Protein 4RWD (pdb70)

B-factor: mean 66.59, std 16.88, range [39.59, 154.86]

Structure (mmCIF, N/CA/C/O backbone):
data_4RWD
#
_entry.id   4RWD
#
_cell.length_a   156.230
_cell.length_b   89.290
_cell.length_c   96.420
_cell.angle_alpha   90.00
_cell.angle_beta   92.30
_cell.angle_gamma   90.00
#
_symmetry.space_group_name_H-M   'C 1 2 1'
#
loop_
_entity.id
_entity.type
_entity.pdbx_description
1 polymer 'Soluble cytochrome b562,Delta-type opioid receptor'
2 polymer 'bifunctional peptide'
3 non-polymer 'OLEIC ACID'
4 non-polymer 'SODIUM ION'
5 non-polymer '(2R)-2,3-dihydroxypropyl (9Z)-octadec-9-enoate'
6 water water
#
loop_
_atom_site.group_PDB
_atom_site.id
_atom_site.type_symbol
_atom_site.label_atom_id
_atom_site.label_alt_id
_atom_site.label_comp_id
_atom_site.label_asym_id
_atom_site.label_entity_id
_atom_site.label_seq_id
_atom_site.pdbx_PDB_ins_code
_atom_site.Cartn_x
_atom_site.Cartn_y
_atom_site.Cartn_z
_atom_site.occupancy
_atom_site.B_iso_or_equiv
_atom_site.auth_seq_id
_atom_site.auth_comp_id
_atom_site.auth_asym_id
_atom_site.auth_atom_id
_atom_site.pdbx_PDB_model_num
ATOM 1 N N . ALA A 1 6 ? -19.051 12.137 34.029 1.00 107.66 1001 ALA A N 1
ATOM 2 C CA . ALA A 1 6 ? -18.132 13.133 33.390 1.00 103.51 1001 ALA A CA 1
ATOM 3 C C . ALA A 1 6 ? -16.909 12.460 32.757 1.00 100.15 1001 ALA A C 1
ATOM 4 O O . ALA A 1 6 ? -16.674 11.257 32.935 1.00 97.30 1001 ALA A O 1
ATOM 6 N N . ASP A 1 7 ? -16.148 13.253 32.006 1.00 96.54 1002 ASP A N 1
ATOM 7 C CA . ASP A 1 7 ? -14.888 12.810 31.433 1.00 90.21 1002 ASP A CA 1
ATOM 8 C C . ASP A 1 7 ? -13.769 12.835 32.476 1.00 85.96 1002 ASP A C 1
ATOM 9 O O . ASP A 1 7 ? -12.913 11.971 32.440 1.00 88.64 1002 ASP A O 1
ATOM 11 N N . LEU A 1 8 ? -13.783 13.794 33.409 1.00 81.06 1003 LEU A N 1
ATOM 12 C CA . LEU A 1 8 ? -12.709 13.928 34.403 1.00 75.96 1003 LEU A CA 1
ATOM 13 C C . LEU A 1 8 ? -12.492 12.663 35.226 1.00 77.04 1003 LEU A C 1
ATOM 14 O O . LEU A 1 8 ? -11.366 12.177 35.324 1.00 76.01 1003 LEU A O 1
ATOM 19 N N . GLU A 1 9 ? -13.561 12.137 35.821 1.00 81.94 1004 GLU A N 1
ATOM 20 C CA . GLU A 1 9 ? -13.455 10.929 36.659 1.00 82.83 1004 GLU A CA 1
ATOM 21 C C . GLU A 1 9 ? -12.929 9.738 35.833 1.00 79.67 1004 GLU A C 1
ATOM 22 O O . GLU A 1 9 ? -12.089 8.974 36.315 1.00 79.27 1004 GLU A O 1
ATOM 25 N N . ASP A 1 10 ? -13.378 9.608 34.585 1.00 76.38 1005 ASP A N 1
ATOM 26 C CA . ASP A 1 10 ? -12.848 8.571 33.690 1.00 77.96 1005 ASP A CA 1
ATOM 27 C C . ASP A 1 10 ? -11.348 8.757 33.437 1.00 71.87 1005 ASP A C 1
ATOM 28 O O . ASP A 1 10 ? -10.568 7.837 33.631 1.00 71.62 1005 ASP A O 1
ATOM 33 N N . ASN A 1 11 ? -10.957 9.956 33.024 1.00 67.23 1006 ASN A N 1
ATOM 34 C CA . ASN A 1 11 ? -9.548 10.290 32.825 1.00 63.45 1006 ASN A CA 1
ATOM 35 C C . ASN A 1 11 ? -8.686 10.026 34.066 1.00 61.73 1006 ASN A C 1
ATOM 36 O O . ASN A 1 11 ? -7.544 9.585 33.958 1.00 58.69 1006 ASN A O 1
ATOM 41 N N . TRP A 1 12 ? -9.245 10.296 35.241 1.00 61.31 1007 TRP A N 1
ATOM 42 C CA . TRP A 1 12 ? -8.556 10.073 36.505 1.00 60.01 1007 TRP A CA 1
ATOM 43 C C . TRP A 1 12 ? -8.404 8.591 36.809 1.00 61.02 1007 TRP A C 1
ATOM 44 O O . TRP A 1 12 ? -7.409 8.155 37.390 1.00 59.96 1007 TRP A O 1
ATOM 55 N N . GLU A 1 13 ? -9.421 7.821 36.442 1.00 65.24 1008 GLU A N 1
ATOM 56 C CA . GLU A 1 13 ? -9.391 6.377 36.619 1.00 65.62 1008 GLU A CA 1
ATOM 57 C C . GLU A 1 13 ? -8.343 5.764 35.699 1.00 63.45 1008 GLU A C 1
ATOM 58 O O . GLU A 1 13 ? -7.656 4.831 36.108 1.00 64.87 1008 GLU A O 1
ATOM 61 N N . THR A 1 14 ? -8.202 6.296 34.479 1.00 60.22 1009 THR A N 1
ATOM 62 C CA . THR A 1 14 ? -7.241 5.741 33.516 1.00 59.86 1009 THR A CA 1
ATOM 63 C C . THR A 1 14 ? -5.799 6.055 33.931 1.00 58.89 1009 THR A C 1
ATOM 64 O O . THR A 1 14 ? -4.916 5.216 33.755 1.00 57.15 1009 THR A O 1
ATOM 68 N N . LEU A 1 15 ? -5.571 7.251 34.486 1.00 57.34 1010 LEU A N 1
ATOM 69 C CA . LEU A 1 15 ? -4.291 7.583 35.118 1.00 57.11 1010 LEU A CA 1
ATOM 70 C C . LEU A 1 15 ? -3.891 6.566 36.186 1.00 59.05 1010 LEU A C 1
ATOM 71 O O . LEU A 1 15 ? -2.764 6.063 36.185 1.00 63.06 1010 LEU A O 1
ATOM 76 N N . ASN A 1 16 ? -4.806 6.280 37.106 1.00 60.35 1011 ASN A N 1
ATOM 77 C CA . ASN A 1 16 ? -4.542 5.300 38.156 1.00 62.82 1011 ASN A CA 1
ATOM 78 C C . ASN A 1 16 ? -4.294 3.929 37.594 1.00 60.24 1011 ASN A C 1
ATOM 79 O O . ASN A 1 16 ? -3.379 3.235 38.022 1.00 59.46 1011 ASN A O 1
ATOM 84 N N . ASP A 1 17 ? -5.128 3.538 36.643 1.00 60.71 1012 ASP A N 1
ATOM 85 C CA . ASP A 1 17 ? -5.052 2.198 36.083 1.00 64.76 1012 ASP A CA 1
ATOM 86 C C . ASP A 1 17 ? -3.724 1.966 35.376 1.00 62.03 1012 ASP A C 1
ATOM 87 O O . ASP A 1 17 ? -3.134 0.896 35.501 1.00 62.67 1012 ASP A O 1
ATOM 92 N N . ASN A 1 18 ? -3.250 2.980 34.658 1.00 58.75 1013 ASN A N 1
ATOM 93 C CA . ASN A 1 18 ? -1.986 2.877 33.940 1.00 55.80 1013 ASN A CA 1
ATOM 94 C C . ASN A 1 18 ? -0.758 2.984 34.845 1.00 55.24 1013 ASN A C 1
ATOM 95 O O . ASN A 1 18 ? 0.286 2.415 34.538 1.00 52.67 1013 ASN A O 1
ATOM 100 N N . LEU A 1 19 ? -0.889 3.686 35.967 1.00 57.21 1014 LEU A N 1
ATOM 101 C CA . LEU A 1 19 ? 0.157 3.681 36.995 1.00 57.99 1014 LEU A CA 1
ATOM 102 C C . LEU A 1 19 ? 0.366 2.285 37.541 1.00 60.50 1014 LEU A C 1
ATOM 103 O O . LEU A 1 19 ? 1.492 1.889 37.827 1.00 63.19 1014 LEU A O 1
ATOM 108 N N . LYS A 1 20 ? -0.724 1.539 37.682 1.00 64.91 1015 LYS A N 1
ATOM 109 C CA . LYS A 1 20 ? -0.657 0.157 38.159 1.00 68.42 1015 LYS A CA 1
ATOM 110 C C . LYS A 1 20 ? -0.021 -0.755 37.092 1.00 65.75 1015 LYS A C 1
ATOM 111 O O . LYS A 1 20 ? 0.677 -1.709 37.419 1.00 69.06 1015 LYS A O 1
ATOM 116 N N . VAL A 1 21 ? -0.278 -0.457 35.823 1.00 63.84 1016 VAL A N 1
ATOM 117 C CA . VAL A 1 21 ? 0.332 -1.180 34.705 1.00 64.43 1016 VAL A CA 1
ATOM 118 C C . VAL A 1 21 ? 1.846 -0.957 34.695 1.00 64.34 1016 VAL A C 1
ATOM 119 O O . VAL A 1 21 ? 2.619 -1.881 34.438 1.00 66.69 1016 VAL A O 1
ATOM 123 N N . ILE A 1 22 ? 2.262 0.272 34.977 1.00 63.21 1017 ILE A N 1
ATOM 124 C CA . ILE A 1 22 ? 3.680 0.608 35.002 1.00 62.31 1017 ILE A CA 1
ATOM 125 C C . ILE A 1 22 ? 4.398 -0.107 36.150 1.00 63.40 1017 ILE A C 1
ATOM 126 O O . ILE A 1 22 ? 5.532 -0.528 35.987 1.00 62.59 1017 ILE A O 1
ATOM 131 N N . GLU A 1 23 ? 3.744 -0.249 37.301 1.00 68.41 1018 GLU A N 1
ATOM 132 C CA . GLU A 1 23 ? 4.367 -0.931 38.443 1.00 73.16 1018 GLU A CA 1
ATOM 133 C C . GLU A 1 23 ? 4.731 -2.374 38.114 1.00 74.24 1018 GLU A C 1
ATOM 134 O O . GLU A 1 23 ? 5.847 -2.805 38.385 1.00 74.65 1018 GLU A O 1
ATOM 140 N N . LYS A 1 24 ? 3.783 -3.111 37.539 1.00 74.01 1019 LYS A N 1
ATOM 141 C CA . LYS A 1 24 ? 3.997 -4.519 37.211 1.00 76.69 1019 LYS A CA 1
ATOM 142 C C . LYS A 1 24 ? 4.179 -4.654 35.713 1.00 75.60 1019 LYS A C 1
ATOM 143 O O . LYS A 1 24 ? 3.279 -5.096 35.006 1.00 82.74 1019 LYS A O 1
ATOM 147 N N . ALA A 1 25 ? 5.348 -4.243 35.235 1.00 71.72 1020 ALA A N 1
ATOM 148 C CA . ALA A 1 25 ? 5.655 -4.273 33.813 1.00 70.47 1020 ALA A CA 1
ATOM 149 C C . ALA A 1 25 ? 7.044 -4.851 33.581 1.00 72.51 1020 ALA A C 1
ATOM 150 O O . ALA A 1 25 ? 7.997 -4.456 34.252 1.00 70.17 1020 ALA A O 1
ATOM 152 N N . ASP A 1 26 ? 7.143 -5.769 32.615 1.00 76.78 1021 ASP A N 1
ATOM 153 C CA . ASP A 1 26 ? 8.400 -6.449 32.269 1.00 76.80 1021 ASP A CA 1
ATOM 154 C C . ASP A 1 26 ? 9.269 -5.598 31.359 1.00 75.21 1021 ASP A C 1
ATOM 155 O O . ASP A 1 26 ? 10.494 -5.650 31.444 1.00 79.45 1021 ASP A O 1
ATOM 160 N N . ASN A 1 27 ? 8.635 -4.836 30.469 1.00 70.95 1022 ASN A N 1
ATOM 161 C CA . ASN A 1 27 ? 9.346 -4.208 29.364 1.00 66.82 1022 ASN A CA 1
ATOM 162 C C . ASN A 1 27 ? 8.942 -2.768 29.115 1.00 63.55 1022 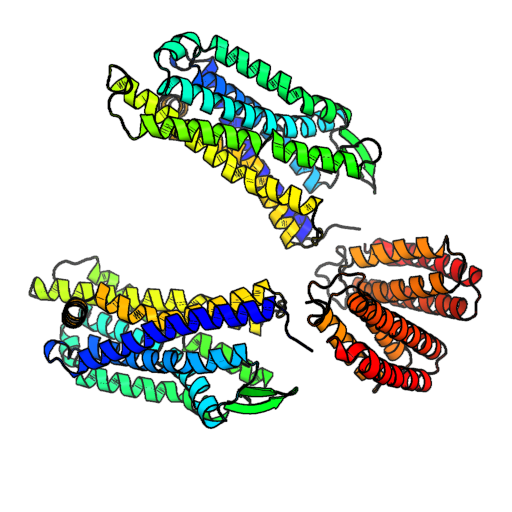ASN A C 1
ATOM 163 O O . ASN A 1 27 ? 7.907 -2.303 29.594 1.00 64.25 1022 ASN A O 1
ATOM 168 N N . ALA A 1 28 ? 9.769 -2.086 28.331 1.00 60.32 1023 ALA A N 1
ATOM 169 C CA . ALA A 1 28 ? 9.595 -0.676 28.014 1.00 59.47 1023 ALA A CA 1
ATOM 170 C C . ALA A 1 28 ? 8.401 -0.361 27.084 1.00 57.24 1023 ALA A C 1
ATOM 171 O O . ALA A 1 28 ? 7.931 0.776 27.063 1.00 60.45 1023 ALA A O 1
ATOM 173 N N . ALA A 1 29 ? 7.913 -1.344 26.330 1.00 53.10 1024 ALA A N 1
ATOM 174 C CA . ALA A 1 29 ? 6.754 -1.136 25.450 1.00 52.51 1024 ALA A CA 1
ATOM 175 C C . ALA A 1 29 ? 5.465 -0.911 26.252 1.00 53.62 1024 ALA A C 1
ATOM 176 O O . ALA A 1 29 ? 4.684 0.002 25.961 1.00 52.76 1024 ALA A O 1
ATOM 178 N N . GLN A 1 30 ? 5.259 -1.753 27.262 1.00 54.37 1025 GLN A N 1
ATOM 179 C CA . GLN A 1 30 ? 4.153 -1.601 28.190 1.00 54.78 1025 GLN A CA 1
ATOM 180 C C . GLN A 1 30 ? 4.190 -0.252 28.889 1.00 52.32 1025 GLN A C 1
ATOM 181 O O . GLN A 1 30 ? 3.160 0.403 29.033 1.00 53.49 1025 GLN A O 1
ATOM 187 N N . VAL A 1 31 ? 5.377 0.142 29.338 1.00 50.53 1026 VAL A N 1
ATOM 188 C CA . VAL A 1 31 ? 5.555 1.391 30.064 1.00 49.67 1026 VAL A CA 1
ATOM 189 C C . VAL A 1 31 ? 5.270 2.582 29.157 1.00 47.55 1026 VAL A C 1
ATOM 190 O O . VAL A 1 31 ? 4.546 3.503 29.539 1.00 46.92 1026 VAL A O 1
ATOM 194 N N . LYS A 1 32 ? 5.834 2.551 27.956 1.00 46.49 1027 LYS A N 1
ATOM 195 C CA . LYS A 1 32 ? 5.636 3.619 26.979 1.00 46.64 1027 LYS A CA 1
ATOM 196 C C . LYS A 1 32 ? 4.165 3.800 26.604 1.00 46.34 1027 LYS A C 1
ATOM 197 O O . LYS A 1 32 ? 3.658 4.923 26.580 1.00 44.09 1027 LYS A O 1
ATOM 203 N N . ASP A 1 33 ? 3.493 2.684 26.333 1.00 47.67 1028 ASP A N 1
ATOM 204 C CA . ASP A 1 33 ? 2.064 2.687 25.998 1.00 49.32 1028 ASP A CA 1
ATOM 205 C C . ASP A 1 33 ? 1.214 3.228 27.143 1.00 49.03 1028 ASP A C 1
ATOM 206 O O . ASP A 1 33 ? 0.294 4.015 26.924 1.00 48.26 1028 ASP A O 1
ATOM 211 N N . ALA A 1 34 ? 1.542 2.835 28.370 1.00 49.76 1029 ALA A N 1
ATOM 212 C CA . ALA A 1 34 ? 0.783 3.281 29.533 1.00 49.63 1029 ALA A CA 1
ATOM 213 C C . ALA A 1 34 ? 0.966 4.769 29.731 1.00 49.89 1029 ALA A C 1
ATOM 214 O O . ALA A 1 34 ? -0.004 5.496 29.944 1.00 50.98 1029 ALA A O 1
ATOM 216 N N . LEU A 1 35 ? 2.218 5.219 29.643 1.00 50.81 1030 LEU A N 1
ATOM 217 C CA . LEU A 1 35 ? 2.547 6.641 29.804 1.00 48.92 1030 LEU A CA 1
ATOM 218 C C . LEU A 1 35 ? 1.876 7.512 28.745 1.00 47.93 1030 LEU A C 1
ATOM 219 O O . LEU A 1 35 ? 1.452 8.626 29.038 1.00 46.62 1030 LEU A O 1
ATOM 224 N N . THR A 1 36 ? 1.783 7.002 27.522 1.00 47.92 1031 THR A N 1
ATOM 225 C CA . THR A 1 36 ? 1.195 7.756 26.426 1.00 49.87 1031 THR A CA 1
ATOM 226 C C . THR A 1 36 ? -0.312 7.915 26.609 1.00 49.69 1031 THR A C 1
ATOM 227 O O . THR A 1 36 ? -0.871 8.980 26.326 1.00 50.02 1031 THR A O 1
ATOM 231 N N . LYS A 1 37 ? -0.958 6.861 27.097 1.00 48.18 1032 LYS A N 1
ATOM 232 C CA . LYS A 1 37 ? -2.365 6.929 27.442 1.00 47.27 1032 LYS A CA 1
ATOM 233 C C . LYS A 1 37 ? -2.595 7.901 28.581 1.00 47.06 1032 LYS A C 1
ATOM 234 O O . LYS A 1 37 ? -3.521 8.702 28.533 1.00 48.57 1032 LYS A O 1
ATOM 240 N N . MET A 1 38 ? -1.755 7.834 29.611 1.00 47.27 1033 MET A N 1
ATOM 241 C CA . MET A 1 38 ? -1.861 8.758 30.750 1.00 48.35 1033 MET A CA 1
ATOM 242 C C . MET A 1 38 ? -1.750 10.216 30.327 1.00 47.91 1033 MET A C 1
ATOM 243 O O . MET A 1 38 ? -2.389 11.084 30.908 1.00 49.39 1033 MET A O 1
ATOM 248 N N . ARG A 1 39 ? -0.928 10.477 29.315 1.00 46.77 1034 ARG A N 1
ATOM 249 C CA . ARG A 1 39 ? -0.730 11.829 28.827 1.00 45.82 1034 ARG A CA 1
ATOM 250 C C . ARG A 1 39 ? -1.980 12.357 28.149 1.00 45.51 1034 ARG A C 1
ATOM 251 O O . ARG A 1 39 ? -2.359 13.501 28.351 1.00 43.80 1034 ARG A O 1
ATOM 259 N N . ALA A 1 40 ? -2.613 11.526 27.331 1.00 46.34 1035 ALA A N 1
ATOM 260 C CA . ALA A 1 40 ? -3.873 11.905 26.695 1.00 47.58 1035 ALA A CA 1
ATOM 261 C C . ALA A 1 40 ? -4.936 12.182 27.757 1.00 46.33 1035 ALA A C 1
ATOM 262 O O . ALA A 1 40 ? -5.603 13.208 27.714 1.00 47.47 1035 ALA A O 1
ATOM 264 N N . ALA A 1 41 ? -5.053 11.288 28.734 1.00 45.70 1036 ALA A N 1
ATOM 265 C CA . ALA A 1 41 ? -5.996 11.471 29.843 1.00 46.00 1036 ALA A CA 1
ATOM 266 C C . ALA A 1 41 ? -5.712 12.749 30.630 1.00 45.42 1036 ALA A C 1
ATOM 267 O O . ALA A 1 41 ? -6.629 13.467 31.012 1.00 45.76 1036 ALA A O 1
ATOM 269 N N . ALA A 1 42 ? -4.433 13.019 30.863 1.00 44.35 1037 ALA A N 1
ATOM 270 C CA . ALA A 1 42 ? -4.005 14.190 31.601 1.00 43.07 1037 ALA A CA 1
ATOM 271 C C . ALA A 1 42 ? -4.387 15.467 30.878 1.00 44.01 1037 ALA A C 1
ATOM 272 O O . ALA A 1 42 ? -4.832 16.418 31.516 1.00 45.07 1037 ALA A O 1
ATOM 274 N N . LEU A 1 43 ? -4.189 15.494 29.557 1.00 45.39 1038 LEU A N 1
ATOM 275 C CA . LEU A 1 43 ? -4.471 16.691 28.757 1.00 46.58 1038 LEU A CA 1
ATOM 276 C C . LEU A 1 43 ? -5.961 16.940 28.716 1.00 49.38 1038 LEU A C 1
ATOM 277 O O . LEU A 1 43 ? -6.419 18.086 28.724 1.00 50.12 1038 LEU A O 1
ATOM 282 N N . ASP A 1 44 ? -6.700 15.841 28.647 1.00 52.06 1039 ASP A N 1
ATOM 283 C CA . ASP A 1 44 ? -8.149 15.861 28.634 1.00 54.83 1039 ASP A CA 1
ATOM 284 C C . ASP A 1 44 ? -8.663 16.328 29.990 1.00 52.95 1039 ASP A C 1
ATOM 285 O O . ASP A 1 44 ? -9.507 17.207 30.058 1.00 53.43 1039 ASP A O 1
ATOM 290 N N . ALA A 1 45 ? -8.129 15.748 31.063 1.00 52.08 1040 ALA A N 1
ATOM 291 C CA . ALA A 1 45 ? -8.504 16.116 32.436 1.00 52.49 1040 ALA A CA 1
ATOM 292 C C . ALA A 1 45 ? -8.302 17.604 32.736 1.00 51.83 1040 ALA A C 1
ATOM 293 O O . ALA A 1 45 ? -9.085 18.219 33.462 1.00 49.12 1040 ALA A O 1
ATOM 295 N N . GLN A 1 46 ? -7.244 18.167 32.165 1.00 52.18 1041 GLN A N 1
ATOM 296 C CA . GLN A 1 46 ? -6.875 19.565 32.376 1.00 53.28 1041 GLN A CA 1
ATOM 297 C C . GLN A 1 46 ? -7.915 20.535 31.812 1.00 55.13 1041 GLN A C 1
ATOM 298 O O . GLN A 1 46 ? -8.018 21.678 32.272 1.00 57.27 1041 GLN A O 1
ATOM 304 N N . LYS A 1 47 ? -8.666 20.078 30.809 1.00 55.90 1042 LYS A N 1
ATOM 305 C CA . LYS A 1 47 ? -9.728 20.867 30.193 1.00 57.43 1042 LYS A CA 1
ATOM 306 C C . LYS A 1 47 ? -11.045 20.841 30.990 1.00 56.12 1042 LYS A C 1
ATOM 307 O O . LYS A 1 47 ? -11.954 21.616 30.720 1.00 58.04 1042 LYS A O 1
ATOM 313 N N . ALA A 1 48 ? -11.147 19.958 31.973 1.00 54.39 1043 ALA A N 1
ATOM 314 C CA . ALA A 1 48 ? -12.371 19.833 32.747 1.00 53.66 1043 ALA A CA 1
ATOM 315 C C . ALA A 1 48 ? -12.452 20.876 33.851 1.00 53.17 1043 ALA A C 1
ATOM 316 O O . ALA A 1 48 ? -11.459 21.483 34.235 1.00 52.65 1043 ALA A O 1
ATOM 318 N N . THR A 1 49 ? -13.667 21.076 34.344 1.00 55.30 1044 THR A N 1
ATOM 319 C CA . THR A 1 49 ? -13.901 21.825 35.557 1.00 55.36 1044 THR A CA 1
ATOM 320 C C . THR A 1 49 ? -14.217 20.813 36.647 1.00 54.89 1044 THR A C 1
ATOM 321 O O . THR A 1 49 ? -15.219 20.107 36.556 1.00 58.66 1044 THR A O 1
ATOM 325 N N . PRO A 1 50 ? -13.360 20.729 37.676 1.00 51.87 1045 PRO A N 1
ATOM 326 C CA . PRO A 1 50 ? -13.638 19.763 38.721 1.00 51.69 1045 PRO A CA 1
ATOM 327 C C . PRO A 1 50 ? -14.834 20.212 39.544 1.00 52.98 1045 PRO A C 1
ATOM 328 O O . PRO A 1 50 ? -15.110 21.416 39.602 1.00 50.43 1045 PRO A O 1
ATOM 332 N N . PRO A 1 51 ? -15.548 19.255 40.167 1.00 56.02 1046 PRO A N 1
ATOM 333 C CA . PRO A 1 51 ? -16.732 19.568 40.968 1.00 58.22 1046 PRO A CA 1
ATOM 334 C C . PRO A 1 51 ? -16.508 20.595 42.061 1.00 58.38 1046 PRO A C 1
ATOM 335 O O . PRO A 1 51 ? -17.430 21.330 42.379 1.00 59.33 1046 PRO A O 1
ATOM 339 N N . LYS A 1 52 ? -15.303 20.653 42.621 1.00 58.72 1047 LYS A N 1
ATOM 340 C CA . LYS A 1 52 ? -15.015 21.582 43.713 1.00 61.24 1047 LYS A CA 1
ATOM 341 C C . LYS A 1 52 ? -14.873 23.042 43.265 1.00 59.93 1047 LYS A C 1
ATOM 342 O O . LYS A 1 52 ? -14.922 23.948 44.094 1.00 59.95 1047 LYS A O 1
ATOM 348 N N . LEU A 1 53 ? -14.695 23.262 41.965 1.00 59.26 1048 LEU A N 1
ATOM 349 C CA . LEU A 1 53 ? -14.530 24.603 41.395 1.00 58.32 1048 LEU A CA 1
ATOM 350 C C . LEU A 1 53 ? -15.626 24.895 40.377 1.00 58.25 1048 LEU A C 1
ATOM 351 O O . LEU A 1 53 ? -15.424 25.673 39.445 1.00 57.93 1048 LEU A O 1
ATOM 356 N N . GLU A 1 54 ? -16.792 24.282 40.558 1.00 58.68 1049 GLU A N 1
ATOM 357 C CA . GLU A 1 54 ? -17.831 24.305 39.533 1.00 58.48 1049 GLU A CA 1
ATOM 358 C C . GLU A 1 54 ? -18.566 25.644 39.513 1.00 58.94 1049 GLU A C 1
ATOM 359 O O . GLU A 1 54 ? -19.005 26.134 40.555 1.00 58.17 1049 GLU A O 1
ATOM 365 N N . ASP A 1 55 ? -18.696 26.201 38.305 1.00 59.75 1050 ASP A N 1
ATOM 366 C CA . ASP A 1 55 ? -19.179 27.565 38.051 1.00 59.65 1050 ASP A CA 1
ATOM 367 C C . ASP A 1 55 ? -18.232 28.659 38.552 1.00 62.73 1050 ASP A C 1
ATOM 368 O O . ASP A 1 55 ? -18.614 29.826 38.613 1.00 65.27 1050 ASP A O 1
ATOM 373 N N . LYS A 1 56 ? -16.992 28.306 38.882 1.00 62.05 1051 LYS A N 1
ATOM 374 C CA . LYS A 1 56 ? -15.987 29.329 39.113 1.00 63.01 1051 LYS A CA 1
ATOM 375 C C . LYS A 1 56 ? -15.452 29.711 37.760 1.00 63.76 1051 LYS A C 1
ATOM 376 O O . LYS A 1 56 ? -15.564 28.935 36.814 1.00 63.43 1051 LYS A O 1
ATOM 382 N N . SER A 1 57 ? -14.898 30.913 37.660 1.00 65.50 1052 SER A N 1
ATOM 383 C CA . SER A 1 57 ? -14.436 31.419 36.383 1.00 67.13 1052 SER A CA 1
ATOM 384 C C . SER A 1 57 ? -13.264 30.574 35.895 1.00 66.77 1052 SER A C 1
ATOM 385 O O . SER A 1 57 ? -12.403 30.199 36.699 1.00 63.47 1052 SER A O 1
ATOM 388 N N . PRO A 1 58 ? -13.222 30.270 34.580 1.00 67.53 1053 PRO A N 1
ATOM 389 C CA . PRO A 1 58 ? -12.089 29.521 34.005 1.00 69.24 1053 PRO A CA 1
ATOM 390 C C . PRO A 1 58 ? -10.720 30.164 34.232 1.00 72.94 1053 PRO A C 1
ATOM 391 O O . PRO A 1 58 ? -9.709 29.470 34.160 1.00 76.94 1053 PRO A O 1
ATOM 395 N N . ASP A 1 59 ? -10.692 31.470 34.496 1.00 77.85 1054 ASP A N 1
ATOM 396 C CA . ASP A 1 59 ? -9.451 32.206 34.721 1.00 81.35 1054 ASP A CA 1
ATOM 397 C C . ASP A 1 59 ? -9.287 32.620 36.175 1.00 78.95 1054 ASP A C 1
ATOM 398 O O . ASP A 1 59 ? -8.645 33.631 36.464 1.00 83.27 1054 ASP A O 1
ATOM 403 N N . SER A 1 60 ? -9.869 31.851 37.089 1.00 73.31 1055 SER A N 1
ATOM 404 C CA . SER A 1 60 ? -9.736 32.130 38.513 1.00 70.61 1055 SER A CA 1
ATOM 405 C C . SER A 1 60 ? -8.458 31.483 39.056 1.00 71.15 1055 SER A C 1
ATOM 406 O O . SER A 1 60 ? -7.951 30.518 38.475 1.00 67.12 1055 SER A O 1
ATOM 409 N N . PRO A 1 61 ? -7.927 32.015 40.174 1.00 72.04 1056 PRO A N 1
ATOM 410 C CA . PRO A 1 61 ? -6.763 31.418 40.820 1.00 71.41 1056 PRO A CA 1
ATOM 411 C C . PRO A 1 61 ? -6.864 29.908 41.006 1.00 69.54 1056 PRO A C 1
ATOM 412 O O . PRO A 1 61 ? -5.897 29.193 40.742 1.00 72.52 1056 PRO A O 1
ATOM 416 N N . GLU A 1 62 ? -8.029 29.430 41.430 1.00 68.86 1057 GLU A N 1
ATOM 417 C CA . GLU A 1 62 ? -8.211 28.007 41.719 1.00 67.64 1057 GLU A CA 1
ATOM 418 C C . GLU A 1 62 ? -8.142 27.190 40.428 1.00 63.43 1057 GLU A C 1
ATOM 419 O O . GLU A 1 62 ? -7.534 26.122 40.400 1.00 58.80 1057 GLU A O 1
ATOM 425 N N . MET A 1 63 ? -8.742 27.709 39.359 1.00 60.84 1058 MET A N 1
ATOM 426 C CA . MET A 1 63 ? -8.713 27.027 38.068 1.00 60.75 1058 MET A CA 1
ATOM 427 C C . MET A 1 63 ? -7.325 27.017 37.418 1.00 59.62 1058 MET A C 1
ATOM 428 O O . MET A 1 63 ? -6.907 26.010 36.863 1.00 57.38 1058 MET A O 1
ATOM 433 N N . LYS A 1 64 ? -6.631 28.147 37.477 1.00 61.46 1059 LYS A N 1
ATOM 434 C CA . LYS A 1 64 ? -5.264 28.255 36.976 1.00 61.31 1059 LYS A CA 1
ATOM 435 C C . LYS A 1 64 ? -4.315 27.293 37.695 1.00 61.33 1059 LYS A C 1
ATOM 436 O O . LYS A 1 64 ? -3.480 26.627 37.071 1.00 60.80 1059 LYS A O 1
ATOM 442 N N . ASP A 1 65 ? -4.455 27.231 39.015 1.00 60.86 1060 ASP A N 1
ATOM 443 C CA . ASP A 1 65 ? -3.658 26.337 39.841 1.00 59.70 1060 ASP A CA 1
ATOM 444 C C . ASP A 1 65 ? -3.930 24.878 39.512 1.00 57.78 1060 ASP A C 1
ATOM 445 O O . ASP A 1 65 ? -3.007 24.071 39.448 1.00 58.11 1060 ASP A O 1
ATOM 450 N N . PHE A 1 66 ? -5.210 24.554 39.333 1.00 57.22 1061 PHE A N 1
ATOM 451 C CA . PHE A 1 66 ? -5.652 23.216 38.937 1.00 56.16 1061 PHE A CA 1
ATOM 452 C C . PHE A 1 66 ? -5.045 22.800 37.605 1.00 55.43 1061 PHE A C 1
ATOM 453 O O . PHE A 1 66 ? -4.447 21.730 37.501 1.00 53.39 1061 PHE A O 1
ATOM 461 N N . ARG A 1 67 ? -5.217 23.643 36.590 1.00 55.99 1062 ARG A N 1
ATOM 462 C CA . ARG A 1 67 ? -4.608 23.391 35.282 1.00 57.07 1062 ARG A CA 1
ATOM 463 C C . ARG A 1 67 ? -3.077 23.310 35.368 1.00 55.70 1062 ARG A C 1
ATOM 464 O O . ARG A 1 67 ? -2.467 22.439 34.743 1.00 55.40 1062 ARG A O 1
ATOM 472 N N . HIS A 1 68 ? -2.466 24.202 36.139 1.00 55.06 1063 HIS A N 1
ATOM 473 C CA . HIS A 1 68 ? -1.012 24.196 36.277 1.00 56.64 1063 HIS A CA 1
ATOM 474 C C . HIS A 1 68 ? -0.504 22.851 36.787 1.00 55.42 1063 HIS A C 1
ATOM 475 O O . HIS A 1 68 ? 0.535 22.370 36.329 1.00 55.16 1063 HIS A O 1
ATOM 482 N N . GLY A 1 69 ? -1.234 22.254 37.727 1.00 52.33 1064 GLY A N 1
ATOM 483 C CA . GLY A 1 69 ? -0.887 20.939 38.256 1.00 50.82 1064 GLY A CA 1
ATOM 484 C C . GLY A 1 69 ? -0.741 19.875 37.184 1.00 49.27 1064 GLY A C 1
ATOM 485 O O . GLY A 1 69 ? 0.135 19.019 37.266 1.00 48.23 1064 GLY A O 1
ATOM 486 N N . PHE A 1 70 ? -1.585 19.946 36.159 1.00 49.88 1065 PHE A N 1
ATOM 487 C CA . PHE A 1 70 ? -1.518 19.004 35.045 1.00 48.89 1065 PHE A CA 1
ATOM 488 C C . PHE A 1 70 ? -0.391 19.293 34.064 1.00 47.02 1065 PHE A C 1
ATOM 489 O O . PHE A 1 70 ? 0.085 18.382 33.407 1.00 45.09 1065 PHE A O 1
ATOM 497 N N . ASP A 1 71 ? 0.031 20.549 33.951 1.00 49.06 1066 ASP A N 1
ATOM 498 C CA . ASP A 1 71 ? 1.244 20.867 33.176 1.00 51.08 1066 ASP A CA 1
ATOM 499 C C . ASP A 1 71 ? 2.456 20.170 33.783 1.00 50.07 1066 ASP A C 1
ATOM 500 O O . ASP A 1 71 ? 3.338 19.705 33.064 1.00 52.11 1066 ASP A O 1
ATOM 505 N N . ILE A 1 72 ? 2.480 20.103 35.109 1.00 49.64 1067 ILE A N 1
ATOM 506 C CA . ILE A 1 72 ? 3.571 19.480 35.845 1.00 50.46 1067 ILE A CA 1
ATOM 507 C C . ILE A 1 72 ? 3.539 17.971 35.680 1.00 49.57 1067 ILE A C 1
ATOM 508 O O . ILE A 1 72 ? 4.574 17.341 35.455 1.00 49.03 1067 ILE A O 1
ATOM 513 N N . LEU A 1 73 ? 2.350 17.392 35.805 1.00 49.81 1068 LEU A N 1
ATOM 514 C CA . LEU A 1 73 ? 2.172 15.961 35.578 1.00 49.51 1068 LEU A CA 1
ATOM 515 C C . LEU A 1 73 ? 2.650 15.575 34.173 1.00 48.85 1068 LEU A C 1
ATOM 516 O O . LEU A 1 73 ? 3.438 14.649 34.010 1.00 48.28 1068 LEU A O 1
ATOM 521 N N . VAL A 1 74 ? 2.177 16.305 33.166 1.00 47.93 1069 VAL A N 1
ATOM 522 C CA . VAL A 1 74 ? 2.534 16.041 31.780 1.00 47.18 1069 VAL A CA 1
ATOM 523 C C . VAL A 1 74 ? 4.044 16.126 31.579 1.00 47.07 1069 VAL A C 1
ATOM 524 O O . VAL A 1 74 ? 4.632 15.286 30.902 1.00 46.96 1069 VAL A O 1
ATOM 528 N N . GLY A 1 75 ? 4.664 17.137 32.174 1.00 47.40 1070 GLY A N 1
ATOM 529 C CA . GLY A 1 75 ? 6.113 17.293 32.112 1.00 47.16 1070 GLY A CA 1
ATOM 530 C C . GLY A 1 75 ? 6.843 16.088 32.672 1.00 47.18 1070 GLY A C 1
ATOM 531 O O . GLY A 1 75 ? 7.860 15.669 32.129 1.00 50.75 1070 GLY A O 1
ATOM 532 N N . GLN A 1 76 ? 6.314 15.524 33.752 1.00 46.40 1071 GLN A N 1
ATOM 533 C CA . GLN A 1 76 ? 6.881 14.327 34.367 1.00 46.97 1071 GLN A CA 1
ATOM 534 C C . GLN A 1 76 ? 6.602 13.070 33.549 1.00 46.49 1071 GLN A C 1
ATOM 535 O O . GLN A 1 76 ? 7.453 12.190 33.445 1.00 46.36 1071 GLN A O 1
ATOM 541 N N . ILE A 1 77 ? 5.414 12.989 32.960 1.00 46.47 1072 ILE A N 1
ATOM 542 C CA . ILE A 1 77 ? 5.100 11.898 32.035 1.00 45.54 1072 ILE A CA 1
ATOM 543 C C . ILE A 1 77 ? 6.065 11.910 30.857 1.00 44.92 1072 ILE A C 1
ATOM 544 O O . ILE A 1 77 ? 6.567 10.871 30.452 1.00 46.66 1072 ILE A O 1
ATOM 549 N N . ASP A 1 78 ? 6.340 13.094 30.329 1.00 46.26 1073 ASP A N 1
ATOM 550 C CA . ASP A 1 78 ? 7.308 13.249 29.244 1.00 47.95 1073 ASP A CA 1
ATOM 551 C C . ASP A 1 78 ? 8.716 12.786 29.604 1.00 50.83 1073 ASP A C 1
ATOM 552 O O . ASP A 1 78 ? 9.395 12.189 28.759 1.00 51.93 1073 ASP A O 1
ATOM 557 N N . ASP A 1 79 ? 9.159 13.069 30.833 1.00 52.92 1074 ASP A N 1
ATOM 558 C CA . ASP A 1 79 ? 10.496 12.658 31.276 1.00 54.79 1074 ASP A CA 1
ATOM 559 C C . ASP A 1 79 ? 10.547 11.167 31.434 1.00 51.65 1074 ASP A C 1
ATOM 560 O O . ASP A 1 79 ? 11.501 10.534 31.004 1.00 51.95 1074 ASP A O 1
ATOM 565 N N . ALA A 1 80 ? 9.519 10.616 32.067 1.00 51.09 1075 ALA A N 1
ATOM 566 C CA . ALA A 1 80 ? 9.392 9.169 32.240 1.00 51.09 1075 ALA A CA 1
ATOM 567 C C . ALA A 1 80 ? 9.353 8.433 30.891 1.00 49.87 1075 ALA A C 1
ATOM 568 O O . ALA A 1 80 ? 9.934 7.355 30.739 1.00 48.02 1075 ALA A O 1
ATOM 570 N N . LEU A 1 81 ? 8.674 9.038 29.923 1.00 48.81 1076 LEU A N 1
ATOM 571 C CA . LEU A 1 81 ? 8.582 8.492 28.576 1.00 50.43 1076 LEU A CA 1
ATOM 572 C C . LEU A 1 81 ? 9.933 8.554 27.847 1.00 50.63 1076 LEU A C 1
ATOM 573 O O . LEU A 1 81 ? 10.289 7.645 27.093 1.00 47.92 1076 LEU A O 1
ATOM 578 N N . LYS A 1 82 ? 10.663 9.645 28.065 1.00 51.85 1077 LYS A N 1
ATOM 579 C CA . LYS A 1 82 ? 12.016 9.801 27.547 1.00 54.14 1077 LYS A CA 1
ATOM 580 C C . LYS A 1 82 ? 12.903 8.663 28.030 1.00 53.23 1077 LYS A C 1
ATOM 581 O O . LYS A 1 82 ? 13.629 8.061 27.242 1.00 53.04 1077 LYS A O 1
ATOM 587 N N . LEU A 1 83 ? 12.828 8.378 29.329 1.00 51.55 1078 LEU A N 1
ATOM 588 C CA . LEU A 1 83 ? 13.579 7.288 29.937 1.00 50.90 1078 LEU A CA 1
ATOM 589 C C . LEU A 1 83 ? 13.172 5.940 29.351 1.00 52.20 1078 LEU A C 1
ATOM 590 O O . LEU A 1 83 ? 14.024 5.150 28.961 1.00 52.98 1078 LEU A O 1
ATOM 595 N N . ALA A 1 84 ? 11.869 5.679 29.281 1.00 54.85 1079 ALA A N 1
ATOM 596 C CA . ALA A 1 84 ? 11.363 4.416 28.736 1.00 55.90 1079 ALA A CA 1
ATOM 597 C C . ALA A 1 84 ? 11.830 4.193 27.292 1.00 57.18 1079 ALA A C 1
ATOM 598 O O . ALA A 1 84 ? 12.191 3.076 26.916 1.00 55.97 1079 ALA A O 1
ATOM 600 N N . ASN A 1 85 ? 11.837 5.257 26.493 1.00 57.93 1080 ASN A N 1
ATOM 601 C CA . ASN A 1 85 ? 12.347 5.165 25.120 1.00 59.41 1080 ASN A CA 1
ATOM 602 C C . ASN A 1 85 ? 13.840 4.872 25.018 1.00 59.91 1080 ASN A C 1
ATOM 603 O O . ASN A 1 85 ? 14.308 4.373 23.998 1.00 62.90 1080 ASN A O 1
ATOM 608 N N . GLU A 1 86 ? 14.589 5.213 26.055 1.00 59.87 1081 GLU A N 1
ATOM 609 C CA . GLU A 1 86 ? 16.006 4.893 26.104 1.00 61.44 1081 GLU A CA 1
ATOM 610 C C . GLU A 1 86 ? 16.253 3.482 26.640 1.00 61.65 1081 GLU A C 1
ATOM 611 O O . GLU A 1 86 ? 17.400 3.081 26.797 1.00 63.80 1081 GLU A O 1
ATOM 617 N N . GLY A 1 87 ? 15.185 2.733 26.911 1.00 62.32 1082 GLY A N 1
ATOM 618 C CA . GLY A 1 87 ? 15.296 1.365 27.421 1.00 63.85 1082 GLY A CA 1
ATOM 619 C C . GLY A 1 87 ? 15.319 1.264 28.938 1.00 64.31 1082 GLY A C 1
ATOM 620 O O . GLY A 1 87 ? 15.164 0.171 29.488 1.00 68.91 1082 GLY A O 1
ATOM 621 N N . LYS A 1 88 ? 15.478 2.404 29.612 1.00 62.26 1083 LYS A N 1
ATOM 622 C CA . LYS A 1 88 ? 15.593 2.457 31.065 1.00 59.25 1083 LYS A CA 1
ATOM 623 C C . LYS A 1 88 ? 14.234 2.257 31.741 1.00 56.54 1083 LYS A C 1
ATOM 624 O O . LYS A 1 88 ? 13.591 3.206 32.192 1.00 55.08 1083 LYS A O 1
ATOM 630 N N . VAL A 1 89 ? 13.821 0.999 31.818 1.00 55.45 1084 VAL A N 1
ATOM 631 C CA . VAL A 1 89 ? 12.519 0.639 32.353 1.00 55.55 1084 VAL A CA 1
ATOM 632 C C . VAL A 1 89 ? 12.379 1.045 33.817 1.00 54.75 1084 VAL A C 1
ATOM 633 O O . VAL A 1 89 ? 11.464 1.788 34.173 1.00 54.36 1084 VAL A O 1
ATOM 637 N N . LYS A 1 90 ? 13.293 0.567 34.650 1.00 54.43 1085 LYS A N 1
ATOM 638 C CA . LYS A 1 90 ? 13.208 0.782 36.097 1.00 55.14 1085 LYS A CA 1
ATOM 639 C C . LYS A 1 90 ? 13.263 2.249 36.507 1.00 55.34 1085 LYS A C 1
ATOM 640 O O . LYS A 1 90 ? 12.623 2.645 37.476 1.00 57.24 1085 LYS A O 1
ATOM 646 N N . GLU A 1 91 ? 14.008 3.057 35.769 1.00 55.76 1086 GLU A N 1
ATOM 647 C CA . GLU A 1 91 ? 14.040 4.486 36.038 1.00 57.76 1086 GLU A CA 1
ATOM 648 C C . GLU A 1 91 ? 12.729 5.128 35.622 1.00 56.18 1086 GLU A C 1
ATOM 649 O O . GLU A 1 91 ? 12.254 6.061 36.271 1.00 57.15 1086 GLU A O 1
ATOM 655 N N . ALA A 1 92 ? 12.144 4.627 34.537 1.00 55.31 1087 ALA A N 1
ATOM 656 C CA . ALA A 1 92 ? 10.838 5.087 34.098 1.00 53.81 1087 ALA A CA 1
ATOM 657 C C . ALA A 1 92 ? 9.794 4.723 35.144 1.00 53.86 1087 ALA A C 1
ATOM 658 O O . ALA A 1 92 ? 8.926 5.526 35.470 1.00 51.28 1087 ALA A O 1
ATOM 660 N N . GLN A 1 93 ? 9.891 3.502 35.667 1.00 56.07 1088 GLN A N 1
ATOM 661 C CA . GLN A 1 93 ? 9.008 3.038 36.739 1.00 56.00 1088 GLN A CA 1
ATOM 662 C C . GLN A 1 93 ? 9.139 3.900 37.986 1.00 56.71 1088 GLN A C 1
ATOM 663 O O . GLN A 1 93 ? 8.142 4.216 38.642 1.00 60.05 1088 GLN A O 1
ATOM 669 N N . ALA A 1 94 ? 10.374 4.268 38.309 1.00 55.52 1089 ALA A N 1
ATOM 670 C CA . ALA A 1 94 ? 10.649 5.145 39.440 1.00 56.04 1089 ALA A CA 1
ATOM 671 C C . ALA A 1 94 ? 10.095 6.534 39.188 1.00 54.47 1089 ALA A C 1
ATOM 672 O O . ALA A 1 94 ? 9.532 7.141 40.080 1.00 56.84 1089 ALA A O 1
ATOM 674 N N . ALA A 1 95 ? 10.258 7.035 37.971 1.00 53.19 1090 ALA A N 1
ATOM 675 C CA . ALA A 1 95 ? 9.732 8.346 37.609 1.00 52.78 1090 ALA A CA 1
ATOM 676 C C . ALA A 1 95 ? 8.215 8.359 37.717 1.00 52.78 1090 ALA A C 1
ATOM 677 O O . ALA A 1 95 ? 7.634 9.347 38.134 1.00 56.18 1090 ALA A O 1
ATOM 679 N N . ALA A 1 96 ? 7.582 7.253 37.344 1.00 52.99 1091 ALA A N 1
ATOM 680 C CA . ALA A 1 96 ? 6.134 7.128 37.412 1.00 52.65 1091 ALA A CA 1
ATOM 681 C C . ALA A 1 96 ? 5.641 7.076 38.846 1.00 54.96 1091 ALA A C 1
ATOM 682 O O . ALA A 1 96 ? 4.551 7.543 39.132 1.00 56.54 1091 ALA A O 1
ATOM 684 N N . GLU A 1 97 ? 6.424 6.491 39.746 1.00 58.41 1092 GLU A N 1
ATOM 685 C CA . GLU A 1 97 ? 6.080 6.515 41.171 1.00 61.04 1092 GLU A CA 1
ATOM 686 C C . GLU A 1 97 ? 6.042 7.964 41.677 1.00 61.07 1092 GLU A C 1
ATOM 687 O O . GLU A 1 97 ? 5.257 8.286 42.557 1.00 62.36 1092 GLU A O 1
ATOM 693 N N . GLN A 1 98 ? 6.870 8.834 41.098 1.00 62.70 1093 GLN A N 1
ATOM 694 C CA . GLN A 1 98 ? 6.885 10.263 41.450 1.00 65.75 1093 GLN A CA 1
ATOM 695 C C . GLN A 1 98 ? 5.641 11.033 41.001 1.00 63.93 1093 GLN A C 1
ATOM 696 O O . GLN A 1 98 ? 5.260 12.003 41.645 1.00 61.95 1093 GLN A O 1
ATOM 702 N N . LEU A 1 99 ? 5.038 10.623 39.886 1.00 64.22 1094 LEU A N 1
ATOM 703 C CA . LEU A 1 99 ? 3.777 11.214 39.424 1.00 65.05 1094 LEU A CA 1
ATOM 704 C C . LEU A 1 99 ? 2.715 11.107 40.490 1.00 64.01 1094 LEU A C 1
ATOM 705 O O . LEU A 1 99 ? 2.033 12.074 40.794 1.00 63.89 1094 LEU A O 1
ATOM 710 N N . LYS A 1 100 ? 2.591 9.904 41.038 1.00 67.49 1095 LYS A N 1
ATOM 711 C CA . LYS A 1 100 ? 1.627 9.590 42.093 1.00 69.62 1095 LYS A CA 1
ATOM 712 C C . LYS A 1 100 ? 1.738 10.580 43.260 1.00 67.12 1095 LYS A C 1
ATOM 713 O O . LYS A 1 100 ? 0.730 11.071 43.751 1.00 68.08 1095 LYS A O 1
ATOM 719 N N . THR A 1 101 ? 2.962 10.89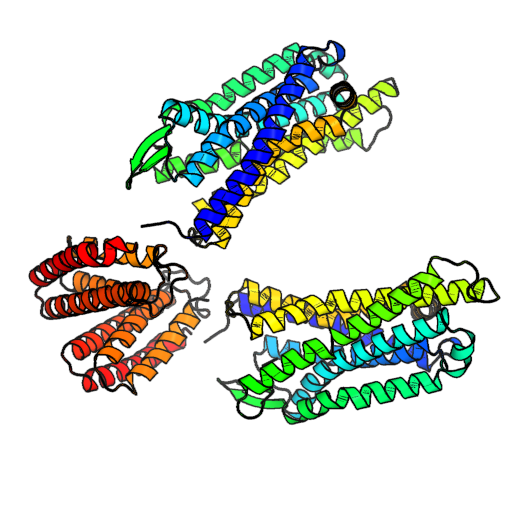2 43.672 1.00 64.77 1096 THR A N 1
ATOM 720 C CA . THR A 1 101 ? 3.189 11.862 44.740 1.00 66.90 1096 THR A CA 1
ATOM 721 C C . THR A 1 101 ? 2.714 13.242 44.339 1.00 64.29 1096 THR A C 1
ATOM 722 O O . THR A 1 101 ? 1.938 13.862 45.051 1.00 65.47 1096 THR A O 1
ATOM 726 N N . THR A 1 102 ? 3.207 13.715 43.200 1.00 66.63 1097 THR A N 1
ATOM 727 C CA . THR A 1 102 ? 2.856 15.030 42.650 1.00 67.82 1097 THR A CA 1
ATOM 728 C C . THR A 1 102 ? 1.344 15.171 42.486 1.00 64.63 1097 THR A C 1
ATOM 729 O O . THR A 1 102 ? 0.755 16.161 42.905 1.00 63.17 1097 THR A O 1
ATOM 733 N N . ARG A 1 103 ? 0.746 14.170 41.850 1.00 63.43 1098 ARG A N 1
ATOM 734 C CA . ARG A 1 103 ? -0.687 14.105 41.632 1.00 65.08 1098 ARG A CA 1
ATOM 735 C C . ARG A 1 103 ? -1.449 14.257 42.942 1.00 66.49 1098 ARG A C 1
ATOM 736 O O . ARG A 1 103 ? -2.330 15.113 43.059 1.00 68.21 1098 ARG A O 1
ATOM 744 N N . ASN A 1 104 ? -1.105 13.424 43.920 1.00 64.89 1099 ASN A N 1
ATOM 745 C CA . ASN A 1 104 ? -1.746 13.476 45.230 1.00 65.90 1099 ASN A CA 1
ATOM 746 C C . ASN A 1 104 ? -1.511 14.822 45.926 1.00 67.76 1099 ASN A C 1
ATOM 747 O O . ASN A 1 104 ? -2.427 15.384 46.511 1.00 71.87 1099 ASN A O 1
ATOM 752 N N . ALA A 1 105 ? -0.290 15.343 45.843 1.00 66.72 1100 ALA A N 1
ATOM 753 C CA . ALA A 1 105 ? 0.090 16.541 46.588 1.00 67.97 1100 ALA A CA 1
ATOM 754 C C . ALA A 1 105 ? -0.478 17.841 46.024 1.00 69.32 1100 ALA A C 1
ATOM 755 O O . ALA A 1 105 ? -0.631 18.814 46.763 1.00 72.61 1100 ALA A O 1
ATOM 757 N N . TYR A 1 106 ? -0.787 17.865 44.728 1.00 70.41 1101 TYR A N 1
ATOM 758 C CA . TYR A 1 106 ? -1.149 19.122 44.050 1.00 70.53 1101 TYR A CA 1
ATOM 759 C C . TYR A 1 106 ? -2.463 19.129 43.291 1.00 66.99 1101 TYR A C 1
ATOM 760 O O . TYR A 1 106 ? -3.031 20.201 43.068 1.00 65.88 1101 TYR A O 1
ATOM 769 N N . ILE A 1 107 ? -2.941 17.959 42.881 1.00 63.97 1102 ILE A N 1
ATOM 770 C CA . ILE A 1 107 ? -4.192 17.873 42.142 1.00 63.54 1102 ILE A CA 1
ATOM 771 C C . ILE A 1 107 ? -5.311 17.282 42.994 1.00 64.41 1102 ILE A C 1
ATOM 772 O O . ILE A 1 107 ? -6.447 17.715 42.890 1.00 62.40 1102 ILE A O 1
ATOM 777 N N . GLN A 1 108 ? -4.974 16.305 43.834 1.00 68.98 1103 GLN A N 1
ATOM 778 C CA . GLN A 1 108 ? -5.939 15.585 44.675 1.00 71.42 1103 GLN A CA 1
ATOM 779 C C . GLN A 1 108 ? -7.020 16.463 45.318 1.00 70.09 1103 GLN A C 1
ATOM 780 O O . GLN A 1 108 ? -8.202 16.114 45.289 1.00 65.93 1103 GLN A O 1
ATOM 786 N N . LYS A 1 109 ? -6.602 17.582 45.909 1.00 67.95 1104 LYS A N 1
ATOM 787 C CA . LYS A 1 109 ? -7.519 18.488 46.603 1.00 67.10 1104 LYS A CA 1
ATOM 788 C C . LYS A 1 109 ? -8.732 18.892 45.763 1.00 66.78 1104 LYS A C 1
ATOM 789 O O . LYS A 1 109 ? -9.830 19.028 46.288 1.00 67.42 1104 LYS A O 1
ATOM 795 N N . TYR A 1 110 ? -8.528 19.058 44.461 1.00 66.12 1105 TYR A N 1
ATOM 796 C CA . TYR A 1 110 ? -9.562 19.558 43.560 1.00 64.58 1105 TYR A CA 1
ATOM 797 C C . TYR A 1 110 ? -10.595 18.511 43.171 1.00 68.75 1105 TYR A C 1
ATOM 798 O O . TYR A 1 110 ? -11.721 18.845 42.783 1.00 69.24 1105 TYR A O 1
ATOM 807 N N . LEU A 1 111 ? -10.221 17.245 43.286 1.00 72.96 1106 LEU A N 1
ATOM 808 C CA . LEU A 1 111 ? -11.137 16.154 43.005 1.00 76.29 1106 LEU A CA 1
ATOM 809 C C . LEU A 1 111 ? -11.771 15.728 44.314 1.00 74.91 1106 LEU A C 1
ATOM 810 O O . LEU A 1 111 ? -11.355 16.165 45.374 1.00 75.85 1106 LEU A O 1
ATOM 815 N N . GLY A 1 112 ? -12.797 14.897 44.248 1.00 70.97 39 GLY A N 1
ATOM 816 C CA . GLY A 1 112 ? -13.400 14.368 45.458 1.00 73.44 39 GLY A CA 1
ATOM 817 C C . GLY A 1 112 ? -14.903 14.498 45.492 1.00 74.92 39 GLY A C 1
ATOM 818 O O . GLY A 1 112 ? -15.604 13.490 45.602 1.00 79.60 39 GLY A O 1
ATOM 819 N N . ALA A 1 113 ? -15.400 15.731 45.391 1.00 71.94 40 ALA A N 1
ATOM 820 C CA . ALA A 1 113 ? -16.820 16.006 45.636 1.00 69.61 40 ALA A CA 1
ATOM 821 C C . ALA A 1 113 ? -17.743 15.491 44.531 1.00 65.54 40 ALA A C 1
ATOM 822 O O . ALA A 1 113 ? -17.296 15.108 43.457 1.00 66.40 40 ALA A O 1
ATOM 824 N N . ARG A 1 114 ? -19.035 15.457 44.819 1.00 62.71 41 ARG A N 1
ATOM 825 C CA . ARG A 1 114 ? -20.032 15.235 43.778 1.00 62.08 41 ARG A CA 1
ATOM 826 C C . ARG A 1 114 ? -20.369 16.584 43.156 1.00 61.36 41 ARG A C 1
ATOM 827 O O . ARG A 1 114 ? -20.175 17.630 43.783 1.00 58.75 41 ARG A O 1
ATOM 835 N N . SER A 1 115 ? -20.866 16.550 41.923 1.00 58.90 42 SER A N 1
ATOM 836 C CA . SER A 1 115 ? -21.229 17.756 41.197 1.00 56.83 42 SER A CA 1
ATOM 837 C C . SER A 1 115 ? -22.618 18.246 41.607 1.00 58.46 42 SER A C 1
ATOM 838 O O . SER A 1 115 ? -23.379 17.529 42.263 1.00 55.36 42 SER A O 1
ATOM 841 N N . ALA A 1 116 ? -22.952 19.468 41.204 1.00 59.89 43 ALA A N 1
ATOM 842 C CA . ALA A 1 116 ? -24.281 20.013 41.466 1.00 60.43 43 ALA A CA 1
ATOM 843 C C . ALA A 1 116 ? -25.370 19.128 40.856 1.00 59.45 43 ALA A C 1
ATOM 844 O O . ALA A 1 116 ? -26.396 18.905 41.482 1.00 56.60 43 ALA A O 1
ATOM 846 N N . SER A 1 117 ? -25.132 18.610 39.653 1.00 61.85 44 SER A N 1
ATOM 847 C CA . SER A 1 117 ? -26.094 17.726 38.989 1.00 64.60 44 SER A CA 1
ATOM 848 C C . SER A 1 117 ? -26.324 16.476 39.811 1.00 63.14 44 SER A C 1
ATOM 849 O O . SER A 1 117 ? -27.452 16.010 39.943 1.00 64.03 44 SER A O 1
ATOM 852 N N . SER A 1 118 ? -25.241 15.943 40.368 1.00 61.99 45 SER A N 1
ATOM 853 C CA . SER A 1 118 ? -25.322 14.765 41.223 1.00 60.66 45 SER A CA 1
ATOM 854 C C . SER A 1 118 ? -26.164 15.053 42.466 1.00 56.29 45 SER A C 1
ATOM 855 O O . SER A 1 118 ? -27.063 14.294 42.790 1.00 55.54 45 SER A O 1
ATOM 858 N N . LEU A 1 119 ? -25.875 16.155 43.149 1.00 55.07 46 LEU A N 1
ATOM 859 C CA . LEU A 1 119 ? -26.679 16.586 44.293 1.00 54.02 46 LEU A CA 1
ATOM 860 C C . LEU A 1 119 ? -28.139 16.869 43.885 1.00 52.87 46 LEU A C 1
ATOM 861 O O . LEU A 1 119 ? -29.061 16.550 44.633 1.00 51.50 46 LEU A O 1
ATOM 866 N N . ALA A 1 120 ? -28.341 17.448 42.701 1.00 51.87 47 ALA A N 1
ATOM 867 C CA . ALA A 1 120 ? -29.688 17.704 42.179 1.00 52.36 47 ALA A CA 1
ATOM 868 C C . ALA A 1 120 ? -30.475 16.411 42.089 1.00 54.21 47 ALA A C 1
ATOM 869 O O . ALA A 1 120 ? -31.664 16.369 42.446 1.00 53.39 47 ALA A O 1
ATOM 871 N N . LEU A 1 121 ? -29.807 15.364 41.594 1.00 53.84 48 LEU A N 1
ATOM 872 C CA . LEU A 1 121 ? -30.422 14.043 41.473 1.00 53.42 48 LEU A CA 1
ATOM 873 C C . LEU A 1 121 ? -30.817 13.491 42.840 1.00 50.39 48 LEU A C 1
ATOM 874 O O . LEU A 1 121 ? -31.895 12.935 42.995 1.00 48.60 48 LEU A O 1
ATOM 879 N N . ALA A 1 122 ? -29.946 13.657 43.827 1.00 49.47 49 ALA A N 1
ATOM 880 C CA . ALA A 1 122 ? -30.229 13.176 45.171 1.00 49.99 49 ALA A CA 1
ATOM 881 C C . ALA A 1 122 ? -31.431 13.900 45.782 1.00 51.91 49 ALA A C 1
ATOM 882 O O . ALA A 1 122 ? -32.243 13.284 46.486 1.00 52.05 49 ALA A O 1
ATOM 884 N N . ILE A 1 123 ? -31.545 15.199 45.504 1.00 52.51 50 ILE A N 1
ATOM 885 C CA . ILE A 1 123 ? -32.653 15.998 46.018 1.00 53.22 50 ILE A CA 1
ATOM 886 C C . ILE A 1 123 ? -33.976 15.602 45.350 1.00 53.84 50 ILE A C 1
ATOM 887 O O . ILE A 1 123 ? -34.995 15.450 46.022 1.00 54.05 50 ILE A O 1
ATOM 892 N N . ALA A 1 124 ? -33.958 15.428 44.034 1.00 55.25 51 ALA A N 1
ATOM 893 C CA . ALA A 1 124 ? -35.164 15.036 43.296 1.00 55.75 51 ALA A CA 1
ATOM 894 C C . ALA A 1 124 ? -35.659 13.660 43.729 1.00 56.15 51 ALA A C 1
ATOM 895 O O . ALA A 1 124 ? -36.851 13.466 43.937 1.00 58.68 51 ALA A O 1
ATOM 897 N N . ILE A 1 125 ? -34.737 12.711 43.857 1.00 57.18 52 ILE A N 1
ATOM 898 C CA . ILE A 1 125 ? -35.047 11.376 44.373 1.00 57.12 52 ILE A CA 1
ATOM 899 C C . ILE A 1 125 ? -35.626 11.453 45.778 1.00 56.81 52 ILE A C 1
ATOM 900 O O . ILE A 1 125 ? -36.602 10.775 46.078 1.00 60.80 52 ILE A O 1
ATOM 905 N N . THR A 1 126 ? -35.021 12.261 46.639 1.00 56.18 53 THR A N 1
ATOM 906 C CA . THR A 1 126 ? -35.518 12.422 48.001 1.00 56.44 53 THR A CA 1
ATOM 907 C C . THR A 1 126 ? -36.926 13.009 47.990 1.00 57.44 53 THR A C 1
ATOM 908 O O . THR A 1 126 ? -37.772 12.618 48.795 1.00 58.12 53 THR A O 1
ATOM 912 N N . ALA A 1 127 ? -37.178 13.939 47.073 1.00 57.11 54 ALA A N 1
ATOM 913 C CA . ALA A 1 127 ? -38.515 14.508 46.922 1.00 58.46 54 ALA A CA 1
ATOM 914 C C . ALA A 1 127 ? -39.531 13.420 46.578 1.00 57.70 54 ALA A C 1
ATOM 915 O O . ALA A 1 127 ? -40.521 13.252 47.288 1.00 57.24 54 ALA A O 1
ATOM 917 N N . LEU A 1 128 ? -39.268 12.678 45.504 1.00 57.99 55 LEU A N 1
ATOM 918 C CA . LEU A 1 128 ? -40.181 11.637 45.033 1.00 60.28 55 LEU A CA 1
ATOM 919 C C . LEU A 1 128 ? -40.381 10.516 46.044 1.00 60.09 55 LEU A C 1
ATOM 920 O O . LEU A 1 128 ? -41.517 10.077 46.273 1.00 62.50 55 LEU A O 1
ATOM 925 N N . TYR A 1 129 ? -39.285 10.051 46.637 1.00 56.20 56 TYR A N 1
ATOM 926 C CA . TYR A 1 129 ? -39.349 8.979 47.635 1.00 56.46 56 TYR A CA 1
ATOM 927 C C . TYR A 1 129 ? -40.192 9.395 48.830 1.00 55.79 56 TYR A C 1
ATOM 928 O O . TYR A 1 129 ? -40.909 8.578 49.390 1.00 56.62 56 TYR A O 1
ATOM 937 N N . SER A 1 130 ? -40.090 10.658 49.225 1.00 57.91 57 SER A N 1
ATOM 938 C CA . SER A 1 130 ? -40.857 11.171 50.357 1.00 60.68 57 SER A CA 1
ATOM 939 C C . SER A 1 130 ? -42.339 11.155 50.050 1.00 60.83 57 SER A C 1
ATOM 940 O O . SER A 1 130 ? -43.140 10.729 50.883 1.00 62.50 57 SER A O 1
ATOM 943 N N . ALA A 1 131 ? -42.699 11.626 48.856 1.00 61.11 58 ALA A N 1
ATOM 944 C CA . ALA A 1 131 ? -44.104 11.679 48.439 1.00 60.70 58 ALA A CA 1
ATOM 945 C C . ALA A 1 131 ? -44.660 10.263 48.367 1.00 58.94 58 ALA A C 1
ATOM 946 O O . ALA A 1 131 ? -45.741 9.979 48.886 1.00 59.27 58 ALA A O 1
ATOM 948 N N . VAL A 1 132 ? -43.888 9.377 47.746 1.00 56.98 59 VAL A N 1
ATOM 949 C CA . VAL A 1 132 ? -44.247 7.968 47.654 1.00 55.73 59 VAL A CA 1
ATOM 950 C C . VAL A 1 132 ? -44.386 7.358 49.048 1.00 54.04 59 VAL A C 1
ATOM 951 O O . VAL A 1 132 ? -45.397 6.734 49.345 1.00 56.74 59 VAL A O 1
ATOM 955 N N . CYS A 1 133 ? -43.393 7.547 49.905 1.00 53.34 60 CYS A N 1
ATOM 956 C CA . CYS A 1 133 ? -43.471 7.008 51.260 1.00 54.34 60 CYS A CA 1
ATOM 957 C C . CYS A 1 133 ? -44.757 7.454 51.951 1.00 57.90 60 CYS A C 1
ATOM 958 O O . CYS A 1 133 ? -45.492 6.617 52.469 1.00 62.22 60 CYS A O 1
ATOM 961 N N . ALA A 1 134 ? -45.043 8.758 51.929 1.00 58.15 61 ALA A N 1
ATOM 962 C CA . ALA A 1 134 ? -46.217 9.317 52.624 1.00 59.70 61 ALA A CA 1
ATOM 963 C C . ALA A 1 134 ? -47.551 8.728 52.148 1.00 59.22 61 ALA A C 1
ATOM 964 O O . ALA A 1 134 ? -48.359 8.254 52.949 1.00 58.66 61 ALA A O 1
ATOM 966 N N . VAL A 1 135 ? -47.769 8.763 50.841 1.00 59.32 62 VAL A N 1
ATOM 967 C CA . VAL A 1 135 ? -49.010 8.273 50.260 1.00 58.97 62 VAL A CA 1
ATOM 968 C C . VAL A 1 135 ? -49.065 6.759 50.356 1.00 58.66 62 VAL A C 1
ATOM 969 O O . VAL A 1 135 ? -50.110 6.191 50.674 1.00 61.17 62 VAL A O 1
ATOM 973 N N . GLY A 1 136 ? -47.936 6.113 50.081 1.00 58.18 63 GLY A N 1
ATOM 974 C CA . GLY A 1 136 ? -47.860 4.657 50.089 1.00 56.87 63 GLY A CA 1
ATOM 975 C C . GLY A 1 136 ? -48.058 4.060 51.464 1.00 56.95 63 GLY A C 1
ATOM 976 O O . GLY A 1 136 ? -48.847 3.139 51.637 1.00 56.70 63 GLY A O 1
ATOM 977 N N . LEU A 1 137 ? -47.346 4.598 52.447 1.00 59.88 64 LEU A N 1
ATOM 978 C CA . LEU A 1 137 ? -47.347 4.035 53.796 1.00 62.78 64 LEU A CA 1
ATOM 979 C C . LEU A 1 137 ? -48.672 4.279 54.500 1.00 65.23 64 LEU A C 1
ATOM 980 O O . LEU A 1 137 ? -49.224 3.371 55.112 1.00 67.39 64 LEU A O 1
ATOM 985 N N . LEU A 1 138 ? -49.180 5.504 54.400 1.00 66.07 65 LEU A N 1
ATOM 986 C CA . LEU A 1 138 ? -50.456 5.857 54.989 1.00 66.61 65 LEU A CA 1
ATOM 987 C C . LEU A 1 138 ? -51.561 5.071 54.299 1.00 65.44 65 LEU A C 1
ATOM 988 O O . LEU A 1 138 ? -52.403 4.444 54.961 1.00 67.19 65 LEU A O 1
ATOM 993 N N . GLY A 1 139 ? -51.531 5.089 52.966 1.00 62.48 66 GLY A N 1
ATOM 994 C CA . GLY A 1 139 ? -52.549 4.442 52.133 1.00 62.77 66 GLY A CA 1
ATOM 995 C C . GLY A 1 139 ? -52.719 2.941 52.341 1.00 62.26 66 GLY A C 1
ATOM 996 O O . GLY A 1 139 ? -53.845 2.441 52.418 1.00 63.26 66 GLY A O 1
ATOM 997 N N . ASN A 1 140 ? -51.607 2.219 52.417 1.00 60.17 67 ASN A N 1
ATOM 998 C CA . ASN A 1 140 ? -51.653 0.770 52.614 1.00 60.46 67 ASN A CA 1
ATOM 999 C C . ASN A 1 140 ? -51.917 0.360 54.058 1.00 61.14 67 ASN A C 1
ATOM 1000 O O . ASN A 1 140 ? -52.479 -0.706 54.304 1.00 60.76 67 ASN A O 1
ATOM 1005 N N . VAL A 1 141 ? -51.511 1.195 55.008 1.00 62.09 68 VAL A N 1
ATOM 1006 C CA . VAL A 1 141 ? -51.865 0.964 56.409 1.00 65.70 68 VAL A CA 1
ATOM 1007 C C . VAL A 1 141 ? -53.380 1.116 56.593 1.00 64.78 68 VAL A C 1
ATOM 1008 O O . VAL A 1 141 ? -53.991 0.354 57.341 1.00 65.20 68 VAL A O 1
ATOM 1012 N N . LEU A 1 142 ? -53.972 2.090 55.906 1.00 62.68 69 LEU A N 1
ATOM 1013 C CA . LEU A 1 142 ? -55.431 2.228 55.867 1.00 62.81 69 LEU A CA 1
ATOM 1014 C C . LEU A 1 142 ? -56.121 0.994 55.272 1.00 61.38 69 LEU A C 1
ATOM 1015 O O . LEU A 1 142 ? -57.088 0.487 55.839 1.00 63.32 69 LEU A O 1
ATOM 1020 N N . VAL A 1 143 ? -55.622 0.501 54.143 1.00 58.59 70 VAL A N 1
ATOM 1021 C CA . VAL A 1 143 ? -56.202 -0.686 53.517 1.00 55.88 70 VAL A CA 1
ATOM 1022 C C . VAL A 1 143 ? -56.182 -1.875 54.475 1.00 56.15 70 VAL A C 1
ATOM 1023 O O . VAL A 1 143 ? -57.200 -2.531 54.660 1.00 55.74 70 VAL A O 1
ATOM 1027 N N . MET A 1 144 ? -55.027 -2.146 55.078 1.00 57.19 71 MET A N 1
ATOM 1028 C CA . MET A 1 144 ? -54.892 -3.266 56.016 1.00 59.67 71 MET A CA 1
ATOM 1029 C C . MET A 1 144 ? -55.810 -3.130 57.232 1.00 62.79 71 MET A C 1
ATOM 1030 O O . MET A 1 144 ? -56.402 -4.106 57.681 1.00 61.09 71 MET A O 1
ATOM 1035 N N . PHE A 1 145 ? -55.915 -1.916 57.762 1.00 67.51 72 PHE A N 1
ATOM 1036 C CA . PHE A 1 145 ? -56.791 -1.656 58.892 1.00 72.58 72 PHE A CA 1
ATOM 1037 C C . PHE A 1 145 ? -58.253 -1.889 58.510 1.00 72.75 72 PHE A C 1
ATOM 1038 O O . PHE A 1 145 ? -59.009 -2.488 59.276 1.00 75.47 72 PHE A O 1
ATOM 1046 N N . GLY A 1 146 ? -58.639 -1.431 57.321 1.00 70.78 73 GLY A N 1
ATOM 1047 C CA . GLY A 1 146 ? -60.002 -1.604 56.820 1.00 70.28 73 GLY A CA 1
ATOM 1048 C C . GLY A 1 146 ? -60.397 -3.055 56.613 1.00 69.28 73 GLY A C 1
ATOM 1049 O O . GLY A 1 146 ? -61.509 -3.454 56.941 1.00 72.48 73 GLY A O 1
ATOM 1050 N N . ILE A 1 147 ? -59.485 -3.850 56.067 1.00 68.94 74 ILE A N 1
ATOM 1051 C CA . ILE A 1 147 ? -59.747 -5.274 55.835 1.00 67.62 74 ILE A CA 1
ATOM 1052 C C . ILE A 1 147 ? -59.951 -6.037 57.156 1.00 66.63 74 ILE A C 1
ATOM 1053 O O . ILE A 1 147 ? -60.823 -6.895 57.240 1.00 68.97 74 ILE A O 1
ATOM 1058 N N . VAL A 1 148 ? -59.156 -5.719 58.174 1.00 66.45 75 VAL A N 1
ATOM 1059 C CA . VAL A 1 148 ? -59.250 -6.385 59.473 1.00 67.80 75 VAL A CA 1
ATOM 1060 C C . VAL A 1 148 ? -60.490 -5.931 60.238 1.00 71.19 75 VAL A C 1
ATOM 1061 O O . VAL A 1 148 ? -61.239 -6.755 60.768 1.00 72.38 75 VAL A O 1
ATOM 1065 N N . ARG A 1 149 ? -60.703 -4.618 60.277 1.00 74.42 76 ARG A N 1
ATOM 1066 C CA . ARG A 1 149 ? -61.725 -4.001 61.136 1.00 76.22 76 ARG A CA 1
ATOM 1067 C C . ARG A 1 149 ? -63.184 -4.319 60.754 1.00 77.28 76 ARG A C 1
ATOM 1068 O O . ARG A 1 149 ? -64.043 -4.360 61.633 1.00 81.48 76 ARG A O 1
ATOM 1071 N N . TYR A 1 150 ? -63.456 -4.560 59.469 1.00 75.49 77 TYR A N 1
ATOM 1072 C CA . TYR A 1 150 ? -64.832 -4.661 58.970 1.00 76.50 77 TYR A CA 1
ATOM 1073 C C . TYR A 1 150 ? -65.224 -6.054 58.461 1.00 77.38 77 TYR A C 1
ATOM 1074 O O . TYR A 1 150 ? -64.557 -6.621 57.596 1.00 81.00 77 TYR A O 1
ATOM 1083 N N . THR A 1 151 ? -66.320 -6.580 59.012 1.00 77.95 78 THR A N 1
ATOM 1084 C CA . THR A 1 151 ? -66.961 -7.833 58.568 1.00 74.81 78 THR A CA 1
ATOM 1085 C C . THR A 1 151 ? -67.119 -7.921 57.049 1.00 71.21 78 THR A C 1
ATOM 1086 O O . THR A 1 151 ? -66.691 -8.887 56.436 1.00 66.19 78 THR A O 1
ATOM 1090 N N . LYS A 1 152 ? -67.746 -6.908 56.457 1.00 74.60 79 LYS A N 1
ATOM 1091 C CA . LYS A 1 152 ? -68.051 -6.888 55.018 1.00 75.41 79 LYS A CA 1
ATOM 1092 C C . LYS A 1 152 ? -66.815 -7.011 54.120 1.00 75.45 79 LYS A C 1
ATOM 1093 O O . LYS A 1 152 ? -66.940 -7.328 52.936 1.00 75.23 79 LYS A O 1
ATOM 1096 N N . MET A 1 153 ? -65.632 -6.757 54.680 1.00 77.01 80 MET A N 1
ATOM 1097 C CA . MET A 1 153 ? -64.375 -6.823 53.926 1.00 77.38 80 MET A CA 1
ATOM 1098 C C . MET A 1 153 ? -63.752 -8.221 53.821 1.00 77.09 80 MET A C 1
ATOM 1099 O O . MET A 1 153 ? -62.973 -8.475 52.904 1.00 80.19 80 MET A O 1
ATOM 1104 N N . LYS A 1 154 ? -64.085 -9.124 54.736 1.00 75.63 81 LYS A N 1
ATOM 1105 C CA . LYS A 1 154 ? -63.512 -10.468 54.709 1.00 75.65 81 LYS A CA 1
ATOM 1106 C C . LYS A 1 154 ? -63.955 -11.267 53.469 1.00 72.43 81 LYS A C 1
ATOM 1107 O O . LYS A 1 154 ? -64.935 -12.004 53.506 1.00 71.76 81 LYS A O 1
ATOM 1113 N N . THR A 1 155 ? -63.206 -11.113 52.379 1.00 69.42 82 THR A N 1
ATOM 1114 C CA . THR A 1 155 ? -63.445 -11.844 51.125 1.00 65.84 82 THR A CA 1
ATOM 1115 C C . THR A 1 155 ? -62.119 -12.389 50.602 1.00 62.94 82 THR A C 1
ATOM 1116 O O . THR A 1 155 ? -61.066 -11.850 50.910 1.00 64.25 82 THR A O 1
ATOM 1120 N N . ALA A 1 156 ? -62.175 -13.447 49.805 1.00 60.13 83 ALA A N 1
ATOM 1121 C CA . ALA A 1 156 ? -60.970 -14.062 49.266 1.00 61.38 83 ALA A CA 1
ATOM 1122 C C . ALA A 1 156 ? -60.118 -13.036 48.527 1.00 61.77 83 ALA A C 1
ATOM 1123 O O . ALA A 1 156 ? -58.916 -12.936 48.770 1.00 62.94 83 ALA A O 1
ATOM 1125 N N . THR A 1 157 ? -60.754 -12.274 47.641 1.00 61.86 84 THR A N 1
ATOM 1126 C CA . THR A 1 157 ? -60.074 -11.236 46.866 1.00 59.98 84 THR A CA 1
ATOM 1127 C C . THR A 1 157 ? -59.403 -10.178 47.761 1.00 58.40 84 THR A C 1
ATOM 1128 O O . THR A 1 157 ? -58.282 -9.744 47.486 1.00 56.40 84 THR A O 1
ATOM 1132 N N . ASN A 1 158 ? -60.089 -9.773 48.826 1.00 57.53 85 ASN A N 1
ATOM 1133 C CA . ASN A 1 158 ? -59.552 -8.782 49.765 1.00 56.76 85 ASN A CA 1
ATOM 1134 C C . ASN A 1 158 ? -58.436 -9.290 50.670 1.00 55.60 85 ASN A C 1
ATOM 1135 O O . ASN A 1 158 ? -57.631 -8.497 51.144 1.00 56.83 85 ASN A O 1
ATOM 1140 N N . ILE A 1 159 ? -58.390 -10.596 50.928 1.00 54.41 86 ILE A N 1
ATOM 1141 C CA . ILE A 1 159 ? -57.285 -11.172 51.689 1.00 54.18 86 ILE A CA 1
ATOM 1142 C C . ILE A 1 159 ? -56.014 -11.095 50.846 1.00 52.41 86 ILE A C 1
ATOM 1143 O O . ILE A 1 159 ? -54.939 -10.798 51.364 1.00 49.74 86 ILE A O 1
ATOM 1148 N N . TYR A 1 160 ? -56.139 -11.372 49.552 1.00 51.72 87 TYR A N 1
ATOM 1149 C CA . TYR A 1 160 ? -55.024 -11.190 48.629 1.00 53.41 87 TYR A CA 1
ATOM 1150 C C . TYR A 1 160 ? -54.553 -9.733 48.600 1.00 52.65 87 TYR A C 1
ATOM 1151 O O . TYR A 1 160 ? -53.345 -9.454 48.612 1.00 49.75 87 TYR A O 1
ATOM 1160 N N . ILE A 1 161 ? -55.511 -8.813 48.568 1.00 53.62 88 ILE A N 1
ATOM 1161 C CA . ILE A 1 161 ? -55.206 -7.387 48.600 1.00 54.39 88 ILE A CA 1
ATOM 1162 C C . ILE A 1 161 ? -54.441 -7.026 49.876 1.00 53.56 88 ILE A C 1
ATOM 1163 O O . ILE A 1 161 ? -53.498 -6.232 49.830 1.00 53.12 88 ILE A O 1
ATOM 1168 N N . PHE A 1 162 ? -54.832 -7.622 51.001 1.00 53.19 89 PHE A N 1
ATOM 1169 C CA . PHE A 1 162 ? -54.110 -7.430 52.261 1.00 54.45 89 PHE A CA 1
ATOM 1170 C C . PHE A 1 162 ? -52.614 -7.730 52.098 1.00 53.61 89 PHE A C 1
ATOM 1171 O O . PHE A 1 162 ? -51.771 -7.004 52.616 1.00 55.56 89 PHE A O 1
ATOM 1179 N N . ASN A 1 163 ? -52.298 -8.797 51.373 1.00 53.19 90 ASN A N 1
ATOM 1180 C CA . ASN A 1 163 ? -50.910 -9.201 51.131 1.00 51.35 90 ASN A CA 1
ATOM 1181 C C . ASN A 1 163 ? -50.143 -8.174 50.296 1.00 50.52 90 ASN A C 1
ATOM 1182 O O . ASN A 1 163 ? -48.958 -7.926 50.540 1.00 50.61 90 ASN A O 1
ATOM 1187 N N . LEU A 1 164 ? -50.816 -7.582 49.310 1.00 50.36 91 LEU A N 1
ATOM 1188 C CA . LEU A 1 164 ? -50.214 -6.518 48.502 1.00 49.65 91 LEU A CA 1
ATOM 1189 C C . LEU A 1 164 ? -49.917 -5.302 49.366 1.00 49.72 91 LEU A C 1
ATOM 1190 O O . LEU A 1 164 ? -48.817 -4.757 49.325 1.00 48.77 91 LEU A O 1
ATOM 1195 N N . ALA A 1 165 ? -50.905 -4.902 50.161 1.00 51.15 92 ALA A N 1
ATOM 1196 C CA . ALA A 1 165 ? -50.769 -3.768 51.069 1.00 52.01 92 ALA A CA 1
ATOM 1197 C C . ALA A 1 165 ? -49.622 -3.953 52.063 1.00 51.18 92 ALA A C 1
ATOM 1198 O O . ALA A 1 165 ? -48.922 -2.994 52.369 1.00 52.60 92 ALA A O 1
ATOM 1200 N N . LEU A 1 166 ? -49.449 -5.174 52.571 1.00 49.89 93 LEU A N 1
ATOM 1201 C CA . LEU A 1 166 ? -48.361 -5.489 53.502 1.00 50.22 93 LEU A CA 1
ATOM 1202 C C . LEU A 1 166 ? -46.996 -5.348 52.838 1.00 50.04 93 LEU A C 1
ATOM 1203 O O . LEU A 1 166 ? -46.081 -4.741 53.404 1.00 48.06 93 LEU A O 1
ATOM 1208 N N . ALA A 1 167 ? -46.856 -5.921 51.643 1.00 49.13 94 ALA A N 1
ATOM 1209 C CA . ALA A 1 167 ? -45.619 -5.789 50.890 1.00 48.01 94 ALA A CA 1
ATOM 1210 C C . ALA A 1 167 ? -45.331 -4.321 50.589 1.00 47.79 94 ALA A C 1
ATOM 1211 O O . ALA A 1 167 ? -44.206 -3.867 50.748 1.00 49.32 94 ALA A O 1
ATOM 1213 N N . ASP A 1 168 ? -46.362 -3.582 50.186 1.00 49.40 95 ASP A N 1
ATOM 1214 C CA . ASP A 1 168 ? -46.233 -2.160 49.845 1.00 50.41 95 ASP A CA 1
ATOM 1215 C C . ASP A 1 168 ? -45.963 -1.263 51.055 1.00 51.14 95 ASP A C 1
ATOM 1216 O O . ASP A 1 168 ? -45.227 -0.277 50.948 1.00 53.24 95 ASP A O 1
ATOM 1221 N N . ALA A 1 169 ? -46.565 -1.590 52.194 1.00 50.45 96 ALA A N 1
ATOM 1222 C CA . ALA A 1 169 ? -46.294 -0.873 53.433 1.00 50.11 96 ALA A CA 1
ATOM 1223 C C . ALA A 1 169 ? -44.824 -1.017 53.799 1.00 50.52 96 ALA A C 1
ATOM 1224 O O . ALA A 1 169 ? -44.169 -0.043 54.145 1.00 55.01 96 ALA A O 1
ATOM 1226 N N . LEU A 1 170 ? -44.315 -2.241 53.699 1.00 51.50 97 LEU A N 1
ATOM 1227 C CA . LEU A 1 170 ? -42.931 -2.551 54.040 1.00 50.99 97 LEU A CA 1
ATOM 1228 C C . LEU A 1 170 ? -41.960 -1.884 53.082 1.00 50.91 97 LEU A C 1
ATOM 1229 O O . LEU A 1 170 ? -40.971 -1.287 53.507 1.00 52.96 97 LEU A O 1
ATOM 1234 N N . ALA A 1 171 ? -42.234 -2.002 51.790 1.00 48.54 98 ALA A N 1
ATOM 1235 C CA . ALA A 1 171 ? -41.361 -1.430 50.782 1.00 49.72 98 ALA A CA 1
ATOM 1236 C C . ALA A 1 171 ? -41.219 0.082 50.957 1.00 51.49 98 ALA A C 1
ATOM 1237 O O . ALA A 1 171 ? -40.106 0.618 50.921 1.00 52.83 98 ALA A O 1
ATOM 1239 N N . THR A 1 172 ? -42.344 0.763 51.161 1.00 51.94 99 THR A N 1
ATOM 1240 C CA . THR A 1 172 ? -42.345 2.219 51.297 1.00 51.67 99 THR A CA 1
ATOM 1241 C C . THR A 1 172 ? -41.680 2.675 52.597 1.00 51.53 99 THR A C 1
ATOM 1242 O O . THR A 1 172 ? -41.134 3.779 52.669 1.00 49.28 99 THR A O 1
ATOM 1246 N N . SER A 1 173 ? -41.721 1.829 53.623 1.00 51.62 100 SER A N 1
ATOM 1247 C CA . SER A 1 173 ? -41.080 2.164 54.891 1.00 53.55 100 SER A CA 1
ATOM 1248 C C . SER A 1 173 ? -39.548 2.298 54.761 1.00 53.83 100 SER A C 1
ATOM 1249 O O . SER A 1 173 ? -38.927 3.008 55.562 1.00 54.08 100 SER A O 1
ATOM 1252 N N . THR A 1 174 ? -38.955 1.647 53.751 1.00 51.01 101 THR A N 1
ATOM 1253 C CA . THR A 1 174 ? -37.504 1.726 53.515 1.00 51.32 101 THR A CA 1
ATOM 1254 C C . THR A 1 174 ? -37.020 3.008 52.802 1.00 50.86 101 THR A C 1
ATOM 1255 O O . THR A 1 174 ? -35.833 3.312 52.820 1.00 50.62 101 THR A O 1
ATOM 1259 N N . LEU A 1 175 ? -37.933 3.760 52.195 1.00 51.37 102 LEU A N 1
ATOM 1260 C CA . LEU A 1 175 ? -37.557 4.858 51.299 1.00 50.14 102 LEU A CA 1
ATOM 1261 C C . LEU A 1 175 ? -36.836 6.028 51.975 1.00 50.40 102 LEU A C 1
ATOM 1262 O O . LEU A 1 175 ? -35.896 6.587 51.395 1.00 47.83 102 LEU A O 1
ATOM 1267 N N . PRO A 1 176 ? -37.273 6.418 53.188 1.00 50.90 103 PRO A N 1
ATOM 1268 C CA . PRO A 1 176 ? -36.563 7.489 53.889 1.00 52.44 103 PRO A CA 1
ATOM 1269 C C . PRO A 1 176 ? -35.100 7.148 54.159 1.00 51.89 103 PRO A C 1
ATOM 1270 O O . PRO A 1 176 ? -34.249 8.036 54.126 1.00 51.35 103 PRO A O 1
ATOM 1274 N N . PHE A 1 177 ? -34.819 5.872 54.404 1.00 52.79 104 PHE A N 1
ATOM 1275 C CA . PHE A 1 177 ? -33.466 5.414 54.692 1.00 54.69 104 PHE A CA 1
ATOM 1276 C C . PHE A 1 177 ? -32.648 5.440 53.413 1.00 53.50 104 PHE A C 1
ATOM 1277 O O . PHE A 1 177 ? -31.516 5.937 53.391 1.00 54.46 104 PHE A O 1
ATOM 1285 N N . GLN A 1 178 ? -33.239 4.942 52.336 1.00 52.81 105 GLN A N 1
ATOM 1286 C CA . GLN A 1 178 ? -32.596 5.014 51.033 1.00 53.63 105 GLN A CA 1
ATOM 1287 C C . GLN A 1 178 ? -32.337 6.464 50.611 1.00 54.17 105 GLN A C 1
ATOM 1288 O O . GLN A 1 178 ? -31.278 6.755 50.066 1.00 58.84 105 GLN A O 1
ATOM 1294 N N . SER A 1 179 ? -33.299 7.358 50.851 1.00 52.02 106 SER A N 1
ATOM 1295 C CA . SER A 1 179 ? -33.132 8.787 50.544 1.00 50.78 106 SER A CA 1
ATOM 1296 C C . SER A 1 179 ? -31.932 9.375 51.268 1.00 50.32 106 SER A C 1
ATOM 1297 O O . SER A 1 179 ? -31.117 10.080 50.675 1.00 49.06 106 SER A O 1
ATOM 1300 N N . ALA A 1 180 ? -31.846 9.083 52.560 1.00 50.62 107 ALA A N 1
ATOM 1301 C CA . ALA A 1 180 ? -30.773 9.579 53.402 1.00 51.81 107 ALA A CA 1
ATOM 1302 C C . ALA A 1 180 ? -29.430 9.144 52.846 1.00 53.21 107 ALA A C 1
ATOM 1303 O O . ALA A 1 180 ? -28.492 9.945 52.772 1.00 53.39 107 ALA A O 1
ATOM 1305 N N . LYS A 1 181 ? -29.344 7.880 52.443 1.00 54.51 108 LYS A N 1
ATOM 1306 C CA . LYS A 1 181 ? -28.128 7.368 51.828 1.00 57.26 108 LYS A CA 1
ATOM 1307 C C . LYS A 1 181 ? -27.738 8.238 50.638 1.00 56.81 108 LYS A C 1
ATOM 1308 O O . LYS A 1 181 ? -26.588 8.666 50.540 1.00 55.94 108 LYS A O 1
ATOM 1314 N N . TYR A 1 182 ? -28.690 8.505 49.744 1.00 56.81 109 TYR A N 1
ATOM 1315 C CA . TYR A 1 182 ? -28.393 9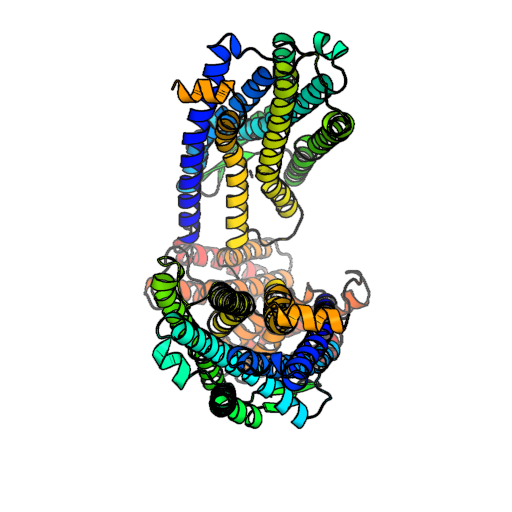.271 48.528 1.00 57.42 109 TYR A CA 1
ATOM 1316 C C . TYR A 1 182 ? -27.908 10.686 48.840 1.00 55.80 109 TYR A C 1
ATOM 1317 O O . TYR A 1 182 ? -27.005 11.186 48.178 1.00 54.33 109 TYR A O 1
ATOM 1326 N N . LEU A 1 183 ? -28.506 11.318 49.848 1.00 57.37 110 LEU A N 1
ATOM 1327 C CA . LEU A 1 183 ? -28.113 12.669 50.262 1.00 57.96 110 LEU A CA 1
ATOM 1328 C C . LEU A 1 183 ? -26.747 12.684 50.944 1.00 57.98 110 LEU A C 1
ATOM 1329 O O . LEU A 1 183 ? -25.911 13.515 50.622 1.00 58.00 110 LEU A O 1
ATOM 1334 N N . MET A 1 184 ? -26.525 11.761 51.875 1.00 57.48 111 MET A N 1
ATOM 1335 C CA . MET A 1 184 ? -25.274 11.714 52.633 1.00 58.48 111 MET A CA 1
ATOM 1336 C C . MET A 1 184 ? -24.129 10.975 51.925 1.00 58.21 111 MET A C 1
ATOM 1337 O O . MET A 1 184 ? -22.975 11.102 52.322 1.00 58.29 111 MET A O 1
ATOM 1342 N N . GLU A 1 185 ? -24.444 10.202 50.891 1.00 58.98 112 GLU A N 1
ATOM 1343 C CA . GLU A 1 185 ? -23.462 9.345 50.226 1.00 58.33 112 GLU A CA 1
ATOM 1344 C C . GLU A 1 185 ? -22.797 8.367 51.195 1.00 55.34 112 GLU A C 1
ATOM 1345 O O . GLU A 1 185 ? -21.626 8.025 51.044 1.00 54.37 112 GLU A O 1
ATOM 1351 N N . THR A 1 186 ? -23.553 7.919 52.190 1.00 53.78 113 THR A N 1
ATOM 1352 C CA . THR A 1 186 ? -23.085 6.890 53.104 1.00 51.45 113 THR A CA 1
ATOM 1353 C C . THR A 1 186 ? -24.273 6.226 53.796 1.00 52.06 113 THR A C 1
ATOM 1354 O O . THR A 1 186 ? -25.406 6.701 53.710 1.00 49.70 113 THR A O 1
ATOM 1358 N N . TRP A 1 187 ? -23.999 5.117 54.473 1.00 54.02 114 TRP A N 1
ATOM 1359 C CA . TRP A 1 187 ? -25.026 4.339 55.143 1.00 53.83 114 TRP A CA 1
ATOM 1360 C C . TRP A 1 187 ? -24.794 4.373 56.651 1.00 54.83 114 TRP A C 1
ATOM 1361 O O . TRP A 1 187 ? -23.996 3.587 57.176 1.00 57.53 114 TRP A O 1
ATOM 1372 N N . PRO A 1 188 ? -25.492 5.278 57.360 1.00 55.03 115 PRO A N 1
ATOM 1373 C CA . PRO A 1 188 ? -25.260 5.434 58.795 1.00 56.11 115 PRO A CA 1
ATOM 1374 C C . PRO A 1 188 ? -26.198 4.619 59.693 1.00 55.62 115 PRO A C 1
ATOM 1375 O O . PRO A 1 188 ? -26.218 4.849 60.891 1.00 56.10 115 PRO A O 1
ATOM 1379 N N . PHE A 1 189 ? -26.928 3.654 59.140 1.00 56.09 116 PHE A N 1
ATOM 1380 C CA . PHE A 1 189 ? -27.983 2.973 59.895 1.00 56.89 116 PHE A CA 1
ATOM 1381 C C . PHE A 1 189 ? -27.626 1.586 60.422 1.00 56.12 116 PHE A C 1
ATOM 1382 O O . PHE A 1 189 ? -28.474 0.920 61.008 1.00 58.92 116 PHE A O 1
ATOM 1390 N N . GLY A 1 190 ? -26.389 1.144 60.220 1.00 56.17 117 GLY A N 1
ATOM 1391 C CA . GLY A 1 190 ? -25.949 -0.161 60.721 1.00 55.67 117 GLY A CA 1
ATOM 1392 C C . GLY A 1 190 ? -26.241 -1.291 59.756 1.00 55.70 117 GLY A C 1
ATOM 1393 O O . GLY A 1 190 ? -26.902 -1.095 58.740 1.00 54.36 117 GLY A O 1
ATOM 1394 N N . GLU A 1 191 ? -25.748 -2.483 60.079 1.00 58.14 118 GLU A N 1
ATOM 1395 C CA . GLU A 1 191 ? -25.870 -3.639 59.191 1.00 59.69 118 GLU A CA 1
ATOM 1396 C C . GLU A 1 191 ? -27.263 -4.292 59.213 1.00 59.49 118 GLU A C 1
ATOM 1397 O O . GLU A 1 191 ? -27.752 -4.761 58.184 1.00 58.12 118 GLU A O 1
ATOM 1403 N N . LEU A 1 192 ? -27.888 -4.335 60.382 1.00 59.83 119 LEU A N 1
ATOM 1404 C CA . LEU A 1 192 ? -29.171 -4.999 60.536 1.00 62.11 119 LEU A CA 1
ATOM 1405 C C . LEU A 1 192 ? -30.232 -4.329 59.679 1.00 59.53 119 LEU A C 1
ATOM 1406 O O . LEU A 1 192 ? -30.991 -4.996 58.981 1.00 59.11 119 LEU A O 1
ATOM 1411 N N . LEU A 1 193 ? -30.273 -3.005 59.717 1.00 59.63 120 LEU A N 1
ATOM 1412 C CA . LEU A 1 193 ? -31.233 -2.261 58.910 1.00 58.80 120 LEU A CA 1
ATOM 1413 C C . LEU A 1 193 ? -30.863 -2.308 57.414 1.00 57.40 120 LEU A C 1
ATOM 1414 O O . LEU A 1 193 ? -31.732 -2.173 56.549 1.00 57.55 120 LEU A O 1
ATOM 1419 N N . CYS A 1 194 ? -29.578 -2.500 57.117 1.00 55.54 121 CYS A N 1
ATOM 1420 C CA . CYS A 1 194 ? -29.125 -2.757 55.750 1.00 53.98 121 CYS A CA 1
ATOM 1421 C C . CYS A 1 194 ? -29.706 -4.079 55.260 1.00 54.88 121 CYS A C 1
ATOM 1422 O O . CYS A 1 194 ? -30.287 -4.155 54.182 1.00 54.25 121 CYS A O 1
ATOM 1425 N N . LYS A 1 195 ? -29.555 -5.119 56.067 1.00 57.50 122 LYS A N 1
ATOM 1426 C CA . LYS A 1 195 ? -30.128 -6.418 55.748 1.00 57.36 122 LYS A CA 1
ATOM 1427 C C . LYS A 1 195 ? -31.644 -6.317 55.555 1.00 55.74 122 LYS A C 1
ATOM 1428 O O . LYS A 1 195 ? -32.197 -6.888 54.613 1.00 57.59 122 LYS A O 1
ATOM 1434 N N . ALA A 1 196 ? -32.305 -5.579 56.442 1.00 53.69 123 ALA A N 1
ATOM 1435 C CA . ALA A 1 196 ? -33.757 -5.403 56.378 1.00 52.63 123 ALA A CA 1
ATOM 1436 C C . ALA A 1 196 ? -34.214 -4.732 55.088 1.00 52.25 123 ALA A C 1
ATOM 1437 O O . ALA A 1 196 ? -35.110 -5.243 54.415 1.00 52.80 123 ALA A O 1
ATOM 1439 N N . VAL A 1 197 ? -33.593 -3.601 54.750 1.00 53.00 124 VAL A N 1
ATOM 1440 C CA . VAL A 1 197 ? -33.965 -2.820 53.561 1.00 52.97 124 VAL A CA 1
ATOM 1441 C C . VAL A 1 197 ? -33.753 -3.595 52.265 1.00 54.63 124 VAL A C 1
ATOM 1442 O O . VAL A 1 197 ? -34.632 -3.602 51.406 1.00 56.89 124 VAL A O 1
ATOM 1446 N N . LEU A 1 198 ? -32.596 -4.230 52.110 1.00 54.12 125 LEU A N 1
ATOM 1447 C CA . LEU A 1 198 ? -32.324 -4.969 50.882 1.00 53.84 125 LEU A CA 1
ATOM 1448 C C . LEU A 1 198 ? -33.249 -6.159 50.735 1.00 52.47 125 LEU A C 1
ATOM 1449 O O . LEU A 1 198 ? -33.776 -6.377 49.651 1.00 53.13 125 LEU A O 1
ATOM 1454 N N . SER A 1 199 ? -33.440 -6.937 51.799 1.00 51.92 126 SER A N 1
ATOM 1455 C CA . SER A 1 199 ? -34.294 -8.132 51.701 1.00 53.82 126 SER A CA 1
ATOM 1456 C C . SER A 1 199 ? -35.763 -7.766 51.480 1.00 53.46 126 SER A C 1
ATOM 1457 O O . SER A 1 199 ? -36.441 -8.409 50.682 1.00 53.53 126 SER A O 1
ATOM 1460 N N . ILE A 1 200 ? -36.242 -6.727 52.166 1.00 52.91 127 ILE A N 1
ATOM 1461 C CA . ILE A 1 200 ? -37.581 -6.175 51.905 1.00 51.56 127 ILE A CA 1
ATOM 1462 C C . ILE A 1 200 ? -37.786 -5.789 50.428 1.00 50.33 127 ILE A C 1
ATOM 1463 O O . ILE A 1 200 ? -38.877 -5.954 49.896 1.00 51.85 127 ILE A O 1
ATOM 1468 N N . ASP A 1 201 ? -36.748 -5.279 49.771 1.00 50.84 128 ASP A N 1
ATOM 1469 C CA . ASP A 1 201 ? -36.846 -4.898 48.357 1.00 49.80 128 ASP A CA 1
ATOM 1470 C C . ASP A 1 201 ? -37.196 -6.116 47.519 1.00 51.17 128 ASP A C 1
ATOM 1471 O O . ASP A 1 201 ? -38.094 -6.058 46.681 1.00 55.72 128 ASP A O 1
ATOM 1476 N N . TYR A 1 202 ? -36.497 -7.217 47.772 1.00 51.14 129 TYR A N 1
ATOM 1477 C CA . TYR A 1 202 ? -36.743 -8.474 47.070 1.00 52.08 129 TYR A CA 1
ATOM 1478 C C . TYR A 1 202 ? -38.084 -9.114 47.447 1.00 50.37 129 TYR A C 1
ATOM 1479 O O . TYR A 1 202 ? -38.771 -9.666 46.595 1.00 51.54 129 TYR A O 1
ATOM 1488 N N . TYR A 1 203 ? -38.446 -9.050 48.722 1.00 49.06 130 TYR A N 1
ATOM 1489 C CA . TYR A 1 203 ? -39.740 -9.546 49.168 1.00 47.87 130 TYR A CA 1
ATOM 1490 C C . TYR A 1 203 ? -40.889 -8.815 48.470 1.00 48.08 130 TYR A C 1
ATOM 1491 O O . TYR A 1 203 ? -41.842 -9.443 48.028 1.00 46.23 130 TYR A O 1
ATOM 1500 N N . ASN A 1 204 ? -40.792 -7.490 48.366 1.00 50.83 131 ASN A N 1
ATOM 1501 C CA . ASN A 1 204 ? -41.821 -6.691 47.686 1.00 52.06 131 ASN A CA 1
ATOM 1502 C C . ASN A 1 204 ? -42.061 -7.212 46.278 1.00 52.56 131 ASN A C 1
ATOM 1503 O O . ASN A 1 204 ? -43.197 -7.489 45.905 1.00 53.37 131 ASN A O 1
ATOM 1508 N N . MET A 1 205 ? -40.980 -7.348 45.516 1.00 52.39 132 MET A N 1
ATOM 1509 C CA . MET A 1 205 ? -41.058 -7.787 44.128 1.00 52.73 132 MET A CA 1
ATOM 1510 C C . MET A 1 205 ? -41.666 -9.176 43.987 1.00 51.91 132 MET A C 1
ATOM 1511 O O . MET A 1 205 ? -42.565 -9.379 43.163 1.00 51.53 132 MET A O 1
ATOM 1516 N N . PHE A 1 206 ? -41.178 -10.122 44.788 1.00 49.74 133 PHE A N 1
ATOM 1517 C CA . PHE A 1 206 ? -41.619 -11.520 44.687 1.00 48.80 133 PHE A CA 1
ATOM 1518 C C . PHE A 1 206 ? -43.036 -11.746 45.238 1.00 48.54 133 PHE A C 1
ATOM 1519 O O . PHE A 1 206 ? -43.893 -12.280 44.539 1.00 49.18 133 PHE A O 1
ATOM 1527 N N . THR A 1 207 ? -43.290 -11.338 46.478 1.00 46.80 134 THR A N 1
ATOM 1528 C CA . THR A 1 207 ? -44.602 -11.546 47.076 1.00 46.41 134 THR A CA 1
ATOM 1529 C C . THR A 1 207 ? -45.705 -10.843 46.282 1.00 45.90 134 THR A C 1
ATOM 1530 O O . THR A 1 207 ? -46.822 -11.366 46.181 1.00 47.12 134 THR A O 1
ATOM 1534 N N . SER A 1 208 ? -45.391 -9.676 45.716 1.00 44.38 135 SER A N 1
ATOM 1535 C CA . SER A 1 208 ? -46.379 -8.885 44.958 1.00 46.29 135 SER A CA 1
ATOM 1536 C C . SER A 1 208 ? -46.859 -9.600 43.710 1.00 46.57 135 SER A C 1
ATOM 1537 O O . SER A 1 208 ? -48.051 -9.815 43.553 1.00 46.97 135 SER A O 1
ATOM 1540 N N . ILE A 1 209 ? -45.921 -9.965 42.838 1.00 48.62 136 ILE A N 1
ATOM 1541 C CA . ILE A 1 209 ? -46.236 -10.640 41.571 1.00 50.04 136 ILE A CA 1
ATOM 1542 C C . ILE A 1 209 ? -46.831 -12.033 41.798 1.00 49.12 136 ILE A C 1
ATOM 1543 O O . ILE A 1 209 ? -47.755 -12.441 41.086 1.00 49.88 136 ILE A O 1
ATOM 1548 N N . PHE A 1 210 ? -46.309 -12.750 42.786 1.00 47.64 137 PHE A N 1
ATOM 1549 C CA . PHE A 1 210 ? -46.886 -14.026 43.174 1.00 50.79 137 PHE A CA 1
ATOM 1550 C C . PHE A 1 210 ? -48.326 -13.853 43.645 1.00 50.64 137 PHE A C 1
ATOM 1551 O O . PHE A 1 210 ? -49.179 -14.694 43.367 1.00 50.95 137 PHE A O 1
ATOM 1559 N N . THR A 1 211 ? -48.593 -12.771 44.367 1.00 48.63 138 THR A N 1
ATOM 1560 C CA . THR A 1 211 ? -49.940 -12.519 44.850 1.00 47.87 138 THR A CA 1
ATOM 1561 C C . THR A 1 211 ? -50.863 -12.123 43.690 1.00 48.35 138 THR A C 1
ATOM 1562 O O . THR A 1 211 ? -52.012 -12.565 43.629 1.00 49.16 138 THR A O 1
ATOM 1566 N N . LEU A 1 212 ? -50.356 -11.310 42.768 1.00 48.53 139 LEU A N 1
ATOM 1567 C CA . LEU A 1 212 ? -51.139 -10.898 41.607 1.00 49.48 139 LEU A CA 1
ATOM 1568 C C . LEU A 1 212 ? -51.431 -12.077 40.689 1.00 50.21 139 LEU A C 1
ATOM 1569 O O . LEU A 1 212 ? -52.484 -12.122 40.043 1.00 49.42 139 LEU A O 1
ATOM 1574 N N . THR A 1 213 ? -50.487 -13.012 40.628 1.00 50.53 140 THR A N 1
ATOM 1575 C CA . THR A 1 213 ? -50.670 -14.248 39.886 1.00 52.12 140 THR A CA 1
ATOM 1576 C C . THR A 1 213 ? -51.837 -15.026 40.483 1.00 53.81 140 THR A C 1
ATOM 1577 O O . THR A 1 213 ? -52.763 -15.418 39.774 1.00 54.36 140 THR A O 1
ATOM 1581 N N . MET A 1 214 ? -51.797 -15.218 41.798 1.00 54.99 141 MET A N 1
ATOM 1582 C CA . MET A 1 214 ? -52.846 -15.943 42.501 1.00 55.86 141 MET A CA 1
ATOM 1583 C C . MET A 1 214 ? -54.208 -15.249 42.490 1.00 56.64 141 MET A C 1
ATOM 1584 O O . MET A 1 214 ? -55.231 -15.924 42.563 1.00 60.10 141 MET A O 1
ATOM 1589 N N . MET A 1 215 ? -54.231 -13.920 42.418 1.00 57.55 142 MET A N 1
ATOM 1590 C CA . MET A 1 215 ? -55.496 -13.186 42.259 1.00 57.80 142 MET A CA 1
ATOM 1591 C C . MET A 1 215 ? -56.092 -13.431 40.876 1.00 57.66 142 MET A C 1
ATOM 1592 O O . MET A 1 215 ? -57.310 -13.543 40.720 1.00 58.03 142 MET A O 1
ATOM 1597 N N . SER A 1 216 ? -55.225 -13.484 39.875 1.00 57.57 143 SER A N 1
ATOM 1598 C CA . SER A 1 216 ? -55.638 -13.823 38.521 1.00 59.89 143 SER A CA 1
ATOM 1599 C C . SER A 1 216 ? -56.185 -15.249 38.453 1.00 57.82 143 SER A C 1
ATOM 1600 O O . SER A 1 216 ? -57.218 -15.481 37.837 1.00 55.74 143 SER A O 1
ATOM 1603 N N . VAL A 1 217 ? -55.493 -16.193 39.088 1.00 56.10 144 VAL A N 1
ATOM 1604 C CA . VAL A 1 217 ? -55.964 -17.572 39.152 1.00 55.84 144 VAL A CA 1
ATOM 1605 C C . VAL A 1 217 ? -57.298 -17.650 39.904 1.00 54.71 144 VAL A C 1
ATOM 1606 O O . VAL A 1 217 ? -58.209 -18.359 39.491 1.00 52.69 144 VAL A O 1
ATOM 1610 N N . ASP A 1 218 ? -57.414 -16.900 40.995 1.00 55.67 145 ASP A N 1
ATOM 1611 C CA . ASP A 1 218 ? -58.655 -16.856 41.773 1.00 56.13 145 ASP A CA 1
ATOM 1612 C C . ASP A 1 218 ? -59.810 -16.378 40.907 1.00 58.49 145 ASP A C 1
ATOM 1613 O O . ASP A 1 218 ? -60.883 -16.966 40.897 1.00 59.90 145 ASP A O 1
ATOM 1618 N N . ARG A 1 219 ? -59.562 -15.304 40.173 1.00 62.39 146 ARG A N 1
ATOM 1619 C CA . ARG A 1 219 ? -60.531 -14.759 39.235 1.00 62.40 146 ARG A CA 1
ATOM 1620 C C . ARG A 1 219 ? -60.883 -15.783 38.161 1.00 62.03 146 ARG A C 1
ATOM 1621 O O . ARG A 1 219 ? -62.050 -15.968 37.832 1.00 65.55 146 ARG A O 1
ATOM 1629 N N . TYR A 1 220 ? -59.871 -16.440 37.606 1.00 61.80 147 TYR A N 1
ATOM 1630 C CA . TYR A 1 220 ? -60.093 -17.488 36.606 1.00 63.60 147 TYR A CA 1
ATOM 1631 C C . TYR A 1 220 ? -61.072 -18.544 37.138 1.00 63.83 147 TYR A C 1
ATOM 1632 O O . TYR A 1 220 ? -62.012 -18.944 36.448 1.00 61.62 147 TYR A O 1
ATOM 1641 N N . ILE A 1 221 ? -60.860 -18.962 38.382 1.00 63.84 148 ILE A N 1
ATOM 1642 C CA . ILE A 1 221 ? -61.706 -19.965 39.013 1.00 62.48 148 ILE A CA 1
ATOM 1643 C C . ILE A 1 221 ? -63.103 -19.422 39.316 1.00 60.42 148 ILE A C 1
ATOM 1644 O O . ILE A 1 221 ? -64.089 -20.127 39.118 1.00 60.21 148 ILE A O 1
ATOM 1649 N N . ALA A 1 222 ? -63.196 -18.177 39.778 1.00 58.44 149 ALA A N 1
ATOM 1650 C CA . ALA A 1 222 ? -64.504 -17.569 40.073 1.00 58.19 149 ALA A CA 1
ATOM 1651 C C . ALA A 1 222 ? -65.411 -17.457 38.838 1.00 61.04 149 ALA A C 1
ATOM 1652 O O . ALA A 1 222 ? -66.628 -17.590 38.946 1.00 58.83 149 ALA A O 1
ATOM 1654 N N . VAL A 1 223 ? -64.799 -17.228 37.674 1.00 65.97 150 VAL A N 1
ATOM 1655 C CA . VAL A 1 223 ? -65.515 -17.020 36.410 1.00 67.78 150 VAL A CA 1
ATOM 1656 C C . VAL A 1 223 ? -65.757 -18.331 35.648 1.00 68.89 150 VAL A C 1
ATOM 1657 O O . VAL A 1 223 ? -66.892 -18.647 35.320 1.00 74.71 150 VAL A O 1
ATOM 1661 N N . CYS A 1 224 ? -64.698 -19.094 35.387 1.00 69.15 151 CYS A N 1
ATOM 1662 C CA . CYS A 1 224 ? -64.782 -20.304 34.550 1.00 69.55 151 CYS A CA 1
ATOM 1663 C C . CYS A 1 224 ? -65.135 -21.604 35.285 1.00 69.15 151 CYS A C 1
ATOM 1664 O O . CYS A 1 224 ? -65.398 -22.616 34.645 1.00 72.05 151 CYS A O 1
ATOM 1667 N N . HIS A 1 225 ? -65.116 -21.597 36.613 1.00 69.16 152 HIS A N 1
ATOM 1668 C CA . HIS A 1 225 ? -65.397 -22.804 37.391 1.00 67.80 152 HIS A CA 1
ATOM 1669 C C . HIS A 1 225 ? -66.193 -22.447 38.629 1.00 66.93 152 HIS A C 1
ATOM 1670 O O . HIS A 1 225 ? -65.718 -22.649 39.743 1.00 64.96 152 HIS A O 1
ATOM 1677 N N . PRO A 1 226 ? -67.422 -21.936 38.438 1.00 68.41 153 PRO A N 1
ATOM 1678 C CA . PRO A 1 226 ? -68.221 -21.408 39.547 1.00 67.08 153 PRO A CA 1
ATOM 1679 C C . PRO A 1 226 ? -68.513 -22.439 40.624 1.00 67.24 153 PRO A C 1
ATOM 1680 O O . PRO A 1 226 ? -68.614 -22.090 41.797 1.00 66.79 153 PRO A O 1
ATOM 1684 N N . VAL A 1 227 ? -68.665 -23.693 40.209 1.00 70.13 154 VAL A N 1
ATOM 1685 C CA . VAL A 1 227 ? -69.033 -24.7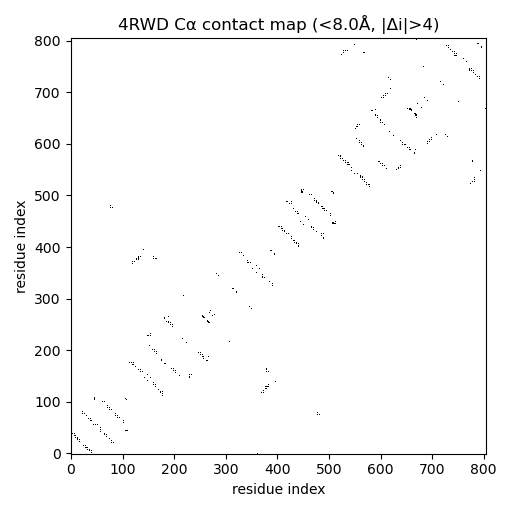79 41.113 1.00 75.18 154 VAL A CA 1
ATOM 1686 C C . VAL A 1 227 ? -67.841 -25.186 41.975 1.00 74.74 154 VAL A C 1
ATOM 1687 O O . VAL A 1 227 ? -67.953 -25.269 43.200 1.00 76.73 154 VAL A O 1
ATOM 1691 N N . LYS A 1 228 ? -66.694 -25.396 41.339 1.00 74.65 155 LYS A N 1
ATOM 1692 C CA . LYS A 1 228 ? -65.474 -25.718 42.064 1.00 74.06 155 LYS A CA 1
ATOM 1693 C C . LYS A 1 228 ? -65.004 -24.509 42.874 1.00 66.82 155 LYS A C 1
ATOM 1694 O O . LYS A 1 228 ? -64.422 -24.683 43.925 1.00 63.02 155 LYS A O 1
ATOM 1698 N N . ALA A 1 229 ? -65.282 -23.295 42.397 1.00 66.40 156 ALA A N 1
ATOM 1699 C CA . ALA A 1 229 ? -64.908 -22.051 43.105 1.00 69.14 156 ALA A CA 1
ATOM 1700 C C . ALA A 1 229 ? -65.419 -21.977 44.545 1.00 71.94 156 ALA A C 1
ATOM 1701 O O . ALA A 1 229 ? -64.742 -21.430 45.420 1.00 74.50 156 ALA A O 1
ATOM 1703 N N . LEU A 1 230 ? -66.610 -22.518 44.782 1.00 73.84 157 LEU A N 1
ATOM 1704 C CA . LEU A 1 230 ? -67.173 -22.592 46.129 1.00 77.50 157 LEU A CA 1
ATOM 1705 C C . LEU A 1 230 ? -66.250 -23.354 47.068 1.00 78.78 157 LEU A C 1
ATOM 1706 O O . LEU A 1 230 ? -66.100 -22.992 48.233 1.00 83.87 157 LEU A O 1
ATOM 1711 N N . ASP A 1 231 ? -65.638 -24.409 46.544 1.00 79.51 158 ASP A N 1
ATOM 1712 C CA . ASP A 1 231 ? -64.684 -25.213 47.290 1.00 80.42 158 ASP A CA 1
ATOM 1713 C C . ASP A 1 231 ? -63.405 -24.421 47.587 1.00 76.11 158 ASP A C 1
ATOM 1714 O O . ASP A 1 231 ? -62.941 -24.427 48.721 1.00 78.49 158 ASP A O 1
ATOM 1719 N N . PHE A 1 232 ? -62.848 -23.741 46.579 1.00 72.45 159 PHE A N 1
ATOM 1720 C CA . PHE A 1 232 ? -61.519 -23.107 46.696 1.00 71.52 159 PHE A CA 1
ATOM 1721 C C . PHE A 1 232 ? -61.519 -21.705 47.296 1.00 62.59 159 PHE A C 1
ATOM 1722 O O . PHE A 1 232 ? -60.603 -21.351 48.030 1.00 55.31 159 PHE A O 1
ATOM 1730 N N . ARG A 1 233 ? -62.534 -20.907 46.979 1.00 60.35 160 ARG A N 1
ATOM 1731 C CA . ARG A 1 233 ? -62.472 -19.468 47.242 1.00 58.25 160 ARG A CA 1
ATOM 1732 C C . ARG A 1 233 ? -63.016 -19.052 48.600 1.00 56.30 160 ARG A C 1
ATOM 1733 O O . ARG A 1 233 ? -64.071 -18.449 48.682 1.00 60.22 160 ARG A O 1
ATOM 1741 N N . THR A 1 234 ? -62.278 -19.339 49.661 1.00 53.82 161 THR A N 1
ATOM 1742 C CA . THR A 1 234 ? -62.644 -18.863 50.984 1.00 53.78 161 THR A CA 1
ATOM 1743 C C . THR A 1 234 ? -61.549 -17.947 51.528 1.00 54.96 161 THR A C 1
ATOM 1744 O O . THR A 1 234 ? -60.386 -18.050 51.125 1.00 54.44 161 THR A O 1
ATOM 1748 N N . PRO A 1 235 ? -61.916 -17.043 52.448 1.00 54.10 162 PRO A N 1
ATOM 1749 C CA . PRO A 1 235 ? -60.904 -16.211 53.103 1.00 54.60 162 PRO A CA 1
ATOM 1750 C C . PRO A 1 235 ? -59.768 -17.023 53.750 1.00 52.85 162 PRO A C 1
ATOM 1751 O O . PRO A 1 235 ? -58.607 -16.638 53.643 1.00 51.72 162 PRO A O 1
ATOM 1755 N N . ALA A 1 236 ? -60.100 -18.129 54.412 1.00 52.02 163 ALA A N 1
ATOM 1756 C CA . ALA A 1 236 ? -59.095 -18.933 55.116 1.00 52.27 163 ALA A CA 1
ATOM 1757 C C . ALA A 1 236 ? -58.064 -19.491 54.148 1.00 51.93 163 ALA A C 1
ATOM 1758 O O . ALA A 1 236 ? -56.863 -19.433 54.406 1.00 52.10 163 ALA A O 1
ATOM 1760 N N . LYS A 1 237 ? -58.534 -20.024 53.031 1.00 52.85 164 LYS A N 1
ATOM 1761 C CA . LYS A 1 237 ? -57.631 -20.565 52.024 1.00 53.69 164 LYS A CA 1
ATOM 1762 C C . LYS A 1 237 ? -56.792 -19.472 51.360 1.00 52.09 164 LYS A C 1
ATOM 1763 O O . LYS A 1 237 ? -55.627 -19.683 51.069 1.00 51.26 164 LYS A O 1
ATOM 1769 N N . ALA A 1 238 ? -57.381 -18.300 51.148 1.00 53.89 165 ALA A N 1
ATOM 1770 C CA . ALA A 1 238 ? -56.637 -17.134 50.665 1.00 53.04 165 ALA A CA 1
ATOM 1771 C C . ALA A 1 238 ? -55.495 -16.769 51.623 1.00 52.73 165 ALA A C 1
ATOM 1772 O O . ALA A 1 238 ? -54.356 -16.570 51.205 1.00 52.67 165 ALA A O 1
ATOM 1774 N N . LYS A 1 239 ? -55.813 -16.693 52.908 1.00 52.82 166 LYS A N 1
ATOM 1775 C CA . LYS A 1 239 ? -54.814 -16.468 53.943 1.00 54.80 166 LYS A CA 1
ATOM 1776 C C . LYS A 1 239 ? -53.706 -17.512 53.837 1.00 54.79 166 LYS A C 1
ATOM 1777 O O . LYS A 1 239 ? -52.535 -17.178 53.880 1.00 56.26 166 LYS A O 1
ATOM 1783 N N . LEU A 1 240 ? -54.090 -18.776 53.695 1.00 56.22 167 LEU A N 1
ATOM 1784 C CA . LEU A 1 240 ? -53.138 -19.876 53.577 1.00 57.93 167 LEU A CA 1
ATOM 1785 C C . LEU A 1 240 ? -52.194 -19.696 52.392 1.00 57.77 167 LEU A C 1
ATOM 1786 O O . LEU A 1 240 ? -50.989 -19.941 52.509 1.00 56.61 167 LEU A O 1
ATOM 1791 N N . ILE A 1 241 ? -52.746 -19.274 51.255 1.00 54.69 168 ILE A N 1
ATOM 1792 C CA . ILE A 1 241 ? -51.952 -19.039 50.058 1.00 53.50 168 ILE A CA 1
ATOM 1793 C C . ILE A 1 241 ? -51.026 -17.827 50.262 1.00 52.75 168 ILE A C 1
ATOM 1794 O O . ILE A 1 241 ? -49.896 -17.814 49.773 1.00 49.87 168 ILE A O 1
ATOM 1799 N N . ASN A 1 242 ? -51.502 -16.813 50.983 1.00 52.89 169 ASN A N 1
ATOM 1800 C CA . ASN A 1 242 ? -50.669 -15.661 51.331 1.00 53.61 169 ASN A CA 1
ATOM 1801 C C . ASN A 1 242 ? -49.405 -16.097 52.072 1.00 53.16 169 ASN A C 1
ATOM 1802 O O . ASN A 1 242 ? -48.299 -15.680 51.741 1.00 53.51 169 ASN A O 1
ATOM 1807 N N . ILE A 1 243 ? -49.584 -16.929 53.088 1.00 52.52 170 ILE A N 1
ATOM 1808 C CA . ILE A 1 243 ? -48.466 -17.416 53.887 1.00 53.56 170 ILE A CA 1
ATOM 1809 C C . ILE A 1 243 ? -47.473 -18.171 52.990 1.00 53.32 170 ILE A C 1
ATOM 1810 O O . ILE A 1 243 ? -46.279 -17.875 53.004 1.00 50.85 170 ILE A O 1
ATOM 1815 N N . CYS A 1 244 ? -47.987 -19.108 52.193 1.00 52.20 171 CYS A N 1
ATOM 1816 C CA . CYS A 1 244 ? -47.186 -19.835 51.214 1.00 52.92 171 CYS A CA 1
ATOM 1817 C C . CYS A 1 244 ? -46.377 -18.905 50.314 1.00 53.14 171 CYS A C 1
ATOM 1818 O O . CYS A 1 244 ? -45.202 -19.170 50.016 1.00 52.59 171 CYS A O 1
ATOM 1821 N N . ILE A 1 245 ? -47.007 -17.820 49.880 1.00 52.72 172 ILE A N 1
ATOM 1822 C CA . ILE A 1 245 ? -46.320 -16.825 49.059 1.00 52.39 172 ILE A CA 1
ATOM 1823 C C . ILE A 1 245 ? -45.091 -16.261 49.785 1.00 49.37 172 ILE A C 1
ATOM 1824 O O . ILE A 1 245 ? -44.001 -16.194 49.216 1.00 47.87 172 ILE A O 1
ATOM 1829 N N . TRP A 1 246 ? -45.263 -15.896 51.046 1.00 47.32 173 TRP A N 1
ATOM 1830 C CA . TRP A 1 246 ? -44.140 -15.391 51.842 1.00 48.22 173 TRP A CA 1
ATOM 1831 C C . TRP A 1 246 ? -43.069 -16.451 52.075 1.00 47.44 173 TRP A C 1
ATOM 1832 O O . TRP A 1 246 ? -41.892 -16.155 52.005 1.00 45.90 173 TRP A O 1
ATOM 1843 N N . VAL A 1 247 ? -43.481 -17.683 52.339 1.00 49.88 174 VAL A N 1
ATOM 1844 C CA . VAL A 1 247 ? -42.533 -18.773 52.541 1.00 52.00 174 VAL A CA 1
ATOM 1845 C C . VAL A 1 247 ? -41.708 -18.970 51.267 1.00 52.77 174 VAL A C 1
ATOM 1846 O O . VAL A 1 247 ? -40.486 -19.078 51.324 1.00 51.34 174 VAL A O 1
ATOM 1850 N N . LEU A 1 248 ? -42.386 -18.988 50.121 1.00 54.35 175 LEU A N 1
ATOM 1851 C CA . LEU A 1 248 ? -41.741 -19.246 48.838 1.00 54.40 175 LEU A CA 1
ATOM 1852 C C . LEU A 1 248 ? -40.791 -18.121 48.496 1.00 54.76 175 LEU A C 1
ATOM 1853 O O . LEU A 1 248 ? -39.652 -18.361 48.092 1.00 55.79 175 LEU A O 1
ATOM 1858 N N . ALA A 1 249 ? -41.264 -16.889 48.670 1.00 55.05 176 ALA A N 1
ATOM 1859 C CA . ALA A 1 249 ? -40.457 -15.702 48.408 1.00 51.66 176 ALA A CA 1
ATOM 1860 C C . ALA A 1 249 ? -39.226 -15.626 49.314 1.00 52.28 176 ALA A C 1
ATOM 1861 O O . ALA A 1 249 ? -38.239 -14.985 48.952 1.00 53.49 176 ALA A O 1
ATOM 1863 N N . SER A 1 250 ? -39.284 -16.271 50.479 1.00 52.50 177 SER A N 1
ATOM 1864 C CA . SER A 1 250 ? -38.136 -16.364 51.385 1.00 55.52 177 SER A CA 1
ATOM 1865 C C . SER A 1 250 ? -36.981 -17.216 50.816 1.00 58.33 177 SER A C 1
ATOM 1866 O O . SER A 1 250 ? -35.857 -17.194 51.341 1.00 57.93 177 SER A O 1
ATOM 1869 N N . GLY A 1 251 ? -37.261 -17.983 49.764 1.00 57.78 178 GLY A N 1
ATOM 1870 C CA . GLY A 1 251 ? -36.212 -18.661 49.012 1.00 56.80 178 GLY A CA 1
ATOM 1871 C C . GLY A 1 251 ? -35.192 -17.686 48.458 1.00 55.20 178 GLY A C 1
ATOM 1872 O O . GLY A 1 251 ? -34.011 -18.003 48.380 1.00 55.58 178 GLY A O 1
ATOM 1873 N N . VAL A 1 252 ? -35.650 -16.504 48.061 1.00 56.08 179 VAL A N 1
ATOM 1874 C CA . VAL A 1 252 ? -34.749 -15.417 47.661 1.00 59.09 179 VAL A CA 1
ATOM 1875 C C . VAL A 1 252 ? -34.468 -14.453 48.806 1.00 56.57 179 VAL A C 1
ATOM 1876 O O . VAL A 1 252 ? -33.356 -13.971 48.933 1.00 54.15 179 VAL A O 1
ATOM 1880 N N . GLY A 1 253 ? -35.479 -14.182 49.624 1.00 57.39 180 GLY A N 1
ATOM 1881 C CA . GLY A 1 253 ? -35.377 -13.224 50.720 1.00 57.46 180 GLY A CA 1
ATOM 1882 C C . GLY A 1 253 ? -34.312 -13.540 51.749 1.00 58.06 180 GLY A C 1
ATOM 1883 O O . GLY A 1 253 ? -33.572 -12.649 52.173 1.00 58.68 180 GLY A O 1
ATOM 1884 N N . VAL A 1 254 ? -34.225 -14.806 52.147 1.00 59.67 181 VAL A N 1
ATOM 1885 C CA . VAL A 1 254 ? -33.251 -15.226 53.164 1.00 62.02 181 VAL A CA 1
ATOM 1886 C C . VAL A 1 254 ? -31.795 -15.120 52.675 1.00 61.16 181 VAL A C 1
ATOM 1887 O O . VAL A 1 254 ? -30.979 -14.487 53.337 1.00 60.89 181 VAL A O 1
ATOM 1891 N N . PRO A 1 255 ? -31.463 -15.723 51.517 1.00 61.82 182 PRO A N 1
ATOM 1892 C CA . PRO A 1 255 ? -30.119 -15.495 50.981 1.00 62.56 182 PRO A CA 1
ATOM 1893 C C . PRO A 1 255 ? -29.716 -14.016 50.975 1.00 62.95 182 PRO A C 1
ATOM 1894 O O . PRO A 1 255 ? -28.572 -13.692 51.285 1.00 63.23 182 PRO A O 1
ATOM 1898 N N . ILE A 1 256 ? -30.658 -13.137 50.631 1.00 62.76 183 ILE A N 1
ATOM 1899 C CA . ILE A 1 256 ? -30.400 -11.698 50.559 1.00 60.99 183 ILE A CA 1
ATOM 1900 C C . ILE A 1 256 ? -30.103 -11.141 51.951 1.00 61.16 183 ILE A C 1
ATOM 1901 O O . ILE A 1 256 ? -29.192 -10.326 52.095 1.00 60.07 183 ILE A O 1
ATOM 1906 N N . MET A 1 257 ? -30.848 -11.581 52.969 1.00 60.73 184 MET A N 1
ATOM 1907 C CA . MET A 1 257 ? -30.548 -11.194 54.354 1.00 63.60 184 MET A CA 1
ATOM 1908 C C . MET A 1 257 ? -29.105 -11.533 54.707 1.00 64.38 184 MET A C 1
ATOM 1909 O O . MET A 1 257 ? -28.397 -10.731 55.314 1.00 67.72 184 MET A O 1
ATOM 1914 N N . VAL A 1 258 ? -28.677 -12.725 54.312 1.00 62.22 185 VAL A N 1
ATOM 1915 C CA . VAL A 1 258 ? -27.349 -13.219 54.645 1.00 63.54 185 VAL A CA 1
ATOM 1916 C C . VAL A 1 258 ? -26.255 -12.447 53.899 1.00 61.57 185 VAL A C 1
ATOM 1917 O O . VAL A 1 258 ? -25.296 -11.994 54.507 1.00 63.18 185 VAL A O 1
ATOM 1921 N N . MET A 1 259 ? -26.413 -12.287 52.592 1.00 59.51 186 MET A N 1
ATOM 1922 C CA . MET A 1 259 ? -25.405 -11.631 51.767 1.00 59.70 186 MET A CA 1
ATOM 1923 C C . MET A 1 259 ? -25.361 -10.112 51.913 1.00 60.03 186 MET A C 1
ATOM 1924 O O . MET A 1 259 ? -24.409 -9.484 51.453 1.00 62.81 186 MET A O 1
ATOM 1929 N N . ALA A 1 260 ? -26.385 -9.512 52.517 1.00 58.97 187 ALA A N 1
ATOM 1930 C CA . ALA A 1 260 ? -26.403 -8.063 52.727 1.00 56.81 187 ALA A CA 1
ATOM 1931 C C . ALA A 1 260 ? -25.481 -7.663 53.885 1.00 57.18 187 ALA A C 1
ATOM 1932 O O . ALA A 1 260 ? -25.688 -8.078 55.021 1.00 56.79 187 ALA A O 1
ATOM 1934 N N . VAL A 1 261 ? -24.477 -6.844 53.590 1.00 58.24 188 VAL A N 1
ATOM 1935 C CA . VAL A 1 261 ? -23.489 -6.411 54.589 1.00 60.28 188 VAL A CA 1
ATOM 1936 C C . VAL A 1 261 ? -23.191 -4.916 54.473 1.00 61.05 188 VAL A C 1
ATOM 1937 O O . VAL A 1 261 ? -23.485 -4.303 53.444 1.00 61.84 188 VAL A O 1
ATOM 1941 N N . THR A 1 262 ? -22.605 -4.335 55.520 1.00 59.51 189 THR A N 1
ATOM 1942 C CA . THR A 1 262 ? -22.067 -2.981 55.416 1.00 57.99 189 THR A CA 1
ATOM 1943 C C . THR A 1 262 ? -20.548 -3.048 55.501 1.00 58.66 189 THR A C 1
ATOM 1944 O O . THR A 1 262 ? -19.997 -3.767 56.335 1.00 58.90 189 THR A O 1
ATOM 1948 N N . ARG A 1 263 ? -19.891 -2.317 54.603 1.00 59.79 190 ARG A N 1
ATOM 1949 C CA . ARG A 1 263 ? -18.436 -2.297 54.489 1.00 61.41 190 ARG A CA 1
ATOM 1950 C C . ARG A 1 263 ? -17.938 -0.862 54.360 1.00 60.10 190 ARG A C 1
ATOM 1951 O O . ARG A 1 263 ? -18.575 -0.045 53.694 1.00 57.43 190 ARG A O 1
ATOM 1959 N N . PRO A 1 264 ? -16.798 -0.544 54.996 1.00 61.56 191 PRO A N 1
ATOM 1960 C CA . PRO A 1 264 ? -16.193 0.747 54.711 1.00 61.90 191 PRO A CA 1
ATOM 1961 C C . PRO A 1 264 ? -15.551 0.692 53.335 1.00 63.07 191 PRO A C 1
ATOM 1962 O O . PRO A 1 264 ? -14.872 -0.288 53.021 1.00 65.91 191 PRO A O 1
ATOM 1966 N N . ARG A 1 265 ? -15.779 1.718 52.521 1.00 62.39 192 ARG A N 1
ATOM 1967 C CA . ARG A 1 265 ? -15.205 1.775 51.182 1.00 65.36 192 ARG A CA 1
ATOM 1968 C C . ARG A 1 265 ? -15.091 3.226 50.725 1.00 63.32 192 ARG A C 1
ATOM 1969 O O . ARG A 1 265 ? -16.078 3.954 50.709 1.00 61.60 192 ARG A O 1
ATOM 1972 N N . ASP A 1 266 ? -13.875 3.640 50.382 1.00 64.87 193 ASP A N 1
ATOM 1973 C CA . ASP A 1 266 ? -13.598 4.997 49.908 1.00 65.64 193 ASP A CA 1
ATOM 1974 C C . ASP A 1 266 ? -14.184 6.077 50.821 1.00 61.23 193 ASP A C 1
ATOM 1975 O O . ASP A 1 266 ? -14.842 7.012 50.357 1.00 63.21 193 ASP A O 1
ATOM 1980 N N . GLY A 1 267 ? -13.950 5.946 52.122 1.00 57.59 194 GLY A N 1
ATOM 1981 C CA . GLY A 1 267 ? -14.344 6.984 53.080 1.00 54.72 194 GLY A CA 1
ATOM 1982 C C . GLY A 1 267 ? -15.835 7.051 53.378 1.00 52.41 194 GLY A C 1
ATOM 1983 O O . GLY A 1 267 ? -16.332 8.048 53.899 1.00 50.83 194 GLY A O 1
ATOM 1984 N N . ALA A 1 268 ? -16.550 5.986 53.055 1.00 50.23 195 ALA A N 1
ATOM 1985 C CA . ALA A 1 268 ? -17.961 5.907 53.346 1.00 50.89 195 ALA A CA 1
ATOM 1986 C C . ALA A 1 268 ? -18.289 4.493 53.759 1.00 50.24 195 ALA A C 1
ATOM 1987 O O . ALA A 1 268 ? -17.491 3.590 53.558 1.00 52.51 195 ALA A O 1
ATOM 1989 N N . VAL A 1 269 ? -19.453 4.307 54.359 1.00 49.76 196 VAL A N 1
ATOM 1990 C CA . VAL A 1 269 ? -19.953 2.973 54.631 1.00 51.71 196 VAL A CA 1
ATOM 1991 C C . VAL A 1 269 ? -20.982 2.691 53.556 1.00 51.49 196 VAL A C 1
ATOM 1992 O O . VAL A 1 269 ? -21.872 3.503 53.334 1.00 51.66 196 VAL A O 1
ATOM 1996 N N . VAL A 1 270 ? -20.844 1.562 52.866 1.00 52.37 197 VAL A N 1
ATOM 1997 C CA . VAL A 1 270 ? -21.829 1.176 51.864 1.00 52.28 197 VAL A CA 1
ATOM 1998 C C . VAL A 1 270 ? -22.578 -0.067 52.333 1.00 51.90 197 VAL A C 1
ATOM 1999 O O . VAL A 1 270 ? -21.991 -0.990 52.889 1.00 51.02 197 VAL A O 1
ATOM 2003 N N . CYS A 1 271 ? -23.883 -0.058 52.107 1.00 51.11 198 CYS A N 1
ATOM 2004 C CA . CYS A 1 271 ? -24.723 -1.206 52.326 1.00 51.90 198 CYS A CA 1
ATOM 2005 C C . CYS A 1 271 ? -24.856 -1.874 50.967 1.00 54.83 198 CYS A C 1
ATOM 2006 O O . CYS A 1 271 ? -25.325 -1.261 50.018 1.00 58.83 198 CYS A O 1
ATOM 2009 N N . MET A 1 272 ? -24.435 -3.126 50.862 1.00 58.10 199 MET A N 1
ATOM 2010 C CA . MET A 1 272 ? -24.343 -3.785 49.562 1.00 60.33 199 MET A CA 1
ATOM 2011 C C . MET A 1 272 ? -24.614 -5.276 49.661 1.00 59.32 199 MET A C 1
ATOM 2012 O O . MET A 1 272 ? -24.624 -5.838 50.757 1.00 59.93 199 MET A O 1
ATOM 2017 N N . LEU A 1 273 ? -24.839 -5.909 48.514 1.00 60.12 200 LEU A N 1
ATOM 2018 C CA . LEU A 1 273 ? -24.914 -7.371 48.451 1.00 63.82 200 LEU A CA 1
ATOM 2019 C C . LEU A 1 273 ? -23.550 -7.931 48.117 1.00 65.14 200 LEU A C 1
ATOM 2020 O O . LEU A 1 273 ? -22.966 -7.577 47.093 1.00 69.64 200 LEU A O 1
ATOM 2025 N N . GLN A 1 274 ? -23.043 -8.799 48.985 1.00 67.20 201 GLN A N 1
ATOM 2026 C CA . GLN A 1 274 ? -21.778 -9.474 48.740 1.00 72.04 201 GLN A CA 1
ATOM 2027 C C . GLN A 1 274 ? -22.036 -10.916 48.312 1.00 70.15 201 GLN A C 1
ATOM 2028 O O . GLN A 1 274 ? -22.299 -11.779 49.154 1.00 68.47 201 GLN A O 1
ATOM 2034 N N . PHE A 1 275 ? -21.960 -11.155 47.002 1.00 69.51 202 PHE A N 1
ATOM 2035 C CA . PHE A 1 275 ? -22.121 -12.492 46.432 1.00 73.54 202 PHE A CA 1
ATOM 2036 C C . PHE A 1 275 ? -20.844 -13.324 46.582 1.00 77.25 202 PHE A C 1
ATOM 2037 O O . PHE A 1 275 ? -19.738 -12.774 46.588 1.00 78.11 202 PHE A O 1
ATOM 2045 N N . PRO A 1 276 ? -20.989 -14.658 46.695 1.00 80.88 203 PRO A N 1
ATOM 2046 C CA . PRO A 1 276 ? -19.795 -15.510 46.780 1.00 84.55 203 PRO A CA 1
ATOM 2047 C C . PRO A 1 276 ? -18.970 -15.475 45.491 1.00 86.67 203 PRO A C 1
ATOM 2048 O O . PRO A 1 276 ? -19.457 -15.005 44.465 1.00 86.67 203 PRO A O 1
ATOM 2052 N N . SER A 1 277 ? -17.730 -15.951 45.555 1.00 90.75 204 SER A N 1
ATOM 2053 C CA . SER A 1 277 ? -16.859 -15.957 44.382 1.00 91.57 204 SER A CA 1
ATOM 2054 C C . SER A 1 277 ? -17.355 -16.963 43.342 1.00 92.02 204 SER A C 1
ATOM 2055 O O . SER A 1 277 ? -17.796 -18.060 43.702 1.00 91.16 204 SER A O 1
ATOM 2058 N N . PRO A 1 278 ? -17.346 -16.576 42.051 1.00 91.64 205 PRO A N 1
ATOM 2059 C CA . PRO A 1 278 ? -17.062 -15.240 41.524 1.00 90.88 205 PRO A CA 1
ATOM 2060 C C . PRO A 1 278 ? -18.295 -14.332 41.626 1.00 89.71 205 PRO A C 1
ATOM 2061 O O . PRO A 1 278 ? -19.355 -14.667 41.096 1.00 90.54 205 PRO A O 1
ATOM 2065 N N . SER A 1 279 ? -18.153 -13.198 42.307 1.00 89.51 206 SER A N 1
ATOM 2066 C CA . SER A 1 279 ? -19.271 -12.283 42.561 1.00 86.87 206 SER A CA 1
ATOM 2067 C C . SER A 1 279 ? -20.068 -11.933 41.313 1.00 86.92 206 SER A C 1
ATOM 2068 O O . SER A 1 279 ? -21.295 -12.047 41.307 1.00 84.75 206 SER A O 1
ATOM 2071 N N . TRP A 1 280 ? -19.363 -11.495 40.272 1.00 88.50 207 TRP A N 1
ATOM 2072 C CA . TRP A 1 280 ? -19.988 -11.110 39.001 1.00 89.88 207 TRP A CA 1
ATOM 2073 C C . TRP A 1 280 ? -20.912 -12.200 38.441 1.00 88.42 207 TRP A C 1
ATOM 2074 O O . TRP A 1 280 ? -21.944 -11.893 37.845 1.00 88.51 207 TRP A O 1
ATOM 2085 N N . TYR A 1 281 ? -20.548 -13.464 38.641 1.00 86.06 208 TYR A N 1
ATOM 2086 C CA . TYR A 1 281 ? -21.341 -14.575 38.121 1.00 84.84 208 TYR A CA 1
ATOM 2087 C C . TYR A 1 281 ? -22.653 -14.735 38.882 1.00 80.58 208 TYR A C 1
ATOM 2088 O O . TYR A 1 281 ? -23.710 -14.816 38.268 1.00 78.72 208 TYR A O 1
ATOM 2097 N N . TRP A 1 282 ? -22.587 -14.774 40.211 1.00 78.84 209 TRP A N 1
ATOM 2098 C CA . TRP A 1 282 ? -23.795 -14.977 41.021 1.00 77.57 209 TRP A CA 1
ATOM 2099 C C . TRP A 1 282 ? -24.710 -13.762 40.997 1.00 73.92 209 TRP A C 1
ATOM 2100 O O . TRP A 1 282 ? -25.929 -13.894 40.974 1.00 68.87 209 TRP A O 1
ATOM 2111 N N . ASP A 1 283 ? -24.110 -12.579 40.977 1.00 75.35 210 ASP A N 1
ATOM 2112 C CA . ASP A 1 283 ? -24.851 -11.342 40.781 1.00 73.11 210 ASP A CA 1
ATOM 2113 C C . ASP A 1 283 ? -25.706 -11.419 39.509 1.00 73.25 210 ASP A C 1
ATOM 2114 O O . ASP A 1 283 ? -26.886 -11.066 39.527 1.00 74.50 210 ASP A O 1
ATOM 2119 N N . THR A 1 284 ? -25.102 -11.884 38.418 1.00 74.58 211 THR A N 1
ATOM 2120 C CA . THR A 1 284 ? -25.801 -12.006 37.134 1.00 75.81 211 THR A CA 1
ATOM 2121 C C . THR A 1 284 ? -26.808 -13.159 37.120 1.00 73.48 211 THR A C 1
ATOM 2122 O O . THR A 1 284 ? -27.865 -13.039 36.505 1.00 74.00 211 THR A O 1
ATOM 2126 N N . VAL A 1 285 ? -26.496 -14.267 37.791 1.00 71.35 212 VAL A N 1
ATOM 2127 C CA . VAL A 1 285 ? -27.462 -15.364 37.911 1.00 71.73 212 VAL A CA 1
ATOM 2128 C C . VAL A 1 285 ? -28.704 -14.867 38.663 1.00 67.85 212 VAL A C 1
ATOM 2129 O O . VAL A 1 285 ? -29.830 -15.166 38.275 1.00 64.30 212 VAL A O 1
ATOM 2133 N N . THR A 1 286 ? -28.494 -14.104 39.734 1.00 66.05 213 THR A N 1
ATOM 2134 C CA . THR A 1 286 ? -29.601 -13.595 40.531 1.00 64.24 213 THR A CA 1
ATOM 2135 C C . THR A 1 286 ? -30.464 -12.662 39.699 1.00 64.63 213 THR A C 1
ATOM 2136 O O . THR A 1 286 ? -31.695 -12.769 39.722 1.00 64.45 213 THR A O 1
ATOM 2140 N N . LYS A 1 287 ? -29.823 -11.765 38.955 1.00 63.38 214 LYS A N 1
ATOM 2141 C CA . LYS A 1 287 ? -30.563 -10.797 38.158 1.00 66.47 214 LYS A CA 1
ATOM 2142 C C . LYS A 1 287 ? -31.420 -11.446 37.076 1.00 71.21 214 LYS A C 1
ATOM 2143 O O . LYS A 1 287 ? -32.585 -11.077 36.902 1.00 70.51 214 LYS A O 1
ATOM 2149 N N . ILE A 1 288 ? -30.867 -12.428 36.372 1.00 78.09 215 ILE A N 1
ATOM 2150 C CA . ILE A 1 288 ? -31.641 -13.149 35.367 1.00 82.61 215 ILE A CA 1
ATOM 2151 C C . ILE A 1 288 ? -32.733 -14.012 36.022 1.00 80.45 215 ILE A C 1
ATOM 2152 O O . ILE A 1 288 ? -33.812 -14.169 35.461 1.00 81.87 215 ILE A O 1
ATOM 2157 N N . CYS A 1 289 ? -32.464 -14.557 37.206 1.00 78.90 216 CYS A N 1
ATOM 2158 C CA . CYS A 1 289 ? -33.481 -15.320 37.947 1.00 78.39 216 CYS A CA 1
ATOM 2159 C C . CYS A 1 289 ? -34.638 -14.434 38.394 1.00 74.90 216 CYS A C 1
ATOM 2160 O O . CYS A 1 289 ? -35.800 -14.795 38.226 1.00 72.21 216 CYS A O 1
ATOM 2163 N N . VAL A 1 290 ? -34.300 -13.277 38.958 1.00 72.70 217 VAL A N 1
ATOM 2164 C CA . VAL A 1 290 ? -35.288 -12.276 39.365 1.00 69.51 217 VAL A CA 1
ATOM 2165 C C . VAL A 1 290 ? -36.173 -11.899 38.185 1.00 67.91 217 VAL A C 1
ATOM 2166 O O . VAL A 1 290 ? -37.387 -11.843 38.312 1.00 65.68 217 VAL A O 1
ATOM 2170 N N . PHE A 1 291 ? -35.547 -11.640 37.041 1.00 70.58 218 PHE A N 1
ATOM 2171 C CA . PHE A 1 291 ? -36.259 -11.221 35.831 1.00 71.37 218 PHE A CA 1
ATOM 2172 C C . PHE A 1 291 ? -37.231 -12.294 35.322 1.00 71.26 218 PHE A C 1
ATOM 2173 O O . PHE A 1 291 ? -38.338 -11.976 34.880 1.00 69.34 218 PHE A O 1
ATOM 2181 N N . LEU A 1 292 ? -36.815 -13.559 35.386 1.00 70.58 219 LEU A N 1
ATOM 2182 C CA . LEU A 1 292 ? -37.634 -14.655 34.879 1.00 70.23 219 LEU A CA 1
ATOM 2183 C C . LEU A 1 292 ? -38.727 -15.012 35.869 1.00 67.62 219 LEU A C 1
ATOM 2184 O O . LEU A 1 292 ? -39.911 -14.942 35.546 1.00 68.88 219 LEU A O 1
ATOM 2189 N N . PHE A 1 293 ? -38.327 -15.371 37.083 1.00 66.40 220 PHE A N 1
ATOM 2190 C CA . PHE A 1 293 ? -39.266 -15.917 38.064 1.00 66.49 220 PHE A CA 1
ATOM 2191 C C . PHE A 1 293 ? -40.112 -14.879 38.801 1.00 62.91 220 PHE A C 1
ATOM 2192 O O . PHE A 1 293 ? -41.148 -15.227 39.368 1.00 65.05 220 PHE A O 1
ATOM 2200 N N . ALA A 1 294 ? -39.699 -13.615 38.787 1.00 60.52 221 ALA A N 1
ATOM 2201 C CA . ALA A 1 294 ? -40.479 -12.561 39.434 1.00 57.59 221 ALA A CA 1
ATOM 2202 C C . ALA A 1 294 ? -41.077 -11.561 38.458 1.00 57.49 221 ALA A C 1
ATOM 2203 O O . ALA A 1 294 ? -41.567 -10.518 38.881 1.00 58.00 221 ALA A O 1
ATOM 2205 N N . PHE A 1 295 ? -41.080 -11.874 37.164 1.00 59.64 222 PHE A N 1
ATOM 2206 C CA . PHE A 1 295 ? -41.697 -10.974 36.185 1.00 61.80 222 PHE A CA 1
ATOM 2207 C C . PHE A 1 295 ? -42.237 -11.679 34.946 1.00 62.78 222 PHE A C 1
ATOM 2208 O O . PHE A 1 295 ? -43.439 -11.658 34.696 1.00 62.17 222 PHE A O 1
ATOM 2216 N N . VAL A 1 296 ? -41.348 -12.305 34.178 1.00 66.14 223 VAL A N 1
ATOM 2217 C CA . VAL A 1 296 ? -41.714 -12.902 32.893 1.00 66.25 223 VAL A CA 1
ATOM 2218 C C . VAL A 1 296 ? -42.684 -14.067 33.083 1.00 67.64 223 VAL A C 1
ATOM 2219 O O . VAL A 1 296 ? -43.827 -14.008 32.612 1.00 69.34 223 VAL A O 1
ATOM 2223 N N . VAL A 1 297 ? -42.232 -15.109 33.780 1.00 66.92 224 VAL A N 1
ATOM 2224 C CA . VAL A 1 297 ? -43.038 -16.324 33.963 1.00 67.46 224 VAL A CA 1
ATOM 2225 C C . VAL A 1 297 ? -44.394 -16.046 34.633 1.00 66.20 224 VAL A C 1
ATOM 2226 O O . VAL A 1 297 ? -45.414 -16.546 34.168 1.00 68.43 224 VAL A O 1
ATOM 2230 N N . PRO A 1 298 ? -44.412 -15.257 35.726 1.00 65.47 225 PRO A N 1
ATOM 2231 C CA . PRO A 1 298 ? -45.703 -14.897 36.316 1.00 64.56 225 PRO A CA 1
ATOM 2232 C C . PRO A 1 298 ? -46.633 -14.171 35.352 1.00 64.43 225 PRO A C 1
ATOM 2233 O O . PRO A 1 298 ? -47.838 -14.387 35.393 1.00 66.77 225 PRO A O 1
ATOM 2237 N N . ILE A 1 299 ? -46.078 -13.313 34.500 1.00 67.06 226 ILE A N 1
ATOM 2238 C CA . ILE A 1 299 ? -46.879 -12.579 33.512 1.00 68.00 226 ILE A CA 1
ATOM 2239 C C . ILE A 1 299 ? -47.481 -13.514 32.453 1.00 68.59 226 ILE A C 1
ATOM 2240 O O . ILE A 1 299 ? -48.629 -13.335 32.056 1.00 69.05 226 ILE A O 1
ATOM 2245 N N . LEU A 1 300 ? -46.722 -14.516 32.017 1.00 71.66 227 LEU A N 1
ATOM 2246 C CA . LEU A 1 300 ? -47.271 -15.546 31.130 1.00 73.76 227 LEU A CA 1
ATOM 2247 C C . LEU A 1 300 ? -48.501 -16.197 31.763 1.00 71.50 227 LEU A C 1
ATOM 2248 O O . LEU A 1 300 ? -49.563 -16.276 31.142 1.00 72.74 227 LEU A O 1
ATOM 2253 N N . ILE A 1 301 ? -48.356 -16.635 33.010 1.00 66.68 228 ILE A N 1
ATOM 2254 C CA . ILE A 1 301 ? -49.438 -17.316 33.710 1.00 65.38 228 ILE A CA 1
ATOM 2255 C C . ILE A 1 301 ? -50.675 -16.416 33.783 1.00 65.83 228 ILE A C 1
ATOM 2256 O O . ILE A 1 301 ? -51.790 -16.862 33.489 1.00 66.18 228 ILE A O 1
ATOM 2261 N N . ILE A 1 302 ? -50.469 -15.155 34.167 1.00 64.96 229 ILE A N 1
ATOM 2262 C CA . ILE A 1 302 ? -51.561 -14.184 34.272 1.00 64.44 229 ILE A CA 1
ATOM 2263 C C . ILE A 1 302 ? -52.212 -13.969 32.913 1.00 66.35 229 ILE A C 1
ATOM 2264 O O . ILE A 1 302 ? -53.437 -13.888 32.813 1.00 67.88 229 ILE A O 1
ATOM 2269 N N . THR A 1 303 ? -51.384 -13.872 31.874 1.00 67.01 230 THR A N 1
ATOM 2270 C CA . THR A 1 303 ? -51.867 -13.701 30.504 1.00 69.94 230 THR A CA 1
ATOM 2271 C C . THR A 1 303 ? -52.762 -14.871 30.086 1.00 70.01 230 THR A C 1
ATOM 2272 O O . THR A 1 303 ? -53.860 -14.668 29.562 1.00 69.63 230 THR A O 1
ATOM 2276 N N . VAL A 1 304 ? -52.291 -16.089 30.329 1.00 67.32 231 VAL A N 1
ATOM 2277 C CA . VAL A 1 304 ? -53.088 -17.276 30.065 1.00 65.67 231 VAL A CA 1
ATOM 2278 C C . VAL A 1 304 ? -54.412 -17.223 30.838 1.00 67.48 231 VAL A C 1
ATOM 2279 O O . VAL A 1 304 ? -55.476 -17.481 30.266 1.00 71.59 231 VAL A O 1
ATOM 2283 N N . CYS A 1 305 ? -54.355 -16.894 32.126 1.00 65.99 232 CYS A N 1
ATOM 2284 C CA . CYS A 1 305 ? -55.564 -16.872 32.955 1.00 67.17 232 CYS A CA 1
ATOM 2285 C C . CYS A 1 305 ? -56.629 -15.934 32.384 1.00 69.76 232 CYS A C 1
ATOM 2286 O O . CYS A 1 305 ? -57.807 -16.295 32.327 1.00 67.42 232 CYS A O 1
ATOM 2289 N N . TYR A 1 306 ? -56.216 -14.740 31.958 1.00 71.89 233 TYR A N 1
ATOM 2290 C CA . TYR A 1 306 ? -57.155 -13.780 31.360 1.00 74.24 233 TYR A CA 1
ATOM 2291 C C . TYR A 1 306 ? -57.619 -14.191 29.955 1.00 75.40 233 TYR A C 1
ATOM 2292 O O . TYR A 1 306 ? -58.792 -14.015 29.614 1.00 72.23 233 TYR A O 1
ATOM 2301 N N . GLY A 1 307 ? -56.706 -14.745 29.159 1.00 77.23 234 GLY A N 1
ATOM 2302 C CA . GLY A 1 307 ? -57.045 -15.275 27.842 1.00 79.19 234 GLY A CA 1
ATOM 2303 C C . GLY A 1 307 ? -58.214 -16.239 27.910 1.00 80.90 234 GLY A C 1
ATOM 2304 O O . GLY A 1 307 ? -59.172 -16.117 27.148 1.00 83.98 234 GLY A O 1
ATOM 2305 N N . LEU A 1 308 ? -58.137 -17.187 28.840 1.00 80.38 235 LEU A N 1
ATOM 2306 C CA . LEU A 1 308 ? -59.201 -18.169 29.045 1.00 80.54 235 LEU A CA 1
ATOM 2307 C C . LEU A 1 308 ? -60.472 -17.533 29.620 1.00 81.41 235 LEU A C 1
ATOM 2308 O O . LEU A 1 308 ? -61.575 -18.027 29.384 1.00 85.56 235 LEU A O 1
ATOM 2313 N N . MET A 1 309 ? -60.315 -16.453 30.384 1.00 81.12 236 MET A N 1
ATOM 2314 C CA . MET A 1 309 ? -61.456 -15.723 30.946 1.00 80.09 236 MET A CA 1
ATOM 2315 C C . MET A 1 309 ? -62.218 -14.921 29.906 1.00 84.03 236 MET A C 1
ATOM 2316 O O . MET A 1 309 ? -63.418 -14.706 30.064 1.00 82.80 236 MET A O 1
ATOM 2321 N N . LEU A 1 310 ? -61.518 -14.459 28.867 1.00 91.65 237 LEU A N 1
ATOM 2322 C CA . LEU A 1 310 ? -62.136 -13.645 27.807 1.00 98.00 237 LEU A CA 1
ATOM 2323 C C . LEU A 1 310 ? -63.234 -14.419 27.082 1.00 99.11 237 LEU A C 1
ATOM 2324 O O . LEU A 1 310 ? -64.267 -13.851 26.730 1.00 98.45 237 LEU A O 1
ATOM 2329 N N . LEU A 1 311 ? -63.004 -15.717 26.883 1.00 104.65 238 LEU A N 1
ATOM 2330 C CA . LEU A 1 311 ? -63.994 -16.610 26.262 1.00 110.37 238 LEU A CA 1
ATOM 2331 C C . LEU A 1 311 ? -65.355 -16.558 26.969 1.00 111.50 238 LEU A C 1
ATOM 2332 O O . LEU A 1 311 ? -66.392 -16.553 26.309 1.00 115.97 238 LEU A O 1
ATOM 2334 N N . ARG A 1 312 ? -65.339 -16.521 28.303 1.00 112.37 239 ARG A N 1
ATOM 2335 C CA . ARG A 1 312 ? -66.568 -16.490 29.111 1.00 110.81 239 ARG A CA 1
ATOM 2336 C C . ARG A 1 312 ? -67.035 -15.066 29.464 1.00 108.94 239 ARG A C 1
ATOM 2337 O O . ARG A 1 312 ? -68.236 -14.819 29.556 1.00 107.59 239 ARG A O 1
ATOM 2339 N N . LEU A 1 313 ? -66.095 -14.142 29.672 1.00 110.33 240 LEU A N 1
ATOM 2340 C CA . LEU A 1 313 ? -66.428 -12.756 30.048 1.00 110.22 240 LEU A CA 1
ATOM 2341 C C . LEU A 1 313 ? -67.106 -11.988 28.916 1.00 116.67 240 LEU A C 1
ATOM 2342 O O . LEU A 1 313 ? -68.104 -11.300 29.138 1.00 121.89 240 LEU A O 1
ATOM 2347 N N . ARG A 1 314 ? -66.553 -12.096 27.710 1.00 120.06 241 ARG A N 1
ATOM 2348 C CA . ARG A 1 314 ? -67.108 -11.408 26.544 1.00 121.30 241 ARG A CA 1
ATOM 2349 C C . ARG A 1 314 ? -68.323 -12.142 25.981 1.00 126.57 241 ARG A C 1
ATOM 2350 O O . ARG A 1 314 ? -69.355 -11.521 25.730 1.00 128.40 241 ARG A O 1
ATOM 2352 N N . SER A 1 315 ? -68.204 -13.461 25.807 1.00 131.75 242 SER A N 1
ATOM 2353 C CA . SER A 1 315 ? -69.219 -14.263 25.100 1.00 133.24 242 SER A CA 1
ATOM 2354 C C . SER A 1 315 ? -70.307 -14.852 26.009 1.00 134.00 242 SER A C 1
ATOM 2355 O O . SER A 1 315 ? -70.680 -16.020 25.858 1.00 137.36 242 SER A O 1
ATOM 2357 N N . VAL A 1 316 ? -70.822 -14.046 26.937 1.00 130.74 243 VAL A N 1
ATOM 2358 C CA . VAL A 1 316 ? -71.938 -14.459 27.789 1.00 127.50 243 VAL A CA 1
ATOM 2359 C C . VAL A 1 316 ? -72.664 -13.247 28.374 1.00 126.88 243 VAL A C 1
ATOM 2360 O O . VAL A 1 316 ? -72.254 -12.100 28.167 1.00 123.45 243 VAL A O 1
ATOM 2362 N N . ARG A 1 317 ? -73.750 -13.516 29.094 1.00 125.49 244 ARG A N 1
ATOM 2363 C CA . ARG A 1 317 ? -74.488 -12.475 29.812 1.00 121.05 244 ARG A CA 1
ATOM 2364 C C . ARG A 1 317 ? -74.745 -12.838 31.284 1.00 120.01 244 ARG A C 1
ATOM 2365 O O . ARG A 1 317 ? -74.520 -12.008 32.165 1.00 128.68 244 ARG A O 1
ATOM 2368 N N . LEU A 1 318 ? -75.206 -14.061 31.553 1.00 110.40 245 LEU A N 1
ATOM 2369 C CA . LEU A 1 318 ? -75.463 -14.507 32.929 1.00 102.07 245 LEU A CA 1
ATOM 2370 C C . LEU A 1 318 ? -74.307 -15.346 33.469 1.00 96.84 245 LEU A C 1
ATOM 2371 O O . LEU A 1 318 ? -74.183 -16.515 33.132 1.00 98.86 245 LEU A O 1
ATOM 2373 N N . LEU A 1 319 ? -73.457 -14.747 34.297 1.00 95.77 246 LEU A N 1
ATOM 2374 C CA . LEU A 1 319 ? -72.364 -15.481 34.946 1.00 96.87 246 LEU A CA 1
ATOM 2375 C C . LEU A 1 319 ? -72.855 -16.092 36.253 1.00 100.08 246 LEU A C 1
ATOM 2376 O O . LEU A 1 319 ? -72.588 -17.259 36.539 1.00 102.79 246 LEU A O 1
ATOM 2378 N N . SER A 1 320 ? -73.571 -15.294 37.042 1.00 104.75 247 SER A N 1
ATOM 2379 C CA . SER A 1 320 ? -74.187 -15.768 38.280 1.00 105.33 247 SER A CA 1
ATOM 2380 C C . SER A 1 320 ? -75.706 -15.763 38.151 1.00 104.90 247 SER A C 1
ATOM 2381 O O . SER A 1 320 ? -76.249 -15.343 37.122 1.00 102.69 247 SER A O 1
ATOM 2384 N N . GLY A 1 321 ? -76.378 -16.228 39.207 1.00 107.20 248 GLY A N 1
ATOM 2385 C CA . GLY A 1 321 ? -77.844 -16.315 39.253 1.00 108.32 248 GLY A CA 1
ATOM 2386 C C . GLY A 1 321 ? -78.529 -15.072 39.796 1.00 106.57 248 GLY A C 1
ATOM 2387 O O . GLY A 1 321 ? -79.615 -15.157 40.364 1.00 108.95 248 GLY A O 1
ATOM 2388 N N . SER A 1 322 ? -77.893 -13.917 39.616 1.00 103.74 249 SER A N 1
ATOM 2389 C CA . SER A 1 322 ? -78.449 -12.639 40.048 1.00 100.30 249 SER A CA 1
ATOM 2390 C C . SER A 1 322 ? -77.746 -11.476 39.343 1.00 99.99 249 SER A C 1
ATOM 2391 O O . SER A 1 322 ? -76.604 -11.618 38.907 1.00 102.82 249 SER A O 1
ATOM 2394 N N . LYS A 1 323 ? -78.431 -10.337 39.236 1.00 97.50 250 LYS A N 1
ATOM 2395 C CA . LYS A 1 323 ? -77.845 -9.123 38.648 1.00 98.52 250 LYS A CA 1
ATOM 2396 C C . LYS A 1 323 ? -76.704 -8.561 39.504 1.00 96.97 250 LYS A C 1
ATOM 2397 O O . LYS A 1 323 ? -75.634 -8.222 38.984 1.00 92.36 250 LYS A O 1
ATOM 2403 N N . GLU A 1 324 ? -76.949 -8.468 40.812 1.00 96.17 251 GLU A N 1
ATOM 2404 C CA . GLU A 1 324 ? -75.984 -7.921 41.771 1.00 94.12 251 GLU A CA 1
ATOM 2405 C C . GLU A 1 324 ? -74.667 -8.698 41.796 1.00 93.93 251 GLU A C 1
ATOM 2406 O O . GLU A 1 324 ? -73.586 -8.097 41.756 1.00 92.90 251 GLU A O 1
ATOM 2408 N N . LYS A 1 325 ? -74.763 -10.027 41.862 1.00 92.41 252 LYS A N 1
ATOM 2409 C CA . LYS A 1 325 ? -73.582 -10.899 41.878 1.00 90.25 252 LYS A CA 1
ATOM 2410 C C . LYS A 1 325 ? -72.804 -10.839 40.558 1.00 91.35 252 LYS A C 1
ATOM 2411 O O . LYS A 1 325 ? -71.575 -10.714 40.564 1.00 92.06 252 LYS A O 1
ATOM 2414 N N . ASP A 1 326 ? -73.517 -10.919 39.435 1.00 89.68 253 ASP A N 1
ATOM 2415 C CA . ASP A 1 326 ? -72.879 -10.884 38.119 1.00 87.71 253 ASP A CA 1
ATOM 2416 C C . ASP A 1 326 ? -72.010 -9.633 37.935 1.00 86.15 253 ASP A C 1
ATOM 2417 O O . ASP A 1 326 ? -70.841 -9.745 37.565 1.00 85.20 253 ASP A O 1
ATOM 2422 N N . ARG A 1 327 ? -72.581 -8.457 38.196 1.00 85.14 254 ARG A N 1
ATOM 2423 C CA . ARG A 1 327 ? -71.838 -7.197 38.073 1.00 84.53 254 ARG A CA 1
ATOM 2424 C C . ARG A 1 327 ? -70.696 -7.130 39.099 1.00 82.27 254 ARG A C 1
ATOM 2425 O O . ARG A 1 327 ? -69.630 -6.580 38.817 1.00 79.16 254 ARG A O 1
ATOM 2428 N N . SER A 1 328 ? -70.923 -7.716 40.274 1.00 81.37 255 SER A N 1
ATOM 2429 C CA . SER A 1 328 ? -69.912 -7.780 41.324 1.00 77.50 255 SER A CA 1
ATOM 2430 C C . SER A 1 328 ? -68.745 -8.691 40.936 1.00 75.81 255 SER A C 1
ATOM 2431 O O . SER A 1 328 ? -67.595 -8.342 41.171 1.00 77.18 255 SER A O 1
ATOM 2434 N N . LEU A 1 329 ? -69.036 -9.848 40.337 1.00 77.27 256 LEU A N 1
ATOM 2435 C CA . LEU A 1 329 ? -67.988 -10.741 39.806 1.00 76.41 256 LEU A CA 1
ATOM 2436 C C . LEU A 1 329 ? -67.192 -10.092 38.664 1.00 77.67 256 LEU A C 1
ATOM 2437 O O . LEU A 1 329 ? -65.989 -10.318 38.524 1.00 78.40 256 LEU A O 1
ATOM 2439 N N . ARG A 1 330 ? -67.866 -9.264 37.872 1.00 79.20 257 ARG A N 1
ATOM 2440 C CA . ARG A 1 330 ? -67.276 -8.665 36.674 1.00 79.15 257 ARG A CA 1
ATOM 2441 C C . ARG A 1 330 ? -66.354 -7.475 36.981 1.00 74.23 257 ARG A C 1
ATOM 2442 O O . ARG A 1 330 ? -65.306 -7.323 36.354 1.00 70.06 257 ARG A O 1
ATOM 2450 N N . ARG A 1 331 ? -66.747 -6.636 37.937 1.00 71.89 258 ARG A N 1
ATOM 2451 C CA . ARG A 1 331 ? -65.964 -5.443 38.277 1.00 70.94 258 ARG A CA 1
ATOM 2452 C C . ARG A 1 331 ? -64.729 -5.789 39.112 1.00 69.01 258 ARG A C 1
ATOM 2453 O O . ARG A 1 331 ? -63.682 -5.144 38.976 1.00 67.37 258 ARG A O 1
ATOM 2457 N N . ILE A 1 332 ? -64.846 -6.813 39.958 1.00 67.38 259 ILE A N 1
ATOM 2458 C CA . ILE A 1 332 ? -63.696 -7.307 40.715 1.00 64.13 259 ILE A CA 1
ATOM 2459 C C . ILE A 1 332 ? -62.666 -7.902 39.772 1.00 62.44 259 ILE A C 1
ATOM 2460 O O . ILE A 1 332 ? -61.472 -7.748 39.983 1.00 64.54 259 ILE A O 1
ATOM 2465 N N . THR A 1 333 ? -63.135 -8.584 38.738 1.00 63.04 260 THR A N 1
ATOM 2466 C CA . THR A 1 333 ? -62.254 -9.123 37.711 1.00 63.76 260 THR A CA 1
ATOM 2467 C C . THR A 1 333 ? -61.545 -8.017 36.935 1.00 65.46 260 THR A C 1
ATOM 2468 O O . THR A 1 333 ? -60.356 -8.126 36.634 1.00 64.19 260 THR A O 1
ATOM 2472 N N . ARG A 1 334 ? -62.280 -6.954 36.624 1.00 70.38 261 ARG A N 1
ATOM 2473 C CA . ARG A 1 334 ? -61.712 -5.783 35.950 1.00 73.77 261 ARG A CA 1
ATOM 2474 C C . ARG A 1 334 ? -60.660 -5.071 36.822 1.00 70.79 261 ARG A C 1
ATOM 2475 O O . ARG A 1 334 ? -59.622 -4.635 36.314 1.00 66.66 261 ARG A O 1
ATOM 2483 N N . MET A 1 335 ? -60.932 -4.958 38.123 1.00 67.35 262 MET A N 1
ATOM 2484 C CA . MET A 1 335 ? -59.987 -4.332 39.054 1.00 65.46 262 MET A CA 1
ATOM 2485 C C . MET A 1 335 ? -58.646 -5.069 39.069 1.00 63.21 262 MET A C 1
ATOM 2486 O O . MET A 1 335 ? -57.587 -4.449 38.980 1.00 61.21 262 MET A O 1
ATOM 2491 N N . VAL A 1 336 ? -58.702 -6.390 39.186 1.00 61.66 263 VAL A N 1
ATOM 2492 C CA . VAL A 1 336 ? -57.494 -7.203 39.224 1.00 62.46 263 VAL A CA 1
ATOM 2493 C C . VAL A 1 336 ? -56.666 -6.994 37.954 1.00 64.52 263 VAL A C 1
ATOM 2494 O O . VAL A 1 336 ? -55.460 -6.776 38.044 1.00 67.80 263 VAL A O 1
ATOM 2498 N N . LEU A 1 337 ? -57.306 -7.033 36.787 1.00 67.16 264 LEU A N 1
ATOM 2499 C CA . LEU A 1 337 ? -56.614 -6.736 35.524 1.00 70.95 264 LEU A CA 1
ATOM 2500 C C . LEU A 1 337 ? -55.941 -5.344 35.538 1.00 68.97 264 LEU A C 1
ATOM 2501 O O . LEU A 1 337 ? -54.819 -5.188 35.057 1.00 66.88 264 LEU A O 1
ATOM 2506 N N . VAL A 1 338 ? -56.636 -4.342 36.072 1.00 66.77 265 VAL A N 1
ATOM 2507 C CA . VAL A 1 338 ? -56.112 -2.979 36.113 1.00 66.11 265 VAL A CA 1
ATOM 2508 C C . VAL A 1 338 ? -54.938 -2.883 37.086 1.00 64.99 265 VAL A C 1
ATOM 2509 O O . VAL A 1 338 ? -53.923 -2.260 36.767 1.00 63.76 265 VAL A O 1
ATOM 2513 N N . VAL A 1 339 ? -55.071 -3.509 38.256 1.00 64.32 266 VAL A N 1
ATOM 2514 C CA . VAL A 1 339 ? -53.976 -3.555 39.235 1.00 62.35 266 VAL A CA 1
ATOM 2515 C C . VAL A 1 339 ? -52.770 -4.298 38.648 1.00 61.08 266 VAL A C 1
ATOM 2516 O O . VAL A 1 339 ? -51.632 -3.882 38.830 1.00 60.80 266 VAL A O 1
ATOM 2520 N N . VAL A 1 340 ? -53.029 -5.400 37.950 1.00 61.61 267 VAL A N 1
ATOM 2521 C CA . VAL A 1 340 ? -51.979 -6.130 37.248 1.00 61.18 267 VAL A CA 1
ATOM 2522 C C . VAL A 1 340 ? -51.303 -5.237 36.224 1.00 61.90 267 VAL A C 1
ATOM 2523 O O . VAL A 1 340 ? -50.079 -5.146 36.185 1.00 62.93 267 VAL A O 1
ATOM 2527 N N . GLY A 1 341 ? -52.112 -4.599 35.384 1.00 62.06 268 GLY A N 1
ATOM 2528 C CA . GLY A 1 341 ? -51.606 -3.691 34.361 1.00 62.61 268 GLY A CA 1
ATOM 2529 C C . GLY A 1 341 ? -50.720 -2.595 34.927 1.00 61.28 268 GLY A C 1
ATOM 2530 O O . GLY A 1 341 ? -49.628 -2.352 34.420 1.00 59.97 268 GLY A O 1
ATOM 2531 N N . ALA A 1 342 ? -51.207 -1.935 35.975 1.00 60.61 269 ALA A N 1
ATOM 2532 C CA . ALA A 1 342 ? -50.471 -0.869 36.651 1.00 60.29 269 ALA A CA 1
ATOM 2533 C C . ALA A 1 342 ? -49.151 -1.376 37.212 1.00 61.26 269 ALA A C 1
ATOM 2534 O O . ALA A 1 342 ? -48.149 -0.664 37.173 1.00 62.74 269 ALA A O 1
ATOM 2536 N N . PHE A 1 343 ? -49.147 -2.605 37.728 1.00 60.43 270 PHE A N 1
ATOM 2537 C CA . PHE A 1 343 ? -47.917 -3.222 38.223 1.00 59.07 270 PHE A CA 1
ATOM 2538 C C . PHE A 1 343 ? -46.901 -3.426 37.087 1.00 60.79 270 PHE A C 1
ATOM 2539 O O . PHE A 1 343 ? -45.718 -3.116 37.246 1.00 59.00 270 PHE A O 1
ATOM 2547 N N . VAL A 1 344 ? -47.363 -3.946 35.948 1.00 61.83 271 VAL A N 1
ATOM 2548 C CA . VAL A 1 344 ? -46.477 -4.243 34.819 1.00 63.47 271 VAL A CA 1
ATOM 2549 C C . VAL A 1 344 ? -45.905 -2.946 34.237 1.00 64.00 271 VAL A C 1
ATOM 2550 O O . VAL A 1 344 ? -44.701 -2.843 33.988 1.00 66.04 271 VAL A O 1
ATOM 2554 N N . VAL A 1 345 ? -46.775 -1.966 34.019 1.00 61.76 272 VAL A N 1
ATOM 2555 C CA . VAL A 1 345 ? -46.355 -0.656 33.532 1.00 62.75 272 VAL A CA 1
ATOM 2556 C C . VAL A 1 345 ? -45.286 -0.053 34.447 1.00 62.24 272 VAL A C 1
ATOM 2557 O O . VAL A 1 345 ? -44.254 0.412 33.974 1.00 61.06 272 VAL A O 1
ATOM 2561 N N . CYS A 1 346 ? -45.541 -0.073 35.753 1.00 60.34 273 CYS A N 1
ATOM 2562 C CA . CYS A 1 346 ? -44.624 0.503 36.734 1.00 57.68 273 CYS A CA 1
ATOM 2563 C C . CYS A 1 346 ? -43.282 -0.207 36.826 1.00 57.25 273 CYS A C 1
ATOM 2564 O O . CYS A 1 346 ? -42.249 0.444 36.996 1.00 56.98 273 CYS A O 1
ATOM 2567 N N . TRP A 1 347 ? -43.302 -1.536 36.731 1.00 57.44 274 TRP A N 1
ATOM 2568 C CA . TRP A 1 347 ? -42.105 -2.347 36.975 1.00 56.45 274 TRP A CA 1
ATOM 2569 C C . TRP A 1 347 ? -41.311 -2.736 35.714 1.00 56.20 274 TRP A C 1
ATOM 2570 O O . TRP A 1 347 ? -40.105 -2.985 35.804 1.00 55.32 274 TRP A O 1
ATOM 2581 N N . ALA A 1 348 ? -41.960 -2.782 34.552 1.00 55.21 275 ALA A N 1
ATOM 2582 C CA . ALA A 1 348 ? -41.273 -3.236 33.337 1.00 57.22 275 ALA A CA 1
ATOM 2583 C C . ALA A 1 348 ? -40.040 -2.396 32.982 1.00 57.85 275 ALA A C 1
ATOM 2584 O O . ALA A 1 348 ? -38.994 -2.955 32.634 1.00 57.41 275 ALA A O 1
ATOM 2586 N N . PRO A 1 349 ? -40.146 -1.058 33.075 1.00 58.20 276 PRO A N 1
ATOM 2587 C CA . PRO A 1 349 ? -38.995 -0.238 32.676 1.00 61.05 276 PRO A CA 1
ATOM 2588 C C . PRO A 1 349 ? -37.714 -0.558 33.458 1.00 61.06 276 PRO A C 1
ATOM 2589 O O . PRO A 1 349 ? -36.684 -0.851 32.856 1.00 63.59 276 PRO A O 1
ATOM 2593 N N . ILE A 1 350 ? -37.774 -0.525 34.782 1.00 61.03 277 ILE A N 1
ATOM 2594 C CA . ILE A 1 350 ? -36.582 -0.823 35.567 1.00 61.12 277 ILE A CA 1
ATOM 2595 C C . ILE A 1 350 ? -36.086 -2.249 35.299 1.00 61.57 277 ILE A C 1
ATOM 2596 O O . ILE A 1 350 ? -34.887 -2.458 35.148 1.00 59.88 277 ILE A O 1
ATOM 2601 N N . HIS A 1 351 ? -37.000 -3.218 35.206 1.00 62.90 278 HIS A N 1
ATOM 2602 C CA . HIS A 1 351 ? -36.595 -4.616 34.995 1.00 62.99 278 HIS A CA 1
ATOM 2603 C C . HIS A 1 351 ? -35.838 -4.789 33.691 1.00 61.82 278 HIS A C 1
ATOM 2604 O O . HIS A 1 351 ? -34.836 -5.496 33.648 1.00 59.58 278 HIS A O 1
ATOM 2611 N N . ILE A 1 352 ? -36.309 -4.127 32.638 1.00 61.73 279 ILE A N 1
ATOM 2612 C CA . ILE A 1 352 ? -35.595 -4.134 31.367 1.00 66.26 279 ILE A CA 1
ATOM 2613 C C . ILE A 1 352 ? -34.242 -3.420 31.531 1.00 65.20 279 ILE A C 1
ATOM 2614 O O . ILE A 1 352 ? -33.214 -3.923 31.073 1.00 65.75 279 ILE A O 1
ATOM 2619 N N . PHE A 1 353 ? -34.251 -2.269 32.205 1.00 62.95 280 PHE A N 1
ATOM 2620 C CA . PHE A 1 353 ? -33.043 -1.460 32.387 1.00 63.16 280 PHE A CA 1
ATOM 2621 C C . PHE A 1 353 ? -31.945 -2.255 33.075 1.00 62.01 280 PHE A C 1
ATOM 2622 O O . PHE A 1 353 ? -30.785 -2.173 32.694 1.00 63.68 280 PHE A O 1
ATOM 2630 N N . VAL A 1 354 ? -32.314 -3.019 34.096 1.00 62.99 281 VAL A N 1
ATOM 2631 C CA . VAL A 1 354 ? -31.335 -3.768 34.886 1.00 64.10 281 VAL A CA 1
ATOM 2632 C C . VAL A 1 354 ? -30.620 -4.808 34.029 1.00 66.90 281 VAL A C 1
ATOM 2633 O O . VAL A 1 354 ? -29.399 -4.947 34.105 1.00 65.24 281 VAL A O 1
ATOM 2637 N N . ILE A 1 355 ? -31.388 -5.515 33.208 1.00 70.26 282 ILE A N 1
ATOM 2638 C CA . ILE A 1 355 ? -30.833 -6.513 32.298 1.00 74.82 282 ILE A CA 1
ATOM 2639 C C . ILE A 1 355 ? -29.886 -5.856 31.280 1.00 75.64 282 ILE A C 1
ATOM 2640 O O . ILE A 1 355 ? -28.791 -6.362 31.026 1.00 76.35 282 ILE A O 1
ATOM 2645 N N . VAL A 1 356 ? -30.312 -4.730 30.713 1.00 75.06 283 VAL A N 1
ATOM 2646 C CA . VAL A 1 356 ? -29.496 -3.964 29.763 1.00 76.06 283 VAL A CA 1
ATOM 2647 C C . VAL A 1 356 ? -28.223 -3.436 30.437 1.00 76.03 283 VAL A C 1
ATOM 2648 O O . VAL A 1 356 ? -27.122 -3.576 29.911 1.00 79.36 283 VAL A O 1
ATOM 2652 N N . TRP A 1 357 ? -28.388 -2.840 31.610 1.00 73.79 284 TRP A N 1
ATOM 2653 C CA . TRP A 1 357 ? -27.274 -2.352 32.413 1.00 71.78 284 TRP A CA 1
ATOM 2654 C C . TRP A 1 357 ? -26.259 -3.458 32.712 1.00 73.61 284 TRP A C 1
ATOM 2655 O O . TRP A 1 357 ? -25.057 -3.232 32.654 1.00 72.92 284 TRP A O 1
ATOM 2666 N N . THR A 1 358 ? -26.756 -4.651 33.026 1.00 77.26 285 THR A N 1
ATOM 2667 C CA . THR A 1 358 ? -25.906 -5.776 33.407 1.00 78.54 285 THR A CA 1
ATOM 2668 C C . THR A 1 358 ? -25.197 -6.419 32.222 1.00 82.89 285 THR A C 1
ATOM 2669 O O . THR A 1 358 ? -24.021 -6.767 32.329 1.00 85.48 285 THR A O 1
ATOM 2673 N N . LEU A 1 359 ? -25.900 -6.573 31.101 1.00 84.13 286 LEU A N 1
ATOM 2674 C CA . LEU A 1 359 ? -25.365 -7.320 29.963 1.00 88.42 286 LEU A CA 1
ATOM 2675 C C . LEU A 1 359 ? -24.734 -6.482 28.844 1.00 92.13 286 LEU A C 1
ATOM 2676 O O . LEU A 1 359 ? -23.824 -6.968 28.173 1.00 98.52 286 LEU A O 1
ATOM 2681 N N . VAL A 1 360 ? -25.198 -5.250 28.636 1.00 90.38 287 VAL A N 1
ATOM 2682 C CA . VAL A 1 360 ? -24.739 -4.435 27.502 1.00 92.39 287 VAL A CA 1
ATOM 2683 C C . VAL A 1 360 ? -23.700 -3.387 27.916 1.00 96.59 287 VAL A C 1
ATOM 2684 O O . VAL A 1 360 ? -23.789 -2.803 28.998 1.00 100.23 287 VAL A O 1
ATOM 2688 N N . ASP A 1 361 ? -22.711 -3.157 27.053 1.00 101.46 288 ASP A N 1
ATOM 2689 C CA . ASP A 1 361 ? -21.726 -2.094 27.276 1.00 104.29 288 ASP A CA 1
ATOM 2690 C C . ASP A 1 361 ? -22.353 -0.738 26.981 1.00 101.46 288 ASP A C 1
ATOM 2691 O O . ASP A 1 361 ? -22.273 -0.226 25.863 1.00 104.29 288 ASP A O 1
ATOM 2696 N N . ILE A 1 362 ? -22.992 -0.172 27.997 1.00 95.37 289 ILE A N 1
ATOM 2697 C CA . ILE A 1 362 ? -23.554 1.171 27.905 1.00 93.01 289 ILE A CA 1
ATOM 2698 C C . ILE A 1 362 ? -22.751 2.104 28.798 1.00 90.37 289 ILE A C 1
ATOM 2699 O O . ILE A 1 362 ? -22.065 1.661 29.724 1.00 88.01 289 ILE A O 1
ATOM 2704 N N . ASP A 1 363 ? -22.835 3.397 28.515 1.00 88.82 290 ASP A N 1
ATOM 2705 C CA . ASP A 1 363 ? -22.130 4.382 29.312 1.00 87.24 290 ASP A CA 1
ATOM 2706 C C . ASP A 1 363 ? -22.865 4.571 30.643 1.00 87.88 290 ASP A C 1
ATOM 2707 O O . ASP A 1 363 ? -23.825 5.343 30.741 1.00 86.22 290 ASP A O 1
ATOM 2712 N N . ARG A 1 364 ? -22.399 3.847 31.658 1.00 86.39 291 ARG A N 1
ATOM 2713 C CA . ARG A 1 364 ? -23.002 3.868 32.990 1.00 82.37 291 ARG A CA 1
ATOM 2714 C C . ARG A 1 364 ? -22.768 5.164 33.774 1.00 78.28 291 ARG A C 1
ATOM 2715 O O . ARG A 1 364 ? -23.379 5.356 34.820 1.00 78.15 291 ARG A O 1
ATOM 2723 N N . ARG A 1 365 ? -21.890 6.041 33.284 1.00 77.49 292 ARG A N 1
ATOM 2724 C CA . ARG A 1 365 ? -21.639 7.341 33.924 1.00 75.07 292 ARG A CA 1
ATOM 2725 C C . ARG A 1 365 ? -22.271 8.516 33.161 1.00 73.80 292 ARG A C 1
ATOM 2726 O O . ARG A 1 365 ? -22.126 9.662 33.570 1.00 74.69 292 ARG A O 1
ATOM 2728 N N . ASP A 1 366 ? -22.960 8.232 32.058 1.00 73.92 293 ASP A N 1
ATOM 2729 C CA . ASP A 1 366 ? -23.673 9.260 31.295 1.00 74.83 293 ASP A CA 1
ATOM 2730 C C . ASP A 1 366 ? -24.828 9.835 32.132 1.00 75.85 293 ASP A C 1
ATOM 2731 O O . ASP A 1 366 ? -25.686 9.079 32.593 1.00 75.36 293 ASP A O 1
ATOM 2736 N N . PRO A 1 367 ? -24.848 11.168 32.336 1.00 77.80 294 PRO A N 1
ATOM 2737 C CA . PRO A 1 367 ? -25.900 11.868 33.080 1.00 79.55 294 PRO A CA 1
ATOM 2738 C C . PRO A 1 367 ? -27.339 11.454 32.757 1.00 80.01 294 PRO A C 1
ATOM 2739 O O . PRO A 1 367 ? -28.164 11.342 33.662 1.00 80.17 294 PRO A O 1
ATOM 2743 N N . LEU A 1 368 ? -27.633 11.240 31.482 1.00 81.40 295 LEU A N 1
ATOM 2744 C CA . LEU A 1 368 ? -28.991 10.923 31.061 1.00 84.63 295 LEU A CA 1
ATOM 2745 C C . LEU A 1 368 ? -29.363 9.493 31.447 1.00 79.06 295 LEU A C 1
ATOM 2746 O O . LEU A 1 368 ? -30.446 9.246 31.976 1.00 77.81 295 LEU A O 1
ATOM 2751 N N . VAL A 1 369 ? -28.455 8.560 31.188 1.00 73.99 296 VAL A N 1
ATOM 2752 C CA . VAL A 1 369 ? -28.681 7.164 31.536 1.00 72.04 296 VAL A CA 1
ATOM 2753 C C . VAL A 1 369 ? -28.927 7.020 33.044 1.00 69.28 296 VAL A C 1
ATOM 2754 O O . VAL A 1 369 ? -29.835 6.306 33.464 1.00 68.05 296 VAL A O 1
ATOM 2758 N N . VAL A 1 370 ? -28.125 7.714 33.845 1.00 67.71 297 VAL A N 1
ATOM 2759 C CA . VAL A 1 370 ? -28.223 7.640 35.298 1.00 65.26 297 VAL A CA 1
ATOM 2760 C C . VAL A 1 370 ? -29.518 8.278 35.790 1.00 65.77 297 VAL A C 1
ATOM 2761 O O . VAL A 1 370 ? -30.129 7.789 36.747 1.00 66.37 297 VAL A O 1
ATOM 2765 N N . ALA A 1 371 ? -29.940 9.353 35.130 1.00 66.40 298 ALA A N 1
ATOM 2766 C CA . ALA A 1 371 ? -31.193 10.024 35.476 1.00 66.39 298 ALA A CA 1
ATOM 2767 C C . ALA A 1 371 ? -32.367 9.117 35.160 1.00 65.74 298 ALA A C 1
ATOM 2768 O O . ALA A 1 371 ? -33.263 8.941 35.981 1.00 64.03 298 ALA A O 1
ATOM 2770 N N . ALA A 1 372 ? -32.354 8.551 33.955 1.00 68.17 299 ALA A N 1
ATOM 2771 C CA . ALA A 1 372 ? -33.416 7.649 33.505 1.00 67.39 299 ALA A CA 1
ATOM 2772 C C . ALA A 1 372 ? -33.491 6.421 34.398 1.00 65.47 299 ALA A C 1
ATOM 2773 O O . ALA A 1 372 ? -34.579 5.996 34.778 1.00 64.99 299 ALA A O 1
ATOM 2775 N N . LEU A 1 373 ? -32.333 5.862 34.739 1.00 63.51 300 LEU A N 1
ATOM 2776 C CA . LEU A 1 373 ? -32.291 4.682 35.589 1.00 64.42 300 LEU A CA 1
ATOM 2777 C C . LEU A 1 373 ? -32.987 4.958 36.912 1.00 63.86 300 LEU A C 1
ATOM 2778 O O . LEU A 1 373 ? -33.810 4.167 37.370 1.00 62.75 300 LEU A O 1
ATOM 2783 N N . HIS A 1 374 ? -32.641 6.082 37.524 1.00 63.01 301 HIS A N 1
ATOM 2784 C CA . HIS A 1 374 ? -33.164 6.417 38.840 1.00 62.10 301 HIS A CA 1
ATOM 2785 C C . HIS A 1 374 ? -34.637 6.763 38.801 1.00 61.30 301 HIS A C 1
ATOM 2786 O O . HIS A 1 374 ? -35.348 6.542 39.778 1.00 59.68 301 HIS A O 1
ATOM 2793 N N . LEU A 1 375 ? -35.080 7.311 37.674 1.00 64.70 302 LEU A N 1
ATOM 2794 C CA . LEU A 1 375 ? -36.493 7.552 37.431 1.00 67.47 302 LEU A CA 1
ATOM 2795 C C . LEU A 1 375 ? -37.231 6.210 37.363 1.00 64.87 302 LEU A C 1
ATOM 2796 O O . LEU A 1 375 ? -38.305 6.055 37.944 1.00 63.52 302 LEU A O 1
ATOM 2801 N N . CYS A 1 376 ? -36.645 5.247 36.653 1.00 61.85 303 CYS A N 1
ATOM 2802 C CA . CYS A 1 376 ? -37.241 3.919 36.515 1.00 59.77 303 CYS A CA 1
ATOM 2803 C C . CYS A 1 376 ? -37.305 3.180 37.854 1.00 56.73 303 CYS A C 1
ATOM 2804 O O . CYS A 1 376 ? -38.300 2.521 38.140 1.00 58.39 303 CYS A O 1
ATOM 2807 N N . ILE A 1 377 ? -36.251 3.293 38.666 1.00 54.46 304 ILE A N 1
ATOM 2808 C CA . ILE A 1 377 ? -36.239 2.724 40.021 1.00 51.90 304 ILE A CA 1
ATOM 2809 C C . ILE A 1 377 ? -37.373 3.354 40.832 1.00 54.23 304 ILE A C 1
ATOM 2810 O O . ILE A 1 377 ? -38.148 2.646 41.487 1.00 55.38 304 ILE A O 1
ATOM 2815 N N . ALA A 1 378 ? -37.472 4.682 40.765 1.00 55.52 305 ALA A N 1
ATOM 2816 C CA . ALA A 1 378 ? -38.512 5.423 41.472 1.00 56.23 305 ALA A CA 1
ATOM 2817 C C . ALA A 1 378 ? -39.921 4.994 41.045 1.00 58.43 305 ALA A C 1
ATOM 2818 O O . ALA A 1 378 ? -40.814 4.871 41.884 1.00 60.50 305 ALA A O 1
ATOM 2820 N N . LEU A 1 379 ? -40.112 4.752 39.750 1.00 60.61 306 LEU A N 1
ATOM 2821 C CA . LEU A 1 379 ? -41.413 4.314 39.216 1.00 61.86 306 LEU A CA 1
ATOM 2822 C C . LEU A 1 379 ? -41.844 2.964 39.808 1.00 58.80 306 LEU A C 1
ATOM 2823 O O . LEU A 1 379 ? -43.024 2.754 40.117 1.00 54.13 306 LEU A O 1
ATOM 2828 N N . GLY A 1 380 ? -40.880 2.063 39.980 1.00 57.00 307 GLY A N 1
ATOM 2829 C CA . GLY A 1 380 ? -41.124 0.800 40.667 1.00 56.48 307 GLY A CA 1
ATOM 2830 C C . GLY A 1 380 ? -41.697 0.997 42.061 1.00 55.56 307 GLY A C 1
ATOM 2831 O O . GLY A 1 380 ? -42.669 0.340 42.427 1.00 57.40 307 GLY A O 1
ATOM 2832 N N . TYR A 1 381 ? -41.104 1.906 42.837 1.00 53.63 308 TYR A N 1
ATOM 2833 C CA . TYR A 1 381 ? -41.605 2.205 44.180 1.00 52.73 308 TYR A CA 1
ATOM 2834 C C . TYR A 1 381 ? -42.950 2.922 44.127 1.00 55.05 308 TYR A C 1
ATOM 2835 O O . TYR A 1 381 ? -43.802 2.708 44.990 1.00 55.96 308 TYR A O 1
ATOM 2844 N N . ALA A 1 382 ? -43.146 3.751 43.103 1.00 54.83 309 ALA A N 1
ATOM 2845 C CA . ALA A 1 382 ? -44.400 4.480 42.937 1.00 56.13 309 ALA A CA 1
ATOM 2846 C C . ALA A 1 382 ? -45.592 3.541 42.870 1.00 56.45 309 ALA A C 1
ATOM 2847 O O . ALA A 1 382 ? -46.692 3.909 43.287 1.00 57.99 309 ALA A O 1
ATOM 2849 N N . ASN A 1 383 ? -45.379 2.336 42.340 1.00 55.70 310 ASN A N 1
ATOM 2850 C CA . ASN A 1 383 ? -46.440 1.340 42.292 1.00 54.90 310 ASN A CA 1
ATOM 2851 C C . ASN A 1 383 ? -47.124 1.185 43.641 1.00 54.58 310 ASN A C 1
ATOM 2852 O O . ASN A 1 383 ? -48.353 1.060 43.717 1.00 54.24 310 ASN A O 1
ATOM 2857 N N . SER A 1 384 ? -46.312 1.180 44.695 1.00 52.25 311 SER A N 1
ATOM 2858 C CA . SER A 1 384 ? -46.805 0.986 46.051 1.00 51.64 311 SER A CA 1
ATOM 2859 C C . SER A 1 384 ? -47.768 2.084 46.497 1.00 52.38 311 SER A C 1
ATOM 2860 O O . SER A 1 384 ? -48.730 1.802 47.210 1.00 55.09 311 SER A O 1
ATOM 2863 N N . SER A 1 385 ? -47.511 3.326 46.097 1.00 52.41 312 SER A N 1
ATOM 2864 C CA . SER A 1 385 ? -48.385 4.441 46.467 1.00 54.82 312 SER A CA 1
ATOM 2865 C C . SER A 1 385 ? -49.618 4.531 45.562 1.00 56.92 312 SER A C 1
ATOM 2866 O O . SER A 1 385 ? -50.676 5.025 45.972 1.00 58.55 312 SER A O 1
ATOM 2869 N N . LEU A 1 386 ? -49.482 4.036 44.340 1.00 57.57 313 LEU A N 1
ATOM 2870 C CA . LEU A 1 386 ? -50.583 4.022 43.391 1.00 60.43 313 LEU A CA 1
ATOM 2871 C C . LEU A 1 386 ? -51.697 3.018 43.767 1.00 60.66 313 LEU A C 1
ATOM 2872 O O . LEU A 1 386 ? -52.879 3.294 43.546 1.00 59.62 313 LEU A O 1
ATOM 2877 N N . ASN A 1 387 ? -51.327 1.873 44.347 1.00 60.14 314 ASN A N 1
ATOM 2878 C CA . ASN A 1 387 ? -52.283 0.770 44.578 1.00 59.82 314 ASN A CA 1
ATOM 2879 C C . ASN A 1 387 ? -53.457 1.078 45.520 1.00 61.53 314 ASN A C 1
ATOM 2880 O O . ASN A 1 387 ? -54.599 0.755 45.203 1.00 61.44 314 ASN A O 1
ATOM 2885 N N . PRO A 1 388 ? -53.186 1.682 46.686 1.00 63.78 315 PRO A N 1
ATOM 2886 C CA . PRO A 1 388 ? -54.303 2.134 47.533 1.00 64.94 315 PRO A CA 1
ATOM 2887 C C . PRO A 1 388 ? -55.329 2.993 46.792 1.00 64.60 315 PRO A C 1
ATOM 2888 O O . PRO A 1 388 ? -56.533 2.836 47.007 1.00 65.34 315 PRO A O 1
ATOM 2892 N N . VAL A 1 389 ? -54.848 3.887 45.929 1.00 63.68 316 VAL A N 1
ATOM 2893 C CA . VAL A 1 389 ? -55.725 4.779 45.178 1.00 65.16 316 VAL A CA 1
ATOM 2894 C C . VAL A 1 389 ? -56.547 3.983 44.156 1.00 64.69 316 VAL A C 1
ATOM 2895 O O . VAL A 1 389 ? -57.718 4.272 43.948 1.00 66.21 316 VAL A O 1
ATOM 2899 N N . LEU A 1 390 ? -55.938 2.975 43.538 1.00 64.46 317 LEU A N 1
ATOM 2900 C CA . LEU A 1 390 ? -56.659 2.078 42.625 1.00 64.24 317 LEU A CA 1
ATOM 2901 C C . LEU A 1 390 ? -57.783 1.293 43.309 1.00 64.45 317 LEU A C 1
ATOM 2902 O O . LEU A 1 390 ? -58.823 1.057 42.698 1.00 64.34 317 LEU A O 1
ATOM 2907 N N . TYR A 1 391 ? -57.571 0.879 44.560 1.00 64.10 318 TYR A N 1
ATOM 2908 C CA . TYR A 1 391 ? -58.598 0.139 45.302 1.00 64.93 318 TYR A CA 1
ATOM 2909 C C . TYR A 1 391 ? -59.788 1.053 45.584 1.00 67.26 318 TYR A C 1
ATOM 2910 O O . TYR A 1 391 ? -60.938 0.636 45.457 1.00 65.12 318 TYR A O 1
ATOM 2919 N N . ALA A 1 392 ? -59.499 2.297 45.967 1.00 69.11 319 ALA A N 1
ATOM 2920 C CA . ALA A 1 392 ? -60.535 3.298 46.230 1.00 70.46 319 ALA A CA 1
ATOM 2921 C C . ALA A 1 392 ? -61.342 3.613 44.971 1.00 72.88 319 ALA A C 1
ATOM 2922 O O . ALA A 1 392 ? -62.567 3.741 45.020 1.00 73.71 319 ALA A O 1
ATOM 2924 N N . PHE A 1 393 ? -60.644 3.710 43.845 1.00 74.28 320 PHE A N 1
ATOM 2925 C CA . PHE A 1 393 ? -61.259 4.031 42.563 1.00 77.89 320 PHE A CA 1
ATOM 2926 C C . PHE A 1 393 ? -62.113 2.876 42.030 1.00 75.88 320 PHE A C 1
ATOM 2927 O O . PHE A 1 393 ? -63.199 3.107 41.512 1.00 80.46 320 PHE A O 1
ATOM 2935 N N . LEU A 1 394 ? -61.637 1.641 42.185 1.00 72.97 321 LEU A N 1
ATOM 2936 C CA . LEU A 1 394 ? -62.157 0.498 41.423 1.00 70.97 321 LEU A CA 1
ATOM 2937 C C . LEU A 1 394 ? -63.049 -0.472 42.181 1.00 69.87 321 LEU A C 1
ATOM 2938 O O . LEU A 1 394 ? -63.551 -1.426 41.587 1.00 69.03 321 LEU A O 1
ATOM 2943 N N . ASP A 1 395 ? -63.244 -0.254 43.476 1.00 70.24 322 ASP A N 1
ATOM 2944 C CA . ASP A 1 395 ? -63.983 -1.205 44.298 1.00 72.68 322 ASP A CA 1
ATOM 2945 C C . ASP A 1 395 ? -64.959 -0.465 45.190 1.00 78.41 322 ASP A C 1
ATOM 2946 O O . ASP A 1 395 ? -64.607 0.541 45.810 1.00 79.08 322 ASP A O 1
ATOM 2951 N N . GLU A 1 396 ? -66.185 -0.984 45.250 1.00 87.34 323 GLU A N 1
ATOM 2952 C CA . GLU A 1 396 ? -67.286 -0.333 45.959 1.00 92.43 323 GLU A CA 1
ATOM 2953 C C . GLU A 1 396 ? -66.977 -0.161 47.445 1.00 94.46 323 GLU A C 1
ATOM 2954 O O . GLU A 1 396 ? -67.096 0.942 47.986 1.00 96.22 323 GLU A O 1
ATOM 2956 N N . ASN A 1 397 ? -66.564 -1.252 48.088 1.00 90.72 324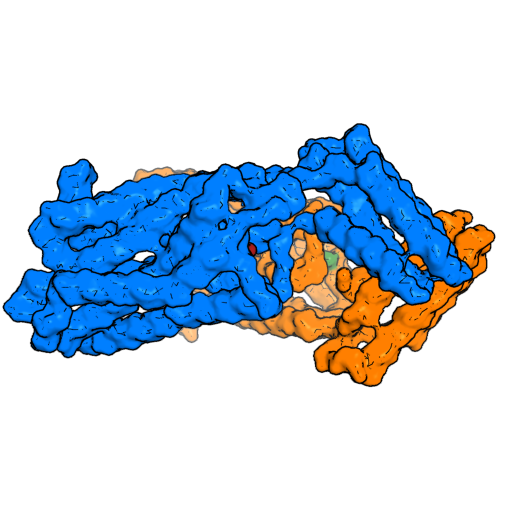 ASN A N 1
ATOM 2957 C CA . ASN A 1 397 ? -66.332 -1.262 49.530 1.00 87.71 324 ASN A CA 1
ATOM 2958 C C . ASN A 1 397 ? -65.113 -0.458 49.976 1.00 87.14 324 ASN A C 1
ATOM 2959 O O . ASN A 1 397 ? -65.094 0.065 51.092 1.00 90.71 324 ASN A O 1
ATOM 2964 N N . PHE A 1 398 ? -64.100 -0.355 49.120 1.00 85.25 325 PHE A N 1
ATOM 2965 C CA . PHE A 1 398 ? -62.932 0.474 49.431 1.00 85.30 325 PHE A CA 1
ATOM 2966 C C . PHE A 1 398 ? -63.271 1.954 49.308 1.00 88.11 325 PHE A C 1
ATOM 2967 O O . PHE A 1 398 ? -62.756 2.779 50.064 1.00 82.44 325 PHE A O 1
ATOM 2975 N N . LYS A 1 399 ? -64.146 2.283 48.360 1.00 95.15 326 LYS A N 1
ATOM 2976 C CA . LYS A 1 399 ? -64.642 3.651 48.213 1.00 99.07 326 LYS A CA 1
ATOM 2977 C C . LYS A 1 399 ? -65.432 4.053 49.461 1.00 102.62 326 LYS A C 1
ATOM 2978 O O . LYS A 1 399 ? -65.194 5.120 50.025 1.00 107.22 326 LYS A O 1
ATOM 2981 N N . ARG A 1 400 ? -66.353 3.187 49.893 1.00 101.48 327 ARG A N 1
ATOM 2982 C CA . ARG A 1 400 ? -67.123 3.410 51.127 1.00 104.70 327 ARG A CA 1
ATOM 2983 C C . ARG A 1 400 ? -66.230 3.507 52.374 1.00 110.19 327 ARG A C 1
ATOM 2984 O O . ARG A 1 400 ? -66.497 4.319 53.260 1.00 115.01 327 ARG A O 1
ATOM 2988 N N . CYS A 1 401 ? -65.185 2.681 52.444 1.00 114.71 328 CYS A N 1
ATOM 2989 C CA . CYS A 1 401 ? -64.224 2.736 53.558 1.00 115.42 328 CYS A CA 1
ATOM 2990 C C . CYS A 1 401 ? -63.428 4.045 53.551 1.00 117.96 328 CYS A C 1
ATOM 2991 O O . CYS A 1 401 ? -63.166 4.614 54.607 1.00 118.73 328 CYS A O 1
ATOM 2994 N N . PHE A 1 402 ? -63.056 4.503 52.356 1.00 123.93 329 PHE A N 1
ATOM 2995 C CA . PHE A 1 402 ? -62.331 5.768 52.149 1.00 128.87 329 PHE A CA 1
ATOM 2996 C C . PHE A 1 402 ? -63.143 6.988 52.541 1.00 130.00 329 PHE A C 1
ATOM 2997 O O . PHE A 1 402 ? -62.620 7.944 53.116 1.00 133.50 329 PHE A O 1
ATOM 3005 N N . ARG A 1 403 ? -64.409 6.970 52.140 1.00 131.54 330 ARG A N 1
ATOM 3006 C CA . ARG A 1 403 ? -65.327 8.077 52.402 1.00 131.24 330 ARG A CA 1
ATOM 3007 C C . ARG A 1 403 ? -65.649 8.189 53.889 1.00 127.67 330 ARG A C 1
ATOM 3008 O O . ARG A 1 403 ? -65.809 9.291 54.402 1.00 126.46 330 ARG A O 1
ATOM 3016 N N . GLN A 1 404 ? -65.739 7.046 54.569 1.00 127.42 331 GLN A N 1
ATOM 3017 C CA . GLN A 1 404 ? -65.952 7.007 56.017 1.00 126.04 331 GLN A CA 1
ATOM 3018 C C . GLN A 1 404 ? -64.769 7.598 56.785 1.00 127.28 331 GLN A C 1
ATOM 3019 O O . GLN A 1 404 ? -64.956 8.178 57.850 1.00 132.53 331 GLN A O 1
ATOM 3021 N N . LEU A 1 405 ? -63.557 7.438 56.253 1.00 125.75 332 LEU A N 1
ATOM 3022 C CA . LEU A 1 405 ? -62.364 8.068 56.831 1.00 125.58 332 LEU A CA 1
ATOM 3023 C C . LEU A 1 405 ? -62.294 9.563 56.493 1.00 127.88 332 LEU A C 1
ATOM 3024 O O . LEU A 1 405 ? -61.942 10.387 57.344 1.00 126.38 332 LEU A O 1
ATOM 3026 N N . CYS A 1 406 ? -62.619 9.900 55.244 1.00 128.06 333 CYS A N 1
ATOM 3027 C CA . CYS A 1 406 ? -62.616 11.289 54.774 1.00 127.28 333 CYS A CA 1
ATOM 3028 C C . CYS A 1 406 ? -63.251 11.403 53.388 1.00 124.21 333 CYS A C 1
ATOM 3029 O O . CYS A 1 406 ? -62.553 11.410 52.370 1.00 119.10 333 CYS A O 1
ATOM 3031 N N . ALA B 1 6 ? -11.649 6.554 21.218 1.00 95.26 1001 ALA B N 1
ATOM 3032 C CA . ALA B 1 6 ? -11.955 7.571 20.160 1.00 96.95 1001 ALA B CA 1
ATOM 3033 C C . ALA B 1 6 ? -12.267 6.919 18.808 1.00 95.86 1001 ALA B C 1
ATOM 3034 O O . ALA B 1 6 ? -12.080 5.713 18.625 1.00 104.73 1001 ALA B O 1
ATOM 3036 N N . ASP B 1 7 ? -12.754 7.732 17.873 1.00 91.24 1002 ASP B N 1
ATOM 3037 C CA . ASP B 1 7 ? -13.077 7.280 16.523 1.00 83.28 1002 ASP B CA 1
ATOM 3038 C C . ASP B 1 7 ? -11.819 7.262 15.643 1.00 77.14 1002 ASP B C 1
ATOM 3039 O O . ASP B 1 7 ? -10.899 8.081 15.795 1.00 76.09 1002 ASP B O 1
ATOM 3044 N N . LEU B 1 8 ? -11.780 6.291 14.743 1.00 71.74 1003 LEU B N 1
ATOM 3045 C CA . LEU B 1 8 ? -10.678 6.140 13.798 1.00 68.06 1003 LEU B CA 1
ATOM 3046 C C . LEU B 1 8 ? -10.448 7.407 12.988 1.00 68.46 1003 LEU B C 1
ATOM 3047 O O . LEU B 1 8 ? -9.326 7.889 12.889 1.00 68.27 1003 LEU B O 1
ATOM 3052 N N . GLU B 1 9 ? -11.511 7.955 12.418 1.00 74.34 1004 GLU B N 1
ATOM 3053 C CA . GLU B 1 9 ? -11.395 9.170 11.602 1.00 74.27 1004 GLU B CA 1
ATOM 3054 C C . GLU B 1 9 ? -10.843 10.342 12.415 1.00 71.19 1004 GLU B C 1
ATOM 3055 O O . GLU B 1 9 ? -10.020 11.109 11.915 1.00 67.54 1004 GLU B O 1
ATOM 3057 N N . ASP B 1 10 ? -11.293 10.476 13.661 1.00 71.44 1005 ASP B N 1
ATOM 3058 C CA . ASP B 1 10 ? -10.761 11.509 14.553 1.00 74.35 1005 ASP B CA 1
ATOM 3059 C C . ASP B 1 10 ? -9.269 11.306 14.784 1.00 69.64 1005 ASP B C 1
ATOM 3060 O O . ASP B 1 10 ? -8.480 12.220 14.592 1.00 73.65 1005 ASP B O 1
ATOM 3065 N N . ASN B 1 11 ? -8.890 10.101 15.188 1.00 65.61 1006 ASN B N 1
ATOM 3066 C CA . ASN B 1 11 ? -7.483 9.756 15.386 1.00 62.31 1006 ASN B CA 1
ATOM 3067 C C . ASN B 1 11 ? -6.625 10.025 14.146 1.00 60.31 1006 ASN B C 1
ATOM 3068 O O . ASN B 1 11 ? -5.478 10.453 14.256 1.00 59.03 1006 ASN B O 1
ATOM 3073 N N . TRP B 1 12 ? -7.190 9.766 12.974 1.00 60.23 1007 TRP B N 1
ATOM 3074 C CA . TRP B 1 12 ? -6.502 9.982 11.706 1.00 59.98 1007 TRP B CA 1
ATOM 3075 C C . TRP B 1 12 ? -6.339 11.461 11.405 1.00 59.98 1007 TRP B C 1
ATOM 3076 O O . TRP B 1 12 ? -5.339 11.891 10.836 1.00 58.13 1007 TRP B O 1
ATOM 3087 N N . GLU B 1 13 ? -7.346 12.236 11.776 1.00 63.97 1008 GLU B N 1
ATOM 3088 C CA . GLU B 1 13 ? -7.297 13.673 11.609 1.00 67.00 1008 GLU B CA 1
ATOM 3089 C C . GLU B 1 13 ? -6.242 14.276 12.532 1.00 63.79 1008 GLU B C 1
ATOM 3090 O O . GLU B 1 13 ? -5.553 15.211 12.133 1.00 64.06 1008 GLU B O 1
ATOM 3096 N N . THR B 1 14 ? -6.103 13.740 13.750 1.00 61.25 1009 THR B N 1
ATOM 3097 C CA . THR B 1 14 ? -5.136 14.285 14.715 1.00 60.99 1009 THR B CA 1
ATOM 3098 C C . THR B 1 14 ? -3.695 13.962 14.303 1.00 59.57 1009 THR B C 1
ATOM 3099 O O . THR B 1 14 ? -2.804 14.794 14.483 1.00 61.00 1009 THR B O 1
ATOM 3103 N N . LEU B 1 15 ? -3.479 12.768 13.748 1.00 56.94 1010 LEU B N 1
ATOM 3104 C CA . LEU B 1 15 ? -2.208 12.427 13.111 1.00 56.93 1010 LEU B CA 1
ATOM 3105 C C . LEU B 1 15 ? -1.802 13.451 12.045 1.00 59.46 1010 LEU B C 1
ATOM 3106 O O . LEU B 1 15 ? -0.669 13.946 12.045 1.00 58.58 1010 LEU B O 1
ATOM 3111 N N . ASN B 1 16 ? -2.720 13.747 11.129 1.00 60.99 1011 ASN B N 1
ATOM 3112 C CA . ASN B 1 16 ? -2.455 14.731 10.082 1.00 62.70 1011 ASN B CA 1
ATOM 3113 C C . ASN B 1 16 ? -2.197 16.097 10.654 1.00 61.04 1011 ASN B C 1
ATOM 3114 O O . ASN B 1 16 ? -1.278 16.791 10.225 1.00 62.36 1011 ASN B O 1
ATOM 3119 N N . ASP B 1 17 ? -3.024 16.487 11.613 1.00 58.87 1012 ASP B N 1
ATOM 3120 C CA . ASP B 1 17 ? -2.935 17.817 12.177 1.00 61.93 1012 ASP B CA 1
ATOM 3121 C C . ASP B 1 17 ? -1.603 18.039 12.882 1.00 58.68 1012 ASP B C 1
ATOM 3122 O O . ASP B 1 17 ? -1.003 19.110 12.760 1.00 57.73 1012 ASP B O 1
ATOM 3127 N N . ASN B 1 18 ? -1.136 17.018 13.592 1.00 54.80 1013 ASN B N 1
ATOM 3128 C CA . ASN B 1 18 ? 0.135 17.105 14.298 1.00 52.59 1013 ASN B CA 1
ATOM 3129 C C . ASN B 1 18 ? 1.353 17.004 13.375 1.00 51.86 1013 ASN B C 1
ATOM 3130 O O . ASN B 1 18 ? 2.410 17.554 13.684 1.00 49.79 1013 ASN B O 1
ATOM 3135 N N . LEU B 1 19 ? 1.206 16.314 12.245 1.00 52.68 1014 LEU B N 1
ATOM 3136 C CA . LEU B 1 19 ? 2.248 16.310 11.221 1.00 53.51 1014 LEU B CA 1
ATOM 3137 C C . LEU B 1 19 ? 2.464 17.712 10.680 1.00 55.23 1014 LEU B C 1
ATOM 3138 O O . LEU B 1 19 ? 3.590 18.102 10.388 1.00 56.34 1014 LEU B O 1
ATOM 3143 N N . LYS B 1 20 ? 1.379 18.466 10.549 1.00 57.94 1015 LYS B N 1
ATOM 3144 C CA . LYS B 1 20 ? 1.452 19.860 10.091 1.00 59.56 1015 LYS B CA 1
ATOM 3145 C C . LYS B 1 20 ? 2.096 20.763 11.159 1.00 58.49 1015 LYS B C 1
ATOM 3146 O O . LYS B 1 20 ? 2.804 21.708 10.833 1.00 60.38 1015 LYS B O 1
ATOM 3148 N N . VAL B 1 21 ? 1.849 20.454 12.428 1.00 57.49 1016 VAL B N 1
ATOM 3149 C CA . VAL B 1 21 ? 2.482 21.153 13.549 1.00 57.82 1016 VAL B CA 1
ATOM 3150 C C . VAL B 1 21 ? 3.993 20.906 13.545 1.00 56.85 1016 VAL B C 1
ATOM 3151 O O . VAL B 1 21 ? 4.778 21.820 13.790 1.00 58.99 1016 VAL B O 1
ATOM 3155 N N . ILE B 1 22 ? 4.394 19.677 13.248 1.00 55.23 1017 ILE B N 1
ATOM 3156 C CA . ILE B 1 22 ? 5.811 19.327 13.199 1.00 54.82 1017 ILE B CA 1
ATOM 3157 C C . ILE B 1 22 ? 6.523 20.035 12.041 1.00 57.25 1017 ILE B C 1
ATOM 3158 O O . ILE B 1 22 ? 7.665 20.455 12.197 1.00 57.93 1017 ILE B O 1
ATOM 3163 N N . GLU B 1 23 ? 5.857 20.192 10.897 1.00 60.42 1018 GLU B N 1
ATOM 3164 C CA . GLU B 1 23 ? 6.473 20.883 9.755 1.00 66.71 1018 GLU B CA 1
ATOM 3165 C C . GLU B 1 23 ? 6.850 22.321 10.085 1.00 69.16 1018 GLU B C 1
ATOM 3166 O O . GLU B 1 23 ? 7.969 22.745 9.807 1.00 70.50 1018 GLU B O 1
ATOM 3172 N N . LYS B 1 24 ? 5.912 23.062 10.671 1.00 70.38 1019 LYS B N 1
ATOM 3173 C CA . LYS B 1 24 ? 6.139 24.464 11.003 1.00 72.93 1019 LYS B CA 1
ATOM 3174 C C . LYS B 1 24 ? 6.332 24.575 12.500 1.00 73.14 1019 LYS B C 1
ATOM 3175 O O . LYS B 1 24 ? 5.444 25.023 13.218 1.00 83.97 1019 LYS B O 1
ATOM 3178 N N . ALA B 1 25 ? 7.504 24.153 12.963 1.00 71.21 1020 ALA B N 1
ATOM 3179 C CA . ALA B 1 25 ? 7.832 24.186 14.379 1.00 71.28 1020 ALA B CA 1
ATOM 3180 C C . ALA B 1 25 ? 9.227 24.766 14.597 1.00 73.90 1020 ALA B C 1
ATOM 3181 O O . ALA B 1 25 ? 10.170 24.373 13.912 1.00 73.46 1020 ALA B O 1
ATOM 3183 N N . ASP B 1 26 ? 9.342 25.679 15.566 1.00 76.67 1021 ASP B N 1
ATOM 3184 C CA . ASP B 1 26 ? 10.605 26.347 15.904 1.00 76.82 1021 ASP B CA 1
ATOM 3185 C C . ASP B 1 26 ? 11.476 25.490 16.801 1.00 74.16 1021 ASP B C 1
ATOM 3186 O O . ASP B 1 26 ? 12.699 25.537 16.708 1.00 74.46 1021 ASP B O 1
ATOM 3191 N N . ASN B 1 27 ? 10.844 24.731 17.691 1.00 72.86 1022 ASN B N 1
ATOM 3192 C CA . ASN B 1 27 ? 11.556 24.092 18.789 1.00 70.94 1022 ASN B CA 1
ATOM 3193 C C . ASN B 1 27 ? 11.145 22.649 19.026 1.00 66.45 1022 ASN B C 1
ATOM 3194 O O . ASN B 1 27 ? 10.099 22.197 18.562 1.00 66.38 1022 ASN B O 1
ATOM 3199 N N . ALA B 1 28 ? 11.973 21.955 19.798 1.00 62.78 1023 ALA B N 1
ATOM 3200 C CA . ALA B 1 28 ? 11.786 20.546 20.113 1.00 59.06 1023 ALA B CA 1
ATOM 3201 C C . ALA B 1 28 ? 10.593 20.236 21.041 1.00 58.97 1023 ALA B C 1
ATOM 3202 O O . ALA B 1 28 ? 10.118 19.102 21.066 1.00 59.90 1023 ALA B O 1
ATOM 3204 N N . ALA B 1 29 ? 10.120 21.220 21.809 1.00 58.27 1024 ALA B N 1
ATOM 3205 C CA . ALA B 1 29 ? 8.983 21.011 22.713 1.00 56.47 1024 ALA B CA 1
ATOM 3206 C C . ALA B 1 29 ? 7.689 20.798 21.926 1.00 57.87 1024 ALA B C 1
ATOM 3207 O O . ALA B 1 29 ? 6.904 19.893 22.224 1.00 57.80 1024 ALA B O 1
ATOM 3209 N N . GLN B 1 30 ? 7.477 21.648 20.926 1.00 58.80 1025 GLN B N 1
ATOM 3210 C CA . GLN B 1 30 ? 6.358 21.509 20.011 1.00 60.67 1025 GLN B CA 1
ATOM 3211 C C . GLN B 1 30 ? 6.379 20.160 19.306 1.00 59.62 1025 GLN B C 1
ATOM 3212 O O . GLN B 1 30 ? 5.345 19.515 19.167 1.00 61.34 1025 GLN B O 1
ATOM 3218 N N . VAL B 1 31 ? 7.560 19.755 18.844 1.00 57.87 1026 VAL B N 1
ATOM 3219 C CA . VAL B 1 31 ? 7.722 18.507 18.107 1.00 57.13 1026 VAL B CA 1
ATOM 3220 C C . VAL B 1 31 ? 7.432 17.314 19.014 1.00 56.04 1026 VAL B C 1
ATOM 3221 O O . VAL B 1 31 ? 6.710 16.397 18.636 1.00 57.35 1026 VAL B O 1
ATOM 3225 N N . LYS B 1 32 ? 8.002 17.339 20.209 1.00 53.72 1027 LYS B N 1
ATOM 3226 C CA . LYS B 1 32 ? 7.843 16.265 21.174 1.00 52.85 1027 LYS B CA 1
ATOM 3227 C C . LYS B 1 32 ? 6.388 16.089 21.563 1.00 49.80 1027 LYS B C 1
ATOM 3228 O O . LYS B 1 32 ? 5.867 14.972 21.606 1.00 46.20 1027 LYS B O 1
ATOM 3234 N N . ASP B 1 33 ? 5.728 17.202 21.833 1.00 48.75 1028 ASP B N 1
ATOM 3235 C CA . ASP B 1 33 ? 4.321 17.183 22.182 1.00 48.73 1028 ASP B CA 1
ATOM 3236 C C . ASP B 1 33 ? 3.456 16.639 21.048 1.00 46.55 1028 ASP B C 1
ATOM 3237 O O . ASP B 1 33 ? 2.520 15.887 21.284 1.00 45.72 1028 ASP B O 1
ATOM 3242 N N . ALA B 1 34 ? 3.753 17.054 19.825 1.00 45.15 1029 ALA B N 1
ATOM 3243 C CA . ALA B 1 34 ? 2.965 16.643 18.684 1.00 44.47 1029 ALA B CA 1
ATOM 3244 C C . ALA B 1 34 ? 3.128 15.157 18.480 1.00 45.35 1029 ALA B C 1
ATOM 3245 O O . ALA B 1 34 ? 2.146 14.444 18.266 1.00 46.59 1029 ALA B O 1
ATOM 3247 N N . LEU B 1 35 ? 4.377 14.695 18.550 1.00 44.85 1030 LEU B N 1
ATOM 3248 C CA . LEU B 1 35 ? 4.694 13.275 18.374 1.00 41.89 1030 LEU B CA 1
ATOM 3249 C C . LEU B 1 35 ? 4.026 12.407 19.429 1.00 41.28 1030 LEU B C 1
ATOM 3250 O O . LEU B 1 35 ? 3.579 11.305 19.142 1.00 40.90 1030 LEU B O 1
ATOM 3255 N N . THR B 1 36 ? 3.957 12.906 20.653 1.00 41.48 1031 THR B N 1
ATOM 3256 C CA . THR B 1 36 ? 3.371 12.140 21.734 1.00 41.98 1031 THR B CA 1
ATOM 3257 C C . THR B 1 36 ? 1.848 12.017 21.568 1.00 42.26 1031 THR B C 1
ATOM 3258 O O . THR B 1 36 ? 1.258 10.970 21.873 1.00 42.47 1031 THR B O 1
ATOM 3262 N N . LYS B 1 37 ? 1.219 13.085 21.090 1.00 41.60 1032 LYS B N 1
ATOM 3263 C CA . LYS B 1 37 ? -0.199 13.052 20.765 1.00 42.20 1032 LYS B CA 1
ATOM 3264 C C . LYS B 1 37 ? -0.471 12.092 19.622 1.00 43.17 1032 LYS B C 1
ATOM 3265 O O . LYS B 1 37 ? -1.413 11.309 19.671 1.00 44.91 1032 LYS B O 1
ATOM 3271 N N . MET B 1 38 ? 0.367 12.143 18.596 1.00 45.14 1033 MET B N 1
ATOM 3272 C CA . MET B 1 38 ? 0.243 11.220 17.464 1.00 46.60 1033 MET B CA 1
ATOM 3273 C C . MET B 1 38 ? 0.330 9.764 17.892 1.00 44.43 1033 MET B C 1
ATOM 3274 O O . MET B 1 38 ? -0.322 8.904 17.309 1.00 46.37 1033 MET B O 1
ATOM 3279 N N . ARG B 1 39 ? 1.154 9.492 18.894 1.00 43.56 1034 ARG B N 1
ATOM 3280 C CA . ARG B 1 39 ? 1.342 8.133 19.393 1.00 43.41 1034 ARG B CA 1
ATOM 3281 C C . ARG B 1 39 ? 0.095 7.615 20.084 1.00 42.78 1034 ARG B C 1
ATOM 3282 O O . ARG B 1 39 ? -0.299 6.476 19.883 1.00 44.13 1034 ARG B O 1
ATOM 3290 N N . ALA B 1 40 ? -0.529 8.460 20.891 1.00 42.62 1035 ALA B N 1
ATOM 3291 C CA . ALA B 1 40 ? -1.801 8.113 21.514 1.00 43.09 1035 ALA B CA 1
ATOM 3292 C C . ALA B 1 40 ? -2.868 7.843 20.444 1.00 41.29 1035 ALA B C 1
ATOM 3293 O O . ALA B 1 40 ? -3.557 6.829 20.486 1.00 40.95 1035 ALA B O 1
ATOM 3295 N N . ALA B 1 41 ? -2.971 8.733 19.470 1.00 40.61 1036 ALA B N 1
ATOM 3296 C CA . ALA B 1 41 ? -3.920 8.554 18.367 1.00 41.61 1036 ALA B CA 1
ATOM 3297 C C . ALA B 1 41 ? -3.651 7.269 17.587 1.00 41.76 1036 ALA B C 1
ATOM 3298 O O . ALA B 1 41 ? -4.578 6.562 17.196 1.00 42.20 1036 ALA B O 1
ATOM 3300 N N . ALA B 1 42 ? -2.375 6.983 17.369 1.00 42.98 1037 ALA B N 1
ATOM 3301 C CA . ALA B 1 42 ? -1.957 5.808 16.631 1.00 44.14 1037 ALA B CA 1
ATOM 3302 C C . ALA B 1 42 ? -2.341 4.531 17.353 1.00 45.40 1037 ALA B C 1
ATOM 3303 O O . ALA B 1 42 ? -2.801 3.585 16.714 1.00 47.23 1037 ALA B O 1
ATOM 3305 N N . LEU B 1 43 ? -2.160 4.512 18.675 1.00 47.04 1038 LEU B N 1
ATOM 3306 C CA . LEU B 1 43 ? -2.465 3.325 19.485 1.00 48.34 1038 LEU B CA 1
ATOM 3307 C C . LEU B 1 43 ? -3.956 3.091 19.516 1.00 49.74 1038 LEU B C 1
ATOM 3308 O O . LEU B 1 43 ? -4.429 1.952 19.502 1.00 49.59 1038 LEU B O 1
ATOM 3313 N N . ASP B 1 44 ? -4.681 4.197 19.570 1.00 53.63 1039 ASP B N 1
ATOM 3314 C CA . ASP B 1 44 ? -6.129 4.187 19.572 1.00 55.55 1039 ASP B CA 1
ATOM 3315 C C . ASP B 1 44 ? -6.644 3.719 18.219 1.00 54.26 1039 ASP B C 1
ATOM 3316 O O . ASP B 1 44 ? -7.501 2.845 18.153 1.00 56.19 1039 ASP B O 1
ATOM 3321 N N . ALA B 1 45 ? -6.096 4.286 17.147 1.00 53.33 1040 ALA B N 1
ATOM 3322 C CA . ALA B 1 45 ? -6.474 3.919 15.773 1.00 54.16 1040 ALA B CA 1
ATOM 3323 C C . ALA B 1 45 ? -6.280 2.432 15.471 1.00 53.42 1040 ALA B C 1
ATOM 3324 O O . ALA B 1 45 ? -7.068 1.822 14.749 1.00 51.89 1040 ALA B O 1
ATOM 3326 N N . GLN B 1 46 ? -5.231 1.861 16.046 1.00 52.97 1041 GLN B N 1
ATOM 3327 C CA . GLN B 1 46 ? -4.875 0.460 15.842 1.00 53.98 1041 GLN B CA 1
ATOM 3328 C C . GLN B 1 46 ? -5.923 -0.504 16.408 1.00 55.28 1041 GLN B C 1
ATOM 3329 O O . GLN B 1 46 ? -6.039 -1.643 15.946 1.00 55.73 1041 GLN B O 1
ATOM 3335 N N . LYS B 1 47 ? -6.673 -0.042 17.410 1.00 54.69 1042 LYS B N 1
ATOM 3336 C CA . LYS B 1 47 ? -7.744 -0.829 18.020 1.00 53.63 1042 LYS B CA 1
ATOM 3337 C C . LYS B 1 47 ? -9.043 -0.802 17.200 1.00 52.61 1042 LYS B C 1
ATOM 3338 O O . LYS B 1 47 ? -9.953 -1.578 17.454 1.00 54.44 1042 LYS B O 1
ATOM 3341 N N . ALA B 1 48 ? -9.139 0.089 16.225 1.00 51.78 1043 ALA B N 1
ATOM 3342 C CA . ALA B 1 48 ? -10.368 0.228 15.454 1.00 52.49 1043 ALA B CA 1
ATOM 3343 C C . ALA B 1 48 ? -10.467 -0.809 14.348 1.00 52.88 1043 ALA B C 1
ATOM 3344 O O . ALA B 1 48 ? -9.480 -1.429 13.969 1.00 51.97 1043 ALA B O 1
ATOM 3346 N N . THR B 1 49 ? -11.688 -0.997 13.856 1.00 55.09 1044 THR B N 1
ATOM 3347 C CA . THR B 1 49 ? -11.936 -1.757 12.649 1.00 54.18 1044 THR B CA 1
ATOM 3348 C C . THR B 1 49 ? -12.252 -0.751 11.564 1.00 53.13 1044 THR B C 1
ATOM 3349 O O . THR B 1 49 ? -13.239 -0.029 11.666 1.00 56.73 1044 THR B O 1
ATOM 3353 N N . PRO B 1 50 ? -11.405 -0.682 10.526 1.00 51.57 1045 PRO B N 1
ATOM 3354 C CA . PRO B 1 50 ? -11.668 0.310 9.500 1.00 51.69 1045 PRO B CA 1
ATOM 3355 C C . PRO B 1 50 ? -12.870 -0.130 8.684 1.00 52.81 1045 PRO B C 1
ATOM 3356 O O . PRO B 1 50 ? -13.153 -1.332 8.629 1.00 50.37 1045 PRO B O 1
ATOM 3360 N N . PRO B 1 51 ? -13.592 0.835 8.080 1.00 53.90 1046 PRO B N 1
ATOM 3361 C CA . PRO B 1 51 ? -14.781 0.529 7.290 1.00 54.49 1046 PRO B CA 1
ATOM 3362 C C . PRO B 1 51 ? -14.563 -0.493 6.187 1.00 55.74 1046 PRO B C 1
ATOM 3363 O O . PRO B 1 51 ? -15.487 -1.222 5.865 1.00 60.19 1046 PRO B O 1
ATOM 3367 N N . LYS B 1 52 ? -13.366 -0.547 5.615 1.00 56.11 1047 LYS B N 1
ATOM 3368 C CA . LYS B 1 52 ? -13.088 -1.470 4.515 1.00 59.78 1047 LYS B CA 1
ATOM 3369 C C . LYS B 1 52 ? -12.953 -2.937 4.951 1.00 58.97 1047 LYS B C 1
ATOM 3370 O O . LYS B 1 52 ? -12.996 -3.835 4.115 1.00 59.48 1047 LYS B O 1
ATOM 3376 N N . LEU B 1 53 ? -12.772 -3.166 6.250 1.00 59.37 1048 LEU B N 1
ATOM 3377 C CA . LEU B 1 53 ? -12.601 -4.509 6.814 1.00 58.88 1048 LEU B CA 1
ATOM 3378 C C . LEU B 1 53 ? -13.690 -4.805 7.835 1.00 58.64 1048 LEU B C 1
ATOM 3379 O O . LEU B 1 53 ? -13.483 -5.583 8.767 1.00 56.26 1048 LEU B O 1
ATOM 3384 N N . GLU B 1 54 ? -14.856 -4.187 7.658 1.00 59.03 1049 GLU B N 1
ATOM 3385 C CA . GLU B 1 54 ? -15.893 -4.211 8.686 1.00 57.57 1049 GLU B CA 1
ATOM 3386 C C . GLU B 1 54 ? -16.635 -5.547 8.696 1.00 59.15 1049 GLU B C 1
ATOM 3387 O O . GLU B 1 54 ? -17.075 -6.030 7.650 1.00 58.40 1049 GLU B O 1
ATOM 3393 N N . ASP B 1 55 ? -16.762 -6.115 9.899 1.00 60.58 1050 ASP B N 1
ATOM 3394 C CA . ASP B 1 55 ? -17.246 -7.479 10.144 1.00 60.80 1050 ASP B CA 1
ATOM 3395 C C . ASP B 1 55 ? -16.299 -8.569 9.652 1.00 63.49 1050 ASP B C 1
ATOM 3396 O O . ASP B 1 55 ? -16.684 -9.739 9.589 1.00 68.57 1050 ASP B O 1
ATOM 3401 N N . LYS B 1 56 ? -15.061 -8.213 9.318 1.00 61.43 1051 LYS B N 1
ATOM 3402 C CA . LYS B 1 56 ? -14.064 -9.236 9.070 1.00 60.96 1051 LYS B CA 1
ATOM 3403 C C . LYS B 1 56 ? -13.530 -9.625 10.420 1.00 60.66 1051 LYS B C 1
ATOM 3404 O O . LYS B 1 56 ? -13.643 -8.860 11.374 1.00 62.03 1051 LYS B O 1
ATOM 3410 N N . SER B 1 57 ? -12.979 -10.826 10.512 1.00 61.83 1052 SER B N 1
ATOM 3411 C CA . SER B 1 57 ? -12.521 -11.350 11.783 1.00 62.64 1052 SER B CA 1
ATOM 3412 C C . SER B 1 57 ? -11.346 -10.513 12.271 1.00 63.03 1052 SER B C 1
ATOM 3413 O O . SER B 1 57 ? -10.491 -10.133 11.464 1.00 60.84 1052 SER B O 1
ATOM 3416 N N . PRO B 1 58 ? -11.292 -10.226 13.590 1.00 65.13 1053 PRO B N 1
ATOM 3417 C CA . PRO B 1 58 ? -10.158 -9.479 14.167 1.00 66.34 1053 PRO B CA 1
ATOM 3418 C C . PRO B 1 58 ? -8.791 -10.128 13.927 1.00 70.63 1053 PRO B C 1
ATOM 3419 O O . PRO B 1 58 ? -7.779 -9.437 14.000 1.00 71.80 1053 PRO B O 1
ATOM 3423 N N . ASP B 1 59 ? -8.772 -11.433 13.651 1.00 75.01 1054 ASP B N 1
ATOM 3424 C CA . ASP B 1 59 ? -7.540 -12.170 13.416 1.00 80.29 1054 ASP B CA 1
ATOM 3425 C C . ASP B 1 59 ? -7.383 -12.578 11.960 1.00 79.69 1054 ASP B C 1
ATOM 3426 O O . ASP B 1 59 ? -6.735 -13.584 11.661 1.00 83.57 1054 ASP B O 1
ATOM 3431 N N . SER B 1 60 ? -7.966 -11.801 11.054 1.00 74.75 1055 SER B N 1
ATOM 3432 C CA . SER B 1 60 ? -7.834 -12.068 9.630 1.00 73.99 1055 SER B CA 1
ATOM 3433 C C . SER B 1 60 ? -6.553 -11.420 9.087 1.00 74.61 1055 SER B C 1
ATOM 3434 O O . SER B 1 60 ? -6.036 -10.464 9.676 1.00 72.27 1055 SER B O 1
ATOM 3437 N N . PRO B 1 61 ? -6.031 -11.941 7.963 1.00 75.47 1056 PRO B N 1
ATOM 3438 C CA . PRO B 1 61 ? -4.859 -11.348 7.329 1.00 75.38 1056 PRO B CA 1
ATOM 3439 C C . PRO B 1 61 ? -4.949 -9.833 7.158 1.00 72.68 1056 PRO B C 1
ATOM 3440 O O . PRO B 1 61 ? -3.973 -9.125 7.419 1.00 74.12 1056 PRO B O 1
ATOM 3444 N N . GLU B 1 62 ? -6.111 -9.347 6.737 1.00 70.69 1057 GLU B N 1
ATOM 3445 C CA . GLU B 1 62 ? -6.282 -7.926 6.451 1.00 68.55 1057 GLU B CA 1
ATOM 3446 C C . GLU B 1 62 ? -6.203 -7.118 7.746 1.00 63.30 1057 GLU B C 1
ATOM 3447 O O . GLU B 1 62 ? -5.597 -6.052 7.778 1.00 58.20 1057 GLU B O 1
ATOM 3453 N N . MET B 1 63 ? -6.809 -7.638 8.812 1.00 61.39 1058 MET B N 1
ATOM 3454 C CA . MET B 1 63 ? -6.783 -6.963 10.111 1.00 60.82 1058 MET B CA 1
ATOM 3455 C C . MET B 1 63 ? -5.394 -6.965 10.757 1.00 59.95 1058 MET B C 1
ATOM 3456 O O . MET B 1 63 ? -4.974 -5.965 11.323 1.00 60.43 1058 MET B O 1
ATOM 3461 N N . LYS B 1 64 ? -4.701 -8.095 10.684 1.00 59.17 1059 LYS B N 1
ATOM 3462 C CA . LYS B 1 64 ? -3.343 -8.209 11.185 1.00 57.83 1059 LYS B CA 1
ATOM 3463 C C . LYS B 1 64 ? -2.397 -7.242 10.474 1.00 56.52 1059 LYS B C 1
ATOM 3464 O O . LYS B 1 64 ? -1.554 -6.591 11.103 1.00 53.27 1059 LYS B O 1
ATOM 3470 N N . ASP B 1 65 ? -2.538 -7.171 9.156 1.00 56.57 1060 ASP B N 1
ATOM 3471 C CA . ASP B 1 65 ? -1.736 -6.277 8.334 1.00 55.96 1060 ASP B CA 1
ATOM 3472 C C . ASP B 1 65 ? -1.996 -4.825 8.677 1.00 53.71 1060 ASP B C 1
ATOM 3473 O O . ASP B 1 65 ? -1.068 -4.028 8.749 1.00 53.52 1060 ASP B O 1
ATOM 3478 N N . PHE B 1 66 ? -3.271 -4.496 8.855 1.00 54.81 1061 PHE B N 1
ATOM 3479 C CA . PHE B 1 66 ? -3.709 -3.160 9.264 1.00 55.60 1061 PHE B CA 1
ATOM 3480 C C . PHE B 1 66 ? -3.111 -2.749 10.603 1.00 56.25 1061 PHE B C 1
ATOM 3481 O O . PHE B 1 66 ? -2.496 -1.690 10.708 1.00 58.50 1061 PHE B O 1
ATOM 3489 N N . ARG B 1 67 ? -3.286 -3.594 11.616 1.00 57.12 1062 ARG B N 1
ATOM 3490 C CA . ARG B 1 67 ? -2.663 -3.360 12.923 1.00 59.04 1062 ARG B CA 1
ATOM 3491 C C . ARG B 1 67 ? -1.130 -3.296 12.839 1.00 58.24 1062 ARG B C 1
ATOM 3492 O O . ARG B 1 67 ? -0.509 -2.439 13.465 1.00 57.66 1062 ARG B O 1
ATOM 3500 N N . HIS B 1 68 ? -0.525 -4.189 12.061 1.00 58.65 1063 HIS B N 1
ATOM 3501 C CA . HIS B 1 68 ? 0.930 -4.197 11.921 1.00 57.38 1063 HIS B CA 1
ATOM 3502 C C . HIS B 1 68 ? 1.444 -2.858 11.408 1.00 55.02 1063 HIS B C 1
ATOM 3503 O O . HIS B 1 68 ? 2.488 -2.388 11.857 1.00 54.51 1063 HIS B O 1
ATOM 3510 N N . GLY B 1 69 ? 0.715 -2.255 10.472 1.00 51.70 1064 GLY B N 1
ATOM 3511 C CA . GLY B 1 69 ? 1.076 -0.946 9.938 1.00 50.58 1064 GLY B CA 1
ATOM 3512 C C . GLY B 1 69 ? 1.239 0.101 11.022 1.00 48.53 1064 GLY B C 1
ATOM 3513 O O . GLY B 1 69 ? 2.109 0.957 10.930 1.00 49.41 1064 GLY B O 1
ATOM 3514 N N . PHE B 1 70 ? 0.398 0.036 12.051 1.00 47.76 1065 PHE B N 1
ATOM 3515 C CA . PHE B 1 70 ? 0.471 0.980 13.161 1.00 46.71 1065 PHE B CA 1
ATOM 3516 C C . PHE B 1 70 ? 1.595 0.686 14.137 1.00 45.96 1065 PHE B C 1
ATOM 3517 O O . PHE B 1 70 ? 2.085 1.597 14.786 1.00 46.29 1065 PHE B O 1
ATOM 3525 N N . ASP B 1 71 ? 2.010 -0.572 14.249 1.00 48.30 1066 ASP B N 1
ATOM 3526 C CA . ASP B 1 71 ? 3.232 -0.900 15.008 1.00 49.93 1066 ASP B CA 1
ATOM 3527 C C . ASP B 1 71 ? 4.448 -0.216 14.390 1.00 49.35 1066 ASP B C 1
ATOM 3528 O O . ASP B 1 71 ? 5.329 0.251 15.102 1.00 51.97 1066 ASP B O 1
ATOM 3533 N N . ILE B 1 72 ? 4.468 -0.149 13.064 1.00 49.10 1067 ILE B N 1
ATOM 3534 C CA . ILE B 1 72 ? 5.551 0.472 12.321 1.00 49.34 1067 ILE B CA 1
ATOM 3535 C C . ILE B 1 72 ? 5.529 1.985 12.485 1.00 48.98 1067 ILE B C 1
ATOM 3536 O O . ILE B 1 72 ? 6.567 2.606 12.704 1.00 48.85 1067 ILE B O 1
ATOM 3541 N N . LEU B 1 73 ? 4.343 2.573 12.374 1.00 49.45 1068 LEU B N 1
ATOM 3542 C CA . LEU B 1 73 ? 4.174 4.003 12.605 1.00 48.93 1068 LEU B CA 1
ATOM 3543 C C . LEU B 1 73 ? 4.652 4.389 14.015 1.00 47.62 1068 LEU B C 1
ATOM 3544 O O . LEU B 1 73 ? 5.461 5.295 14.171 1.00 46.13 1068 LEU B O 1
ATOM 3549 N N . VAL B 1 74 ? 4.168 3.669 15.027 1.00 45.82 1069 VAL B N 1
ATOM 3550 C CA . VAL B 1 74 ? 4.546 3.918 16.412 1.00 44.70 1069 VAL B CA 1
ATOM 3551 C C . VAL B 1 74 ? 6.059 3.806 16.607 1.00 44.08 1069 VAL B C 1
ATOM 3552 O O . VAL B 1 74 ? 6.666 4.636 17.288 1.00 42.95 1069 VAL B O 1
ATOM 3556 N N . GLY B 1 75 ? 6.664 2.793 15.996 1.00 43.60 1070 GLY B N 1
ATOM 3557 C CA . GLY B 1 75 ? 8.107 2.617 16.051 1.00 44.52 1070 GLY B CA 1
ATOM 3558 C C . GLY B 1 75 ? 8.842 3.818 15.499 1.00 45.23 1070 GLY B C 1
ATOM 3559 O O . GLY B 1 75 ? 9.882 4.214 16.037 1.00 45.78 1070 GLY B O 1
ATOM 3560 N N . GLN B 1 76 ? 8.308 4.391 14.420 1.00 45.61 1071 GLN B N 1
ATOM 3561 C CA . GLN B 1 76 ? 8.896 5.575 13.791 1.00 47.55 1071 GLN B CA 1
ATOM 3562 C C . GLN B 1 76 ? 8.650 6.831 14.608 1.00 47.32 1071 GLN B C 1
ATOM 3563 O O . GLN B 1 76 ? 9.519 7.695 14.704 1.00 50.25 1071 GLN B O 1
ATOM 3569 N N . ILE B 1 77 ? 7.468 6.927 15.203 1.00 46.87 1072 ILE B N 1
ATOM 3570 C CA . ILE B 1 77 ? 7.176 8.016 16.125 1.00 46.08 1072 ILE B CA 1
ATOM 3571 C C . ILE B 1 77 ? 8.162 7.981 17.285 1.00 44.78 1072 ILE B C 1
ATOM 3572 O O . ILE B 1 77 ? 8.674 9.013 17.686 1.00 44.14 1072 ILE B O 1
ATOM 3577 N N . ASP B 1 78 ? 8.427 6.790 17.812 1.00 46.44 1073 ASP B N 1
ATOM 3578 C CA . ASP B 1 78 ? 9.403 6.623 18.895 1.00 47.99 1073 ASP B CA 1
ATOM 3579 C C . ASP B 1 78 ? 10.826 7.057 18.525 1.00 49.80 1073 ASP B C 1
ATOM 3580 O O . ASP B 1 78 ? 11.512 7.652 19.353 1.00 50.02 1073 ASP B O 1
ATOM 3585 N N . ASP B 1 79 ? 11.256 6.777 17.294 1.00 51.16 1074 ASP B N 1
ATOM 3586 C CA . ASP B 1 79 ? 12.588 7.189 16.830 1.00 51.38 1074 ASP B CA 1
ATOM 3587 C C . ASP B 1 79 ? 12.658 8.685 16.661 1.00 49.60 1074 ASP B C 1
ATOM 3588 O O . ASP B 1 79 ? 13.617 9.315 17.089 1.00 48.90 1074 ASP B O 1
ATOM 3593 N N . ALA B 1 80 ? 11.628 9.248 16.039 1.00 51.11 1075 ALA B N 1
ATOM 3594 C CA . ALA B 1 80 ? 11.508 10.701 15.883 1.00 52.89 1075 ALA B CA 1
ATOM 3595 C C . ALA B 1 80 ? 11.493 11.418 17.238 1.00 53.34 1075 ALA B C 1
ATOM 3596 O O . ALA B 1 80 ? 12.066 12.504 17.390 1.00 54.81 1075 ALA B O 1
ATOM 3598 N N . LEU B 1 81 ? 10.819 10.808 18.207 1.00 52.94 1076 LEU B N 1
ATOM 3599 C CA . LEU B 1 81 ? 10.722 11.350 19.558 1.00 55.09 1076 LEU B CA 1
ATOM 3600 C C . LEU B 1 81 ? 12.057 11.273 20.289 1.00 54.19 1076 LEU B C 1
ATOM 3601 O O . LEU B 1 81 ? 12.421 12.179 21.039 1.00 52.45 1076 LEU B O 1
ATOM 3606 N N . LYS B 1 82 ? 12.785 10.189 20.047 1.00 56.77 1077 LYS B N 1
ATOM 3607 C CA . LYS B 1 82 ? 14.147 10.025 20.558 1.00 59.81 1077 LYS B CA 1
ATOM 3608 C C . LYS B 1 82 ? 15.035 11.172 20.075 1.00 57.70 1077 LYS B C 1
ATOM 3609 O O . LYS B 1 82 ? 15.760 11.776 20.863 1.00 56.68 1077 LYS B O 1
ATOM 3615 N N . LEU B 1 83 ? 14.954 11.467 18.779 1.00 56.06 1078 LEU B N 1
ATOM 3616 C CA . LEU B 1 83 ? 15.693 12.577 18.176 1.00 55.82 1078 LEU B CA 1
ATOM 3617 C C . LEU B 1 83 ? 15.288 13.926 18.779 1.00 54.57 1078 LEU B C 1
ATOM 3618 O O . LEU B 1 83 ? 16.142 14.718 19.164 1.00 54.99 1078 LEU B O 1
ATOM 3623 N N . ALA B 1 84 ? 13.990 14.181 18.859 1.00 54.43 1079 ALA B N 1
ATOM 3624 C CA . ALA B 1 84 ? 13.492 15.441 19.404 1.00 56.25 1079 ALA B CA 1
ATOM 3625 C C . ALA B 1 84 ? 13.945 15.660 20.847 1.00 57.32 1079 ALA B C 1
ATOM 3626 O O . ALA B 1 84 ? 14.314 16.775 21.234 1.00 59.34 1079 ALA B O 1
ATOM 3628 N N . ASN B 1 85 ? 13.944 14.592 21.633 1.00 57.55 1080 ASN B N 1
ATOM 3629 C CA . ASN B 1 85 ? 14.426 14.667 23.008 1.00 60.21 1080 ASN B CA 1
ATOM 3630 C C . ASN B 1 85 ? 15.935 14.933 23.129 1.00 61.09 1080 ASN B C 1
ATOM 3631 O O . ASN B 1 85 ? 16.394 15.424 24.149 1.00 63.53 1080 ASN B O 1
ATOM 3636 N N . GLU B 1 86 ? 16.696 14.622 22.085 1.00 63.27 1081 GLU B N 1
ATOM 3637 C CA . GLU B 1 86 ? 18.119 14.949 22.035 1.00 65.71 1081 GLU B CA 1
ATOM 3638 C C . GLU B 1 86 ? 18.374 16.364 21.505 1.00 66.23 1081 GLU B C 1
ATOM 3639 O O . GLU B 1 86 ? 19.528 16.762 21.339 1.00 66.13 1081 GLU B O 1
ATOM 3645 N N . GLY B 1 87 ? 17.307 17.116 21.232 1.00 67.41 1082 GLY B N 1
ATOM 3646 C CA . GLY B 1 87 ? 17.420 18.481 20.712 1.00 68.77 1082 GLY B CA 1
ATOM 3647 C C . GLY B 1 87 ? 17.438 18.586 19.192 1.00 68.87 1082 GLY B C 1
ATOM 3648 O O . GLY B 1 87 ? 17.314 19.682 18.645 1.00 70.42 1082 GLY B O 1
ATOM 3649 N N . LYS B 1 88 ? 17.591 17.450 18.514 1.00 65.54 1083 LYS B N 1
ATOM 3650 C CA . LYS B 1 88 ? 17.720 17.409 17.062 1.00 62.75 1083 LYS B CA 1
ATOM 3651 C C . LYS B 1 88 ? 16.370 17.620 16.381 1.00 60.14 1083 LYS B C 1
ATOM 3652 O O . LYS B 1 88 ? 15.718 16.678 15.933 1.00 58.23 1083 LYS B O 1
ATOM 3658 N N . VAL B 1 89 ? 15.970 18.882 16.300 1.00 59.18 1084 VAL B N 1
ATOM 3659 C CA . VAL B 1 89 ? 14.667 19.250 15.770 1.00 58.22 1084 VAL B CA 1
ATOM 3660 C C . VAL B 1 89 ? 14.514 18.849 14.312 1.00 56.57 1084 VAL B C 1
ATOM 3661 O O . VAL B 1 89 ? 13.596 18.109 13.963 1.00 58.48 1084 VAL B O 1
ATOM 3665 N N . LYS B 1 90 ? 15.419 19.332 13.471 1.00 56.61 1085 LYS B N 1
ATOM 3666 C CA . LYS B 1 90 ? 15.320 19.121 12.025 1.00 56.19 1085 LYS B CA 1
ATOM 3667 C C . LYS B 1 90 ? 15.373 17.657 11.617 1.00 56.33 1085 LYS B C 1
ATOM 3668 O O . LYS B 1 90 ? 14.723 17.259 10.655 1.00 57.62 1085 LYS B O 1
ATOM 3674 N N . GLU B 1 91 ? 16.121 16.850 12.352 1.00 57.58 1086 GLU B N 1
ATOM 3675 C CA . GLU B 1 91 ? 16.145 15.417 12.080 1.00 60.82 1086 GLU B CA 1
ATOM 3676 C C . GLU B 1 91 ? 14.825 14.774 12.498 1.00 58.34 1086 GLU B C 1
ATOM 3677 O O . GLU B 1 91 ? 14.348 13.842 11.846 1.00 58.47 1086 GLU B O 1
ATOM 3683 N N . ALA B 1 92 ? 14.245 15.273 13.585 1.00 54.97 1087 ALA B N 1
ATOM 3684 C CA . ALA B 1 92 ? 12.943 14.816 14.031 1.00 52.98 1087 ALA B CA 1
ATOM 3685 C C . ALA B 1 92 ? 11.896 15.191 12.993 1.00 52.90 1087 ALA B C 1
ATOM 3686 O O . ALA B 1 92 ? 11.024 14.390 12.666 1.00 53.15 1087 ALA B O 1
ATOM 3688 N N . GLN B 1 93 ? 11.999 16.408 12.472 1.00 53.98 1088 GLN B N 1
ATOM 3689 C CA . GLN B 1 93 ? 11.111 16.878 11.402 1.00 55.46 1088 GLN B CA 1
ATOM 3690 C C . GLN B 1 93 ? 11.227 16.025 10.148 1.00 56.52 1088 GLN B C 1
ATOM 3691 O O . GLN B 1 93 ? 10.224 15.714 9.501 1.00 57.09 1088 GLN B O 1
ATOM 3697 N N . ALA B 1 94 ? 12.460 15.658 9.814 1.00 55.99 1089 ALA B N 1
ATOM 3698 C CA . ALA B 1 94 ? 12.724 14.787 8.681 1.00 54.81 1089 ALA B CA 1
ATOM 3699 C C . ALA B 1 94 ? 12.164 13.398 8.937 1.00 52.56 1089 ALA B C 1
ATOM 3700 O O . ALA B 1 94 ? 11.595 12.791 8.045 1.00 52.60 1089 ALA B O 1
ATOM 3702 N N . ALA B 1 95 ? 12.329 12.895 10.157 1.00 51.17 1090 ALA B N 1
ATOM 3703 C CA . ALA B 1 95 ? 11.802 11.586 10.519 1.00 50.93 1090 ALA B CA 1
ATOM 3704 C C . ALA B 1 95 ? 10.283 11.577 10.423 1.00 52.17 1090 ALA B C 1
ATOM 3705 O O . ALA B 1 95 ? 9.691 10.590 10.007 1.00 52.61 1090 ALA B O 1
ATOM 3707 N N . ALA B 1 96 ? 9.659 12.685 10.804 1.00 54.23 1091 ALA B N 1
ATOM 3708 C CA . ALA B 1 96 ? 8.208 12.817 10.746 1.00 54.07 1091 ALA B CA 1
ATOM 3709 C C . ALA B 1 96 ? 7.703 12.877 9.318 1.00 55.54 1091 ALA B C 1
ATOM 3710 O O . ALA B 1 96 ? 6.609 12.412 9.042 1.00 59.35 1091 ALA B O 1
ATOM 3712 N N . GLU B 1 97 ? 8.481 13.463 8.412 1.00 58.59 1092 GLU B N 1
ATOM 3713 C CA . GLU B 1 97 ? 8.127 13.448 6.991 1.00 59.70 1092 GLU B CA 1
ATOM 3714 C C . GLU B 1 97 ? 8.074 12.000 6.481 1.00 60.21 1092 GLU B C 1
ATOM 3715 O O . GLU B 1 97 ? 7.282 11.687 5.606 1.00 58.75 1092 GLU B O 1
ATOM 3721 N N . GLN B 1 98 ? 8.899 11.120 7.054 1.00 63.45 1093 GLN B N 1
ATOM 3722 C CA . GLN B 1 98 ? 8.902 9.688 6.702 1.00 64.96 1093 GLN B CA 1
ATOM 3723 C C . GLN B 1 98 ? 7.660 8.928 7.160 1.00 62.86 1093 GLN B C 1
ATOM 3724 O O . GLN B 1 98 ? 7.265 7.966 6.516 1.00 63.24 1093 GLN B O 1
ATOM 3730 N N . LEU B 1 99 ? 7.070 9.336 8.282 1.00 63.45 1094 LEU B N 1
ATOM 3731 C CA . LEU B 1 99 ? 5.812 8.751 8.750 1.00 64.67 1094 LEU B CA 1
ATOM 3732 C C . LEU B 1 99 ? 4.745 8.872 7.688 1.00 63.45 1094 LEU B C 1
ATOM 3733 O O . LEU B 1 99 ? 4.047 7.909 7.391 1.00 61.45 1094 LEU B O 1
ATOM 3738 N N . LYS B 1 100 ? 4.624 10.081 7.150 1.00 64.41 1095 LYS B N 1
ATOM 3739 C CA . LYS B 1 100 ? 3.649 10.404 6.115 1.00 65.89 1095 LYS B CA 1
ATOM 3740 C C . LYS B 1 100 ? 3.744 9.413 4.950 1.00 64.33 1095 LYS B C 1
ATOM 3741 O O . LYS B 1 100 ? 2.727 8.934 4.461 1.00 64.94 1095 LYS B O 1
ATOM 3747 N N . THR B 1 101 ? 4.964 9.099 4.519 1.00 62.09 1096 THR B N 1
ATOM 3748 C CA . THR B 1 101 ? 5.180 8.139 3.439 1.00 63.44 1096 THR B CA 1
ATOM 3749 C C . THR B 1 101 ? 4.697 6.760 3.842 1.00 61.42 1096 THR B C 1
ATOM 3750 O O . THR B 1 101 ? 3.912 6.148 3.130 1.00 59.62 1096 THR B O 1
ATOM 3754 N N . THR B 1 102 ? 5.196 6.279 4.979 1.00 63.29 1097 THR B N 1
ATOM 3755 C CA . THR B 1 102 ? 4.840 4.959 5.526 1.00 65.01 1097 THR B CA 1
ATOM 3756 C C . THR B 1 102 ? 3.332 4.822 5.703 1.00 62.73 1097 THR B C 1
ATOM 3757 O O . THR B 1 102 ? 2.732 3.841 5.273 1.00 61.92 1097 THR B O 1
ATOM 3761 N N . ARG B 1 103 ? 2.744 5.825 6.343 1.00 61.65 1098 ARG B N 1
ATOM 3762 C CA . ARG B 1 103 ? 1.311 5.902 6.565 1.00 62.78 1098 ARG B CA 1
ATOM 3763 C C . ARG B 1 103 ? 0.541 5.763 5.257 1.00 62.43 1098 ARG B C 1
ATOM 3764 O O . ARG B 1 103 ? -0.346 4.919 5.140 1.00 63.87 1098 ARG B O 1
ATOM 3772 N N . ASN B 1 104 ? 0.887 6.596 4.283 1.00 62.79 1099 ASN B N 1
ATOM 3773 C CA . ASN B 1 104 ? 0.237 6.557 2.977 1.00 65.07 1099 ASN B CA 1
ATOM 3774 C C . ASN B 1 104 ? 0.455 5.220 2.270 1.00 65.88 1099 ASN B C 1
ATOM 3775 O O . ASN B 1 104 ? -0.468 4.671 1.689 1.00 67.08 1099 ASN B O 1
ATOM 3780 N N . ALA B 1 105 ? 1.672 4.692 2.338 1.00 65.23 1100 ALA B N 1
ATOM 3781 C CA . ALA B 1 105 ? 2.035 3.501 1.577 1.00 65.84 1100 ALA B CA 1
ATOM 3782 C C . ALA B 1 105 ? 1.462 2.206 2.140 1.00 65.82 1100 ALA B C 1
ATOM 3783 O O . ALA B 1 105 ? 1.295 1.241 1.397 1.00 68.83 1100 ALA B O 1
ATOM 3785 N N . TYR B 1 106 ? 1.164 2.176 3.439 1.00 65.20 1101 TYR B N 1
ATOM 3786 C CA . TYR B 1 106 ? 0.792 0.921 4.109 1.00 65.26 1101 TYR B CA 1
ATOM 3787 C C . TYR B 1 106 ? -0.519 0.917 4.873 1.00 62.60 1101 TYR B C 1
ATOM 3788 O O . TYR B 1 106 ? -1.088 -0.154 5.096 1.00 64.52 1101 TYR B O 1
ATOM 3797 N N . ILE B 1 107 ? -0.982 2.085 5.302 1.00 58.07 1102 ILE B N 1
ATOM 3798 C CA . ILE B 1 107 ? -2.223 2.173 6.053 1.00 56.42 1102 ILE B CA 1
ATOM 3799 C C . ILE B 1 107 ? -3.343 2.778 5.215 1.00 56.87 1102 ILE B C 1
ATOM 3800 O O . ILE B 1 107 ? -4.480 2.349 5.321 1.00 52.36 1102 ILE B O 1
ATOM 3805 N N . GLN B 1 108 ? -3.004 3.756 4.374 1.00 62.25 1103 GLN B N 1
ATOM 3806 C CA . GLN B 1 108 ? -3.968 4.484 3.534 1.00 64.72 1103 GLN B CA 1
ATOM 3807 C C . GLN B 1 108 ? -5.054 3.619 2.886 1.00 64.10 1103 GLN B C 1
ATOM 3808 O O . GLN B 1 108 ? -6.238 3.969 2.930 1.00 61.68 1103 GLN B O 1
ATOM 3814 N N . LYS B 1 109 ? -4.646 2.505 2.283 1.00 62.61 1104 LYS B N 1
ATOM 3815 C CA . LYS B 1 109 ? -5.578 1.610 1.598 1.00 63.98 1104 LYS B CA 1
ATOM 3816 C C . LYS B 1 109 ? -6.796 1.222 2.442 1.00 61.39 1104 LYS B C 1
ATOM 3817 O O . LYS B 1 109 ? -7.894 1.089 1.921 1.00 61.97 1104 LYS B O 1
ATOM 3823 N N . TYR B 1 110 ? -6.588 1.043 3.742 1.00 61.45 1105 TYR B N 1
ATOM 3824 C CA . TYR B 1 110 ? -7.618 0.532 4.647 1.00 59.92 1105 TYR B CA 1
ATOM 3825 C C . TYR B 1 110 ? -8.647 1.575 5.047 1.00 62.17 1105 TYR B C 1
ATOM 3826 O O . TYR B 1 110 ? -9.766 1.244 5.440 1.00 61.50 1105 TYR B O 1
ATOM 3835 N N . LEU B 1 111 ? -8.268 2.839 4.942 1.00 66.39 1106 LEU B N 1
ATOM 3836 C CA . LEU B 1 111 ? -9.177 3.931 5.242 1.00 68.22 1106 LEU B CA 1
ATOM 3837 C C . LEU B 1 111 ? -9.839 4.354 3.957 1.00 66.95 1106 LEU B C 1
ATOM 3838 O O . LEU B 1 111 ? -9.418 3.952 2.875 1.00 68.41 1106 LEU B O 1
ATOM 3843 N N . GLY B 1 112 ? -10.898 5.139 4.069 1.00 63.31 39 GLY B N 1
ATOM 3844 C CA . GLY B 1 112 ? -11.525 5.692 2.888 1.00 66.27 39 GLY B CA 1
ATOM 3845 C C . GLY B 1 112 ? -13.025 5.546 2.859 1.00 68.26 39 GLY B C 1
ATOM 3846 O O . GLY B 1 112 ? -13.736 6.548 2.762 1.00 73.90 39 GLY B O 1
ATOM 3847 N N . ALA B 1 113 ? -13.509 4.306 2.933 1.00 65.40 40 ALA B N 1
ATOM 3848 C CA . ALA B 1 113 ? -14.924 4.023 2.671 1.00 63.68 40 ALA B CA 1
ATOM 3849 C C . ALA B 1 113 ? -15.855 4.516 3.774 1.00 59.20 40 ALA B C 1
ATOM 3850 O O . ALA B 1 113 ? -15.418 4.881 4.861 1.00 59.65 40 ALA B O 1
ATOM 3852 N N . ARG B 1 114 ? -17.146 4.544 3.473 1.00 57.53 41 ARG B N 1
ATOM 3853 C CA . ARG B 1 114 ? -18.152 4.754 4.510 1.00 58.61 41 ARG B CA 1
ATOM 3854 C C . ARG B 1 114 ? -18.476 3.398 5.130 1.00 59.22 41 ARG B C 1
ATOM 3855 O O . ARG B 1 114 ? -18.273 2.352 4.499 1.00 55.30 41 ARG B O 1
ATOM 3863 N N . SER B 1 115 ? -18.980 3.430 6.362 1.00 57.89 42 SER B N 1
ATOM 3864 C CA . SER B 1 115 ? -19.351 2.221 7.085 1.00 56.53 42 SER B CA 1
ATOM 3865 C C . SER B 1 115 ? -20.742 1.727 6.671 1.00 55.82 42 SER B C 1
ATOM 3866 O O . SER B 1 115 ? -21.498 2.441 6.008 1.00 55.98 42 SER B O 1
ATOM 3869 N N . ALA B 1 116 ? -21.079 0.508 7.074 1.00 53.72 43 ALA B N 1
ATOM 3870 C CA . ALA B 1 116 ? -22.403 -0.032 6.803 1.00 53.55 43 ALA B CA 1
ATOM 3871 C C . ALA B 1 116 ? -23.493 0.852 7.408 1.00 53.73 43 ALA B C 1
ATOM 3872 O O . ALA B 1 116 ? -24.522 1.066 6.778 1.00 53.57 43 ALA B O 1
ATOM 3874 N N . SER B 1 117 ? -23.261 1.373 8.613 1.00 56.30 44 SER B N 1
ATOM 3875 C CA . SER B 1 117 ? -24.228 2.258 9.279 1.00 57.71 44 SER B CA 1
ATOM 3876 C C . SER B 1 117 ? -24.458 3.489 8.445 1.00 56.03 44 SER B C 1
ATOM 3877 O O . SER B 1 117 ? -25.588 3.954 8.316 1.00 57.43 44 SER B O 1
ATOM 3880 N N . SER B 1 118 ? -23.377 4.018 7.885 1.00 54.91 45 SER B N 1
ATOM 3881 C CA . SER B 1 118 ? -23.460 5.203 7.041 1.00 53.67 45 SER B CA 1
ATOM 3882 C C . SER B 1 118 ? -24.295 4.920 5.801 1.00 50.97 45 SER B C 1
ATOM 3883 O O . SER B 1 118 ? -25.196 5.678 5.476 1.00 49.68 45 SER B O 1
ATOM 3886 N N . LEU B 1 119 ? -24.003 3.815 5.123 1.00 51.13 46 LEU B N 1
ATOM 3887 C CA . LEU B 1 119 ? -24.801 3.381 3.975 1.00 50.36 46 LEU B CA 1
ATOM 3888 C C . LEU B 1 119 ? -26.262 3.100 4.377 1.00 49.19 46 LEU B C 1
ATOM 3889 O O . LEU B 1 119 ? -27.180 3.413 3.623 1.00 49.25 46 LEU B O 1
ATOM 3894 N N . ALA B 1 120 ? -26.469 2.525 5.561 1.00 48.48 47 ALA B N 1
ATOM 3895 C CA . ALA B 1 120 ? -27.814 2.267 6.075 1.00 50.18 47 ALA B CA 1
ATOM 3896 C C . ALA B 1 120 ? -28.611 3.556 6.171 1.00 51.82 47 ALA B C 1
ATOM 3897 O O . ALA B 1 120 ? -29.794 3.600 5.800 1.00 50.70 47 ALA B O 1
ATOM 3899 N N . LEU B 1 121 ? -27.951 4.601 6.668 1.00 53.83 48 LEU B N 1
ATOM 3900 C CA . LEU B 1 121 ? -28.568 5.920 6.782 1.00 55.09 48 LEU B CA 1
ATOM 3901 C C . LEU B 1 121 ? -28.953 6.474 5.413 1.00 53.82 48 LEU B C 1
ATOM 3902 O O . LEU B 1 121 ? -30.035 7.031 5.251 1.00 54.80 48 LEU B O 1
ATOM 3907 N N . ALA B 1 122 ? -28.072 6.315 4.429 1.00 52.28 49 ALA B N 1
ATOM 3908 C CA . ALA B 1 122 ? -28.349 6.797 3.080 1.00 51.46 49 ALA B CA 1
ATOM 3909 C C . ALA B 1 122 ? -29.547 6.075 2.460 1.00 53.81 49 ALA B C 1
ATOM 3910 O O . ALA B 1 122 ? -30.360 6.696 1.756 1.00 53.02 49 ALA B O 1
ATOM 3912 N N . ILE B 1 123 ? -29.659 4.773 2.733 1.00 53.45 50 ILE B N 1
ATOM 3913 C CA . ILE B 1 123 ? -30.767 3.972 2.212 1.00 54.64 50 ILE B CA 1
ATOM 3914 C C . ILE B 1 123 ? -32.100 4.364 2.873 1.00 54.67 50 ILE B C 1
ATOM 3915 O O . ILE B 1 123 ? -33.115 4.520 2.191 1.00 52.08 50 ILE B O 1
ATOM 3920 N N . ALA B 1 124 ? -32.089 4.532 4.192 1.00 55.00 51 ALA B N 1
ATOM 3921 C CA . ALA B 1 124 ? -33.294 4.927 4.923 1.00 56.50 51 ALA B CA 1
ATOM 3922 C C . ALA B 1 124 ? -33.793 6.305 4.488 1.00 57.55 51 ALA B C 1
ATOM 3923 O O . ALA B 1 124 ? -34.988 6.500 4.276 1.00 57.44 51 ALA B O 1
ATOM 3925 N N . ILE B 1 125 ? -32.869 7.254 4.360 1.00 59.36 52 ILE B N 1
ATOM 3926 C CA . ILE B 1 125 ? -33.180 8.595 3.843 1.00 58.69 52 ILE B CA 1
ATOM 3927 C C . ILE B 1 125 ? -33.747 8.523 2.435 1.00 57.55 52 ILE B C 1
ATOM 3928 O O . ILE B 1 125 ? -34.727 9.194 2.135 1.00 61.15 52 ILE B O 1
ATOM 3933 N N . THR B 1 126 ? -33.136 7.714 1.576 1.00 55.92 53 THR B N 1
ATOM 3934 C CA . THR B 1 126 ? -33.632 7.550 0.216 1.00 54.87 53 THR B CA 1
ATOM 3935 C C . THR B 1 126 ? -35.042 6.961 0.218 1.00 56.36 53 THR B C 1
ATOM 3936 O O . THR B 1 126 ? -35.888 7.352 -0.584 1.00 55.91 53 THR B O 1
ATOM 3940 N N . ALA B 1 127 ? -35.297 6.028 1.130 1.00 58.82 54 ALA B N 1
ATOM 3941 C CA . ALA B 1 127 ? -36.637 5.457 1.277 1.00 60.10 54 ALA B CA 1
ATOM 3942 C C . ALA B 1 127 ? -37.659 6.542 1.620 1.00 59.70 54 ALA B C 1
ATOM 3943 O O . ALA B 1 127 ? -38.645 6.711 0.904 1.00 59.67 54 ALA B O 1
ATOM 3945 N N . LEU B 1 128 ? -37.403 7.282 2.697 1.00 59.64 55 LEU B N 1
ATOM 3946 C CA . LEU B 1 128 ? -38.319 8.326 3.164 1.00 62.79 55 LEU B CA 1
ATOM 3947 C C . LEU B 1 128 ? -38.514 9.449 2.148 1.00 61.87 55 LEU B C 1
ATOM 3948 O O . LEU B 1 128 ? -39.647 9.888 1.915 1.00 62.49 55 LEU B O 1
ATOM 3953 N N . TYR B 1 129 ? -37.414 9.917 1.561 1.00 57.95 56 TYR B N 1
ATOM 3954 C CA . TYR B 1 129 ? -37.471 10.988 0.566 1.00 56.43 56 TYR B CA 1
ATOM 3955 C C . TYR B 1 129 ? -38.309 10.570 -0.631 1.00 55.55 56 TYR B C 1
ATOM 3956 O O . TYR B 1 129 ? -39.021 11.387 -1.198 1.00 57.49 56 TYR B O 1
ATOM 3965 N N . SER B 1 130 ? -38.202 9.308 -1.024 1.00 56.34 57 SER B N 1
ATOM 3966 C CA . SER B 1 130 ? -38.964 8.795 -2.162 1.00 60.94 57 SER B CA 1
ATOM 3967 C C . SER B 1 130 ? -40.455 8.810 -1.862 1.00 61.65 57 SER B C 1
ATOM 3968 O O . SER B 1 130 ? -41.250 9.238 -2.700 1.00 62.28 57 SER B O 1
ATOM 3971 N N . ALA B 1 131 ? -40.823 8.338 -0.669 1.00 60.37 58 ALA B N 1
ATOM 3972 C CA . ALA B 1 131 ? -42.223 8.289 -0.257 1.00 59.34 58 ALA B CA 1
ATOM 3973 C C . ALA B 1 131 ? -42.775 9.705 -0.191 1.00 57.47 58 ALA B C 1
ATOM 3974 O O . ALA B 1 131 ? -43.853 9.990 -0.715 1.00 56.44 58 ALA B O 1
ATOM 3976 N N . VAL B 1 132 ? -42.003 10.590 0.430 1.00 55.97 59 VAL B N 1
ATOM 3977 C CA . VAL B 1 132 ? -42.358 12.001 0.518 1.00 54.44 59 VAL B CA 1
ATOM 3978 C C . VAL B 1 132 ? -42.487 12.607 -0.877 1.00 53.69 59 VAL B C 1
ATOM 3979 O O . VAL B 1 132 ? -43.495 13.238 -1.181 1.00 59.91 59 VAL B O 1
ATOM 3983 N N . CYS B 1 133 ? -41.489 12.416 -1.728 1.00 53.04 60 CYS B N 1
ATOM 3984 C CA . CYS B 1 133 ? -41.563 12.957 -3.085 1.00 54.56 60 CYS B CA 1
ATOM 3985 C C . CYS B 1 133 ? -42.850 12.509 -3.787 1.00 57.13 60 CYS B C 1
ATOM 3986 O O . CYS B 1 133 ? -43.583 13.347 -4.313 1.00 59.67 60 CYS B O 1
ATOM 3989 N N . ALA B 1 134 ? -43.137 11.206 -3.762 1.00 56.91 61 ALA B N 1
ATOM 3990 C CA . ALA B 1 134 ? -44.305 10.650 -4.462 1.00 58.68 61 ALA B CA 1
ATOM 3991 C C . ALA B 1 134 ? -45.633 11.252 -3.993 1.00 59.81 61 ALA B C 1
ATOM 3992 O O . ALA B 1 134 ? -46.442 11.719 -4.803 1.00 59.29 61 ALA B O 1
ATOM 3994 N N . VAL B 1 135 ? -45.857 11.224 -2.685 1.00 59.69 62 VAL B N 1
ATOM 3995 C CA . VAL B 1 135 ? -47.103 11.709 -2.116 1.00 59.47 62 VAL B CA 1
ATOM 3996 C C . VAL B 1 135 ? -47.155 13.218 -2.217 1.00 61.01 62 VAL B C 1
ATOM 3997 O O . VAL B 1 135 ? -48.202 13.789 -2.539 1.00 64.53 62 VAL B O 1
ATOM 4001 N N . GLY B 1 136 ? -46.024 13.861 -1.937 1.00 59.78 63 GLY B N 1
ATOM 4002 C CA . GLY B 1 136 ? -45.949 15.316 -1.940 1.00 58.97 63 GLY B CA 1
ATOM 4003 C C . GLY B 1 136 ? -46.144 15.912 -3.316 1.00 59.47 63 GLY B C 1
ATOM 4004 O O . GLY B 1 136 ? -46.931 16.839 -3.491 1.00 59.37 63 GLY B O 1
ATOM 4005 N N . LEU B 1 137 ? -45.432 15.369 -4.296 1.00 61.21 64 LEU B N 1
ATOM 4006 C CA . LEU B 1 137 ? -45.429 15.928 -5.646 1.00 62.14 64 LEU B CA 1
ATOM 4007 C C . LEU B 1 137 ? -46.754 15.692 -6.354 1.00 63.25 64 LEU B C 1
ATOM 4008 O O . LEU B 1 137 ? -47.296 16.608 -6.967 1.00 64.61 64 LEU B O 1
ATOM 4013 N N . LEU B 1 138 ? -47.274 14.470 -6.264 1.00 65.53 65 LEU B N 1
ATOM 4014 C CA . LEU B 1 138 ? -48.564 14.151 -6.868 1.00 66.86 65 LEU B CA 1
ATOM 4015 C C . LEU B 1 138 ? -49.653 14.943 -6.166 1.00 65.28 65 LEU B C 1
ATOM 4016 O O . LEU B 1 138 ? -50.484 15.573 -6.822 1.00 65.12 65 LEU B O 1
ATOM 4019 N N . GLY B 1 139 ? -49.619 14.914 -4.834 1.00 63.73 66 GLY B N 1
ATOM 4020 C CA . GLY B 1 139 ? -50.632 15.554 -3.993 1.00 64.19 66 GLY B CA 1
ATOM 4021 C C . GLY B 1 139 ? -50.800 17.051 -4.188 1.00 63.55 66 GLY B C 1
ATOM 4022 O O . GLY B 1 139 ? -51.926 17.552 -4.280 1.00 64.09 66 GLY B O 1
ATOM 4023 N N . ASN B 1 140 ? -49.686 17.771 -4.263 1.00 62.29 67 ASN B N 1
ATOM 4024 C CA . ASN B 1 140 ? -49.730 19.223 -4.470 1.00 59.30 67 ASN B CA 1
ATOM 4025 C C . ASN B 1 140 ? -49.985 19.635 -5.915 1.00 60.62 67 ASN B C 1
ATOM 4026 O O . ASN B 1 140 ? -50.540 20.704 -6.162 1.00 61.16 67 ASN B O 1
ATOM 4031 N N . VAL B 1 141 ? -49.576 18.801 -6.868 1.00 61.74 68 VAL B N 1
ATOM 4032 C CA . VAL B 1 141 ? -49.917 19.037 -8.270 1.00 64.42 68 VAL B CA 1
ATOM 4033 C C . VAL B 1 141 ? -51.427 18.893 -8.458 1.00 65.06 68 VAL B C 1
ATOM 4034 O O . VAL B 1 141 ? -52.035 19.657 -9.206 1.00 64.35 68 VAL B O 1
ATOM 4038 N N . LEU B 1 142 ? -52.024 17.921 -7.772 1.00 65.54 69 LEU B N 1
ATOM 4039 C CA . LEU B 1 142 ? -53.483 17.786 -7.739 1.00 66.82 69 LEU B CA 1
ATOM 4040 C C . LEU B 1 142 ? -54.167 19.024 -7.148 1.00 65.06 69 LEU B C 1
ATOM 4041 O O . LEU B 1 142 ? -55.133 19.531 -7.715 1.00 68.70 69 LEU B O 1
ATOM 4046 N N . VAL B 1 143 ? -53.666 19.516 -6.021 1.00 62.64 70 VAL B N 1
ATOM 4047 C CA . VAL B 1 143 ? -54.247 20.703 -5.390 1.00 60.08 70 VAL B CA 1
ATOM 4048 C C . VAL B 1 143 ? -54.219 21.900 -6.335 1.00 61.89 70 VAL B C 1
ATOM 4049 O O . VAL B 1 143 ? -55.243 22.550 -6.536 1.00 66.72 70 VAL B O 1
ATOM 4053 N N . MET B 1 144 ? -53.065 22.169 -6.936 1.00 62.12 71 MET B N 1
ATOM 4054 C CA . MET B 1 144 ? -52.930 23.277 -7.882 1.00 62.89 71 MET B CA 1
ATOM 4055 C C . MET B 1 144 ? -53.846 23.143 -9.104 1.00 66.64 71 MET B C 1
ATOM 4056 O O . MET B 1 144 ? -54.435 24.127 -9.555 1.00 65.76 71 MET B O 1
ATOM 4061 N N . PHE B 1 145 ? -53.961 21.930 -9.637 1.00 71.25 72 PHE B N 1
ATOM 4062 C CA . PHE B 1 145 ? -54.859 21.679 -10.766 1.00 77.22 72 PHE B CA 1
ATOM 4063 C C . PHE B 1 145 ? -56.309 21.928 -10.379 1.00 74.62 72 PHE B C 1
ATOM 4064 O O . PHE B 1 145 ? -57.060 22.532 -11.142 1.00 74.41 72 PHE B O 1
ATOM 4072 N N . GLY B 1 146 ? -56.689 21.463 -9.192 1.00 71.57 73 GLY B N 1
ATOM 4073 C CA . GLY B 1 146 ? -58.050 21.632 -8.690 1.00 72.83 73 GLY B CA 1
ATOM 4074 C C . GLY B 1 146 ? -58.446 23.084 -8.483 1.00 71.24 73 GLY B C 1
ATOM 4075 O O . GLY B 1 146 ? -59.556 23.487 -8.822 1.00 68.90 73 GLY B O 1
ATOM 4076 N N . ILE B 1 147 ? -57.530 23.876 -7.937 1.00 69.73 74 ILE B N 1
ATOM 4077 C CA . ILE B 1 147 ? -57.786 25.299 -7.708 1.00 69.44 74 ILE B CA 1
ATOM 4078 C C . ILE B 1 147 ? -57.985 26.074 -9.024 1.00 69.73 74 ILE B C 1
ATOM 4079 O O . ILE B 1 147 ? -58.859 26.932 -9.112 1.00 69.07 74 ILE B O 1
ATOM 4084 N N . VAL B 1 148 ? -57.191 25.756 -10.043 1.00 71.67 75 VAL B N 1
ATOM 4085 C CA . VAL B 1 148 ? -57.288 26.423 -11.344 1.00 72.55 75 VAL B CA 1
ATOM 4086 C C . VAL B 1 148 ? -58.532 25.965 -12.106 1.00 74.55 75 VAL B C 1
ATOM 4087 O O . VAL B 1 148 ? -59.277 26.783 -12.642 1.00 72.25 75 VAL B O 1
ATOM 4091 N N . ARG B 1 149 ? -58.740 24.652 -12.145 1.00 80.01 76 ARG B N 1
ATOM 4092 C CA . ARG B 1 149 ? -59.751 24.028 -13.010 1.00 84.75 76 ARG B CA 1
ATOM 4093 C C . ARG B 1 149 ? -61.207 24.348 -12.641 1.00 83.59 76 ARG B C 1
ATOM 4094 O O . ARG B 1 149 ? -62.064 24.367 -13.523 1.00 87.53 76 ARG B O 1
ATOM 4102 N N . TYR B 1 150 ? -61.483 24.599 -11.361 1.00 80.23 77 TYR B N 1
ATOM 4103 C CA . TYR B 1 150 ? -62.858 24.706 -10.873 1.00 79.85 77 TYR B CA 1
ATOM 4104 C C . TYR B 1 150 ? -63.246 26.101 -10.363 1.00 80.85 77 TYR B C 1
ATOM 4105 O O . TYR B 1 150 ? -62.584 26.660 -9.498 1.00 82.37 77 TYR B O 1
ATOM 4114 N N . THR B 1 151 ? -64.335 26.636 -10.920 1.00 84.51 78 THR B N 1
ATOM 4115 C CA . THR B 1 151 ? -64.973 27.889 -10.481 1.00 82.61 78 THR B CA 1
ATOM 4116 C C . THR B 1 151 ? -65.142 27.983 -8.963 1.00 78.89 78 THR B C 1
ATOM 4117 O O . THR B 1 151 ? -64.708 28.946 -8.349 1.00 73.01 78 THR B O 1
ATOM 4121 N N . LYS B 1 152 ? -65.782 26.979 -8.372 1.00 82.43 79 LYS B N 1
ATOM 4122 C CA . LYS B 1 152 ? -66.092 26.976 -6.935 1.00 85.25 79 LYS B CA 1
ATOM 4123 C C . LYS B 1 152 ? -64.856 27.073 -6.029 1.00 83.87 79 LYS B C 1
ATOM 4124 O O . LYS B 1 152 ? -64.983 27.383 -4.843 1.00 81.43 79 LYS B O 1
ATOM 4130 N N . MET B 1 153 ? -63.672 26.807 -6.585 1.00 82.38 80 MET B N 1
ATOM 4131 C CA . MET B 1 153 ? -62.418 26.861 -5.826 1.00 80.11 80 MET B CA 1
ATOM 4132 C C . MET B 1 153 ? -61.783 28.252 -5.722 1.00 78.47 80 MET B C 1
ATOM 4133 O O . MET B 1 153 ? -61.007 28.498 -4.802 1.00 79.61 80 MET B O 1
ATOM 4138 N N . LYS B 1 154 ? -62.103 29.157 -6.644 1.00 76.12 81 LYS B N 1
ATOM 4139 C CA . LYS B 1 154 ? -61.523 30.499 -6.626 1.00 75.24 81 LYS B CA 1
ATOM 4140 C C . LYS B 1 154 ? -61.964 31.298 -5.394 1.00 74.23 81 LYS B C 1
ATOM 4141 O O . LYS B 1 154 ? -62.963 32.016 -5.422 1.00 75.14 81 LYS B O 1
ATOM 4147 N N . THR B 1 155 ? -61.211 31.144 -4.309 1.00 72.69 82 THR B N 1
ATOM 4148 C CA . THR B 1 155 ? -61.472 31.819 -3.041 1.00 70.16 82 THR B CA 1
ATOM 4149 C C . THR B 1 155 ? -60.168 32.377 -2.498 1.00 67.22 82 THR B C 1
ATOM 4150 O O . THR B 1 155 ? -59.112 31.849 -2.796 1.00 70.94 82 THR B O 1
ATOM 4154 N N . ALA B 1 156 ? -60.234 33.438 -1.700 1.00 65.95 83 ALA B N 1
ATOM 4155 C CA . ALA B 1 156 ? -59.029 34.056 -1.152 1.00 66.17 83 ALA B CA 1
ATOM 4156 C C . ALA B 1 156 ? -58.181 33.032 -0.412 1.00 66.03 83 ALA B C 1
ATOM 4157 O O . ALA B 1 156 ? -56.974 32.934 -0.649 1.00 67.06 83 ALA B O 1
ATOM 4159 N N . THR B 1 157 ? -58.820 32.271 0.475 1.00 64.72 84 THR B N 1
ATOM 4160 C CA . THR B 1 157 ? -58.144 31.230 1.254 1.00 64.72 84 THR B CA 1
ATOM 4161 C C . THR B 1 157 ? -57.473 30.170 0.362 1.00 62.19 84 THR B C 1
ATOM 4162 O O . THR B 1 157 ? -56.357 29.740 0.639 1.00 60.09 84 THR B O 1
ATOM 4166 N N . ASN B 1 158 ? -58.152 29.774 -0.710 1.00 61.13 85 ASN B N 1
ATOM 4167 C CA . ASN B 1 158 ? -57.614 28.790 -1.644 1.00 59.30 85 ASN B CA 1
ATOM 4168 C C . ASN B 1 158 ? -56.492 29.297 -2.541 1.00 57.08 85 ASN B C 1
ATOM 4169 O O . ASN B 1 158 ? -55.679 28.502 -3.009 1.00 55.97 85 ASN B O 1
ATOM 4174 N N . ILE B 1 159 ? -56.448 30.601 -2.799 1.00 55.93 86 ILE B N 1
ATOM 4175 C CA . ILE B 1 159 ? -55.329 31.179 -3.550 1.00 56.58 86 ILE B CA 1
ATOM 4176 C C . ILE B 1 159 ? -54.058 31.106 -2.701 1.00 53.26 86 ILE B C 1
ATOM 4177 O O . ILE B 1 159 ? -52.985 30.797 -3.211 1.00 49.54 86 ILE B O 1
ATOM 4182 N N . TYR B 1 160 ? -54.189 31.385 -1.409 1.00 51.56 87 TYR B N 1
ATOM 4183 C CA . TYR B 1 160 ? -53.086 31.189 -0.482 1.00 52.86 87 TYR B CA 1
ATOM 4184 C C . TYR B 1 160 ? -52.618 29.728 -0.453 1.00 54.22 87 TYR B C 1
ATOM 4185 O O . TYR B 1 160 ? -51.411 29.445 -0.458 1.00 52.65 87 TYR B O 1
ATOM 4194 N N . ILE B 1 161 ? -53.579 28.807 -0.430 1.00 54.58 88 ILE B N 1
ATOM 4195 C CA . ILE B 1 161 ? -53.276 27.383 -0.461 1.00 53.96 88 ILE B CA 1
ATOM 4196 C C . ILE B 1 161 ? -52.504 27.025 -1.733 1.00 54.47 88 ILE B C 1
ATOM 4197 O O . ILE B 1 161 ? -51.562 26.228 -1.686 1.00 54.74 88 ILE B O 1
ATOM 4202 N N . PHE B 1 162 ? -52.891 27.622 -2.861 1.00 54.75 89 PHE B N 1
ATOM 4203 C CA . PHE B 1 162 ? -52.161 27.430 -4.121 1.00 53.57 89 PHE B CA 1
ATOM 4204 C C . PHE B 1 162 ? -50.663 27.727 -3.953 1.00 51.62 89 PHE B C 1
ATOM 4205 O O . PHE B 1 162 ? -49.822 26.999 -4.465 1.00 53.25 89 PHE B O 1
ATOM 4213 N N . ASN B 1 163 ? -50.349 28.793 -3.228 1.00 50.59 90 ASN B N 1
ATOM 4214 C CA . ASN B 1 163 ? -48.967 29.190 -2.977 1.00 49.32 90 ASN B CA 1
ATOM 4215 C C . ASN B 1 163 ? -48.207 28.152 -2.145 1.00 49.94 90 ASN B C 1
ATOM 4216 O O . ASN B 1 163 ? -47.022 27.909 -2.378 1.00 50.63 90 ASN B O 1
ATOM 4221 N N . LEU B 1 164 ? -48.884 27.559 -1.162 1.00 50.95 91 LEU B N 1
ATOM 4222 C CA . LEU B 1 164 ? -48.283 26.500 -0.351 1.00 49.04 91 LEU B CA 1
ATOM 4223 C C . LEU B 1 164 ? -47.981 25.297 -1.221 1.00 49.15 91 LEU B C 1
ATOM 4224 O O . LEU B 1 164 ? -46.886 24.744 -1.170 1.00 46.47 91 LEU B O 1
ATOM 4229 N N . ALA B 1 165 ? -48.968 24.899 -2.021 1.00 50.98 92 ALA B N 1
ATOM 4230 C CA . ALA B 1 165 ? -48.835 23.756 -2.929 1.00 50.84 92 ALA B CA 1
ATOM 4231 C C . ALA B 1 165 ? -47.691 23.933 -3.918 1.00 49.94 92 ALA B C 1
ATOM 4232 O O . ALA B 1 165 ? -46.985 22.973 -4.210 1.00 49.32 92 ALA B O 1
ATOM 4234 N N . LEU B 1 166 ? -47.513 25.159 -4.422 1.00 49.58 93 LEU B N 1
ATOM 4235 C CA . LEU B 1 166 ? -46.421 25.479 -5.344 1.00 49.99 93 LEU B CA 1
ATOM 4236 C C . LEU B 1 166 ? -45.060 25.329 -4.668 1.00 49.79 93 LEU B C 1
ATOM 4237 O O . LEU B 1 166 ? -44.143 24.721 -5.229 1.00 50.74 93 LEU B O 1
ATOM 4242 N N . ALA B 1 167 ? -44.923 25.899 -3.475 1.00 47.94 94 ALA B N 1
ATOM 4243 C CA . ALA B 1 167 ? -43.685 25.764 -2.718 1.00 48.06 94 ALA B CA 1
ATOM 4244 C C . ALA B 1 167 ? -43.396 24.297 -2.419 1.00 48.15 94 ALA B C 1
ATOM 4245 O O . ALA B 1 167 ? -42.277 23.845 -2.573 1.00 47.94 94 ALA B O 1
ATOM 4247 N N . ASP B 1 168 ? -44.428 23.559 -2.016 1.00 51.07 95 ASP B N 1
ATOM 4248 C CA . ASP B 1 168 ? -44.311 22.137 -1.677 1.00 51.05 95 ASP B CA 1
ATOM 4249 C C . ASP B 1 168 ? -44.050 21.236 -2.886 1.00 50.91 95 ASP B C 1
ATOM 4250 O O . ASP B 1 168 ? -43.310 20.252 -2.782 1.00 53.37 95 ASP B O 1
ATOM 4255 N N . ALA B 1 169 ? -44.650 21.566 -4.025 1.00 49.54 96 ALA B N 1
ATOM 4256 C CA . ALA B 1 169 ? -44.368 20.852 -5.266 1.00 49.78 96 ALA B CA 1
ATOM 4257 C C . ALA B 1 169 ? -42.895 20.994 -5.627 1.00 50.47 96 ALA B C 1
ATOM 4258 O O . ALA B 1 169 ? -42.237 20.017 -5.973 1.00 52.67 96 ALA B O 1
ATOM 4260 N N . LEU B 1 170 ? -42.386 22.220 -5.526 1.00 52.31 97 LEU B N 1
ATOM 4261 C CA . LEU B 1 170 ? -40.996 22.528 -5.857 1.00 52.61 97 LEU B CA 1
ATOM 4262 C C . LEU B 1 170 ? -40.028 21.855 -4.893 1.00 51.08 97 LEU B C 1
ATOM 4263 O O . LEU B 1 170 ? -39.038 21.257 -5.316 1.00 50.73 97 LEU B O 1
ATOM 4268 N N . ALA B 1 171 ? -40.309 21.972 -3.602 1.00 49.20 98 ALA B N 1
ATOM 4269 C CA . ALA B 1 171 ? -39.445 21.400 -2.585 1.00 50.97 98 ALA B CA 1
ATOM 4270 C C . ALA B 1 171 ? -39.309 19.886 -2.753 1.00 52.79 98 ALA B C 1
ATOM 4271 O O . ALA B 1 171 ? -38.197 19.349 -2.724 1.00 54.32 98 ALA B O 1
ATOM 4273 N N . THR B 1 172 ? -40.434 19.208 -2.964 1.00 52.50 99 THR B N 1
ATOM 4274 C CA . THR B 1 172 ? -40.433 17.753 -3.111 1.00 52.89 99 THR B CA 1
ATOM 4275 C C . THR B 1 172 ? -39.758 17.297 -4.415 1.00 53.03 99 THR B C 1
ATOM 4276 O O . THR B 1 172 ? -39.224 16.189 -4.487 1.00 53.84 99 THR B O 1
ATOM 4280 N N . SER B 1 173 ? -39.789 18.141 -5.443 1.00 52.47 100 SER B N 1
ATOM 4281 C CA . SER B 1 173 ? -39.147 17.804 -6.709 1.00 53.90 100 SER B CA 1
ATOM 4282 C C . SER B 1 173 ? -37.621 17.670 -6.568 1.00 54.78 100 SER B C 1
ATOM 4283 O O . SER B 1 173 ? -36.992 16.972 -7.360 1.00 57.53 100 SER B O 1
ATOM 4286 N N . THR B 1 174 ? -37.035 18.316 -5.556 1.00 54.55 101 THR B N 1
ATOM 4287 C CA . THR B 1 174 ? -35.584 18.238 -5.310 1.00 54.30 101 THR B CA 1
ATOM 4288 C C . THR B 1 174 ? -35.111 16.951 -4.604 1.00 53.42 101 THR B C 1
ATOM 4289 O O . THR B 1 174 ? -33.922 16.655 -4.601 1.00 55.89 101 THR B O 1
ATOM 4293 N N . LEU B 1 175 ? -36.027 16.204 -3.999 1.00 53.05 102 LEU B N 1
ATOM 4294 C CA . LEU B 1 175 ? -35.659 15.112 -3.094 1.00 53.04 102 LEU B CA 1
ATOM 4295 C C . LEU B 1 175 ? -34.934 13.938 -3.761 1.00 52.95 102 LEU B C 1
ATOM 4296 O O . LEU B 1 175 ? -33.997 13.379 -3.175 1.00 49.13 102 LEU B O 1
ATOM 4301 N N . PRO B 1 176 ? -35.365 13.551 -4.977 1.00 54.71 103 PRO B N 1
ATOM 4302 C CA . PRO B 1 176 ? -34.644 12.480 -5.677 1.00 55.37 103 PRO B CA 1
ATOM 4303 C C . PRO B 1 176 ? -33.172 12.821 -5.928 1.00 53.33 103 PRO B C 1
ATOM 4304 O O . PRO B 1 176 ? -32.328 11.934 -5.886 1.00 51.55 103 PRO B O 1
ATOM 4308 N N . PHE B 1 177 ? -32.889 14.096 -6.178 1.00 52.29 104 PHE B N 1
ATOM 4309 C CA . PHE B 1 177 ? -31.541 14.550 -6.460 1.00 53.33 104 PHE B CA 1
ATOM 4310 C C . PHE B 1 177 ? -30.732 14.515 -5.170 1.00 52.15 104 PHE B C 1
ATOM 4311 O O . PHE B 1 177 ? -29.596 14.026 -5.143 1.00 50.69 104 PHE B O 1
ATOM 4319 N N . GLN B 1 178 ? -31.328 15.013 -4.097 1.00 51.14 105 GLN B N 1
ATOM 4320 C CA . GLN B 1 178 ? -30.691 14.945 -2.792 1.00 51.90 105 GLN B CA 1
ATOM 4321 C C . GLN B 1 178 ? -30.433 13.502 -2.372 1.00 51.54 105 GLN B C 1
ATOM 4322 O O . GLN B 1 178 ? -29.381 13.209 -1.823 1.00 53.00 105 GLN B O 1
ATOM 4328 N N . SER B 1 179 ? -31.394 12.612 -2.619 1.00 52.82 106 SER B N 1
ATOM 4329 C CA . SER B 1 179 ? -31.231 11.183 -2.315 1.00 53.37 106 SER B CA 1
ATOM 4330 C C . SER B 1 179 ? -30.027 10.592 -3.031 1.00 53.52 106 SER B C 1
ATOM 4331 O O . SER B 1 179 ? -29.217 9.885 -2.436 1.00 52.36 106 SER B O 1
ATOM 4334 N N . ALA B 1 180 ? -29.935 10.884 -4.321 1.00 55.07 107 ALA B N 1
ATOM 4335 C CA . ALA B 1 180 ? -28.857 10.385 -5.159 1.00 55.85 107 ALA B CA 1
ATOM 4336 C C . ALA B 1 180 ? -27.514 10.816 -4.596 1.00 57.56 107 ALA B C 1
ATOM 4337 O O . ALA B 1 180 ? -26.579 10.019 -4.518 1.00 57.73 107 ALA B O 1
ATOM 4339 N N . LYS B 1 181 ? -27.430 12.078 -4.189 1.00 59.30 108 LYS B N 1
ATOM 4340 C CA . LYS B 1 181 ? -26.218 12.591 -3.569 1.00 60.10 108 LYS B CA 1
ATOM 4341 C C . LYS B 1 181 ? -25.832 11.719 -2.376 1.00 59.44 108 LYS B C 1
ATOM 4342 O O . LYS B 1 181 ? -24.683 11.293 -2.274 1.00 59.60 108 LYS B O 1
ATOM 4348 N N . TYR B 1 182 ? -26.786 11.458 -1.485 1.00 59.39 109 TYR B N 1
ATOM 4349 C CA . TYR B 1 182 ? -26.498 10.695 -0.264 1.00 61.47 109 TYR B CA 1
ATOM 4350 C C . TYR B 1 182 ? -26.023 9.278 -0.571 1.00 60.19 109 TYR B C 1
ATOM 4351 O O . TYR B 1 182 ? -25.115 8.779 0.091 1.00 59.29 109 TYR B O 1
ATOM 4360 N N . LEU B 1 183 ? -26.618 8.650 -1.585 1.00 59.23 110 LEU B N 1
ATOM 4361 C CA . LEU B 1 183 ? -26.218 7.305 -2.003 1.00 60.14 110 LEU B CA 1
ATOM 4362 C C . LEU B 1 183 ? -24.845 7.292 -2.676 1.00 57.14 110 LEU B C 1
ATOM 4363 O O . LEU B 1 183 ? -24.012 6.460 -2.348 1.00 55.97 110 LEU B O 1
ATOM 4368 N N . MET B 1 184 ? -24.618 8.206 -3.614 1.00 55.75 111 MET B N 1
ATOM 4369 C CA . MET B 1 184 ? -23.363 8.244 -4.372 1.00 55.28 111 MET B CA 1
ATOM 4370 C C . MET B 1 184 ? -22.221 8.976 -3.657 1.00 54.21 111 MET B C 1
ATOM 4371 O O . MET B 1 184 ? -21.071 8.852 -4.051 1.00 54.44 111 MET B O 1
ATOM 4376 N N . GLU B 1 185 ? -22.538 9.748 -2.623 1.00 54.97 112 GLU B N 1
ATOM 4377 C CA . GLU B 1 185 ? -21.562 10.606 -1.962 1.00 55.48 112 GLU B CA 1
ATOM 4378 C C . GLU B 1 185 ? -20.893 11.586 -2.929 1.00 53.69 112 GLU B C 1
ATOM 4379 O O . GLU B 1 185 ? -19.724 11.939 -2.770 1.00 54.16 112 GLU B O 1
ATOM 4385 N N . THR B 1 186 ? -21.643 12.032 -3.927 1.00 52.00 113 THR B N 1
ATOM 4386 C CA . THR B 1 186 ? -21.165 13.058 -4.840 1.00 49.63 113 THR B CA 1
ATOM 4387 C C . THR B 1 186 ? -22.350 13.735 -5.528 1.00 48.06 113 THR B C 1
ATOM 4388 O O . THR B 1 186 ? -23.481 13.259 -5.449 1.00 48.19 113 THR B O 1
ATOM 4392 N N . TRP B 1 187 ? -22.074 14.841 -6.203 1.00 47.38 114 TRP B N 1
ATOM 4393 C CA . TRP B 1 187 ? -23.099 15.614 -6.879 1.00 49.69 114 TRP B CA 1
ATOM 4394 C C . TRP B 1 187 ? -22.865 15.588 -8.390 1.00 52.92 114 TRP B C 1
ATOM 4395 O O . TRP B 1 187 ? -22.064 16.369 -8.915 1.00 55.68 114 TRP B O 1
ATOM 4406 N N . PRO B 1 188 ? -23.561 14.691 -9.102 1.00 55.18 115 PRO B N 1
ATOM 4407 C CA . PRO B 1 188 ? -23.318 14.539 -10.533 1.00 56.95 115 PRO B CA 1
ATOM 4408 C C . PRO B 1 188 ? -24.234 15.367 -11.435 1.00 57.19 115 PRO B C 1
ATOM 4409 O O . PRO B 1 188 ? -24.247 15.139 -12.635 1.00 59.93 115 PRO B O 1
ATOM 4413 N N . PHE B 1 189 ? -24.970 16.326 -10.882 1.00 57.35 116 PHE B N 1
ATOM 4414 C CA . PHE B 1 189 ? -26.027 17.007 -11.634 1.00 56.50 116 PHE B CA 1
ATOM 4415 C C . PHE B 1 189 ? -25.665 18.392 -12.161 1.00 55.82 116 PHE B C 1
ATOM 4416 O O . PHE B 1 189 ? -26.510 19.062 -12.750 1.00 59.88 116 PHE B O 1
ATOM 4424 N N . GLY B 1 190 ? -24.429 18.832 -11.949 1.00 55.52 117 GLY B N 1
ATOM 4425 C CA . GLY B 1 190 ? -23.988 20.142 -12.444 1.00 54.95 117 GLY B CA 1
ATOM 4426 C C . GLY B 1 190 ? -24.289 21.271 -11.476 1.00 53.27 117 GLY B C 1
ATOM 4427 O O . GLY B 1 190 ? -24.950 21.068 -10.465 1.00 50.58 117 GLY B O 1
ATOM 4428 N N . GLU B 1 191 ? -23.801 22.465 -11.797 1.00 55.06 118 GLU B N 1
ATOM 4429 C CA . GLU B 1 191 ? -23.918 23.616 -10.905 1.00 56.58 118 GLU B CA 1
ATOM 4430 C C . GLU B 1 191 ? -25.302 24.274 -10.929 1.00 56.66 118 GLU B C 1
ATOM 4431 O O . GLU B 1 191 ? -25.797 24.734 -9.899 1.00 54.78 118 GLU B O 1
ATOM 4437 N N . LEU B 1 192 ? -25.919 24.324 -12.102 1.00 59.78 119 LEU B N 1
ATOM 4438 C CA . LEU B 1 192 ? -27.206 24.984 -12.260 1.00 62.74 119 LEU B CA 1
ATOM 4439 C C . LEU B 1 192 ? -28.271 24.312 -11.405 1.00 61.18 119 LEU B C 1
ATOM 4440 O O . LEU B 1 192 ? -29.032 24.980 -10.710 1.00 61.86 119 LEU B O 1
ATOM 4445 N N . LEU B 1 193 ? -28.314 22.988 -11.447 1.00 61.16 120 LEU B N 1
ATOM 4446 C CA . LEU B 1 193 ? -29.277 22.246 -10.648 1.00 60.15 120 LEU B CA 1
ATOM 4447 C C . LEU B 1 193 ? -28.912 22.285 -9.149 1.00 58.41 120 LEU B C 1
ATOM 4448 O O . LEU B 1 193 ? -29.785 22.150 -8.289 1.00 58.89 120 LEU B O 1
ATOM 4453 N N . CYS B 1 194 ? -27.628 22.472 -8.843 1.00 55.71 121 CYS B N 1
ATOM 4454 C CA . CYS B 1 194 ? -27.182 22.725 -7.475 1.00 52.30 121 CYS B CA 1
ATOM 4455 C C . CYS B 1 194 ? -27.760 24.052 -6.985 1.00 51.76 121 CYS B C 1
ATOM 4456 O O . CYS B 1 194 ? -28.348 24.129 -5.912 1.00 50.84 121 CYS B O 1
ATOM 4459 N N . LYS B 1 195 ? -27.605 25.092 -7.789 1.00 53.42 122 LYS B N 1
ATOM 4460 C CA . LYS B 1 195 ? -28.179 26.391 -7.469 1.00 54.47 122 LYS B CA 1
ATOM 4461 C C . LYS B 1 195 ? -29.695 26.300 -7.283 1.00 54.15 122 LYS B C 1
ATOM 4462 O O . LYS B 1 195 ? -30.250 26.863 -6.339 1.00 55.69 122 LYS B O 1
ATOM 4468 N N . ALA B 1 196 ? -30.355 25.570 -8.178 1.00 54.07 123 ALA B N 1
ATOM 4469 C CA . ALA B 1 196 ? -31.805 25.394 -8.120 1.00 52.42 123 ALA B CA 1
ATOM 4470 C C . ALA B 1 196 ? -32.265 24.721 -6.832 1.00 50.77 123 ALA B C 1
ATOM 4471 O O . ALA B 1 196 ? -33.167 25.227 -6.168 1.00 49.83 123 ALA B O 1
ATOM 4473 N N . VAL B 1 197 ? -31.647 23.585 -6.495 1.00 50.26 124 VAL B N 1
ATOM 4474 C CA . VAL B 1 197 ? -32.027 22.795 -5.315 1.00 48.97 124 VAL B CA 1
ATOM 4475 C C . VAL B 1 197 ? -31.823 23.560 -4.019 1.00 49.89 124 VAL B C 1
ATOM 4476 O O . VAL B 1 197 ? -32.708 23.570 -3.172 1.00 53.61 124 VAL B O 1
ATOM 4480 N N . LEU B 1 198 ? -30.666 24.191 -3.851 1.00 50.41 125 LEU B N 1
ATOM 4481 C CA . LEU B 1 198 ? -30.397 24.927 -2.616 1.00 49.42 125 LEU B CA 1
ATOM 4482 C C . LEU B 1 198 ? -31.314 26.124 -2.471 1.00 48.82 125 LEU B C 1
ATOM 4483 O O . LEU B 1 198 ? -31.856 26.330 -1.391 1.00 48.96 125 LEU B O 1
ATOM 4488 N N . SER B 1 199 ? -31.500 26.905 -3.536 1.00 48.69 126 SER B N 1
ATOM 4489 C CA . SER B 1 199 ? -32.359 28.093 -3.441 1.00 51.65 126 SER B CA 1
ATOM 4490 C C . SER B 1 199 ? -33.830 27.725 -3.234 1.00 51.80 126 SER B C 1
ATOM 4491 O O . SER B 1 199 ? -34.514 28.368 -2.440 1.00 54.15 126 SER B O 1
ATOM 4494 N N . ILE B 1 200 ? -34.309 26.692 -3.932 1.00 50.59 127 ILE B N 1
ATOM 4495 C CA . ILE B 1 200 ? -35.650 26.143 -3.683 1.00 50.05 127 ILE B CA 1
ATOM 4496 C C . ILE B 1 200 ? -35.866 25.752 -2.209 1.00 49.93 127 ILE B C 1
ATOM 4497 O O . ILE B 1 200 ? -36.963 25.914 -1.681 1.00 50.61 127 ILE B O 1
ATOM 4502 N N . ASP B 1 201 ? -34.830 25.242 -1.547 1.00 49.77 128 ASP B N 1
ATOM 4503 C CA . ASP B 1 201 ? -34.945 24.856 -0.139 1.00 49.65 128 ASP B CA 1
ATOM 4504 C C . ASP B 1 201 ? -35.304 26.075 0.692 1.00 50.39 128 ASP B C 1
ATOM 4505 O O . ASP B 1 201 ? -36.200 26.014 1.537 1.00 51.48 128 ASP B O 1
ATOM 4510 N N . TYR B 1 202 ? -34.599 27.174 0.445 1.00 50.60 129 TYR B N 1
ATOM 4511 C CA . TYR B 1 202 ? -34.841 28.429 1.159 1.00 52.16 129 TYR B CA 1
ATOM 4512 C C . TYR B 1 202 ? -36.180 29.077 0.777 1.00 51.25 129 TYR B C 1
ATOM 4513 O O . TYR B 1 202 ? -36.872 29.626 1.629 1.00 51.48 129 TYR B O 1
ATOM 4522 N N . TYR B 1 203 ? -36.535 29.013 -0.502 1.00 48.85 130 TYR B N 1
ATOM 4523 C CA . TYR B 1 203 ? -37.821 29.513 -0.954 1.00 47.26 130 TYR B CA 1
ATOM 4524 C C . TYR B 1 203 ? -38.975 28.783 -0.258 1.00 47.86 130 TYR B C 1
ATOM 4525 O O . TYR B 1 203 ? -39.932 29.414 0.172 1.00 48.04 130 TYR B O 1
ATOM 4534 N N . ASN B 1 204 ? -38.880 27.458 -0.149 1.00 48.99 131 ASN B N 1
ATOM 4535 C CA . ASN B 1 204 ? -39.912 26.661 0.518 1.00 49.94 131 ASN B CA 1
ATOM 4536 C C . ASN B 1 204 ? -40.159 27.174 1.921 1.00 51.56 131 ASN B C 1
ATOM 4537 O O . ASN B 1 204 ? -41.295 27.463 2.286 1.00 54.60 131 ASN B O 1
ATOM 4542 N N . MET B 1 205 ? -39.084 27.303 2.694 1.00 52.80 132 MET B N 1
ATOM 4543 C CA . MET B 1 205 ? -39.165 27.744 4.086 1.00 52.40 132 MET B CA 1
ATOM 4544 C C . MET B 1 205 ? -39.768 29.133 4.228 1.00 50.37 132 MET B C 1
ATOM 4545 O O . MET B 1 205 ? -40.667 29.336 5.044 1.00 51.07 132 MET B O 1
ATOM 4550 N N . PHE B 1 206 ? -39.279 30.078 3.429 1.00 49.15 133 PHE B N 1
ATOM 4551 C CA . PHE B 1 206 ? -39.722 31.478 3.525 1.00 49.76 133 PHE B CA 1
ATOM 4552 C C . PHE B 1 206 ? -41.135 31.709 2.965 1.00 49.44 133 PHE B C 1
ATOM 4553 O O . PHE B 1 206 ? -41.993 32.248 3.657 1.00 51.14 133 PHE B O 1
ATOM 4561 N N . THR B 1 207 ? -41.382 31.305 1.726 1.00 49.37 134 THR B N 1
ATOM 4562 C CA . THR B 1 207 ? -42.692 31.522 1.118 1.00 50.75 134 THR B CA 1
ATOM 4563 C C . THR B 1 207 ? -43.800 30.821 1.906 1.00 51.38 134 THR B C 1
ATOM 4564 O O . THR B 1 207 ? -44.912 31.345 2.003 1.00 52.90 134 THR B O 1
ATOM 4568 N N . SER B 1 208 ? -43.491 29.651 2.471 1.00 50.73 135 SER B N 1
ATOM 4569 C CA . SER B 1 208 ? -44.482 28.865 3.224 1.00 49.55 135 SER B CA 1
ATOM 4570 C C . SER B 1 208 ? -44.964 29.587 4.465 1.00 47.84 135 SER B C 1
ATOM 4571 O O . SER B 1 208 ? -46.153 29.792 4.622 1.00 46.41 135 SER B O 1
ATOM 4574 N N . ILE B 1 209 ? -44.030 29.950 5.342 1.00 49.17 136 ILE B N 1
ATOM 4575 C CA . ILE B 1 209 ? -44.350 30.616 6.612 1.00 50.98 136 ILE B CA 1
ATOM 4576 C C . ILE B 1 209 ? -44.940 32.012 6.386 1.00 51.60 136 ILE B C 1
ATOM 4577 O O . ILE B 1 209 ? -45.865 32.420 7.093 1.00 52.65 136 ILE B O 1
ATOM 4582 N N . PHE B 1 210 ? -44.411 32.730 5.401 1.00 49.67 137 PHE B N 1
ATOM 4583 C CA . PHE B 1 210 ? -44.982 34.006 5.011 1.00 52.51 137 PHE B CA 1
ATOM 4584 C C . PHE B 1 210 ? -46.425 33.840 4.535 1.00 51.65 137 PHE B C 1
ATOM 4585 O O . PHE B 1 210 ? -47.272 34.683 4.808 1.00 50.66 137 PHE B O 1
ATOM 4593 N N . THR B 1 211 ? -46.695 32.763 3.808 1.00 51.32 138 THR B N 1
ATOM 4594 C CA . THR B 1 211 ? -48.037 32.510 3.318 1.00 51.04 138 THR B CA 1
ATOM 4595 C C . THR B 1 211 ? -48.963 32.109 4.471 1.00 52.39 138 THR B C 1
ATOM 4596 O O . THR B 1 211 ? -50.108 32.555 4.527 1.00 54.93 138 THR B O 1
ATOM 4600 N N . LEU B 1 212 ? -48.464 31.293 5.394 1.00 53.06 139 LEU B N 1
ATOM 4601 C CA . LEU B 1 212 ? -49.254 30.880 6.550 1.00 53.51 139 LEU B CA 1
ATOM 4602 C C . LEU B 1 212 ? -49.540 32.057 7.471 1.00 54.31 139 LEU B C 1
ATOM 4603 O O . LEU B 1 212 ? -50.594 32.107 8.112 1.00 54.99 139 LEU B O 1
ATOM 4608 N N . THR B 1 213 ? -48.596 32.994 7.532 1.00 52.88 140 THR B N 1
ATOM 4609 C CA . THR B 1 213 ? -48.777 34.237 8.277 1.00 52.52 140 THR B CA 1
ATOM 4610 C C . THR B 1 213 ? -49.942 35.011 7.675 1.00 53.65 140 THR B C 1
ATOM 4611 O O . THR B 1 213 ? -50.868 35.398 8.380 1.00 55.04 140 THR B O 1
ATOM 4615 N N . MET B 1 214 ? -49.894 35.209 6.363 1.00 54.56 141 MET B N 1
ATOM 4616 C CA . MET B 1 214 ? -50.937 35.936 5.654 1.00 56.05 141 MET B CA 1
ATOM 4617 C C . MET B 1 214 ? -52.301 35.237 5.662 1.00 57.74 141 MET B C 1
ATOM 4618 O O . MET B 1 214 ? -53.323 35.914 5.582 1.00 58.53 141 MET B O 1
ATOM 4623 N N . MET B 1 215 ? -52.325 33.905 5.735 1.00 58.09 142 MET B N 1
ATOM 4624 C CA . MET B 1 215 ? -53.591 33.167 5.889 1.00 58.83 142 MET B CA 1
ATOM 4625 C C . MET B 1 215 ? -54.193 33.406 7.270 1.00 59.15 142 MET B C 1
ATOM 4626 O O . MET B 1 215 ? -55.407 33.528 7.419 1.00 60.01 142 MET B O 1
ATOM 4631 N N . SER B 1 216 ? -53.332 33.459 8.279 1.00 58.92 143 SER B N 1
ATOM 4632 C CA . SER B 1 216 ? -53.750 33.801 9.630 1.00 59.24 143 SER B CA 1
ATOM 4633 C C . SER B 1 216 ? -54.289 35.227 9.695 1.00 58.24 143 SER B C 1
ATOM 4634 O O . SER B 1 216 ? -55.321 35.463 10.306 1.00 61.40 143 SER B O 1
ATOM 4637 N N . VAL B 1 217 ? -53.594 36.171 9.063 1.00 56.84 144 VAL B N 1
ATOM 4638 C CA . VAL B 1 217 ? -54.058 37.552 9.001 1.00 56.80 144 VAL B CA 1
ATOM 4639 C C . VAL B 1 217 ? -55.390 37.625 8.243 1.00 58.56 144 VAL B C 1
ATOM 4640 O O . VAL B 1 217 ? -56.309 38.340 8.653 1.00 59.79 144 VAL B O 1
ATOM 4644 N N . ASP B 1 218 ? -55.500 36.876 7.151 1.00 58.36 145 ASP B N 1
ATOM 4645 C CA . ASP B 1 218 ? -56.736 36.836 6.367 1.00 58.97 145 ASP B CA 1
ATOM 4646 C C . ASP B 1 218 ? -57.891 36.360 7.231 1.00 60.91 145 ASP B C 1
ATOM 4647 O O . ASP B 1 218 ? -58.968 36.951 7.236 1.00 61.72 145 ASP B O 1
ATOM 4652 N N . ARG B 1 219 ? -57.644 35.286 7.965 1.00 63.32 146 ARG B N 1
ATOM 4653 C CA . ARG B 1 219 ? -58.619 34.741 8.896 1.00 65.34 146 ARG B CA 1
ATOM 4654 C C . ARG B 1 219 ? -58.985 35.766 9.971 1.00 65.34 146 ARG B C 1
ATOM 4655 O O . ARG B 1 219 ? -60.157 35.947 10.293 1.00 66.17 146 ARG B O 1
ATOM 4663 N N . TYR B 1 220 ? -57.976 36.423 10.532 1.00 64.81 147 TYR B N 1
ATOM 4664 C CA . TYR B 1 220 ? -58.206 37.463 11.533 1.00 66.97 147 TYR B CA 1
ATOM 4665 C C . TYR B 1 220 ? -59.186 38.522 10.997 1.00 65.93 147 TYR B C 1
ATOM 4666 O O . TYR B 1 220 ? -60.125 38.925 11.685 1.00 63.42 147 TYR B O 1
ATOM 4675 N N . ILE B 1 221 ? -58.969 38.943 9.756 1.00 64.73 148 ILE B N 1
ATOM 4676 C CA . ILE B 1 221 ? -59.810 39.951 9.126 1.00 63.81 148 ILE B CA 1
ATOM 4677 C C . ILE B 1 221 ? -61.205 39.404 8.812 1.00 61.54 148 ILE B C 1
ATOM 4678 O O . ILE B 1 221 ? -62.192 40.106 9.005 1.00 59.99 148 ILE B O 1
ATOM 4683 N N . ALA B 1 222 ? -61.291 38.158 8.348 1.00 57.70 149 ALA B N 1
ATOM 4684 C CA . ALA B 1 222 ? -62.592 37.552 8.048 1.00 57.75 149 ALA B CA 1
ATOM 4685 C C . ALA B 1 222 ? -63.504 37.444 9.278 1.00 59.45 149 ALA B C 1
ATOM 4686 O O . ALA B 1 222 ? -64.725 37.568 9.162 1.00 58.30 149 ALA B O 1
ATOM 4688 N N . VAL B 1 223 ? -62.899 37.218 10.443 1.00 62.03 150 VAL B N 1
ATOM 4689 C CA . VAL B 1 223 ? -63.623 37.004 11.700 1.00 64.28 150 VAL B CA 1
ATOM 4690 C C . VAL B 1 223 ? -63.873 38.315 12.455 1.00 65.08 150 VAL B C 1
ATOM 4691 O O . VAL B 1 223 ? -65.011 38.618 12.792 1.00 67.60 150 VAL B O 1
ATOM 4695 N N . CYS B 1 224 ? -62.815 39.080 12.721 1.00 65.65 151 CYS B N 1
ATOM 4696 C CA . CYS B 1 224 ? -62.904 40.282 13.570 1.00 67.14 151 CYS B CA 1
ATOM 4697 C C . CYS B 1 224 ? -63.260 41.578 12.836 1.00 69.15 151 CYS B C 1
ATOM 4698 O O . CYS B 1 224 ? -63.543 42.584 13.478 1.00 72.61 151 CYS B O 1
ATOM 4701 N N . HIS B 1 225 ? -63.230 41.570 11.508 1.00 69.52 152 HIS B N 1
ATOM 4702 C CA . HIS B 1 225 ? -63.518 42.771 10.725 1.00 67.84 152 HIS B CA 1
ATOM 4703 C C . HIS B 1 225 ? -64.306 42.409 9.485 1.00 65.66 152 HIS B C 1
ATOM 4704 O O . HIS B 1 225 ? -63.828 42.606 8.375 1.00 64.30 152 HIS B O 1
ATOM 4711 N N . PRO B 1 226 ? -65.536 41.908 9.671 1.00 67.95 153 PRO B N 1
ATOM 4712 C CA . PRO B 1 226 ? -66.323 41.369 8.559 1.00 68.34 153 PRO B CA 1
ATOM 4713 C C . PRO B 1 226 ? -66.611 42.390 7.478 1.00 68.09 153 PRO B C 1
ATOM 4714 O O . PRO B 1 226 ? -66.705 42.034 6.305 1.00 66.16 153 PRO B O 1
ATOM 4718 N N . VAL B 1 227 ? -66.773 43.644 7.890 1.00 70.78 154 VAL B N 1
ATOM 4719 C CA . VAL B 1 227 ? -67.144 44.723 6.979 1.00 75.50 154 VAL B CA 1
ATOM 4720 C C . VAL B 1 227 ? -65.948 45.126 6.118 1.00 76.24 154 VAL B C 1
ATOM 4721 O O . VAL B 1 227 ? -66.054 45.215 4.894 1.00 77.76 154 VAL B O 1
ATOM 4725 N N . LYS B 1 228 ? -64.808 45.339 6.759 1.00 76.93 155 LYS B N 1
ATOM 4726 C CA . LYS B 1 228 ? -63.592 45.675 6.039 1.00 76.68 155 LYS B CA 1
ATOM 4727 C C . LYS B 1 228 ? -63.110 44.470 5.231 1.00 70.22 155 LYS B C 1
ATOM 4728 O O . LYS B 1 228 ? -62.511 44.650 4.188 1.00 69.47 155 LYS B O 1
ATOM 4734 N N . ALA B 1 229 ? -63.381 43.255 5.709 1.00 68.45 156 ALA B N 1
ATOM 4735 C CA . ALA B 1 229 ? -62.990 42.013 5.012 1.00 68.92 156 ALA B CA 1
ATOM 4736 C C . ALA B 1 229 ? -63.490 41.936 3.573 1.00 71.73 156 ALA B C 1
ATOM 4737 O O . ALA B 1 229 ? -62.806 41.402 2.700 1.00 70.81 156 ALA B O 1
ATOM 4739 N N . LEU B 1 230 ? -64.683 42.469 3.330 1.00 75.44 157 LEU B N 1
ATOM 4740 C CA . LEU B 1 230 ? -65.236 42.541 1.980 1.00 79.08 157 LEU B CA 1
ATOM 4741 C C . LEU B 1 230 ? -64.306 43.310 1.045 1.00 80.69 157 LEU B C 1
ATOM 4742 O O . LEU B 1 230 ? -64.157 42.957 -0.122 1.00 83.03 157 LEU B O 1
ATOM 4747 N N . ASP B 1 231 ? -63.699 44.368 1.571 1.00 82.60 158 ASP B N 1
ATOM 4748 C CA . ASP B 1 231 ? -62.749 45.183 0.829 1.00 85.29 158 ASP B CA 1
ATOM 4749 C C . ASP B 1 231 ? -61.461 44.409 0.535 1.00 81.09 158 ASP B C 1
ATOM 4750 O O . ASP B 1 231 ? -60.996 44.414 -0.599 1.00 82.09 158 ASP B O 1
ATOM 4755 N N . PHE B 1 232 ? -60.906 43.731 1.544 1.00 77.10 159 PHE B N 1
ATOM 4756 C CA . PHE B 1 232 ? -59.578 43.095 1.430 1.00 75.27 159 PHE B CA 1
ATOM 4757 C C . PHE B 1 232 ? -59.580 41.686 0.821 1.00 67.76 159 PHE B C 1
ATOM 4758 O O . PHE B 1 232 ? -58.657 41.332 0.087 1.00 60.47 159 PHE B O 1
ATOM 4766 N N . ARG B 1 233 ? -60.599 40.885 1.132 1.00 60.96 160 ARG B N 1
ATOM 4767 C CA . ARG B 1 233 ? -60.533 39.450 0.874 1.00 57.28 160 ARG B CA 1
ATOM 4768 C C . ARG B 1 233 ? -61.072 39.032 -0.486 1.00 55.11 160 ARG B C 1
ATOM 4769 O O . ARG B 1 233 ? -62.124 38.427 -0.572 1.00 57.68 160 ARG B O 1
ATOM 4777 N N . THR B 1 234 ? -60.332 39.324 -1.545 1.00 53.44 161 THR B N 1
ATOM 4778 C CA . THR B 1 234 ? -60.694 38.849 -2.876 1.00 51.80 161 THR B CA 1
ATOM 4779 C C . THR B 1 234 ? -59.597 37.942 -3.419 1.00 52.22 161 THR B C 1
ATOM 4780 O O . THR B 1 234 ? -58.437 38.045 -3.016 1.00 52.67 161 THR B O 1
ATOM 4784 N N . PRO B 1 235 ? -59.960 37.038 -4.340 1.00 53.09 162 PRO B N 1
ATOM 4785 C CA . PRO B 1 235 ? -58.945 36.205 -4.993 1.00 52.37 162 PRO B CA 1
ATOM 4786 C C . PRO B 1 235 ? -57.803 37.013 -5.646 1.00 50.22 162 PRO B C 1
ATOM 4787 O O . PRO B 1 235 ? -56.644 36.630 -5.531 1.00 49.10 162 PRO B O 1
ATOM 4791 N N . ALA B 1 236 ? -58.134 38.115 -6.312 1.00 49.11 163 ALA B N 1
ATOM 4792 C CA . ALA B 1 236 ? -57.131 38.918 -7.006 1.00 50.32 163 ALA B CA 1
ATOM 4793 C C . ALA B 1 236 ? -56.106 39.481 -6.032 1.00 51.62 163 ALA B C 1
ATOM 4794 O O . ALA B 1 236 ? -54.897 39.426 -6.286 1.00 51.93 163 ALA B O 1
ATOM 4796 N N . LYS B 1 237 ? -56.585 40.017 -4.916 1.00 51.57 164 LYS B N 1
ATOM 4797 C CA . LYS B 1 237 ? -55.685 40.558 -3.909 1.00 53.11 164 LYS B CA 1
ATOM 4798 C C . LYS B 1 237 ? -54.842 39.466 -3.245 1.00 51.83 164 LYS B C 1
ATOM 4799 O O . LYS B 1 237 ? -53.676 39.683 -2.943 1.00 50.80 164 LYS B O 1
ATOM 4805 N N . ALA B 1 238 ? -55.431 38.293 -3.033 1.00 53.30 165 ALA B N 1
ATOM 4806 C CA . ALA B 1 238 ? -54.693 37.131 -2.534 1.00 52.16 165 ALA B CA 1
ATOM 4807 C C . ALA B 1 238 ? -53.549 36.760 -3.484 1.00 52.27 165 ALA B C 1
ATOM 4808 O O . ALA B 1 238 ? -52.409 36.563 -3.058 1.00 53.14 165 ALA B O 1
ATOM 4810 N N . LYS B 1 239 ? -53.859 36.691 -4.774 1.00 51.93 166 LYS B N 1
ATOM 4811 C CA . LYS B 1 239 ? -52.853 36.457 -5.807 1.00 52.70 166 LYS B CA 1
ATOM 4812 C C . LYS B 1 239 ? -51.746 37.493 -5.704 1.00 51.49 166 LYS B C 1
ATOM 4813 O O . LYS B 1 239 ? -50.572 37.162 -5.734 1.00 53.44 166 LYS B O 1
ATOM 4819 N N . LEU B 1 240 ? -52.132 38.752 -5.566 1.00 51.83 167 LEU B N 1
ATOM 4820 C CA . LEU B 1 240 ? -51.178 39.843 -5.440 1.00 52.53 167 LEU B CA 1
ATOM 4821 C C . LEU B 1 240 ? -50.234 39.654 -4.259 1.00 52.84 167 LEU B C 1
ATOM 4822 O O . LEU B 1 240 ? -49.034 39.920 -4.366 1.00 51.82 167 LEU B O 1
ATOM 4827 N N . ILE B 1 241 ? -50.789 39.233 -3.127 1.00 53.08 168 ILE B N 1
ATOM 4828 C CA . ILE B 1 241 ? -49.997 39.010 -1.925 1.00 54.58 168 ILE B CA 1
ATOM 4829 C C . ILE B 1 241 ? -49.077 37.807 -2.113 1.00 53.91 168 ILE B C 1
ATOM 4830 O O . ILE B 1 241 ? -47.955 37.799 -1.614 1.00 53.38 168 ILE B O 1
ATOM 4835 N N . ASN B 1 242 ? -49.552 36.798 -2.836 1.00 53.66 169 ASN B N 1
ATOM 4836 C CA . ASN B 1 242 ? -48.721 35.648 -3.175 1.00 53.89 169 ASN B CA 1
ATOM 4837 C C . ASN B 1 242 ? -47.457 36.076 -3.907 1.00 53.80 169 ASN B C 1
ATOM 4838 O O . ASN B 1 242 ? -46.350 35.658 -3.567 1.00 56.12 169 ASN B O 1
ATOM 4843 N N . ILE B 1 243 ? -47.630 36.907 -4.923 1.00 53.14 170 ILE B N 1
ATOM 4844 C CA . ILE B 1 243 ? -46.505 37.390 -5.711 1.00 54.52 170 ILE B CA 1
ATOM 4845 C C . ILE B 1 243 ? -45.518 38.141 -4.805 1.00 51.57 170 ILE B C 1
ATOM 4846 O O . ILE B 1 243 ? -44.325 37.856 -4.814 1.00 50.09 170 ILE B O 1
ATOM 4851 N N . CYS B 1 244 ? -46.036 39.076 -4.016 1.00 50.80 171 CYS B N 1
ATOM 4852 C CA . CYS B 1 244 ? -45.240 39.813 -3.036 1.00 52.23 171 CYS B CA 1
ATOM 4853 C C . CYS B 1 244 ? -44.430 38.885 -2.129 1.00 51.20 171 CYS B C 1
ATOM 4854 O O . CYS B 1 244 ? -43.264 39.157 -1.818 1.00 49.22 171 CYS B O 1
ATOM 4857 N N . ILE B 1 245 ? -45.061 37.800 -1.699 1.00 50.59 172 ILE B N 1
ATOM 4858 C CA . ILE B 1 245 ? -44.386 36.816 -0.867 1.00 51.06 172 ILE B CA 1
ATOM 4859 C C . ILE B 1 245 ? -43.157 36.254 -1.589 1.00 50.99 172 ILE B C 1
ATOM 4860 O O . ILE B 1 245 ? -42.070 36.179 -1.010 1.00 51.53 172 ILE B O 1
ATOM 4865 N N . TRP B 1 246 ? -43.322 35.887 -2.852 1.00 49.49 173 TRP B N 1
ATOM 4866 C CA . TRP B 1 246 ? -42.199 35.381 -3.638 1.00 49.82 173 TRP B CA 1
ATOM 4867 C C . TRP B 1 246 ? -41.126 36.443 -3.858 1.00 49.96 173 TRP B C 1
ATOM 4868 O O . TRP B 1 246 ? -39.944 36.146 -3.780 1.00 50.61 173 TRP B O 1
ATOM 4879 N N . VAL B 1 247 ? -41.537 37.674 -4.125 1.00 52.56 174 VAL B N 1
ATOM 4880 C CA . VAL B 1 247 ? -40.587 38.770 -4.316 1.00 54.84 174 VAL B CA 1
ATOM 4881 C C . VAL B 1 247 ? -39.767 38.971 -3.032 1.00 56.77 174 VAL B C 1
ATOM 4882 O O . VAL B 1 247 ? -38.538 39.071 -3.080 1.00 55.39 174 VAL B O 1
ATOM 4886 N N . LEU B 1 248 ? -40.455 38.985 -1.891 1.00 57.53 175 LEU B N 1
ATOM 4887 C CA . LEU B 1 248 ? -39.817 39.232 -0.601 1.00 58.12 175 LEU B CA 1
ATOM 4888 C C . LEU B 1 248 ? -38.866 38.103 -0.246 1.00 58.41 175 LEU B C 1
ATOM 4889 O O . LEU B 1 248 ? -37.727 38.346 0.164 1.00 57.71 175 LEU B O 1
ATOM 4894 N N . ALA B 1 249 ? -39.338 36.868 -0.429 1.00 57.36 176 ALA B N 1
ATOM 4895 C CA . ALA B 1 249 ? -38.536 35.676 -0.172 1.00 52.73 176 ALA B CA 1
ATOM 4896 C C . ALA B 1 249 ? -37.302 35.602 -1.072 1.00 52.71 176 ALA B C 1
ATOM 4897 O O . ALA B 1 249 ? -36.322 34.962 -0.706 1.00 53.11 176 ALA B O 1
ATOM 4899 N N . SER B 1 250 ? -37.350 36.259 -2.234 1.00 51.44 177 SER B N 1
ATOM 4900 C CA . SER B 1 250 ? -36.194 36.354 -3.125 1.00 52.46 177 SER B CA 1
ATOM 4901 C C . SER B 1 250 ? -35.046 37.202 -2.543 1.00 55.05 177 SER B C 1
ATOM 4902 O O . SER B 1 250 ? -33.915 37.178 -3.054 1.00 54.69 177 SER B O 1
ATOM 4905 N N . GLY B 1 251 ? -35.334 37.960 -1.490 1.00 55.96 178 GLY B N 1
ATOM 4906 C CA . GLY B 1 251 ? -34.286 38.624 -0.724 1.00 56.88 178 GLY B CA 1
ATOM 4907 C C . GLY B 1 251 ? -33.269 37.641 -0.168 1.00 55.47 178 GLY B C 1
ATOM 4908 O O . GLY B 1 251 ? -32.087 37.957 -0.081 1.00 54.12 178 GLY B O 1
ATOM 4909 N N . VAL B 1 252 ? -33.733 36.459 0.232 1.00 55.94 179 VAL B N 1
ATOM 4910 C CA . VAL B 1 252 ? -32.842 35.366 0.650 1.00 57.98 179 VAL B CA 1
ATOM 4911 C C . VAL B 1 252 ? -32.552 34.396 -0.503 1.00 54.97 179 VAL B C 1
ATOM 4912 O O . VAL B 1 252 ? -31.439 33.919 -0.638 1.00 52.28 179 VAL B O 1
ATOM 4916 N N . GLY B 1 253 ? -33.552 34.144 -1.344 1.00 56.41 180 GLY B N 1
ATOM 4917 C CA . GLY B 1 253 ? -33.445 33.189 -2.449 1.00 55.91 180 GLY B CA 1
ATOM 4918 C C . GLY B 1 253 ? -32.369 33.510 -3.466 1.00 56.64 180 GLY B C 1
ATOM 4919 O O . GLY B 1 253 ? -31.632 32.616 -3.890 1.00 55.06 180 GLY B O 1
ATOM 4920 N N . VAL B 1 254 ? -32.274 34.782 -3.854 1.00 57.98 181 VAL B N 1
ATOM 4921 C CA . VAL B 1 254 ? -31.293 35.211 -4.861 1.00 59.60 181 VAL B CA 1
ATOM 4922 C C . VAL B 1 254 ? -29.844 35.089 -4.364 1.00 58.29 181 VAL B C 1
ATOM 4923 O O . VAL B 1 254 ? -29.026 34.454 -5.023 1.00 56.05 181 VAL B O 1
ATOM 4927 N N . PRO B 1 255 ? -29.519 35.685 -3.205 1.00 59.34 182 PRO B N 1
ATOM 4928 C CA . PRO B 1 255 ? -28.181 35.445 -2.661 1.00 59.72 182 PRO B CA 1
ATOM 4929 C C . PRO B 1 255 ? -27.781 33.967 -2.661 1.00 58.94 182 PRO B C 1
ATOM 4930 O O . PRO B 1 255 ? -26.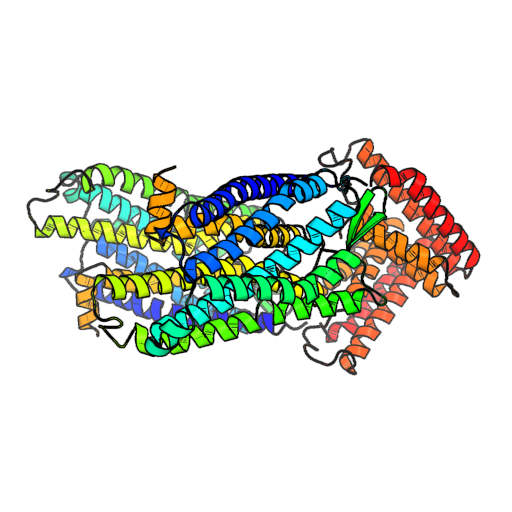635 33.640 -2.965 1.00 58.81 182 PRO B O 1
ATOM 4934 N N . ILE B 1 256 ? -28.727 33.090 -2.329 1.00 59.34 183 ILE B N 1
ATOM 4935 C CA . ILE B 1 256 ? -28.473 31.648 -2.262 1.00 57.78 183 ILE B CA 1
ATOM 4936 C C . ILE B 1 256 ? -28.171 31.089 -3.653 1.00 58.22 183 ILE B C 1
ATOM 4937 O O . ILE B 1 256 ? -27.261 30.276 -3.798 1.00 57.03 183 ILE B O 1
ATOM 4942 N N . MET B 1 257 ? -28.909 31.533 -4.669 1.00 60.37 184 MET B N 1
ATOM 4943 C CA . MET B 1 257 ? -28.598 31.154 -6.054 1.00 62.79 184 MET B CA 1
ATOM 4944 C C . MET B 1 257 ? -27.148 31.491 -6.390 1.00 64.60 184 MET B C 1
ATOM 4945 O O . MET B 1 257 ? -26.440 30.690 -7.002 1.00 65.72 184 MET B O 1
ATOM 4950 N N . VAL B 1 258 ? -26.721 32.684 -5.987 1.00 63.78 185 VAL B N 1
ATOM 4951 C CA . VAL B 1 258 ? -25.392 33.178 -6.311 1.00 64.35 185 VAL B CA 1
ATOM 4952 C C . VAL B 1 258 ? -24.306 32.395 -5.567 1.00 62.55 185 VAL B C 1
ATOM 4953 O O . VAL B 1 258 ? -23.342 31.946 -6.173 1.00 64.16 185 VAL B O 1
ATOM 4957 N N . MET B 1 259 ? -24.472 32.227 -4.261 1.00 60.57 186 MET B N 1
ATOM 4958 C CA . MET B 1 259 ? -23.467 31.568 -3.434 1.00 60.51 186 MET B CA 1
ATOM 4959 C C . MET B 1 259 ? -23.425 30.052 -3.581 1.00 60.33 186 MET B C 1
ATOM 4960 O O . MET B 1 259 ? -22.475 29.423 -3.124 1.00 63.42 186 MET B O 1
ATOM 4965 N N . ALA B 1 260 ? -24.444 29.457 -4.195 1.00 60.50 187 ALA B N 1
ATOM 4966 C CA . ALA B 1 260 ? -24.466 28.007 -4.415 1.00 58.29 187 ALA B CA 1
ATOM 4967 C C . ALA B 1 260 ? -23.541 27.608 -5.572 1.00 58.38 187 ALA B C 1
ATOM 4968 O O . ALA B 1 260 ? -23.741 28.034 -6.709 1.00 59.14 187 ALA B O 1
ATOM 4970 N N . VAL B 1 261 ? -22.539 26.785 -5.275 1.00 57.77 188 VAL B N 1
ATOM 4971 C CA . VAL B 1 261 ? -21.545 26.351 -6.272 1.00 58.73 188 VAL B CA 1
ATOM 4972 C C . VAL B 1 261 ? -21.253 24.859 -6.165 1.00 58.60 188 VAL B C 1
ATOM 4973 O O . VAL B 1 261 ? -21.548 24.244 -5.139 1.00 61.96 188 VAL B O 1
ATOM 4977 N N . THR B 1 262 ? -20.672 24.281 -7.214 1.00 57.41 189 THR B N 1
ATOM 4978 C CA . THR B 1 262 ? -20.130 22.929 -7.116 1.00 57.37 189 THR B CA 1
ATOM 4979 C C . THR B 1 262 ? -18.610 22.995 -7.197 1.00 58.28 189 THR B C 1
ATOM 4980 O O . THR B 1 262 ? -18.056 23.718 -8.027 1.00 58.56 189 THR B O 1
ATOM 4984 N N . ARG B 1 263 ? -17.955 22.260 -6.300 1.00 60.16 190 ARG B N 1
ATOM 4985 C CA . ARG B 1 263 ? -16.503 22.234 -6.183 1.00 63.61 190 ARG B CA 1
ATOM 4986 C C . ARG B 1 263 ? -16.009 20.797 -6.063 1.00 62.20 190 ARG B C 1
ATOM 4987 O O . ARG B 1 263 ? -16.649 19.986 -5.401 1.00 60.63 190 ARG B O 1
ATOM 4995 N N . PRO B 1 264 ? -14.866 20.475 -6.700 1.00 63.71 191 PRO B N 1
ATOM 4996 C CA . PRO B 1 264 ? -14.259 19.185 -6.421 1.00 62.99 191 PRO B CA 1
ATOM 4997 C C . PRO B 1 264 ? -13.615 19.228 -5.044 1.00 64.51 191 PRO B C 1
ATOM 4998 O O . PRO B 1 264 ? -12.931 20.202 -4.724 1.00 67.11 191 PRO B O 1
ATOM 5002 N N . ARG B 1 265 ? -13.848 18.201 -4.233 1.00 63.43 192 ARG B N 1
ATOM 5003 C CA . ARG B 1 265 ? -13.280 18.139 -2.887 1.00 65.91 192 ARG B CA 1
ATOM 5004 C C . ARG B 1 265 ? -13.177 16.688 -2.429 1.00 63.98 192 ARG B C 1
ATOM 5005 O O . ARG B 1 265 ? -14.169 15.965 -2.430 1.00 63.43 192 ARG B O 1
ATOM 5008 N N . ASP B 1 266 ? -11.966 16.268 -2.071 1.00 63.63 193 ASP B N 1
ATOM 5009 C CA . ASP B 1 266 ? -11.699 14.909 -1.602 1.00 63.64 193 ASP B CA 1
ATOM 5010 C C . ASP B 1 266 ? -12.277 13.832 -2.528 1.00 59.70 193 ASP B C 1
ATOM 5011 O O . ASP B 1 266 ? -12.946 12.903 -2.073 1.00 61.09 193 ASP B O 1
ATOM 5016 N N . GLY B 1 267 ? -12.028 13.963 -3.826 1.00 56.09 194 GLY B N 1
ATOM 5017 C CA . GLY B 1 267 ? -12.417 12.928 -4.785 1.00 55.15 194 GLY B CA 1
ATOM 5018 C C . GLY B 1 267 ? -13.907 12.860 -5.093 1.00 54.82 194 GLY B C 1
ATOM 5019 O O . GLY B 1 267 ? -14.404 11.858 -5.610 1.00 55.11 194 GLY B O 1
ATOM 5020 N N . ALA B 1 268 ? -14.623 13.933 -4.786 1.00 53.00 195 ALA B N 1
ATOM 5021 C CA . ALA B 1 268 ? -16.034 14.024 -5.090 1.00 51.66 195 ALA B CA 1
ATOM 5022 C C . ALA B 1 268 ? -16.352 15.444 -5.508 1.00 51.06 195 ALA B C 1
ATOM 5023 O O . ALA B 1 268 ? -15.561 16.346 -5.291 1.00 52.80 195 ALA B O 1
ATOM 5025 N N . VAL B 1 269 ? -17.515 15.636 -6.106 1.00 50.63 196 VAL B N 1
ATOM 5026 C CA . VAL B 1 269 ? -18.023 16.966 -6.362 1.00 51.57 196 VAL B CA 1
ATOM 5027 C C . VAL B 1 269 ? -19.052 17.246 -5.284 1.00 50.32 196 VAL B C 1
ATOM 5028 O O . VAL B 1 269 ? -19.952 16.438 -5.071 1.00 49.52 196 VAL B O 1
ATOM 5032 N N . VAL B 1 270 ? -18.915 18.373 -4.590 1.00 50.93 197 VAL B N 1
ATOM 5033 C CA . VAL B 1 270 ? -19.905 18.759 -3.583 1.00 51.44 197 VAL B CA 1
ATOM 5034 C C . VAL B 1 270 ? -20.648 20.008 -4.034 1.00 49.35 197 VAL B C 1
ATOM 5035 O O . VAL B 1 270 ? -20.061 20.926 -4.597 1.00 46.77 197 VAL B O 1
ATOM 5039 N N . CYS B 1 271 ? -21.955 20.004 -3.803 1.00 49.11 198 CYS B N 1
ATOM 5040 C CA . CYS B 1 271 ? -22.800 21.157 -4.028 1.00 48.77 198 CYS B CA 1
ATOM 5041 C C . CYS B 1 271 ? -22.936 21.817 -2.671 1.00 50.74 198 CYS B C 1
ATOM 5042 O O . CYS B 1 271 ? -23.408 21.203 -1.728 1.00 53.28 198 CYS B O 1
ATOM 5045 N N . MET B 1 272 ? -22.514 23.064 -2.561 1.00 55.36 199 MET B N 1
ATOM 5046 C CA . MET B 1 272 ? -22.429 23.718 -1.258 1.00 58.74 199 MET B CA 1
ATOM 5047 C C . MET B 1 272 ? -22.703 25.215 -1.357 1.00 58.87 199 MET B C 1
ATOM 5048 O O . MET B 1 272 ? -22.702 25.779 -2.451 1.00 58.63 199 MET B O 1
ATOM 5053 N N . LEU B 1 273 ? -22.938 25.845 -0.210 1.00 58.28 200 LEU B N 1
ATOM 5054 C CA . LEU B 1 273 ? -23.004 27.304 -0.141 1.00 60.61 200 LEU B CA 1
ATOM 5055 C C . LEU B 1 273 ? -21.637 27.866 0.214 1.00 63.13 200 LEU B C 1
ATOM 5056 O O . LEU B 1 273 ? -21.056 27.506 1.243 1.00 62.30 200 LEU B O 1
ATOM 5061 N N . GLN B 1 274 ? -21.121 28.734 -0.649 1.00 65.11 201 GLN B N 1
ATOM 5062 C CA . GLN B 1 274 ? -19.853 29.396 -0.397 1.00 68.99 201 GLN B CA 1
ATOM 5063 C C . GLN B 1 274 ? -20.109 30.835 0.028 1.00 67.67 201 GLN B C 1
ATOM 5064 O O . GLN B 1 274 ? -20.372 31.702 -0.812 1.00 65.59 201 GLN B O 1
ATOM 5070 N N . PHE B 1 275 ? -20.033 31.072 1.337 1.00 67.64 202 PHE B N 1
ATOM 5071 C CA . PHE B 1 275 ? -20.207 32.410 1.903 1.00 69.65 202 PHE B CA 1
ATOM 5072 C C . PHE B 1 275 ? -18.932 33.244 1.753 1.00 72.37 202 PHE B C 1
ATOM 5073 O O . PHE B 1 275 ? -17.823 32.699 1.742 1.00 73.61 202 PHE B O 1
ATOM 5081 N N . PRO B 1 276 ? -19.081 34.575 1.641 1.00 74.66 203 PRO B N 1
ATOM 5082 C CA . PRO B 1 276 ? -17.887 35.414 1.555 1.00 77.21 203 PRO B CA 1
ATOM 5083 C C . PRO B 1 276 ? -17.059 35.354 2.841 1.00 78.11 203 PRO B C 1
ATOM 5084 O O . PRO B 1 276 ? -17.546 34.892 3.869 1.00 77.23 203 PRO B O 1
ATOM 5088 N N . SER B 1 277 ? -15.813 35.806 2.772 1.00 80.42 204 SER B N 1
ATOM 5089 C CA . SER B 1 277 ? -14.933 35.787 3.932 1.00 81.44 204 SER B CA 1
ATOM 5090 C C . SER B 1 277 ? -15.420 36.783 4.987 1.00 83.09 204 SER B C 1
ATOM 5091 O O . SER B 1 277 ? -15.830 37.897 4.642 1.00 83.21 204 SER B O 1
ATOM 5094 N N . PRO B 1 278 ? -15.416 36.381 6.273 1.00 82.49 205 PRO B N 1
ATOM 5095 C CA . PRO B 1 278 ? -15.137 35.040 6.784 1.00 83.57 205 PRO B CA 1
ATOM 5096 C C . PRO B 1 278 ? -16.378 34.145 6.678 1.00 85.47 205 PRO B C 1
ATOM 5097 O O . PRO B 1 278 ? -17.430 34.496 7.223 1.00 87.46 205 PRO B O 1
ATOM 5101 N N . SER B 1 279 ? -16.252 33.013 5.980 1.00 88.44 206 SER B N 1
ATOM 5102 C CA . SER B 1 279 ? -17.393 32.122 5.707 1.00 87.77 206 SER B CA 1
ATOM 5103 C C . SER B 1 279 ? -18.174 31.762 6.970 1.00 87.12 206 SER B C 1
ATOM 5104 O O . SER B 1 279 ? -19.399 31.909 7.003 1.00 87.50 206 SER B O 1
ATOM 5107 N N . TRP B 1 280 ? -17.464 31.310 8.002 1.00 85.68 207 TRP B N 1
ATOM 5108 C CA . TRP B 1 280 ? -18.087 30.927 9.275 1.00 87.57 207 TRP B CA 1
ATOM 5109 C C . TRP B 1 280 ? -18.997 32.019 9.855 1.00 87.24 207 TRP B C 1
ATOM 5110 O O . TRP B 1 280 ? -20.029 31.717 10.455 1.00 88.42 207 TRP B O 1
ATOM 5121 N N . TYR B 1 281 ? -18.621 33.282 9.669 1.00 85.46 208 TYR B N 1
ATOM 5122 C CA . TYR B 1 281 ? -19.402 34.392 10.205 1.00 84.49 208 TYR B CA 1
ATOM 5123 C C . TYR B 1 281 ? -20.719 34.574 9.455 1.00 81.61 208 TYR B C 1
ATOM 5124 O O . TYR B 1 281 ? -21.780 34.671 10.077 1.00 83.39 208 TYR B O 1
ATOM 5133 N N . TRP B 1 282 ? -20.658 34.630 8.128 1.00 79.96 209 TRP B N 1
ATOM 5134 C CA . TRP B 1 282 ? -21.870 34.863 7.326 1.00 79.68 209 TRP B CA 1
ATOM 5135 C C . TRP B 1 282 ? -22.799 33.654 7.344 1.00 76.06 209 TRP B C 1
ATOM 5136 O O . TRP B 1 282 ? -24.017 33.798 7.360 1.00 74.78 209 TRP B O 1
ATOM 5147 N N . ASP B 1 283 ? -22.211 32.466 7.353 1.00 72.87 210 ASP B N 1
ATOM 5148 C CA . ASP B 1 283 ? -22.963 31.240 7.529 1.00 69.98 210 ASP B CA 1
ATOM 5149 C C . ASP B 1 283 ? -23.818 31.324 8.790 1.00 69.07 210 ASP B C 1
ATOM 5150 O O . ASP B 1 283 ? -24.997 30.972 8.775 1.00 70.94 210 ASP B O 1
ATOM 5155 N N . THR B 1 284 ? -23.214 31.781 9.880 1.00 69.86 211 THR B N 1
ATOM 5156 C CA . THR B 1 284 ? -23.913 31.900 11.155 1.00 70.92 211 THR B CA 1
ATOM 5157 C C . THR B 1 284 ? -24.914 33.052 11.181 1.00 68.99 211 THR B C 1
ATOM 5158 O O . THR B 1 284 ? -25.975 32.934 11.797 1.00 68.32 211 THR B O 1
ATOM 5162 N N . VAL B 1 285 ? -24.590 34.160 10.522 1.00 68.30 212 VAL B N 1
ATOM 5163 C CA . VAL B 1 285 ? -25.550 35.262 10.409 1.00 69.49 212 VAL B CA 1
ATOM 5164 C C . VAL B 1 285 ? -26.794 34.786 9.644 1.00 67.16 212 VAL B C 1
ATOM 5165 O O . VAL B 1 285 ? -27.923 35.088 10.030 1.00 64.28 212 VAL B O 1
ATOM 5169 N N . THR B 1 286 ? -26.583 34.027 8.572 1.00 65.45 213 THR B N 1
ATOM 5170 C CA . THR B 1 286 ? -27.693 33.524 7.772 1.00 64.73 213 THR B CA 1
ATOM 5171 C C . THR B 1 286 ? -28.571 32.594 8.596 1.00 64.59 213 THR B C 1
ATOM 5172 O O . THR B 1 286 ? -29.801 32.704 8.561 1.00 64.27 213 THR B O 1
ATOM 5176 N N . LYS B 1 287 ? -27.940 31.689 9.338 1.00 62.24 214 LYS B N 1
ATOM 5177 C CA . LYS B 1 287 ? -28.690 30.723 10.128 1.00 63.89 214 LYS B CA 1
ATOM 5178 C C . LYS B 1 287 ? -29.552 31.381 11.204 1.00 67.15 214 LYS B C 1
ATOM 5179 O O . LYS B 1 287 ? -30.715 31.011 11.369 1.00 66.53 214 LYS B O 1
ATOM 5185 N N . ILE B 1 288 ? -28.999 32.365 11.911 1.00 70.99 215 ILE B N 1
ATOM 5186 C CA . ILE B 1 288 ? -29.767 33.112 12.916 1.00 72.74 215 ILE B CA 1
ATOM 5187 C C . ILE B 1 288 ? -30.853 33.960 12.250 1.00 74.10 215 ILE B C 1
ATOM 5188 O O . ILE B 1 288 ? -31.949 34.101 12.795 1.00 78.05 215 ILE B O 1
ATOM 5193 N N . CYS B 1 289 ? -30.569 34.501 11.068 1.00 73.74 216 CYS B N 1
ATOM 5194 C CA . CYS B 1 289 ? -31.585 35.259 10.317 1.00 73.14 216 CYS B CA 1
ATOM 5195 C C . CYS B 1 289 ? -32.747 34.372 9.870 1.00 69.49 216 CYS B C 1
ATOM 5196 O O . CYS B 1 289 ? -33.908 34.739 10.025 1.00 66.69 216 CYS B O 1
ATOM 5199 N N . VAL B 1 290 ? -32.413 33.211 9.308 1.00 68.03 217 VAL B N 1
ATOM 5200 C CA . VAL B 1 290 ? -33.402 32.216 8.886 1.00 64.02 217 VAL B CA 1
ATOM 5201 C C . VAL B 1 290 ? -34.291 31.836 10.058 1.00 62.61 217 VAL B C 1
ATOM 5202 O O . VAL B 1 290 ? -35.505 31.791 9.924 1.00 61.00 217 VAL B O 1
ATOM 5206 N N . PHE B 1 291 ? -33.672 31.576 11.206 1.00 64.28 218 PHE B N 1
ATOM 5207 C CA . PHE B 1 291 ? -34.392 31.159 12.410 1.00 66.82 218 PHE B CA 1
ATOM 5208 C C . PHE B 1 291 ? -35.360 32.233 12.919 1.00 67.99 218 PHE B C 1
ATOM 5209 O O . PHE B 1 291 ? -36.473 31.918 13.355 1.00 67.89 218 PHE B O 1
ATOM 5217 N N . LEU B 1 292 ? -34.942 33.495 12.856 1.00 68.18 219 LEU B N 1
ATOM 5218 C CA . LEU B 1 292 ? -35.764 34.591 13.356 1.00 69.69 219 LEU B CA 1
ATOM 5219 C C . LEU B 1 292 ? -36.850 34.946 12.360 1.00 66.97 219 LEU B C 1
ATOM 5220 O O . LEU B 1 292 ? -38.036 34.881 12.679 1.00 68.53 219 LEU B O 1
ATOM 5225 N N . PHE B 1 293 ? -36.442 35.310 11.150 1.00 66.12 220 PHE B N 1
ATOM 5226 C CA . PHE B 1 293 ? -37.373 35.865 10.166 1.00 66.66 220 PHE B CA 1
ATOM 5227 C C . PHE B 1 293 ? -38.220 34.834 9.423 1.00 63.63 220 PHE B C 1
ATOM 5228 O O . PHE B 1 293 ? -39.256 35.191 8.855 1.00 63.17 220 PHE B O 1
ATOM 5236 N N . ALA B 1 294 ? -37.811 33.567 9.435 1.00 61.10 221 ALA B N 1
ATOM 5237 C CA . ALA B 1 294 ? -38.597 32.516 8.783 1.00 58.23 221 ALA B CA 1
ATOM 5238 C C . ALA B 1 294 ? -39.211 31.516 9.754 1.00 59.47 221 ALA B C 1
ATOM 5239 O O . ALA B 1 294 ? -39.695 30.472 9.326 1.00 63.69 221 ALA B O 1
ATOM 5241 N N . PHE B 1 295 ? -39.214 31.822 11.050 1.00 62.10 222 PHE B N 1
ATOM 5242 C CA . PHE B 1 295 ? -39.833 30.922 12.029 1.00 61.93 222 PHE B CA 1
ATOM 5243 C C . PHE B 1 295 ? -40.374 31.623 13.271 1.00 61.91 222 PHE B C 1
ATOM 5244 O O . PHE B 1 295 ? -41.576 31.613 13.509 1.00 61.75 222 PHE B O 1
ATOM 5252 N N . VAL B 1 296 ? -39.489 32.251 14.040 1.00 64.98 223 VAL B N 1
ATOM 5253 C CA . VAL B 1 296 ? -39.859 32.851 15.324 1.00 66.67 223 VAL B CA 1
ATOM 5254 C C . VAL B 1 296 ? -40.822 34.018 15.131 1.00 68.48 223 VAL B C 1
ATOM 5255 O O . VAL B 1 296 ? -41.966 33.963 15.596 1.00 70.35 223 VAL B O 1
ATOM 5259 N N . VAL B 1 297 ? -40.366 35.058 14.434 1.00 68.01 224 VAL B N 1
ATOM 5260 C CA . VAL B 1 297 ? -41.165 36.276 14.250 1.00 69.38 224 VAL B CA 1
ATOM 5261 C C . VAL B 1 297 ? -42.521 35.998 13.575 1.00 68.24 224 VAL B C 1
ATOM 5262 O O . VAL B 1 297 ? -43.539 36.508 14.033 1.00 68.57 224 VAL B O 1
ATOM 5266 N N . PRO B 1 298 ? -42.537 35.207 12.481 1.00 68.10 225 PRO B N 1
ATOM 5267 C CA . PRO B 1 298 ? -43.823 34.858 11.877 1.00 66.03 225 PRO B CA 1
ATOM 5268 C C . PRO B 1 298 ? -44.759 34.126 12.829 1.00 66.23 225 PRO B C 1
ATOM 5269 O O . PRO B 1 298 ? -45.964 34.353 12.788 1.00 70.16 225 PRO B O 1
ATOM 5273 N N . ILE B 1 299 ? -44.210 33.267 13.682 1.00 66.26 226 ILE B N 1
ATOM 5274 C CA . ILE B 1 299 ? -45.019 32.542 14.665 1.00 66.46 226 ILE B CA 1
ATOM 5275 C C . ILE B 1 299 ? -45.625 33.482 15.721 1.00 67.15 226 ILE B C 1
ATOM 5276 O O . ILE B 1 299 ? -46.774 33.303 16.116 1.00 65.33 226 ILE B O 1
ATOM 5281 N N . LEU B 1 300 ? -44.866 34.481 16.167 1.00 69.13 227 LEU B N 1
ATOM 5282 C CA . LEU B 1 300 ? -45.416 35.509 17.055 1.00 71.12 227 LEU B CA 1
ATOM 5283 C C . LEU B 1 300 ? -46.638 36.166 16.418 1.00 68.62 227 LEU B C 1
ATOM 5284 O O . LEU B 1 300 ? -47.704 36.241 17.030 1.00 69.65 227 LEU B O 1
ATOM 5289 N N . ILE B 1 301 ? -46.485 36.608 15.175 1.00 64.72 228 ILE B N 1
ATOM 5290 C CA . ILE B 1 301 ? -47.564 37.289 14.468 1.00 63.20 228 ILE B CA 1
ATOM 5291 C C . ILE B 1 301 ? -48.804 36.387 14.383 1.00 65.29 228 ILE B C 1
ATOM 5292 O O . ILE B 1 301 ? -49.920 36.834 14.678 1.00 65.14 228 ILE B O 1
ATOM 5297 N N . ILE B 1 302 ? -48.598 35.125 13.994 1.00 63.99 229 ILE B N 1
ATOM 5298 C CA . ILE B 1 302 ? -49.690 34.152 13.885 1.00 64.40 229 ILE B CA 1
ATOM 5299 C C . ILE B 1 302 ? -50.349 33.928 15.243 1.00 67.24 229 ILE B C 1
ATOM 5300 O O . ILE B 1 302 ? -51.573 33.855 15.338 1.00 67.86 229 ILE B O 1
ATOM 5305 N N . THR B 1 303 ? -49.527 33.827 16.284 1.00 70.15 230 THR B N 1
ATOM 5306 C CA . THR B 1 303 ? -50.016 33.656 17.649 1.00 73.32 230 THR B CA 1
ATOM 5307 C C . THR B 1 303 ? -50.909 34.828 18.063 1.00 71.61 230 THR B C 1
ATOM 5308 O O . THR B 1 303 ? -52.003 34.627 18.584 1.00 69.80 230 THR B O 1
ATOM 5312 N N . VAL B 1 304 ? -50.433 36.046 17.827 1.00 70.71 231 VAL B N 1
ATOM 5313 C CA . VAL B 1 304 ? -51.228 37.238 18.097 1.00 72.45 231 VAL B CA 1
ATOM 5314 C C . VAL B 1 304 ? -52.550 37.197 17.317 1.00 74.37 231 VAL B C 1
ATOM 5315 O O . VAL B 1 304 ? -53.610 37.444 17.888 1.00 79.41 231 VAL B O 1
ATOM 5319 N N . CYS B 1 305 ? -52.489 36.875 16.027 1.00 72.95 232 CYS B N 1
ATOM 5320 C CA . CYS B 1 305 ? -53.695 36.844 15.196 1.00 73.07 232 CYS B CA 1
ATOM 5321 C C . CYS B 1 305 ? -54.759 35.901 15.765 1.00 74.54 232 CYS B C 1
ATOM 5322 O O . CYS B 1 305 ? -55.934 36.259 15.817 1.00 72.14 232 CYS B O 1
ATOM 5325 N N . TYR B 1 306 ? -54.348 34.706 16.191 1.00 75.93 233 TYR B N 1
ATOM 5326 C CA . TYR B 1 306 ? -55.288 33.742 16.779 1.00 79.25 233 TYR B CA 1
ATOM 5327 C C . TYR B 1 306 ? -55.747 34.134 18.180 1.00 83.21 233 TYR B C 1
ATOM 5328 O O . TYR B 1 306 ? -56.922 33.967 18.517 1.00 82.62 233 TYR B O 1
ATOM 5337 N N . GLY B 1 307 ? -54.835 34.683 18.978 1.00 87.09 234 GLY B N 1
ATOM 5338 C CA . GLY B 1 307 ? -55.179 35.216 20.294 1.00 91.68 234 GLY B CA 1
ATOM 5339 C C . GLY B 1 307 ? -56.346 36.183 20.228 1.00 92.93 234 GLY B C 1
ATOM 5340 O O . GLY B 1 307 ? -57.306 36.058 20.989 1.00 94.98 234 GLY B O 1
ATOM 5341 N N . LEU B 1 308 ? -56.264 37.135 19.300 1.00 93.08 235 LEU B N 1
ATOM 5342 C CA . LEU B 1 308 ? -57.328 38.119 19.090 1.00 93.75 235 LEU B CA 1
ATOM 5343 C C . LEU B 1 308 ? -58.599 37.486 18.508 1.00 93.15 235 LEU B C 1
ATOM 5344 O O . LEU B 1 308 ? -59.700 37.979 18.743 1.00 93.65 235 LEU B O 1
ATOM 5349 N N . MET B 1 309 ? -58.440 36.408 17.743 1.00 93.02 236 MET B N 1
ATOM 5350 C CA . MET B 1 309 ? -59.579 35.677 17.177 1.00 92.30 236 MET B CA 1
ATOM 5351 C C . MET B 1 309 ? -60.339 34.862 18.213 1.00 95.89 236 MET B C 1
ATOM 5352 O O . MET B 1 309 ? -61.542 34.658 18.057 1.00 95.59 236 MET B O 1
ATOM 5357 N N . LEU B 1 310 ? -59.642 34.393 19.251 1.00 100.41 237 LEU B N 1
ATOM 5358 C CA . LEU B 1 310 ? -60.260 33.590 20.315 1.00 103.45 237 LEU B CA 1
ATOM 5359 C C . LEU B 1 310 ? -61.361 34.370 21.033 1.00 110.89 237 LEU B C 1
ATOM 5360 O O . LEU B 1 310 ? -62.396 33.809 21.389 1.00 113.15 237 LEU B O 1
ATOM 5362 N N . LEU B 1 311 ? -61.130 35.668 21.228 1.00 119.21 238 LEU B N 1
ATOM 5363 C CA . LEU B 1 311 ? -62.114 36.577 21.835 1.00 124.84 238 LEU B CA 1
ATOM 5364 C C . LEU B 1 311 ? -63.480 36.533 21.127 1.00 124.20 238 LEU B C 1
ATOM 5365 O O . LEU B 1 311 ? -64.520 36.531 21.789 1.00 126.84 238 LEU B O 1
ATOM 5370 N N . ARG B 1 312 ? -63.463 36.491 19.793 1.00 119.12 239 ARG B N 1
ATOM 5371 C CA . ARG B 1 312 ? -64.686 36.463 18.983 1.00 116.21 239 ARG B CA 1
ATOM 5372 C C . ARG B 1 312 ? -65.159 35.042 18.634 1.00 117.34 239 ARG B C 1
ATOM 5373 O O . ARG B 1 312 ? -66.362 34.797 18.547 1.00 118.21 239 ARG B O 1
ATOM 5375 N N . LEU B 1 313 ? -64.221 34.115 18.432 1.00 120.83 240 LEU B N 1
ATOM 5376 C CA . LEU B 1 313 ? -64.559 32.727 18.063 1.00 121.14 240 LEU B CA 1
ATOM 5377 C C . LEU B 1 313 ? -65.242 31.965 19.201 1.00 127.08 240 LEU B C 1
ATOM 5378 O O . LEU B 1 313 ? -66.241 31.278 18.980 1.00 128.51 240 LEU B O 1
ATOM 5383 N N . ARG B 1 314 ? -64.686 32.071 20.406 1.00 132.06 241 ARG B N 1
ATOM 5384 C CA . ARG B 1 314 ? -65.231 31.382 21.575 1.00 136.94 241 ARG B CA 1
ATOM 5385 C C . ARG B 1 314 ? -66.441 32.121 22.150 1.00 145.52 241 ARG B C 1
ATOM 5386 O O . ARG B 1 314 ? -67.474 31.502 22.409 1.00 149.78 241 ARG B O 1
ATOM 5388 N N . SER B 1 315 ? -66.324 33.443 22.313 1.00 151.62 242 SER B N 1
ATOM 5389 C CA . SER B 1 315 ? -67.340 34.251 23.016 1.00 154.58 242 SER B CA 1
ATOM 5390 C C . SER B 1 315 ? -68.428 34.843 22.101 1.00 152.20 242 SER B C 1
ATOM 5391 O O . SER B 1 315 ? -68.804 36.010 22.246 1.00 151.75 242 SER B O 1
ATOM 5393 N N . VAL B 1 316 ? -68.939 34.031 21.175 1.00 147.62 243 VAL B N 1
ATOM 5394 C CA . VAL B 1 316 ? -70.049 34.433 20.312 1.00 143.37 243 VAL B CA 1
ATOM 5395 C C . VAL B 1 316 ? -70.773 33.213 19.740 1.00 141.08 243 VAL B C 1
ATOM 5396 O O . VAL B 1 316 ? -70.361 32.071 19.960 1.00 137.94 243 VAL B O 1
ATOM 5398 N N . ARG B 1 317 ? -71.867 33.466 19.026 1.00 138.64 244 ARG B N 1
ATOM 5399 C CA . ARG B 1 317 ? -72.599 32.411 18.323 1.00 134.17 244 ARG B CA 1
ATOM 5400 C C . ARG B 1 317 ? -72.873 32.763 16.855 1.00 131.13 244 ARG B C 1
ATOM 5401 O O . ARG B 1 317 ? -72.647 31.932 15.976 1.00 134.26 244 ARG B O 1
ATOM 5405 N N . LEU B 1 318 ? -73.357 33.978 16.590 1.00 123.90 245 LEU B N 1
ATOM 5406 C CA . LEU B 1 318 ? -73.631 34.422 15.220 1.00 118.19 245 LEU B CA 1
ATOM 5407 C C . LEU B 1 318 ? -72.490 35.287 14.683 1.00 112.87 245 LEU B C 1
ATOM 5408 O O . LEU B 1 318 ? -72.401 36.464 15.009 1.00 117.92 245 LEU B O 1
ATOM 5410 N N . LEU B 1 319 ? -71.616 34.700 13.868 1.00 108.97 246 LEU B N 1
ATOM 5411 C CA . LEU B 1 319 ? -70.528 35.452 13.229 1.00 107.25 246 LEU B CA 1
ATOM 5412 C C . LEU B 1 319 ? -71.014 36.067 11.921 1.00 107.95 246 LEU B C 1
ATOM 5413 O O . LEU B 1 319 ? -70.752 37.236 11.640 1.00 108.42 246 LEU B O 1
ATOM 5415 N N . SER B 1 320 ? -71.723 35.271 11.125 1.00 112.30 247 SER B N 1
ATOM 5416 C CA . SER B 1 320 ? -72.352 35.755 9.895 1.00 111.67 247 SER B CA 1
ATOM 5417 C C . SER B 1 320 ? -73.870 35.736 10.041 1.00 106.35 247 SER B C 1
ATOM 5418 O O . SER B 1 320 ? -74.401 35.296 11.065 1.00 100.69 247 SER B O 1
ATOM 5421 N N . GLY B 1 321 ? -74.562 36.207 9.006 1.00 105.95 248 GLY B N 1
ATOM 5422 C CA . GLY B 1 321 ? -76.025 36.305 9.027 1.00 107.66 248 GLY B CA 1
ATOM 5423 C C . GLY B 1 321 ? -76.770 35.039 8.621 1.00 106.90 248 GLY B C 1
ATOM 5424 O O . GLY B 1 321 ? -77.955 35.109 8.269 1.00 114.27 248 GLY B O 1
ATOM 5425 N N . SER B 1 322 ? -76.084 33.891 8.663 1.00 102.28 249 SER B N 1
ATOM 5426 C CA . SER B 1 322 ? -76.638 32.627 8.195 1.00 98.99 249 SER B CA 1
ATOM 5427 C C . SER B 1 322 ? -75.883 31.441 8.824 1.00 100.66 249 SER B C 1
ATOM 5428 O O . SER B 1 322 ? -74.731 31.583 9.241 1.00 104.12 249 SER B O 1
ATOM 5431 N N . LYS B 1 323 ? -76.543 30.285 8.907 1.00 101.18 250 LYS B N 1
ATOM 5432 C CA . LYS B 1 323 ? -75.940 29.069 9.476 1.00 102.96 250 LYS B CA 1
ATOM 5433 C C . LYS B 1 323 ? -74.793 28.525 8.614 1.00 100.74 250 LYS B C 1
ATOM 5434 O O . LYS B 1 323 ? -73.721 28.195 9.132 1.00 94.58 250 LYS B O 1
ATOM 5440 N N . GLU B 1 324 ? -75.041 28.430 7.306 1.00 99.16 251 GLU B N 1
ATOM 5441 C CA . GLU B 1 324 ? -74.071 27.898 6.343 1.00 95.37 251 GLU B CA 1
ATOM 5442 C C . GLU B 1 324 ? -72.771 28.703 6.327 1.00 93.94 251 GLU B C 1
ATOM 5443 O O . GLU B 1 324 ? -71.685 28.119 6.353 1.00 91.03 251 GLU B O 1
ATOM 5445 N N . LYS B 1 325 ? -72.888 30.033 6.278 1.00 93.06 252 LYS B N 1
ATOM 5446 C CA . LYS B 1 325 ? -71.714 30.921 6.260 1.00 90.15 252 LYS B CA 1
ATOM 5447 C C . LYS B 1 325 ? -70.925 30.865 7.570 1.00 90.27 252 LYS B C 1
ATOM 5448 O O . LYS B 1 325 ? -69.694 30.750 7.558 1.00 90.90 252 LYS B O 1
ATOM 5451 N N . ASP B 1 326 ? -71.633 30.928 8.696 1.00 89.41 253 ASP B N 1
ATOM 5452 C CA . ASP B 1 326 ? -70.991 30.882 10.010 1.00 87.71 253 ASP B CA 1
ATOM 5453 C C . ASP B 1 326 ? -70.114 29.634 10.178 1.00 84.56 253 ASP B C 1
ATOM 5454 O O . ASP B 1 326 ? -68.950 29.749 10.550 1.00 79.41 253 ASP B O 1
ATOM 5459 N N . ARG B 1 327 ? -70.679 28.456 9.905 1.00 85.55 254 ARG B N 1
ATOM 5460 C CA . ARG B 1 327 ? -69.934 27.195 10.010 1.00 84.18 254 ARG B CA 1
ATOM 5461 C C . ARG B 1 327 ? -68.796 27.152 8.991 1.00 81.57 254 ARG B C 1
ATOM 5462 O O . ARG B 1 327 ? -67.739 26.591 9.268 1.00 79.50 254 ARG B O 1
ATOM 5465 N N . SER B 1 328 ? -69.023 27.748 7.819 1.00 78.93 255 SER B N 1
ATOM 5466 C CA . SER B 1 328 ? -68.017 27.815 6.764 1.00 74.26 255 SER B CA 1
ATOM 5467 C C . SER B 1 328 ? -66.851 28.716 7.162 1.00 73.45 255 SER B C 1
ATOM 5468 O O . SER B 1 328 ? -65.703 28.361 6.925 1.00 75.90 255 SER B O 1
ATOM 5471 N N . LEU B 1 329 ? -67.142 29.867 7.774 1.00 73.62 256 LEU B N 1
ATOM 5472 C CA . LEU B 1 329 ? -66.094 30.751 8.311 1.00 73.12 256 LEU B CA 1
ATOM 5473 C C . LEU B 1 329 ? -65.299 30.087 9.440 1.00 76.25 256 LEU B C 1
ATOM 5474 O O . LEU B 1 329 ? -64.096 30.312 9.581 1.00 79.98 256 LEU B O 1
ATOM 5476 N N . ARG B 1 330 ? -65.974 29.256 10.226 1.00 79.78 257 ARG B N 1
ATOM 5477 C CA . ARG B 1 330 ? -65.389 28.654 11.424 1.00 79.77 257 ARG B CA 1
ATOM 5478 C C . ARG B 1 330 ? -64.470 27.472 11.110 1.00 76.18 257 ARG B C 1
ATOM 5479 O O . ARG B 1 330 ? -63.423 27.320 11.740 1.00 71.70 257 ARG B O 1
ATOM 5487 N N . ARG B 1 331 ? -64.864 26.635 10.150 1.00 75.03 258 ARG B N 1
ATOM 5488 C CA . ARG B 1 331 ? -64.088 25.436 9.807 1.00 73.95 258 ARG B CA 1
ATOM 5489 C C . ARG B 1 331 ? -62.855 25.781 8.978 1.00 72.72 258 ARG B C 1
ATOM 5490 O O . ARG B 1 331 ? -61.811 25.131 9.115 1.00 75.73 258 ARG B O 1
ATOM 5494 N N . ILE B 1 332 ? -62.965 26.806 8.132 1.00 70.77 259 ILE B N 1
ATOM 5495 C CA . ILE B 1 332 ? -61.809 27.296 7.379 1.00 67.31 259 ILE B CA 1
ATOM 5496 C C . ILE B 1 332 ? -60.780 27.885 8.330 1.00 65.86 259 ILE B C 1
ATOM 5497 O O . ILE B 1 332 ? -59.586 27.732 8.120 1.00 68.41 259 ILE B O 1
ATOM 5502 N N . THR B 1 333 ? -61.251 28.568 9.366 1.00 65.99 260 THR B N 1
ATOM 5503 C CA . THR B 1 333 ? -60.372 29.107 10.396 1.00 67.47 260 THR B CA 1
ATOM 5504 C C . THR B 1 333 ? -59.667 27.997 11.173 1.00 68.95 260 THR B C 1
ATOM 5505 O O . THR B 1 333 ? -58.480 28.105 11.478 1.00 68.06 260 THR B O 1
ATOM 5509 N N . ARG B 1 334 ? -60.406 26.937 11.479 1.00 71.83 261 ARG B N 1
ATOM 5510 C CA . ARG B 1 334 ? -59.846 25.765 12.151 1.00 74.72 261 ARG B CA 1
ATOM 5511 C C . ARG B 1 334 ? -58.791 25.063 11.280 1.00 72.36 261 ARG B C 1
ATOM 5512 O O . ARG B 1 334 ? -57.758 24.624 11.791 1.00 71.25 261 ARG B O 1
ATOM 5520 N N . MET B 1 335 ? -59.059 24.949 9.979 1.00 69.93 262 MET B N 1
ATOM 5521 C CA . MET B 1 335 ? -58.113 24.319 9.049 1.00 69.16 262 MET B CA 1
ATOM 5522 C C . MET B 1 335 ? -56.772 25.051 9.037 1.00 66.52 262 MET B C 1
ATOM 5523 O O . MET B 1 335 ? -55.716 24.430 9.132 1.00 67.41 262 MET B O 1
ATOM 5528 N N . VAL B 1 336 ? -56.824 26.372 8.922 1.00 63.46 263 VAL B N 1
ATOM 5529 C CA . VAL B 1 336 ? -55.615 27.178 8.895 1.00 63.07 263 VAL B CA 1
ATOM 5530 C C . VAL B 1 336 ? -54.794 26.960 10.170 1.00 64.36 263 VAL B C 1
ATOM 5531 O O . VAL B 1 336 ? -53.591 26.748 10.086 1.00 67.46 263 VAL B O 1
ATOM 5535 N N . LEU B 1 337 ? -55.438 26.999 11.335 1.00 66.40 264 LEU B N 1
ATOM 5536 C CA . LEU B 1 337 ? -54.755 26.708 12.602 1.00 70.04 264 LEU B CA 1
ATOM 5537 C C . LEU B 1 337 ? -54.095 25.322 12.591 1.00 68.33 264 LEU B C 1
ATOM 5538 O O . LEU B 1 337 ? -52.972 25.162 13.075 1.00 72.75 264 LEU B O 1
ATOM 5543 N N . VAL B 1 338 ? -54.791 24.325 12.053 1.00 65.37 265 VAL B N 1
ATOM 5544 C CA . VAL B 1 338 ? -54.265 22.962 12.007 1.00 64.59 265 VAL B CA 1
ATOM 5545 C C . VAL B 1 338 ? -53.085 22.869 11.039 1.00 64.12 265 VAL B C 1
ATOM 5546 O O . VAL B 1 338 ? -52.072 22.245 11.363 1.00 64.21 265 VAL B O 1
ATOM 5550 N N . VAL B 1 339 ? -53.207 23.501 9.870 1.00 63.39 266 VAL B N 1
ATOM 5551 C CA . VAL B 1 339 ? -52.109 23.547 8.895 1.00 61.12 266 VAL B CA 1
ATOM 5552 C C . VAL B 1 339 ? -50.907 24.288 9.481 1.00 59.88 266 VAL B C 1
ATOM 5553 O O . VAL B 1 339 ? -49.769 23.864 9.315 1.00 60.06 266 VAL B O 1
ATOM 5557 N N . VAL B 1 340 ? -51.169 25.386 10.178 1.00 62.49 267 VAL B N 1
ATOM 5558 C CA . VAL B 1 340 ? -50.120 26.110 10.897 1.00 64.45 267 VAL B CA 1
ATOM 5559 C C . VAL B 1 340 ? -49.451 25.214 11.929 1.00 65.32 267 VAL B C 1
ATOM 5560 O O . VAL B 1 340 ? -48.228 25.119 11.976 1.00 66.29 267 VAL B O 1
ATOM 5564 N N . GLY B 1 341 ? -50.266 24.575 12.764 1.00 66.64 268 GLY B N 1
ATOM 5565 C CA . GLY B 1 341 ? -49.770 23.660 13.793 1.00 66.52 268 GLY B CA 1
ATOM 5566 C C . GLY B 1 341 ? -48.888 22.559 13.236 1.00 61.55 268 GLY B C 1
ATOM 5567 O O . GLY B 1 341 ? -47.797 22.326 13.737 1.00 60.38 268 GLY B O 1
ATOM 5568 N N . ALA B 1 342 ? -49.371 21.899 12.187 1.00 59.68 269 ALA B N 1
ATOM 5569 C CA . ALA B 1 342 ? -48.629 20.846 11.506 1.00 58.52 269 ALA B CA 1
ATOM 5570 C C . ALA B 1 342 ? -47.302 21.361 10.955 1.00 59.96 269 ALA B C 1
ATOM 5571 O O . ALA B 1 342 ? -46.300 20.647 10.990 1.00 61.59 269 ALA B O 1
ATOM 5573 N N . PHE B 1 343 ? -47.298 22.588 10.441 1.00 59.61 270 PHE B N 1
ATOM 5574 C CA . PHE B 1 343 ? -46.067 23.202 9.952 1.00 59.94 270 PHE B CA 1
ATOM 5575 C C . PHE B 1 343 ? -45.056 23.404 11.093 1.00 61.78 270 PHE B C 1
ATOM 5576 O O . PHE B 1 343 ? -43.873 23.087 10.936 1.00 59.10 270 PHE B O 1
ATOM 5584 N N . VAL B 1 344 ? -45.523 23.923 12.231 1.00 62.17 271 VAL B N 1
ATOM 5585 C CA . VAL B 1 344 ? -44.642 24.213 13.368 1.00 63.08 271 VAL B CA 1
ATOM 5586 C C . VAL B 1 344 ? -44.077 22.917 13.957 1.00 63.73 271 VAL B C 1
ATOM 5587 O O . VAL B 1 344 ? -42.875 22.808 14.202 1.00 67.50 271 VAL B O 1
ATOM 5591 N N . VAL B 1 345 ? -44.948 21.937 14.163 1.00 61.36 272 VAL B N 1
ATOM 5592 C CA . VAL B 1 345 ? -44.533 20.623 14.639 1.00 61.78 272 VAL B CA 1
ATOM 5593 C C . VAL B 1 345 ? -43.460 20.026 13.726 1.00 62.21 272 VAL B C 1
ATOM 5594 O O . VAL B 1 345 ? -42.435 19.550 14.204 1.00 63.80 272 VAL B O 1
ATOM 5598 N N . CYS B 1 346 ? -43.704 20.054 12.418 1.00 61.37 273 CYS B N 1
ATOM 5599 C CA . CYS B 1 346 ? -42.786 19.471 11.438 1.00 58.58 273 CYS B CA 1
ATOM 5600 C C . CYS B 1 346 ? -41.447 20.171 11.359 1.00 57.80 273 CYS B C 1
ATOM 5601 O O . CYS B 1 346 ? -40.415 19.513 11.197 1.00 59.54 273 CYS B O 1
ATOM 5604 N N . TRP B 1 347 ? -41.463 21.499 11.462 1.00 56.10 274 TRP B N 1
ATOM 5605 C CA . TRP B 1 347 ? -40.265 22.307 11.221 1.00 54.05 274 TRP B CA 1
ATOM 5606 C C . TRP B 1 347 ? -39.480 22.692 12.485 1.00 54.74 274 TRP B C 1
ATOM 5607 O O . TRP B 1 347 ? -38.272 22.935 12.400 1.00 55.71 274 TRP B O 1
ATOM 5618 N N . ALA B 1 348 ? -40.133 22.736 13.646 1.00 54.10 275 ALA B N 1
ATOM 5619 C CA . ALA B 1 348 ? -39.451 23.184 14.869 1.00 54.84 275 ALA B CA 1
ATOM 5620 C C . ALA B 1 348 ? -38.219 22.344 15.227 1.00 55.02 275 ALA B C 1
ATOM 5621 O O . ALA B 1 348 ? -37.178 22.899 15.577 1.00 54.71 275 ALA B O 1
ATOM 5623 N N . PRO B 1 349 ? -38.323 21.007 15.125 1.00 56.29 276 PRO B N 1
ATOM 5624 C CA . PRO B 1 349 ? -37.182 20.186 15.533 1.00 57.99 276 PRO B CA 1
ATOM 5625 C C . PRO B 1 349 ? -35.901 20.510 14.763 1.00 57.87 276 PRO B C 1
ATOM 5626 O O . PRO B 1 349 ? -34.874 20.798 15.373 1.00 58.43 276 PRO B O 1
ATOM 5630 N N . ILE B 1 350 ? -35.955 20.476 13.439 1.00 58.34 277 ILE B N 1
ATOM 5631 C CA . ILE B 1 350 ? -34.759 20.772 12.662 1.00 60.26 277 ILE B CA 1
ATOM 5632 C C . ILE B 1 350 ? -34.263 22.195 12.931 1.00 61.29 277 ILE B C 1
ATOM 5633 O O . ILE B 1 350 ? -33.063 22.400 13.093 1.00 65.55 277 ILE B O 1
ATOM 5638 N N . HIS B 1 351 ? -35.171 23.164 13.017 1.00 61.98 278 HIS B N 1
ATOM 5639 C CA . HIS B 1 351 ? -34.762 24.558 13.227 1.00 61.52 278 HIS B CA 1
ATOM 5640 C C . HIS B 1 351 ? -34.007 24.721 14.533 1.00 61.67 278 HIS B C 1
ATOM 5641 O O . HIS B 1 351 ? -33.004 25.433 14.585 1.00 60.33 278 HIS B O 1
ATOM 5648 N N . ILE B 1 352 ? -34.487 24.060 15.584 1.00 62.81 279 ILE B N 1
ATOM 5649 C CA . ILE B 1 352 ? -33.788 24.073 16.867 1.00 64.42 279 ILE B CA 1
ATOM 5650 C C . ILE B 1 352 ? -32.439 23.357 16.715 1.00 63.86 279 ILE B C 1
ATOM 5651 O O . ILE B 1 352 ? -31.412 23.859 17.180 1.00 65.15 279 ILE B O 1
ATOM 5656 N N . PHE B 1 353 ? -32.446 22.209 16.039 1.00 61.07 280 PHE B N 1
ATOM 5657 C CA . PHE B 1 353 ? -31.236 21.396 15.871 1.00 60.46 280 PHE B CA 1
ATOM 5658 C C . PHE B 1 353 ? -30.128 22.187 15.195 1.00 59.61 280 PHE B C 1
ATOM 5659 O O . PHE B 1 353 ? -28.970 22.101 15.583 1.00 58.88 280 PHE B O 1
ATOM 5667 N N . VAL B 1 354 ? -30.489 22.955 14.175 1.00 61.28 281 VAL B N 1
ATOM 5668 C CA . VAL B 1 354 ? -29.501 23.697 13.391 1.00 62.43 281 VAL B CA 1
ATOM 5669 C C . VAL B 1 354 ? -28.788 24.729 14.257 1.00 65.05 281 VAL B C 1
ATOM 5670 O O . VAL B 1 354 ? -27.566 24.869 14.188 1.00 64.22 281 VAL B O 1
ATOM 5674 N N . ILE B 1 355 ? -29.561 25.435 15.074 1.00 69.30 282 ILE B N 1
ATOM 5675 C CA . ILE B 1 355 ? -29.014 26.437 15.992 1.00 73.48 282 ILE B CA 1
ATOM 5676 C C . ILE B 1 355 ? -28.084 25.783 17.023 1.00 74.04 282 ILE B C 1
ATOM 5677 O O . ILE B 1 355 ? -26.987 26.284 17.283 1.00 74.20 282 ILE B O 1
ATOM 5682 N N . VAL B 1 356 ? -28.521 24.658 17.582 1.00 73.80 283 VAL B N 1
ATOM 5683 C CA . VAL B 1 356 ? -27.717 23.889 18.535 1.00 73.67 283 VAL B CA 1
ATOM 5684 C C . VAL B 1 356 ? -26.440 23.367 17.871 1.00 73.46 283 VAL B C 1
ATOM 5685 O O . VAL B 1 356 ? -25.347 23.497 18.416 1.00 79.35 283 VAL B O 1
ATOM 5689 N N . TRP B 1 357 ? -26.591 22.773 16.695 1.00 72.18 284 TRP B N 1
ATOM 5690 C CA . TRP B 1 357 ? -25.466 22.275 15.909 1.00 69.52 284 TRP B CA 1
ATOM 5691 C C . TRP B 1 357 ? -24.446 23.373 15.626 1.00 70.03 284 TRP B C 1
ATOM 5692 O O . TRP B 1 357 ? -23.247 23.143 15.700 1.00 71.59 284 TRP B O 1
ATOM 5703 N N . THR B 1 358 ? -24.934 24.567 15.310 1.00 72.99 285 THR B N 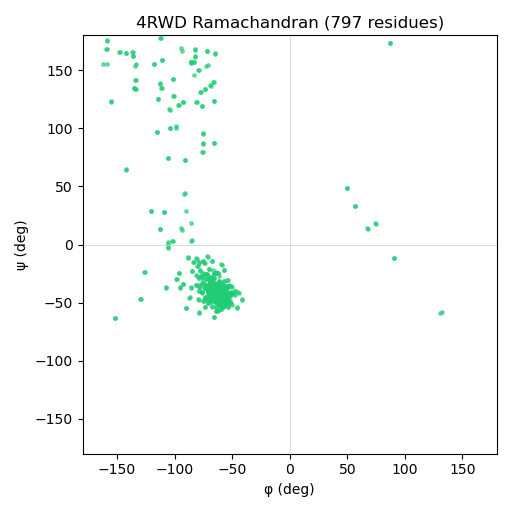1
ATOM 5704 C CA . THR B 1 358 ? -24.076 25.689 14.935 1.00 74.75 285 THR B CA 1
ATOM 5705 C C . THR B 1 358 ? -23.375 26.323 16.132 1.00 78.48 285 THR B C 1
ATOM 5706 O O . THR B 1 358 ? -22.206 26.678 16.036 1.00 81.58 285 THR B O 1
ATOM 5710 N N . LEU B 1 359 ? -24.085 26.473 17.246 1.00 81.38 286 LEU B N 1
ATOM 5711 C CA . LEU B 1 359 ? -23.563 27.223 18.388 1.00 86.93 286 LEU B CA 1
ATOM 5712 C C . LEU B 1 359 ? -22.954 26.388 19.518 1.00 90.64 286 LEU B C 1
ATOM 5713 O O . LEU B 1 359 ? -22.060 26.872 20.207 1.00 98.35 286 LEU B O 1
ATOM 5718 N N . VAL B 1 360 ? -23.424 25.157 19.718 1.00 90.17 287 VAL B N 1
ATOM 5719 C CA . VAL B 1 360 ? -22.989 24.340 20.862 1.00 91.73 287 VAL B CA 1
ATOM 5720 C C . VAL B 1 360 ? -21.949 23.287 20.469 1.00 93.73 287 VAL B C 1
ATOM 5721 O O . VAL B 1 360 ? -22.023 22.706 19.386 1.00 94.49 287 VAL B O 1
ATOM 5725 N N . ASP B 1 361 ? -20.978 23.052 21.353 1.00 97.95 288 ASP B N 1
ATOM 5726 C CA . ASP B 1 361 ? -19.995 21.985 21.153 1.00 101.62 288 ASP B CA 1
ATOM 5727 C C . ASP B 1 361 ? -20.634 20.633 21.431 1.00 99.50 288 ASP B C 1
ATOM 5728 O O . ASP B 1 361 ? -20.577 20.118 22.547 1.00 101.14 288 ASP B O 1
ATOM 5733 N N . ILE B 1 362 ? -21.253 20.074 20.400 1.00 96.76 289 ILE B N 1
ATOM 5734 C CA . ILE B 1 362 ? -21.819 18.734 20.475 1.00 96.65 289 ILE B CA 1
ATOM 5735 C C . ILE B 1 362 ? -21.004 17.805 19.592 1.00 93.03 289 ILE B C 1
ATOM 5736 O O . ILE B 1 362 ? -20.307 18.249 18.673 1.00 93.02 289 ILE B O 1
ATOM 5741 N N . ASP B 1 363 ? -21.094 16.514 19.870 1.00 88.25 290 ASP B N 1
ATOM 5742 C CA . ASP B 1 363 ? -20.378 15.541 19.077 1.00 87.06 290 ASP B CA 1
ATOM 5743 C C . ASP B 1 363 ? -21.096 15.361 17.737 1.00 85.42 290 ASP B C 1
ATOM 5744 O O . ASP B 1 363 ? -22.051 14.590 17.620 1.00 83.97 290 ASP B O 1
ATOM 5749 N N . ARG B 1 364 ? -20.617 16.088 16.730 1.00 83.21 291 ARG B N 1
ATOM 5750 C CA . ARG B 1 364 ? -21.207 16.066 15.392 1.00 81.87 291 ARG B CA 1
ATOM 5751 C C . ARG B 1 364 ? -20.967 14.766 14.609 1.00 79.70 291 ARG B C 1
ATOM 5752 O O . ARG B 1 364 ? -21.570 14.573 13.552 1.00 78.64 291 ARG B O 1
ATOM 5760 N N . ARG B 1 365 ? -20.084 13.894 15.102 1.00 79.53 292 ARG B N 1
ATOM 5761 C CA . ARG B 1 365 ? -19.816 12.606 14.456 1.00 77.20 292 ARG B CA 1
ATOM 5762 C C . ARG B 1 365 ? -20.434 11.424 15.215 1.00 76.96 292 ARG B C 1
ATOM 5763 O O . ARG B 1 365 ? -20.271 10.279 14.809 1.00 76.40 292 ARG B O 1
ATOM 5765 N N . ASP B 1 366 ? -21.151 11.704 16.302 1.00 80.03 293 ASP B N 1
ATOM 5766 C CA . ASP B 1 366 ? -21.882 10.673 17.046 1.00 82.03 293 ASP B CA 1
ATOM 5767 C C . ASP B 1 366 ? -23.023 10.103 16.185 1.00 82.13 293 ASP B C 1
ATOM 5768 O O . ASP B 1 366 ? -23.873 10.860 15.711 1.00 79.21 293 ASP B O 1
ATOM 5773 N N . PRO B 1 367 ? -23.037 8.768 15.972 1.00 83.60 294 PRO B N 1
ATOM 5774 C CA . PRO B 1 367 ? -24.083 8.067 15.218 1.00 83.11 294 PRO B CA 1
ATOM 5775 C C . PRO B 1 367 ? -25.529 8.481 15.525 1.00 81.16 294 PRO B C 1
ATOM 5776 O O . PRO B 1 367 ? -26.342 8.596 14.611 1.00 77.97 294 PRO B O 1
ATOM 5780 N N . LEU B 1 368 ? -25.841 8.687 16.798 1.00 82.55 295 LEU B N 1
ATOM 5781 C CA . LEU B 1 368 ? -27.201 8.997 17.206 1.00 84.62 295 LEU B CA 1
ATOM 5782 C C . LEU B 1 368 ? -27.572 10.430 16.819 1.00 81.87 295 LEU B C 1
ATOM 5783 O O . LEU B 1 368 ? -28.651 10.678 16.279 1.00 77.77 295 LEU B O 1
ATOM 5788 N N . VAL B 1 369 ? -26.667 11.366 17.091 1.00 77.76 296 VAL B N 1
ATOM 5789 C CA . VAL B 1 369 ? -26.893 12.765 16.747 1.00 75.40 296 VAL B CA 1
ATOM 5790 C C . VAL B 1 369 ? -27.119 12.913 15.241 1.00 72.93 296 VAL B C 1
ATOM 5791 O O . VAL B 1 369 ? -28.027 13.627 14.812 1.00 75.51 296 VAL B O 1
ATOM 5795 N N . VAL B 1 370 ? -26.308 12.221 14.448 1.00 68.72 297 VAL B N 1
ATOM 5796 C CA . VAL B 1 370 ? -26.404 12.299 12.989 1.00 65.68 297 VAL B CA 1
ATOM 5797 C C . VAL B 1 370 ? -27.707 11.671 12.485 1.00 64.67 297 VAL B C 1
ATOM 5798 O O . VAL B 1 370 ? -28.306 12.157 11.522 1.00 63.45 297 VAL B O 1
ATOM 5802 N N . ALA B 1 371 ? -28.132 10.590 13.135 1.00 63.99 298 ALA B N 1
ATOM 5803 C CA . ALA B 1 371 ? -29.374 9.914 12.776 1.00 63.36 298 ALA B CA 1
ATOM 5804 C C . ALA B 1 371 ? -30.555 10.810 13.091 1.00 62.67 298 ALA B C 1
ATOM 5805 O O . ALA B 1 371 ? -31.444 10.984 12.266 1.00 61.66 298 ALA B O 1
ATOM 5807 N N . ALA B 1 372 ? -30.548 11.376 14.294 1.00 64.26 299 ALA B N 1
ATOM 5808 C CA . ALA B 1 372 ? -31.606 12.277 14.734 1.00 64.67 299 ALA B CA 1
ATOM 5809 C C . ALA B 1 372 ? -31.672 13.506 13.845 1.00 63.49 299 ALA B C 1
ATOM 5810 O O . ALA B 1 372 ? -32.758 13.936 13.459 1.00 64.91 299 ALA B O 1
ATOM 5812 N N . LEU B 1 373 ? -30.513 14.066 13.517 1.00 63.55 300 LEU B N 1
ATOM 5813 C CA . LEU B 1 373 ? -30.465 15.254 12.670 1.00 65.88 300 LEU B CA 1
ATOM 5814 C C . LEU B 1 373 ? -31.148 14.978 11.340 1.00 65.29 300 LEU B C 1
ATOM 5815 O O . LEU B 1 373 ? -31.972 15.771 10.880 1.00 66.17 300 LEU B O 1
ATOM 5820 N N . HIS B 1 374 ? -30.804 13.849 10.733 1.00 61.27 301 HIS B N 1
ATOM 5821 C CA . HIS B 1 374 ? -31.323 13.522 9.416 1.00 61.95 301 HIS B CA 1
ATOM 5822 C C . HIS B 1 374 ? -32.801 13.178 9.443 1.00 63.21 301 HIS B C 1
ATOM 5823 O O . HIS B 1 374 ? -33.508 13.401 8.459 1.00 63.25 301 HIS B O 1
ATOM 5830 N N . LEU B 1 375 ? -33.252 12.629 10.566 1.00 66.19 302 LEU B N 1
ATOM 5831 C CA . LEU B 1 375 ? -34.668 12.389 10.802 1.00 68.41 302 LEU B CA 1
ATOM 5832 C C . LEU B 1 375 ? -35.407 13.735 10.874 1.00 65.97 302 LEU B C 1
ATOM 5833 O O . LEU B 1 375 ? -36.478 13.895 10.280 1.00 64.84 302 LEU B O 1
ATOM 5838 N N . CYS B 1 376 ? -34.824 14.696 11.590 1.00 60.75 303 CYS B N 1
ATOM 5839 C CA . CYS B 1 376 ? -35.417 16.022 11.722 1.00 58.82 303 CYS B CA 1
ATOM 5840 C C . CYS B 1 376 ? -35.466 16.767 10.379 1.00 58.86 303 CYS B C 1
ATOM 5841 O O . CYS B 1 376 ? -36.461 17.426 10.081 1.00 61.21 303 CYS B O 1
ATOM 5844 N N . ILE B 1 377 ? -34.405 16.654 9.574 1.00 56.75 304 ILE B N 1
ATOM 5845 C CA . ILE B 1 377 ? -34.386 17.214 8.219 1.00 53.94 304 ILE B CA 1
ATOM 5846 C C . ILE B 1 377 ? -35.514 16.590 7.400 1.00 54.78 304 ILE B C 1
ATOM 5847 O O . ILE B 1 377 ? -36.283 17.299 6.737 1.00 57.39 304 ILE B O 1
ATOM 5852 N N . ALA B 1 378 ? -35.619 15.266 7.468 1.00 54.89 305 ALA B N 1
ATOM 5853 C CA . ALA B 1 378 ? -36.660 14.533 6.749 1.00 55.73 305 ALA B CA 1
ATOM 5854 C C . ALA B 1 378 ? -38.073 14.968 7.163 1.00 56.60 305 ALA B C 1
ATOM 5855 O O . ALA B 1 378 ? -38.956 15.093 6.316 1.00 55.96 305 ALA B O 1
ATOM 5857 N N . LEU B 1 379 ? -38.274 15.206 8.459 1.00 58.68 306 LEU B N 1
ATOM 5858 C CA . LEU B 1 379 ? -39.575 15.641 8.984 1.00 59.43 306 LEU B CA 1
ATOM 5859 C C . LEU B 1 379 ? -39.995 16.995 8.390 1.00 56.99 306 LEU B C 1
ATOM 5860 O O . LEU B 1 379 ? -41.165 17.210 8.070 1.00 53.65 306 LEU B O 1
ATOM 5865 N N . GLY B 1 380 ? -39.027 17.892 8.225 1.00 55.49 307 GLY B N 1
ATOM 5866 C CA . GLY B 1 380 ? -39.259 19.154 7.533 1.00 54.34 307 GLY B CA 1
ATOM 5867 C C . GLY B 1 380 ? -39.823 18.961 6.135 1.00 53.67 307 GLY B C 1
ATOM 5868 O O . GLY B 1 380 ? -40.783 19.624 5.759 1.00 57.07 307 GLY B O 1
ATOM 5869 N N . TYR B 1 381 ? -39.228 18.054 5.363 1.00 52.84 308 TYR B N 1
ATOM 5870 C CA . TYR B 1 381 ? -39.722 17.760 4.016 1.00 51.94 308 TYR B CA 1
ATOM 5871 C C . TYR B 1 381 ? -41.071 17.053 4.060 1.00 53.00 308 TYR B C 1
ATOM 5872 O O . TYR B 1 381 ? -41.915 17.263 3.185 1.00 52.52 308 TYR B O 1
ATOM 5881 N N . ALA B 1 382 ? -41.276 16.225 5.083 1.00 53.30 309 ALA B N 1
ATOM 5882 C CA . ALA B 1 382 ? -42.533 15.495 5.240 1.00 53.61 309 ALA B CA 1
ATOM 5883 C C . ALA B 1 382 ? -43.720 16.444 5.300 1.00 53.88 309 ALA B C 1
ATOM 5884 O O . ALA B 1 382 ? -44.818 16.083 4.869 1.00 54.82 309 ALA B O 1
ATOM 5886 N N . ASN B 1 383 ? -43.504 17.648 5.835 1.00 52.88 310 ASN B N 1
ATOM 5887 C CA . ASN B 1 383 ? -44.553 18.656 5.877 1.00 52.84 310 ASN B CA 1
ATOM 5888 C C . ASN B 1 383 ? -45.231 18.826 4.526 1.00 53.95 310 ASN B C 1
ATOM 5889 O O . ASN B 1 383 ? -46.461 18.954 4.454 1.00 54.17 310 ASN B O 1
ATOM 5894 N N . SER B 1 384 ? -44.417 18.817 3.470 1.00 52.76 311 SER B N 1
ATOM 5895 C CA . SER B 1 384 ? -44.901 19.000 2.111 1.00 53.40 311 SER B CA 1
ATOM 5896 C C . SER B 1 384 ? -45.859 17.899 1.651 1.00 55.79 311 SER B C 1
ATOM 5897 O O . SER B 1 384 ? -46.824 18.183 0.941 1.00 59.32 311 SER B O 1
ATOM 5900 N N . SER B 1 385 ? -45.604 16.656 2.048 1.00 56.15 312 SER B N 1
ATOM 5901 C CA . SER B 1 385 ? -46.480 15.543 1.676 1.00 58.39 312 SER B CA 1
ATOM 5902 C C . SER B 1 385 ? -47.725 15.463 2.577 1.00 60.89 312 SER B C 1
ATOM 5903 O O . SER B 1 385 ? -48.781 14.966 2.165 1.00 60.49 312 SER B O 1
ATOM 5906 N N . LEU B 1 386 ? -47.595 15.962 3.798 1.00 61.38 313 LEU B N 1
ATOM 5907 C CA . LEU B 1 386 ? -48.699 15.974 4.742 1.00 65.22 313 LEU B CA 1
ATOM 5908 C C . LEU B 1 386 ? -49.808 16.977 4.360 1.00 63.45 313 LEU B C 1
ATOM 5909 O O . LEU B 1 386 ? -50.988 16.705 4.581 1.00 62.42 313 LEU B O 1
ATOM 5914 N N . ASN B 1 387 ? -49.433 18.119 3.781 1.00 61.34 314 ASN B N 1
ATOM 5915 C CA . ASN B 1 387 ? -50.388 19.223 3.548 1.00 61.92 314 ASN B CA 1
ATOM 5916 C C . ASN B 1 387 ? -51.556 18.919 2.601 1.00 62.02 314 ASN B C 1
ATOM 5917 O O . ASN B 1 387 ? -52.698 19.236 2.917 1.00 59.62 314 ASN B O 1
ATOM 5922 N N . PRO B 1 388 ? -51.282 18.321 1.435 1.00 63.69 315 PRO B N 1
ATOM 5923 C CA . PRO B 1 388 ? -52.393 17.858 0.589 1.00 65.31 315 PRO B CA 1
ATOM 5924 C C . PRO B 1 388 ? -53.423 16.996 1.325 1.00 65.51 315 PRO B C 1
ATOM 5925 O O . PRO B 1 388 ? -54.624 17.153 1.106 1.00 65.85 315 PRO B O 1
ATOM 5929 N N . VAL B 1 389 ? -52.946 16.106 2.191 1.00 66.37 316 VAL B N 1
ATOM 5930 C CA . VAL B 1 389 ? -53.824 15.214 2.943 1.00 68.49 316 VAL B CA 1
ATOM 5931 C C . VAL B 1 389 ? -54.646 16.010 3.957 1.00 68.09 316 VAL B C 1
ATOM 5932 O O . VAL B 1 389 ? -55.819 15.723 4.157 1.00 71.93 316 VAL B O 1
ATOM 5936 N N . LEU B 1 390 ? -54.038 17.015 4.580 1.00 68.45 317 LEU B N 1
ATOM 5937 C CA . LEU B 1 390 ? -54.766 17.916 5.487 1.00 68.32 317 LEU B CA 1
ATOM 5938 C C . LEU B 1 390 ? -55.892 18.704 4.795 1.00 68.22 317 LEU B C 1
ATOM 5939 O O . LEU B 1 390 ? -56.934 18.939 5.400 1.00 67.00 317 LEU B O 1
ATOM 5944 N N . TYR B 1 391 ? -55.676 19.116 3.545 1.00 67.62 318 TYR B N 1
ATOM 5945 C CA . TYR B 1 391 ? -56.695 19.856 2.795 1.00 68.04 318 TYR B CA 1
ATOM 5946 C C . TYR B 1 391 ? -57.883 18.944 2.503 1.00 72.22 318 TYR B C 1
ATOM 5947 O O . TYR B 1 391 ? -59.036 19.360 2.631 1.00 71.09 318 TYR B O 1
ATOM 5956 N N . ALA B 1 392 ? -57.591 17.702 2.119 1.00 74.04 319 ALA B N 1
ATOM 5957 C CA . ALA B 1 392 ? -58.626 16.701 1.857 1.00 76.63 319 ALA B CA 1
ATOM 5958 C C . ALA B 1 392 ? -59.440 16.390 3.118 1.00 78.71 319 ALA B C 1
ATOM 5959 O O . ALA B 1 392 ? -60.662 16.251 3.060 1.00 81.75 319 ALA B O 1
ATOM 5961 N N . PHE B 1 393 ? -58.749 16.291 4.249 1.00 78.50 320 PHE B N 1
ATOM 5962 C CA . PHE B 1 393 ? -59.364 15.957 5.530 1.00 82.37 320 PHE B CA 1
ATOM 5963 C C . PHE B 1 393 ? -60.220 17.105 6.058 1.00 80.55 320 PHE B C 1
ATOM 5964 O O . PHE B 1 393 ? -61.307 16.869 6.568 1.00 87.20 320 PHE B O 1
ATOM 5972 N N . LEU B 1 394 ? -59.745 18.341 5.904 1.00 79.07 321 LEU B N 1
ATOM 5973 C CA . LEU B 1 394 ? -60.274 19.486 6.660 1.00 77.04 321 LEU B CA 1
ATOM 5974 C C . LEU B 1 394 ? -61.159 20.460 5.893 1.00 74.41 321 LEU B C 1
ATOM 5975 O O . LEU B 1 394 ? -61.664 21.416 6.481 1.00 71.73 321 LEU B O 1
ATOM 5980 N N . ASP B 1 395 ? -61.349 20.239 4.598 1.00 74.98 322 ASP B N 1
ATOM 5981 C CA . ASP B 1 395 ? -62.085 21.191 3.772 1.00 77.02 322 ASP B CA 1
ATOM 5982 C C . ASP B 1 395 ? -63.056 20.452 2.870 1.00 83.35 322 ASP B C 1
ATOM 5983 O O . ASP B 1 395 ? -62.702 19.444 2.255 1.00 84.69 322 ASP B O 1
ATOM 5988 N N . GLU B 1 396 ? -64.282 20.970 2.804 1.00 90.85 323 GLU B N 1
ATOM 5989 C CA . GLU B 1 396 ? -65.381 20.320 2.089 1.00 95.95 323 GLU B CA 1
ATOM 5990 C C . GLU B 1 396 ? -65.068 20.147 0.602 1.00 94.75 323 GLU B C 1
ATOM 5991 O O . GLU B 1 396 ? -65.181 19.042 0.054 1.00 93.72 323 GLU B O 1
ATOM 5997 N N . ASN B 1 397 ? -64.655 21.241 -0.034 1.00 89.04 324 ASN B N 1
ATOM 5998 C CA . ASN B 1 397 ? -64.412 21.254 -1.473 1.00 87.01 324 ASN B CA 1
ATOM 5999 C C . ASN B 1 397 ? -63.182 20.455 -1.911 1.00 87.35 324 ASN B C 1
ATOM 6000 O O . ASN B 1 397 ? -63.152 19.936 -3.029 1.00 88.50 324 ASN B O 1
ATOM 6005 N N . PHE B 1 398 ? -62.173 20.357 -1.048 1.00 83.78 325 PHE B N 1
ATOM 6006 C CA . PHE B 1 398 ? -61.004 19.536 -1.355 1.00 85.32 325 PHE B CA 1
ATOM 6007 C C . PHE B 1 398 ? -61.345 18.054 -1.247 1.00 89.96 325 PHE B C 1
ATOM 6008 O O . PHE B 1 398 ? -60.812 17.233 -1.999 1.00 87.38 325 PHE B O 1
ATOM 6016 N N . LYS B 1 399 ? -62.225 17.720 -0.306 1.00 95.54 326 LYS B N 1
ATOM 6017 C CA . LYS B 1 399 ? -62.706 16.351 -0.164 1.00 101.91 326 LYS B CA 1
ATOM 6018 C C . LYS B 1 399 ? -63.472 15.942 -1.417 1.00 102.55 326 LYS B C 1
ATOM 6019 O O . LYS B 1 399 ? -63.209 14.883 -1.980 1.00 102.07 326 LYS B O 1
ATOM 6025 N N . ARG B 1 400 ? -64.395 16.797 -1.858 1.00 102.19 327 ARG B N 1
ATOM 6026 C CA . ARG B 1 400 ? -65.144 16.566 -3.101 1.00 105.68 327 ARG B CA 1
ATOM 6027 C C . ARG B 1 400 ? -64.236 16.480 -4.339 1.00 110.16 327 ARG B C 1
ATOM 6028 O O . ARG B 1 400 ? -64.474 15.656 -5.225 1.00 112.01 327 ARG B O 1
ATOM 6032 N N . CYS B 1 401 ? -63.208 17.328 -4.399 1.00 114.90 328 CYS B N 1
ATOM 6033 C CA . CYS B 1 401 ? -62.248 17.305 -5.512 1.00 116.30 328 CYS B CA 1
ATOM 6034 C C . CYS B 1 401 ? -61.410 16.032 -5.515 1.00 122.65 328 CYS B C 1
ATOM 6035 O O . CYS B 1 401 ? -61.141 15.461 -6.577 1.00 124.23 328 CYS B O 1
ATOM 6038 N N . PHE B 1 402 ? -60.991 15.590 -4.331 1.00 130.73 329 PHE B N 1
ATOM 6039 C CA . PHE B 1 402 ? -60.141 14.401 -4.243 1.00 136.49 329 PHE B CA 1
ATOM 6040 C C . PHE B 1 402 ? -60.960 13.102 -4.460 1.00 139.49 329 PHE B C 1
ATOM 6041 O O . PHE B 1 402 ? -60.448 12.149 -5.051 1.00 141.61 329 PHE B O 1
ATOM 6049 N N . ARG B 1 403 ? -62.239 13.092 -4.065 1.00 141.29 330 ARG B N 1
ATOM 6050 C CA . ARG B 1 403 ? -63.134 11.944 -4.319 1.00 141.63 330 ARG B CA 1
ATOM 6051 C C . ARG B 1 403 ? -63.467 11.802 -5.808 1.00 139.38 330 ARG B C 1
ATOM 6052 O O . ARG B 1 403 ? -63.584 10.687 -6.314 1.00 142.19 330 ARG B O 1
ATOM 6056 N N . GLN B 1 404 ? -63.617 12.929 -6.502 1.00 138.04 331 GLN B N 1
ATOM 6057 C CA . GLN B 1 404 ? -63.865 12.922 -7.947 1.00 136.07 331 GLN B CA 1
ATOM 6058 C C . GLN B 1 404 ? -62.718 12.270 -8.738 1.00 137.29 331 GLN B C 1
ATOM 6059 O O . GLN B 1 404 ? -62.948 11.734 -9.823 1.00 145.67 331 GLN B O 1
ATOM 6061 N N . LEU B 1 405 ? -61.497 12.310 -8.200 1.00 131.05 332 LEU B N 1
ATOM 6062 C CA . LEU B 1 405 ? -60.360 11.603 -8.803 1.00 126.45 332 LEU B CA 1
ATOM 6063 C C . LEU B 1 405 ? -60.460 10.102 -8.540 1.00 124.56 332 LEU B C 1
ATOM 6064 O O . LEU B 1 405 ? -59.765 9.302 -9.167 1.00 120.07 332 LEU B O 1
ATOM 6092 N N . PHE C 2 3 ? -27.601 23.044 5.119 1.00 54.44 3 PHE G N 1
ATOM 6093 C CA . PHE C 2 3 ? -26.606 22.603 4.140 1.00 56.69 3 PHE G CA 1
ATOM 6094 C C . PHE C 2 3 ? -25.249 23.212 4.486 1.00 62.02 3 PHE G C 1
ATOM 6095 O O . PHE C 2 3 ? -25.178 24.310 5.039 1.00 63.75 3 PHE G O 1
ATOM 6103 N N . PHE C 2 4 ? -24.175 22.510 4.097 1.00 70.48 4 PHE G N 1
ATOM 6104 C CA . PHE C 2 4 ? -22.813 23.051 4.262 1.00 72.12 4 PHE G CA 1
ATOM 6105 C C . PHE C 2 4 ? -22.664 24.091 3.115 1.00 70.63 4 PHE G C 1
ATOM 6106 O O . PHE C 2 4 ? -22.900 23.789 1.946 1.00 66.25 4 PHE G O 1
ATOM 6141 N N . PHE D 2 3 ? -29.538 -3.105 43.382 1.00 61.12 3 PHE H N 1
ATOM 6142 C CA . PHE D 2 3 ? -28.445 -2.474 44.156 1.00 63.29 3 PHE H CA 1
ATOM 6143 C C . PHE D 2 3 ? -27.087 -3.103 43.761 1.00 67.74 3 PHE H C 1
ATOM 6144 O O . PHE D 2 3 ? -27.014 -4.009 42.936 1.00 67.94 3 PHE H O 1
ATOM 6152 N N . PHE D 2 4 ? -26.015 -2.563 44.375 1.00 77.42 4 PHE H N 1
ATOM 6153 C CA . PHE D 2 4 ? -24.643 -3.059 44.196 1.00 78.14 4 PHE H CA 1
ATOM 6154 C C . PHE D 2 4 ? -24.537 -4.301 45.090 1.00 76.19 4 PHE H C 1
ATOM 6155 O O . PHE D 2 4 ? -24.970 -4.286 46.240 1.00 71.52 4 PHE H O 1
#

GO terms:
  GO:0010629 negative regulation of gene expression (P, IDA)
  GO:0051881 regulation of mitochondrial membrane potential (P, IDA)
  GO:0031333 negative regulation of protein-containing complex assembly (P, IDA)
  GO:0097237 cellular response to toxic substance (P, IDA)
  GO:0071456 cellular response to hypoxia (P, IDA)
  GO:0004985 G protein-coupled opioid receptor activity (F, IDA)
  GO:0005886 plasma membrane (C, IDA)
  GO:0007186 G protein-coupled receptor signaling pathway (P, IDA)
  GO:0005886 plasma membrane (C, TAS)
  GO:0006955 immune response (P, TAS)
  GO:0007187 G protein-coupled receptor signaling pathway, coupled to cyclic nucleotide second messenger (P, TAS)
  GO:0005515 protein binding (F, IPI)
  GO:0038003 G protein-coupled opioid receptor signaling pathway (P, IMP)
  GO:0038046 G protein-coupled enkephalin receptor activity (F, IMP)

Solvent-accessible surface area: 39763 Å² total

Organism: Homo sapiens (NCBI:txid9606)

Foldseek 3Di:
DLLVVLVVLLVVLLVQLLPDDFLVSLLVSLVSNLVSLVVNLPDQAQQCPPPDCPDPVNVQLSVLSVVLNVLSVVLNVCSVVGNSVVSNVSSVVSVVSCCVRNVVRHDDDHPLLLVLLVVLLVLLVVLLVLLQVLLVLLLCLCVVDPVNLWLLSLLVNLLSVLLNQQSVCSNQVSVCSNVVARPPFQQVLLSNQLSVLLNLQLNLQSLLVSLVLLLCVQVPVPCNVVQIGSVNSNVVSVVSSVVSVVVSVLSSVQFGWDDDPNHIDTDGHDPPVRLVVVLVVLVCCLVNRPVVSVVSSVVSVVSNCCRLVPDDDRDPDPVVVVQSNLSSVLSVVLVVLQCVLQVVLSVLVNCVSPPPDDPPDSVSVSSNSVSVSSNSSSSSVSSVSCCVRDDSSVVSVVVVD/DDLVVLVVLLVVLLVQLQPDDWLVSLLVSLVSNLVSLVVNLPDQAQQCPPPDCPDPVNVQLSVLSVVLNVLSVVLNVCSVVGNSVVSNVSSVVSVVSCCVRNVVRHDDDHPLLLVLLVVLLVLLVVLLVLLQVLLVLLLCLCVVDPVNLWLLSLLVNLLSVLLNQQSVCSNQVSVCSNVVARPPFQQVLLSNQLSVLLNLQLNLQSLLVSLVLLLCVQVPVPCNVVQIGSVNSNVVSVVSSVVSVVVSVLSSVQFGWDDDPNHIDTDGHDPPVRLVVVLVVLVCCLVNRPVVSVVSSVVSVVSNCCRLVPDDDRDPDDVVVVQSNLSSVLSVVLVVLQCVLQVVLSVLVNCVSPPPDDPPDSVSVSSNSVSVSSNSSSSSVSSVSCCVRDDSSVVSVVVD

CATH classification: 1.20.1070.10

Nearest PDB structures (foldseek):
  4rwd-assembly2_B  TM=1.001E+00  e=2.472E-50  Escherichia coli
  4rwa-assembly1_A  TM=9.860E-01  e=9.553E-44  Escherichia coli
  4n6h-assembly1_A  TM=7.574E-01  e=1.627E-46  Escherichia coli
  6pt3-assembly1_B  TM=7.554E-01  e=9.319E-34  Homo sapiens
  8f7s-assembly1_D  TM=8.827E-01  e=3.680E-29  Homo sapiens

Secondary structure (P-SEA, 3-state):
caaaaaaaaaaaaaaaaaacccaaaaaaaaaaaaaaaaaaaacccccccccccccaaaaaaaaaaaaaaaaaaaaaaaaaacaaaaaaaaaaaaaaaaaaccccccccccaaaaaaaaaaaaaaaaaaaaaaaaaaaaaaaaaaccccccaaaaaaaaaaaaaaaaaaaaaaaaaaaaaccccccaaaaaaaaaaaaaaaaaaaaaaaaaaaaaaaaccccccccccccaaaaaaaaaaaaaaacaaaaaaaaaccccccccccccccccccaaaaaaaaaaaaaaacccaaaaaaaaaaaaaaaacccccccccccaaaaaaaaaaaaaaaaaaaaaaaacaaaaaaaaaaaccccccccaaaaaaaaaaaaaaaaaaaaaaaaaaaccaaaaaaaaaac/ccaaaaaaaaaaaaaaaaacccaaaaaaaaaaaaaaaaaaaacccccccccccccaaaaaaaaaaaaaaaaaaaaaaaaaacaaaaaaaaaaaaaaaaaaccccccccccaaaaaaaaaaaaaaaaaaaaaaaaaaaaaaaaaaccccccaaaaaaaaaaaaaaaaaaaaaaaaaaaaaccccccaaaaaaaaaaaaaaaaaaaaaaaaaaaaaaaaccccccccccccaaaaaaaaaaaaaaacaaaaaaaaaccccccccccccccccccaaaaaaaaaaaaaaacccaaaaaaaaaaaaaaaacccccccccccaaaaaaaaaaaaaaaaaaaaaaaacaaaaaaaaaaaccccccccaaaaaaaaaaaaaaaaaaaaaaaaaaaccaaaaaaaaac/cc/cc

Radius of gyration: 35.16 Å; Cα contacts (8 Å, |Δi|>4): 929; chains: 4; bounding box: 97×71×74 Å

InterPro domains:
  IPR000276 G protein-coupled receptor, rhodopsin-like [PF00001] (66-318)
  IPR000276 G protein-coupled receptor, rhodopsin-like [PR00237] (51-75)
  IPR000276 G protein-coupled receptor, rhodopsin-like [PR00237] (84-105)
  IPR000276 G protein-coupled receptor, rhodopsin-like [PR00237] (128-150)
  IPR000276 G protein-coupled receptor, rhodopsin-like [PR00237] (164-185)
  IPR000276 G protein-coupled receptor, rhodopsin-like [PR00237] (214-237)
  IPR000276 G protein-coupled receptor, rhodopsin-like [PR00237] (259-283)
  IPR000276 G protein-coupled receptor, rhodopsin-like [PR00237] (300-326)
  IPR000276 G protein-coupled receptor, rhodopsin-like [PS00237] (134-150)
  IPR000276 G protein-coupled receptor, rhodopsin-like [SM01381] (60-329)
  IPR000321 Delta opioid receptor [PR00525] (18-31)
  IPR000321 Delta opioid receptor [PR0052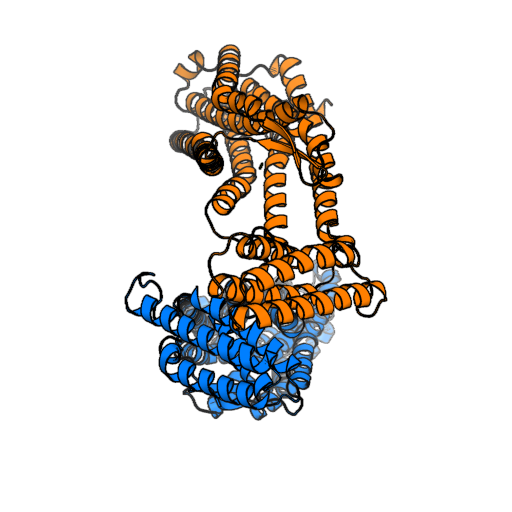5] (32-46)
  IPR000321 Delta opioid receptor [PR00525] (187-199)
  IPR000321 Delta opioid receptor [PR00525] (284-297)
  IPR000321 Delta opioid receptor [PR00525] (334-346)
  IPR000321 Delta opioid receptor [PR00525] (351-369)
  IPR001418 Opioid receptor [PR00384] (76-89)
  IPR001418 Opioid receptor [PR00384] (128-140)
  IPR001418 Opioid receptor [PR00384] (157-166)
  IPR001418 Opioid receptor [PR00384] (246-258)

Sequence (805 aa):
ADLEDNWETLNDNLKVIEKADNAAQVKDALTKMRAAALDAQKATPPKLEDKSPDSPEMKDFRHGFDILVGQIDDALKLANEGKVKEAQAAAEQLKTTRNAYIQKYLGARSASSLALAIAITALYSAVCAVGLLGNVLVMFGIVRYTKMKTATNIYIFNLALADALATSTLPFQSAKYLMETWPFGELLCKAVLSIDYYNMFTSIFTLTMMSVDRYIAVCHPVKALDFRTPAKAKLINICIWVLASGVGVPIMVMAVTRPRDGAVVCMLQFPSPSWYWDTVTKICVFLFAFVVPILIITVCYGLMLLRLRSVRLLSGSKEKDRSLRRITRMVLVVVGAFVVCWAPIHIFVIVWTLVDIDRRDPLVVAALHLCIALGYANSSLNPVLYAFLDENFKRCFRQLCADLEDNWETLNDNLKVIEKADNAAQVKDALTKMRAAALDAQKATPPKLEDKSPDSPEMKDFRHGFDILVGQIDDALKLANEGKVKEAQAAAEQLKTTRNAYIQKYLGARSASSLALAIAITALYSAVCAVGLLGNVLVMFGIVRYTKMKTATNIYIFNLALADALATSTLPFQSAKYLMETWPFGELLCKAVLSIDYYNMFTSIFTLTMMSVDRYIAVCHPVKALDFRTPAKAKLINICIWVLASGVGVPIMVMAVTRPRDGAVVCMLQFPSPSWYWDTVTKICVFLFAFVVPILIITVCYGLMLLRLRSVRLLSGSKEKDRSLRRITRMVLVVVGAFVVCWAPIHIFVIVWTLVDIDRRDPLVVAALHLCIALGYANSSLNPVLYAFLDENFKRCFRQLFFFF